Protein 5M94 (pdb70)

Sequence (1042 aa):
VGYMDPGNWITSMQGGAQYGYTLLFVILISSLAAMLLQSMTVRLGIATGKDLAQMTRHFLSKPVAIIFWIIAELAIIATDIAEVIGSAIALDLIFGIPLIVGALITVFDVFLLLFIMRFGFRKIEAIVGTLIFTVLAIFVFEVFISSPQLTDILNGFVPHKEIVTNQGILYIALGIIGATIMPHNLYLHSSIVQSRKYDRHDNEEKAQAIKYATIDSNLQLSIAFVVNCLLLTLGAALFFGTKTNDLGGFYDLYHALKTEPVLGATLGGVMSTLFAVALLASGQNSTITGTLAGQIVMEGFLRLSIPNWLRRLITRSLAVIPVIICLIIFKGNSEKIEQLLVFSQVFLSIALPFSLIPLQLATSNKKLMGPFINKTWVNIISWTLIVILSGLNVYLIIQTFVQLQESGGGLVQAGGSLRLSCAASRSIFSIDTANWYRQPPGMQRELVATITRDGNANYADSVKGRFTISRDRARNTVYLQMNSLKPEDTGVYYCNAAIRTTVRTSAQEYWGQGTQVTVSSVGYMDPGNWITSMQGGAQYGYTLLFVILISSLAAMLLQSMTVRLGIATGKDLAQMTRHFLSKPVAIIFWIIAELAIIATDIAEVIGSAIALDLIFGIPLIVGALITVFDVFLLLFIMRFGFRKIEAIVGTLIFTVLAIFVFEVFISSPQLTDILNGFVPHKEIVTNQGILYIALGIIGATIMPHNLYLHSSIVQSRKYDRHDNEEKAQAIKYATIDSNLQLSIAFVVNCLLLTLGAALFFGTKTNDLGGFYDLYHALKTEPVLGATLGGVMSTLFAVALLASGQNSTITGTLAGQIVMEGFLRLSIPNWLRRLITRSLAVIPVIICLIIFKGNSEKIEQLLVFSQVFLSIALPFSLIPLQLATSNKKLMGPFINKTWVNIISWTLIVILSGLNVYLIIQTFVQLQESGGGLVQAGGSLRLSCAASRSIFSIDTANWYRQPPGMQRELVATITRDGNANYADSVKGRFTISRDRARNTVYLQMNSLKPEDTGVYYCNAAIRTTVRTSAQEYWGQGTQVTVSS

Structure (mmCIF, N/CA/C/O backbone):
data_5M94
#
_entry.id   5M94
#
_cell.length_a   114.350
_cell.length_b   114.350
_cell.length_c   257.870
_cell.angle_alpha   90.00
_cell.angle_beta   90.00
_cell.angle_gamma   120.00
#
_symmetry.space_group_name_H-M   'P 31 2 1'
#
loop_
_entity.id
_entity.type
_entity.pdbx_description
1 polymer 'Divalent metal cation transporter MntH'
2 polymer 'CAMELID ANTIBODY FRAGMENT, NANOBODY'
#
loop_
_atom_site.group_PDB
_atom_site.id
_atom_site.type_symbol
_atom_site.label_atom_id
_atom_site.label_alt_id
_atom_site.label_comp_id
_atom_site.label_asym_id
_atom_site.label_entity_id
_atom_site.label_seq_id
_atom_site.pdbx_PDB_ins_code
_atom_site.Cartn_x
_atom_site.Cartn_y
_atom_site.Cartn_z
_atom_site.occupancy
_atom_site.B_iso_or_equiv
_atom_site.auth_seq_id
_atom_site.auth_comp_id
_atom_site.auth_asym_id
_atom_site.auth_atom_id
_atom_site.pdbx_PDB_model_num
ATOM 1 N N . VAL A 1 5 ? 20.775 107.876 -7.016 1.00 149.89 45 VAL A N 1
ATOM 2 C CA . VAL A 1 5 ? 21.610 106.952 -7.773 1.00 167.19 45 VAL A CA 1
ATOM 3 C C . VAL A 1 5 ? 22.418 106.061 -6.825 1.00 157.97 45 VAL A C 1
ATOM 4 O O . VAL A 1 5 ? 23.348 106.516 -6.156 1.00 162.06 45 VAL A O 1
ATOM 8 N N . GLY A 1 6 ? 22.043 104.785 -6.764 1.00 122.66 46 GLY A N 1
ATOM 9 C CA . GLY A 1 6 ? 22.718 103.838 -5.899 1.00 127.82 46 GLY A CA 1
ATOM 10 C C . GLY A 1 6 ? 21.944 103.530 -4.635 1.00 135.64 46 GLY A C 1
ATOM 11 O O . GLY A 1 6 ? 21.025 102.706 -4.646 1.00 130.60 46 GLY A O 1
ATOM 12 N N . TYR A 1 7 ? 22.311 104.186 -3.537 1.00 151.28 47 TYR A N 1
ATOM 13 C CA . TYR A 1 7 ? 21.647 104.005 -2.253 1.00 138.60 47 TYR A CA 1
ATOM 14 C C . TYR A 1 7 ? 20.439 104.916 -2.080 1.00 140.96 47 TYR A C 1
ATOM 15 O O . TYR A 1 7 ? 19.761 104.836 -1.050 1.00 138.64 47 TYR A O 1
ATOM 24 N N . MET A 1 8 ? 20.156 105.772 -3.062 1.00 163.64 48 MET A N 1
ATOM 25 C CA . MET A 1 8 ? 18.960 106.600 -3.065 1.00 166.94 48 MET A CA 1
ATOM 26 C C . MET A 1 8 ? 17.831 106.003 -3.896 1.00 148.29 48 MET A C 1
ATOM 27 O O . MET A 1 8 ? 16.691 106.455 -3.776 1.00 154.67 48 MET A O 1
ATOM 32 N N . ASP A 1 9 ? 18.117 105.013 -4.732 1.00 104.97 49 ASP A N 1
ATOM 33 C CA . ASP A 1 9 ? 17.086 104.436 -5.586 1.00 87.00 49 ASP A CA 1
ATOM 34 C C . ASP A 1 9 ? 16.137 103.574 -4.760 1.00 84.13 49 ASP A C 1
ATOM 35 O O . ASP A 1 9 ? 16.591 102.784 -3.924 1.00 97.63 49 ASP A O 1
ATOM 40 N N . PRO A 1 10 ? 14.821 103.701 -4.952 1.00 89.35 50 PRO A N 1
ATOM 41 C CA . PRO A 1 10 ? 13.880 102.859 -4.194 1.00 87.89 50 PRO A CA 1
ATOM 42 C C . PRO A 1 10 ? 13.911 101.391 -4.591 1.00 89.05 50 PRO A C 1
ATOM 43 O O . PRO A 1 10 ? 13.489 100.544 -3.792 1.00 88.17 50 PRO A O 1
ATOM 47 N N . GLY A 1 11 ? 14.395 101.063 -5.792 1.00 91.20 51 GLY A N 1
ATOM 48 C CA . GLY A 1 11 ? 14.491 99.665 -6.182 1.00 88.99 51 GLY A CA 1
ATOM 49 C C . GLY A 1 11 ? 15.449 98.880 -5.306 1.00 102.31 51 GLY A C 1
ATOM 50 O O . GLY A 1 11 ? 15.150 97.756 -4.893 1.00 112.40 51 GLY A O 1
ATOM 51 N N . ASN A 1 12 ? 16.615 99.463 -5.010 1.00 88.88 52 ASN A N 1
ATOM 52 C CA . ASN A 1 12 ? 17.539 98.832 -4.072 1.00 98.93 52 ASN A CA 1
ATOM 53 C C . ASN A 1 12 ? 16.883 98.623 -2.711 1.00 106.76 52 ASN A C 1
ATOM 54 O O . ASN A 1 12 ? 17.016 97.551 -2.107 1.00 111.76 52 ASN A O 1
ATOM 59 N N . TRP A 1 13 ? 16.159 99.634 -2.219 1.00 77.34 53 TRP A N 1
ATOM 60 C CA . TRP A 1 13 ? 15.506 99.516 -0.919 1.00 85.57 53 TRP A CA 1
ATOM 61 C C . TRP A 1 13 ? 14.521 98.355 -0.902 1.00 97.47 53 TRP A C 1
ATOM 62 O O . TRP A 1 13 ? 14.551 97.513 0.002 1.00 107.88 53 TRP A O 1
ATOM 73 N N . ILE A 1 14 ? 13.634 98.295 -1.898 1.00 94.15 54 ILE A N 1
ATOM 74 C CA . ILE A 1 14 ? 12.571 97.295 -1.863 1.00 89.04 54 ILE A CA 1
ATOM 75 C C . ILE A 1 14 ? 13.138 95.898 -2.096 1.00 99.63 54 ILE A C 1
ATOM 76 O O . ILE A 1 14 ? 12.712 94.929 -1.454 1.00 104.50 54 ILE A O 1
ATOM 81 N N . THR A 1 15 ? 14.124 95.770 -2.990 1.00 90.06 55 THR A N 1
ATOM 82 C CA . THR A 1 15 ? 14.684 94.454 -3.284 1.00 89.63 55 THR A CA 1
ATOM 83 C C . THR A 1 15 ? 15.492 93.924 -2.105 1.00 97.47 55 THR A C 1
ATOM 84 O O . THR A 1 15 ? 15.348 92.759 -1.713 1.00 92.91 55 THR A O 1
ATOM 88 N N . SER A 1 16 ? 16.347 94.767 -1.524 1.00 91.80 56 SER A N 1
ATOM 89 C CA . SER A 1 16 ? 17.135 94.339 -0.373 1.00 77.12 56 SER A CA 1
ATOM 90 C C . SER A 1 16 ? 16.238 94.041 0.822 1.00 84.10 56 SER A C 1
ATOM 91 O O . SER A 1 16 ? 16.371 92.994 1.469 1.00 114.19 56 SER A O 1
ATOM 94 N N . MET A 1 17 ? 15.301 94.945 1.117 1.00 105.04 57 MET A N 1
ATOM 95 C CA . MET A 1 17 ? 14.471 94.794 2.307 1.00 100.72 57 MET A CA 1
ATOM 96 C C . MET A 1 17 ? 13.538 93.596 2.189 1.00 92.76 57 MET A C 1
ATOM 97 O O . MET A 1 17 ? 13.317 92.881 3.173 1.00 100.44 57 MET A O 1
ATOM 102 N N . GLN A 1 18 ? 12.975 93.358 1.000 1.00 103.99 58 GLN A N 1
ATOM 103 C CA . GLN A 1 18 ? 12.122 92.184 0.840 1.00 110.06 58 GLN A CA 1
ATOM 104 C C . GLN A 1 18 ? 12.942 90.902 0.776 1.00 120.58 58 GLN A C 1
ATOM 105 O O . GLN A 1 18 ? 12.465 89.841 1.197 1.00 97.45 58 GLN A O 1
ATOM 111 N N . GLY A 1 19 ? 14.169 90.976 0.254 1.00 130.12 59 GLY A N 1
ATOM 112 C CA . GLY A 1 19 ? 15.040 89.813 0.284 1.00 101.78 59 GLY A CA 1
ATOM 113 C C . GLY A 1 19 ? 15.377 89.385 1.699 1.00 104.66 59 GLY A C 1
ATOM 114 O O . GLY A 1 19 ? 15.338 88.195 2.025 1.00 125.65 59 GLY A O 1
ATOM 115 N N . GLY A 1 20 ? 15.699 90.351 2.561 1.00 97.53 60 GLY A N 1
ATOM 116 C CA . GLY A 1 20 ? 15.970 90.023 3.951 1.00 105.05 60 GLY A CA 1
ATOM 117 C C . GLY A 1 20 ? 14.721 89.625 4.714 1.00 110.12 60 GLY A C 1
ATOM 118 O O . GLY A 1 20 ? 14.753 88.708 5.538 1.00 106.59 60 GLY A O 1
ATOM 119 N N . ALA A 1 21 ? 13.604 90.301 4.448 1.00 119.62 61 ALA A N 1
ATOM 120 C CA . ALA A 1 21 ? 12.371 90.003 5.165 1.00 110.87 61 ALA A CA 1
ATOM 121 C C . ALA A 1 21 ? 11.742 88.687 4.727 1.00 114.88 61 ALA A C 1
ATOM 122 O O . ALA A 1 21 ? 10.918 88.137 5.465 1.00 133.49 61 ALA A O 1
ATOM 124 N N . GLN A 1 22 ? 12.107 88.165 3.555 1.00 96.94 62 GLN A N 1
ATOM 125 C CA . GLN A 1 22 ? 11.511 86.933 3.052 1.00 112.79 62 GLN A CA 1
ATOM 126 C C . GLN A 1 22 ? 12.438 85.728 3.098 1.00 122.81 62 GLN A C 1
ATOM 127 O O . GLN A 1 22 ? 11.950 84.601 3.204 1.00 111.69 62 GLN A O 1
ATOM 133 N N . TYR A 1 23 ? 13.757 85.927 3.030 1.00 134.96 63 TYR A N 1
ATOM 134 C CA . TYR A 1 23 ? 14.688 84.808 2.938 1.00 110.03 63 TYR A CA 1
ATOM 135 C C . TYR A 1 23 ? 15.908 85.014 3.827 1.00 118.94 63 TYR A C 1
ATOM 136 O O . TYR A 1 23 ? 16.973 84.442 3.574 1.00 133.19 63 TYR A O 1
ATOM 145 N N . GLY A 1 24 ? 15.763 85.817 4.877 1.00 122.14 64 GLY A N 1
ATOM 146 C CA . GLY A 1 24 ? 16.835 86.027 5.833 1.00 104.91 64 GLY A CA 1
ATOM 147 C C . GLY A 1 24 ? 18.076 86.640 5.204 1.00 127.11 64 GLY A C 1
ATOM 148 O O . GLY A 1 24 ? 18.008 87.493 4.314 1.00 137.82 64 GLY A O 1
ATOM 149 N N . TYR A 1 25 ? 19.234 86.156 5.651 1.00 123.63 65 TYR A N 1
ATOM 150 C CA . TYR A 1 25 ? 20.519 86.686 5.219 1.00 115.28 65 TYR A CA 1
ATOM 151 C C . TYR A 1 25 ? 21.069 85.983 3.986 1.00 115.87 65 TYR A C 1
ATOM 152 O O . TYR A 1 25 ? 22.216 86.239 3.605 1.00 103.73 65 TYR A O 1
ATOM 161 N N . THR A 1 26 ? 20.274 85.120 3.349 1.00 109.02 66 THR A N 1
ATOM 162 C CA . THR A 1 26 ? 20.770 84.314 2.237 1.00 113.33 66 THR A CA 1
ATOM 163 C C . THR A 1 26 ? 21.242 85.185 1.077 1.00 108.09 66 THR A C 1
ATOM 164 O O . THR A 1 26 ? 22.324 84.965 0.521 1.00 117.72 66 THR A O 1
ATOM 168 N N . LEU A 1 27 ? 20.444 86.179 0.695 1.00 143.50 67 LEU A N 1
ATOM 169 C CA . LEU A 1 27 ? 20.748 86.984 -0.482 1.00 121.58 67 LEU A CA 1
ATOM 170 C C . LEU A 1 27 ? 21.889 87.969 -0.266 1.00 123.66 67 LEU A C 1
ATOM 171 O O . LEU A 1 27 ? 22.230 88.688 -1.212 1.00 116.48 67 LEU A O 1
ATOM 176 N N . LEU A 1 28 ? 22.485 88.021 0.930 1.00 100.21 68 LEU A N 1
ATOM 177 C CA . LEU A 1 28 ? 23.610 88.923 1.159 1.00 103.33 68 LEU A CA 1
ATOM 178 C C . LEU A 1 28 ? 24.719 88.694 0.141 1.00 105.11 68 LEU A C 1
ATOM 179 O O . LEU A 1 28 ? 25.301 89.654 -0.379 1.00 110.09 68 LEU A O 1
ATOM 184 N N . PHE A 1 29 ? 25.019 87.429 -0.164 1.00 112.77 69 PHE A N 1
ATOM 185 C CA . PHE A 1 29 ? 26.022 87.134 -1.183 1.00 118.80 69 PHE A CA 1
ATOM 186 C C . PHE A 1 29 ? 25.665 87.784 -2.514 1.00 95.45 69 PHE A C 1
ATOM 187 O O . PHE A 1 29 ? 26.529 88.366 -3.181 1.00 99.17 69 PHE A O 1
ATOM 195 N N . VAL A 1 30 ? 24.392 87.705 -2.911 1.00 106.08 70 VAL A N 1
ATOM 196 C CA . VAL A 1 30 ? 23.957 88.328 -4.158 1.00 99.65 70 VAL A CA 1
ATOM 197 C C . VAL A 1 30 ? 24.173 89.834 -4.110 1.00 107.69 70 VAL A C 1
ATOM 198 O O . VAL A 1 30 ? 24.426 90.466 -5.144 1.00 99.98 70 VAL A O 1
ATOM 202 N N . ILE A 1 31 ? 24.091 90.434 -2.919 1.00 108.83 71 ILE A N 1
ATOM 203 C CA . ILE A 1 31 ? 24.417 91.851 -2.787 1.00 107.46 71 ILE A CA 1
ATOM 204 C C . ILE A 1 31 ? 25.908 92.074 -3.002 1.00 104.81 71 ILE A C 1
ATOM 205 O O . ILE A 1 31 ? 26.317 93.037 -3.660 1.00 103.86 71 ILE A O 1
ATOM 210 N N . LEU A 1 32 ? 26.742 91.181 -2.464 1.00 116.91 72 LEU A N 1
ATOM 211 C CA . LEU A 1 32 ? 28.187 91.346 -2.583 1.00 102.15 72 LEU A CA 1
ATOM 212 C C . LEU A 1 32 ? 28.652 91.100 -4.013 1.00 98.30 72 LEU A C 1
ATOM 213 O O . LEU A 1 32 ? 29.248 91.980 -4.645 1.00 108.05 72 LEU A O 1
ATOM 218 N N . ILE A 1 33 ? 28.371 89.907 -4.546 1.00 101.10 73 ILE A N 1
ATOM 219 C CA . ILE A 1 33 ? 28.894 89.538 -5.860 1.00 111.26 73 ILE A CA 1
ATOM 220 C C . ILE A 1 33 ? 28.430 90.518 -6.931 1.00 112.67 73 ILE A C 1
ATOM 221 O O . ILE A 1 33 ? 29.160 90.789 -7.892 1.00 110.15 73 ILE A O 1
ATOM 226 N N . SER A 1 34 ? 27.233 91.087 -6.774 1.00 110.10 74 SER A N 1
ATOM 227 C CA . SER A 1 34 ? 26.773 92.109 -7.707 1.00 109.59 74 SER A CA 1
ATOM 228 C C . SER A 1 34 ? 27.481 93.437 -7.475 1.00 101.65 74 SER A C 1
ATOM 229 O O . SER A 1 34 ? 27.909 94.087 -8.436 1.00 95.30 74 SER A O 1
ATOM 232 N N . SER A 1 35 ? 27.620 93.848 -6.211 1.00 96.08 75 SER A N 1
ATOM 233 C CA . SER A 1 35 ? 28.283 95.114 -5.915 1.00 93.59 75 SER A CA 1
ATOM 234 C C . SER A 1 35 ? 29.731 95.093 -6.382 1.00 92.01 75 SER A C 1
ATOM 235 O O . SER A 1 35 ? 30.264 96.115 -6.830 1.00 83.32 75 SER A O 1
ATOM 238 N N . LEU A 1 36 ? 30.384 93.934 -6.286 1.00 107.12 76 LEU A N 1
ATOM 239 C CA . LEU A 1 36 ? 31.698 93.780 -6.897 1.00 97.05 76 LEU A CA 1
ATOM 240 C C . LEU A 1 36 ? 31.596 93.851 -8.415 1.00 99.26 76 LEU A C 1
ATOM 241 O O . LEU A 1 36 ? 32.365 94.571 -9.065 1.00 90.84 76 LEU A O 1
ATOM 246 N N . ALA A 1 37 ? 30.630 93.129 -8.996 1.00 91.61 77 ALA A N 1
ATOM 247 C CA . ALA A 1 37 ? 30.499 93.087 -10.450 1.00 101.51 77 ALA A CA 1
ATOM 248 C C . ALA A 1 37 ? 30.364 94.490 -11.024 1.00 103.83 77 ALA A C 1
ATOM 249 O O . ALA A 1 37 ? 31.077 94.862 -11.965 1.00 100.11 77 ALA A O 1
ATOM 251 N N . ALA A 1 38 ? 29.462 95.288 -10.447 1.00 112.44 78 ALA A N 1
ATOM 252 C CA . ALA A 1 38 ? 29.318 96.683 -10.849 1.00 103.42 78 ALA A CA 1
ATOM 253 C C . ALA A 1 38 ? 30.655 97.409 -10.799 1.00 100.26 78 ALA A C 1
ATOM 254 O O . ALA A 1 38 ? 31.057 98.061 -11.771 1.00 86.77 78 ALA A O 1
ATOM 256 N N . MET A 1 39 ? 31.374 97.272 -9.676 1.00 100.98 79 MET A N 1
ATOM 257 C CA . MET A 1 39 ? 32.675 97.920 -9.532 1.00 101.38 79 MET A CA 1
ATOM 258 C C . MET A 1 39 ? 33.588 97.601 -10.704 1.00 101.77 79 MET A C 1
ATOM 259 O O . MET A 1 39 ? 34.365 98.458 -11.141 1.00 106.83 79 MET A O 1
ATOM 264 N N . LEU A 1 40 ? 33.494 96.383 -11.240 1.00 97.63 80 LEU A N 1
ATOM 265 C CA . LEU A 1 40 ? 34.286 96.039 -12.413 1.00 96.15 80 LEU A CA 1
ATOM 266 C C . LEU A 1 40 ? 33.675 96.638 -13.672 1.00 98.90 80 LEU A C 1
ATOM 267 O O . LEU A 1 40 ? 34.366 97.308 -14.449 1.00 102.07 80 LEU A O 1
ATOM 272 N N . LEU A 1 41 ? 32.368 96.436 -13.866 1.00 109.76 81 LEU A N 1
ATOM 273 C CA . LEU A 1 41 ? 31.736 96.816 -15.125 1.00 102.75 81 LEU A CA 1
ATOM 274 C C . LEU A 1 41 ? 31.834 98.318 -15.355 1.00 102.92 81 LEU A C 1
ATOM 275 O O . LEU A 1 41 ? 32.226 98.769 -16.439 1.00 101.40 81 LEU A O 1
ATOM 280 N N . GLN A 1 42 ? 31.501 99.109 -14.332 1.00 116.65 82 GLN A N 1
ATOM 281 C CA . GLN A 1 42 ? 31.691 100.552 -14.415 1.00 110.86 82 GLN A CA 1
ATOM 282 C C . GLN A 1 42 ? 33.128 100.890 -14.787 1.00 104.43 82 GLN A C 1
ATOM 283 O O . GLN A 1 42 ? 33.374 101.710 -15.680 1.00 104.87 82 GLN A O 1
ATOM 289 N N . SER A 1 43 ? 34.094 100.229 -14.137 1.00 100.32 83 SER A N 1
ATOM 290 C CA . SER A 1 43 ? 35.497 100.519 -14.411 1.00 106.02 83 SER A CA 1
ATOM 291 C C . SER A 1 43 ? 35.848 100.256 -15.868 1.00 99.46 83 SER A C 1
ATOM 292 O O . SER A 1 43 ? 36.774 100.875 -16.405 1.00 93.16 83 SER A O 1
ATOM 295 N N . MET A 1 44 ? 35.114 99.358 -16.528 1.00 107.47 84 MET A N 1
ATOM 296 C CA . MET A 1 44 ? 35.316 99.166 -17.959 1.00 104.45 84 MET A CA 1
ATOM 297 C C . MET A 1 44 ? 34.765 100.349 -18.742 1.00 108.38 84 MET A C 1
ATOM 298 O O . MET A 1 44 ? 35.466 100.928 -19.582 1.00 118.88 84 MET A O 1
ATOM 303 N N . THR A 1 45 ? 33.517 100.741 -18.455 1.00 118.97 85 THR A N 1
ATOM 304 C CA . THR A 1 45 ? 32.894 101.854 -19.171 1.00 115.41 85 THR A CA 1
ATOM 305 C C . THR A 1 45 ? 33.757 103.100 -19.095 1.00 106.84 85 THR A C 1
ATOM 306 O O . THR A 1 45 ? 34.014 103.759 -20.114 1.00 115.36 85 THR A O 1
ATOM 310 N N . VAL A 1 46 ? 34.224 103.422 -17.887 1.00 105.17 86 VAL A N 1
ATOM 311 C CA . VAL A 1 46 ? 35.164 104.527 -17.705 1.00 110.63 86 VAL A CA 1
ATOM 312 C C . VAL A 1 46 ? 36.259 104.478 -18.769 1.00 107.44 86 VAL A C 1
ATOM 313 O O . VAL A 1 46 ? 36.439 105.419 -19.552 1.00 114.28 86 VAL A O 1
ATOM 317 N N . ARG A 1 47 ? 36.965 103.347 -18.859 1.00 116.43 87 ARG A N 1
ATOM 318 C CA . ARG A 1 47 ? 38.030 103.230 -19.855 1.00 111.39 87 ARG A CA 1
ATOM 319 C C . ARG A 1 47 ? 37.477 103.400 -21.261 1.00 98.61 87 ARG A C 1
ATOM 320 O O . ARG A 1 47 ? 38.017 104.173 -22.059 1.00 112.47 87 ARG A O 1
ATOM 328 N N . LEU A 1 48 ? 36.369 102.716 -21.565 1.00 104.44 88 LEU A N 1
ATOM 329 C CA . LEU A 1 48 ? 35.743 102.873 -22.873 1.00 112.98 88 LEU A CA 1
ATOM 330 C C . LEU A 1 48 ? 35.434 104.334 -23.166 1.00 120.14 88 LEU A C 1
ATOM 331 O O . LEU A 1 48 ? 35.544 104.777 -24.316 1.00 121.96 88 LEU A O 1
ATOM 336 N N . GLY A 1 49 ? 35.079 105.105 -22.139 1.00 124.82 89 GLY A N 1
ATOM 337 C CA . GLY A 1 49 ? 34.807 106.513 -22.355 1.00 129.81 89 GLY A CA 1
ATOM 338 C C . GLY A 1 49 ? 36.069 107.313 -22.606 1.00 122.65 89 GLY A C 1
ATOM 339 O O . GLY A 1 49 ? 36.098 108.189 -23.474 1.00 116.11 89 GLY A O 1
ATOM 340 N N . ILE A 1 50 ? 37.133 107.011 -21.870 1.00 124.99 90 ILE A N 1
ATOM 341 C CA . ILE A 1 50 ? 38.328 107.848 -21.916 1.00 124.28 90 ILE A CA 1
ATOM 342 C C . ILE A 1 50 ? 39.295 107.379 -22.996 1.00 129.86 90 ILE A C 1
ATOM 343 O O . ILE A 1 50 ? 39.918 108.200 -23.674 1.00 138.62 90 ILE A O 1
ATOM 348 N N . ALA A 1 51 ? 39.414 106.063 -23.187 1.00 123.77 91 ALA A N 1
ATOM 349 C CA . ALA A 1 51 ? 40.283 105.535 -24.235 1.00 122.45 91 ALA A CA 1
ATOM 350 C C . ALA A 1 51 ? 39.718 105.841 -25.616 1.00 125.83 91 ALA A C 1
ATOM 351 O O . ALA A 1 51 ? 40.323 106.585 -26.397 1.00 140.99 91 ALA A O 1
ATOM 353 N N . THR A 1 52 ? 38.550 105.281 -25.931 1.00 120.00 92 THR A N 1
ATOM 354 C CA . THR A 1 52 ? 37.926 105.515 -27.224 1.00 109.78 92 THR A CA 1
ATOM 355 C C . THR A 1 52 ? 37.346 106.927 -27.295 1.00 108.96 92 THR A C 1
ATOM 356 O O . THR A 1 52 ? 37.314 107.673 -26.313 1.00 127.40 92 THR A O 1
ATOM 360 N N . GLY A 1 53 ? 36.862 107.281 -28.484 1.00 134.40 93 GLY A N 1
ATOM 361 C CA . GLY A 1 53 ? 36.439 108.652 -28.718 1.00 159.51 93 GLY A CA 1
ATOM 362 C C . GLY A 1 53 ? 35.208 109.042 -27.922 1.00 145.09 93 GLY A C 1
ATOM 363 O O . GLY A 1 53 ? 35.168 110.107 -27.301 1.00 126.99 93 GLY A O 1
ATOM 364 N N . LYS A 1 54 ? 34.187 108.191 -27.930 1.00 138.69 94 LYS A N 1
ATOM 365 C CA . LYS A 1 54 ? 32.913 108.556 -27.333 1.00 148.13 94 LYS A CA 1
ATOM 366 C C . LYS A 1 54 ? 32.350 107.354 -26.580 1.00 142.35 94 LYS A C 1
ATOM 367 O O . LYS A 1 54 ? 33.039 106.353 -26.351 1.00 117.60 94 LYS A O 1
ATOM 373 N N . ASP A 1 55 ? 31.080 107.465 -26.191 1.00 138.56 95 ASP A N 1
ATOM 374 C CA . ASP A 1 55 ? 30.498 106.593 -25.178 1.00 118.53 95 ASP A CA 1
ATOM 375 C C . ASP A 1 55 ? 30.031 105.252 -25.737 1.00 124.77 95 ASP A C 1
ATOM 376 O O . ASP A 1 55 ? 30.409 104.855 -26.843 1.00 138.65 95 ASP A O 1
ATOM 381 N N . LEU A 1 56 ? 29.186 104.559 -24.968 1.00 103.52 96 LEU A N 1
ATOM 382 C CA . LEU A 1 56 ? 28.815 103.180 -25.269 1.00 106.97 96 LEU A CA 1
ATOM 383 C C . LEU A 1 56 ? 27.731 103.098 -26.336 1.00 103.77 96 LEU A C 1
ATOM 384 O O . LEU A 1 56 ? 27.756 102.193 -27.177 1.00 107.03 96 LEU A O 1
ATOM 389 N N . ALA A 1 57 ? 26.767 104.019 -26.307 1.00 113.91 97 ALA A N 1
ATOM 390 C CA . ALA A 1 57 ? 25.676 103.973 -27.275 1.00 117.93 97 ALA A CA 1
ATOM 391 C C . ALA A 1 57 ? 26.186 104.204 -28.691 1.00 128.51 97 ALA A C 1
ATOM 392 O O . ALA A 1 57 ? 25.746 103.536 -29.635 1.00 122.84 97 ALA A O 1
ATOM 394 N N . GLN A 1 58 ? 27.124 105.141 -28.857 1.00 112.92 98 GLN A N 1
ATOM 395 C CA . GLN A 1 58 ? 27.685 105.405 -30.177 1.00 113.12 98 GLN A CA 1
ATOM 396 C C . GLN A 1 58 ? 28.509 104.225 -30.678 1.00 124.86 98 GLN A C 1
ATOM 397 O O . GLN A 1 58 ? 28.524 103.935 -31.880 1.00 137.90 98 GLN A O 1
ATOM 403 N N . MET A 1 59 ? 29.205 103.538 -29.772 1.00 123.08 99 MET A N 1
ATOM 404 C CA . MET A 1 59 ? 29.982 102.363 -30.155 1.00 116.12 99 MET A CA 1
ATOM 405 C C . MET A 1 59 ? 29.067 101.230 -30.605 1.00 120.07 99 MET A C 1
ATOM 406 O O . MET A 1 59 ? 29.225 100.681 -31.705 1.00 146.44 99 MET A O 1
ATOM 411 N N . THR A 1 60 ? 28.095 100.874 -29.759 1.00 112.12 100 THR A N 1
ATOM 412 C CA . THR A 1 60 ? 27.146 99.821 -30.102 1.00 115.30 100 THR A CA 1
ATOM 413 C C . THR A 1 60 ? 26.423 100.132 -31.406 1.00 128.91 100 THR A C 1
ATOM 414 O O . THR A 1 60 ? 26.229 99.245 -32.245 1.00 154.08 100 THR A O 1
ATOM 418 N N . ARG A 1 61 ? 26.014 101.388 -31.594 1.00 126.27 101 ARG A N 1
ATOM 419 C CA . ARG A 1 61 ? 25.400 101.782 -32.858 1.00 128.10 101 ARG A CA 1
ATOM 420 C C . ARG A 1 61 ? 26.379 101.629 -34.014 1.00 131.74 101 ARG A C 1
ATOM 421 O O . ARG A 1 61 ? 25.991 101.236 -35.120 1.00 164.49 101 ARG A O 1
ATOM 429 N N . HIS A 1 62 ? 27.657 101.923 -33.771 1.00 125.10 102 HIS A N 1
ATOM 430 C CA . HIS A 1 62 ? 28.648 101.870 -34.839 1.00 129.57 102 HIS A CA 1
ATOM 431 C C . HIS A 1 62 ? 28.917 100.441 -35.292 1.00 140.43 102 HIS A C 1
ATOM 432 O O . HIS A 1 62 ? 29.239 100.217 -36.465 1.00 145.77 102 HIS A O 1
ATOM 439 N N . PHE A 1 63 ? 28.790 99.469 -34.392 1.00 168.81 103 PHE A N 1
ATOM 440 C CA . PHE A 1 63 ? 29.017 98.072 -34.745 1.00 157.66 103 PHE A CA 1
ATOM 441 C C . PHE A 1 63 ? 27.764 97.360 -35.241 1.00 155.62 103 PHE A C 1
ATOM 442 O O . PHE A 1 63 ? 27.854 96.196 -35.645 1.00 160.27 103 PHE A O 1
ATOM 450 N N . LEU A 1 64 ? 26.607 98.015 -35.225 1.00 169.07 104 LEU A N 1
ATOM 451 C CA . LEU A 1 64 ? 25.351 97.390 -35.609 1.00 155.13 104 LEU A CA 1
ATOM 452 C C . LEU A 1 64 ? 24.716 98.138 -36.774 1.00 156.19 104 LEU A C 1
ATOM 453 O O . LEU A 1 64 ? 25.004 99.312 -37.020 1.00 156.18 104 LEU A O 1
ATOM 458 N N . SER A 1 65 ? 23.847 97.436 -37.494 1.00 138.73 105 SER A N 1
ATOM 459 C CA . SER A 1 65 ? 23.023 98.071 -38.507 1.00 143.62 105 SER A CA 1
ATOM 460 C C . SER A 1 65 ? 21.837 98.768 -37.846 1.00 166.92 105 SER A C 1
ATOM 461 O O . SER A 1 65 ? 21.530 98.548 -36.672 1.00 167.23 105 SER A O 1
ATOM 464 N N . LYS A 1 66 ? 21.162 99.619 -38.618 1.00 180.89 106 LYS A N 1
ATOM 465 C CA . LYS A 1 66 ? 20.079 100.421 -38.052 1.00 170.62 106 LYS A CA 1
ATOM 466 C C . LYS A 1 66 ? 18.953 99.596 -37.433 1.00 179.27 106 LYS A C 1
ATOM 467 O O . LYS A 1 66 ? 18.467 99.992 -36.360 1.00 190.69 106 LYS A O 1
ATOM 473 N N . PRO A 1 67 ? 18.483 98.479 -38.025 1.00 167.71 107 PRO A N 1
ATOM 474 C CA . PRO A 1 67 ? 17.421 97.703 -37.363 1.00 169.11 107 PRO A CA 1
ATOM 475 C C . PRO A 1 67 ? 17.818 97.170 -35.992 1.00 157.99 107 PRO A C 1
ATOM 476 O O . PRO A 1 67 ? 17.140 97.441 -34.992 1.00 168.50 107 PRO A O 1
ATOM 480 N N . VAL A 1 68 ? 18.913 96.407 -35.932 1.00 154.74 108 VAL A N 1
ATOM 481 C CA . VAL A 1 68 ? 19.328 95.816 -34.662 1.00 163.42 108 VAL A CA 1
ATOM 482 C C . VAL A 1 68 ? 19.724 96.894 -33.663 1.00 154.93 108 VAL A C 1
ATOM 483 O O . VAL A 1 68 ? 19.538 96.726 -32.451 1.00 155.09 108 VAL A O 1
ATOM 487 N N . ALA A 1 69 ? 20.268 98.015 -34.143 1.00 151.12 109 ALA A N 1
ATOM 488 C CA . ALA A 1 69 ? 20.543 99.132 -33.247 1.00 146.26 109 ALA A CA 1
ATOM 489 C C . ALA A 1 69 ? 19.257 99.733 -32.698 1.00 132.92 109 ALA A C 1
ATOM 490 O O . ALA A 1 69 ? 19.230 100.198 -31.555 1.00 142.92 109 ALA A O 1
ATOM 492 N N . ILE A 1 70 ? 18.189 99.736 -33.496 1.00 119.07 110 ILE A N 1
ATOM 493 C CA . ILE A 1 70 ? 16.891 100.180 -33.000 1.00 112.23 110 ILE A CA 1
ATOM 494 C C . ILE A 1 70 ? 16.362 99.205 -31.954 1.00 106.87 110 ILE A C 1
ATOM 495 O O . ILE A 1 70 ? 15.721 99.610 -30.979 1.00 123.14 110 ILE A O 1
ATOM 500 N N . ILE A 1 71 ? 16.636 97.911 -32.127 1.00 107.89 111 ILE A N 1
ATOM 501 C CA . ILE A 1 71 ? 16.218 96.928 -31.132 1.00 100.08 111 ILE A CA 1
ATOM 502 C C . ILE A 1 71 ? 16.956 97.152 -29.815 1.00 112.29 111 ILE A C 1
ATOM 503 O O . ILE A 1 71 ? 16.347 97.189 -28.738 1.00 112.78 111 ILE A O 1
ATOM 508 N N . PHE A 1 72 ? 18.284 97.295 -29.883 1.00 122.15 112 PHE A N 1
ATOM 509 C CA . PHE A 1 72 ? 19.061 97.596 -28.684 1.00 111.11 112 PHE A CA 1
ATOM 510 C C . PHE A 1 72 ? 18.578 98.879 -28.021 1.00 113.73 112 PHE A C 1
ATOM 511 O O . PHE A 1 72 ? 18.443 98.942 -26.792 1.00 124.50 112 PHE A O 1
ATOM 519 N N . TRP A 1 73 ? 18.306 99.913 -28.823 1.00 116.76 113 TRP A N 1
ATOM 520 C CA . TRP A 1 73 ? 17.776 101.158 -28.279 1.00 109.51 113 TRP A CA 1
ATOM 521 C C . TRP A 1 73 ? 16.428 100.946 -27.606 1.00 104.30 113 TRP A C 1
ATOM 522 O O . TRP A 1 73 ? 16.121 101.608 -26.609 1.00 114.81 113 TRP A O 1
ATOM 533 N N . ILE A 1 74 ? 15.609 100.038 -28.139 1.00 96.83 114 ILE A N 1
ATOM 534 C CA . ILE A 1 74 ? 14.346 99.707 -27.490 1.00 98.33 114 ILE A CA 1
ATOM 535 C C . ILE A 1 74 ? 14.602 99.069 -26.132 1.00 105.07 114 ILE A C 1
ATOM 536 O O . ILE A 1 74 ? 13.930 99.387 -25.144 1.00 110.33 114 ILE A O 1
ATOM 541 N N . ILE A 1 75 ? 15.589 98.172 -26.053 1.00 97.45 115 ILE A N 1
ATOM 542 C CA . ILE A 1 75 ? 15.881 97.510 -24.782 1.00 100.78 115 ILE A CA 1
ATOM 543 C C . ILE A 1 75 ? 16.364 98.524 -23.748 1.00 107.05 115 ILE A C 1
ATOM 544 O O . ILE A 1 75 ? 15.883 98.554 -22.606 1.00 107.91 115 ILE A O 1
ATOM 549 N N . ALA A 1 76 ? 17.320 99.374 -24.133 1.00 96.71 116 ALA A N 1
ATOM 550 C CA . ALA A 1 76 ? 17.864 100.352 -23.195 1.00 98.66 116 ALA A CA 1
ATOM 551 C C . ALA A 1 76 ? 16.798 101.353 -22.763 1.00 100.31 116 ALA A C 1
ATOM 552 O O . ALA A 1 76 ? 16.625 101.625 -21.566 1.00 97.09 116 ALA A O 1
ATOM 554 N N . GLU A 1 77 ? 16.072 101.914 -23.733 1.00 112.20 117 GLU A N 1
ATOM 555 C CA . GLU A 1 77 ? 14.995 102.844 -23.417 1.00 108.99 117 GLU A CA 1
ATOM 556 C C . GLU A 1 77 ? 13.975 102.202 -22.485 1.00 109.10 117 GLU A C 1
ATOM 557 O O . GLU A 1 77 ? 13.468 102.853 -21.563 1.00 118.32 117 GLU A O 1
ATOM 563 N N . LEU A 1 78 ? 13.676 100.918 -22.697 1.00 79.40 118 LEU A N 1
ATOM 564 C CA . LEU A 1 78 ? 12.776 100.213 -21.792 1.00 95.94 118 LEU A CA 1
ATOM 565 C C . LEU A 1 78 ? 13.368 100.079 -20.395 1.00 89.44 118 LEU A C 1
ATOM 566 O O . LEU A 1 78 ? 12.624 100.094 -19.409 1.00 87.96 118 LEU A O 1
ATOM 571 N N . ALA A 1 79 ? 14.692 99.941 -20.285 1.00 94.97 119 ALA A N 1
ATOM 572 C CA . ALA A 1 79 ? 15.312 99.899 -18.963 1.00 100.62 119 ALA A CA 1
ATOM 573 C C . ALA A 1 79 ? 15.166 101.238 -18.246 1.00 106.64 119 ALA A C 1
ATOM 574 O O . ALA A 1 79 ? 14.810 101.288 -17.059 1.00 115.56 119 ALA A O 1
ATOM 576 N N . ILE A 1 80 ? 15.429 102.337 -18.960 1.00 86.56 120 ILE A N 1
ATOM 577 C CA . ILE A 1 80 ? 15.239 103.667 -18.383 1.00 100.53 120 ILE A CA 1
ATOM 578 C C . ILE A 1 80 ? 13.793 103.852 -17.933 1.00 89.51 120 ILE A C 1
ATOM 579 O O . ILE A 1 80 ? 13.520 104.349 -16.831 1.00 81.57 120 ILE A O 1
ATOM 584 N N . ILE A 1 81 ? 12.845 103.450 -18.783 1.00 99.12 121 ILE A N 1
ATOM 585 C CA . ILE A 1 81 ? 11.436 103.506 -18.406 1.00 101.58 121 ILE A CA 1
ATOM 586 C C . ILE A 1 81 ? 11.176 102.656 -17.169 1.00 95.02 121 ILE A C 1
ATOM 587 O O . ILE A 1 81 ? 10.344 103.012 -16.327 1.00 95.13 121 ILE A O 1
ATOM 592 N N . ALA A 1 82 ? 11.895 101.541 -17.020 1.00 72.51 122 ALA A N 1
ATOM 593 C CA . ALA A 1 82 ? 11.710 100.689 -15.849 1.00 76.42 122 ALA A CA 1
ATOM 594 C C . ALA A 1 82 ? 12.135 101.406 -14.572 1.00 87.86 122 ALA A C 1
ATOM 595 O O . ALA A 1 82 ? 11.421 101.371 -13.558 1.00 84.64 122 ALA A O 1
ATOM 597 N N . THR A 1 83 ? 13.300 102.063 -14.599 1.00 92.42 123 THR A N 1
ATOM 598 C CA . THR A 1 83 ? 13.730 102.832 -13.433 1.00 91.49 123 THR A CA 1
ATOM 599 C C . THR A 1 83 ? 12.748 103.956 -13.122 1.00 77.36 123 THR A C 1
ATOM 600 O O . THR A 1 83 ? 12.390 104.182 -11.954 1.00 99.70 123 THR A O 1
ATOM 604 N N . ASP A 1 84 ? 12.297 104.670 -14.159 1.00 81.24 124 ASP A N 1
ATOM 605 C CA . ASP A 1 84 ? 11.302 105.715 -13.948 1.00 82.20 124 ASP A CA 1
ATOM 606 C C . ASP A 1 84 ? 10.049 105.150 -13.288 1.00 91.70 124 ASP A C 1
ATOM 607 O O . ASP A 1 84 ? 9.481 105.776 -12.388 1.00 84.13 124 ASP A O 1
ATOM 612 N N . ILE A 1 85 ? 9.612 103.961 -13.714 1.00 72.54 125 ILE A N 1
ATOM 613 C CA . ILE A 1 85 ? 8.487 103.294 -13.060 1.00 62.39 125 ILE A CA 1
ATOM 614 C C . ILE A 1 85 ? 8.791 103.066 -11.587 1.00 67.34 125 ILE A C 1
ATOM 615 O O . ILE A 1 85 ? 7.925 103.255 -10.719 1.00 77.92 125 ILE A O 1
ATOM 620 N N . ALA A 1 86 ? 10.029 102.666 -11.281 1.00 92.50 126 ALA A N 1
ATOM 621 C CA . ALA A 1 86 ? 10.405 102.421 -9.893 1.00 87.19 126 ALA A CA 1
ATOM 622 C C . ALA A 1 86 ? 10.227 103.672 -9.038 1.00 87.39 126 ALA A C 1
ATOM 623 O O . ALA A 1 86 ? 9.592 103.628 -7.975 1.00 99.60 126 ALA A O 1
ATOM 625 N N . GLU A 1 87 ? 10.764 104.809 -9.489 1.00 97.53 127 GLU A N 1
ATOM 626 C CA . GLU A 1 87 ? 10.620 106.003 -8.660 1.00 108.15 127 GLU A CA 1
ATOM 627 C C . GLU A 1 87 ? 9.229 106.625 -8.742 1.00 102.80 127 GLU A C 1
ATOM 628 O O . GLU A 1 87 ? 8.861 107.394 -7.846 1.00 113.65 127 GLU A O 1
ATOM 634 N N . VAL A 1 88 ? 8.448 106.314 -9.778 1.00 86.19 128 VAL A N 1
ATOM 635 C CA . VAL A 1 88 ? 7.040 106.706 -9.786 1.00 82.26 128 VAL A CA 1
ATOM 636 C C . VAL A 1 88 ? 6.293 105.985 -8.673 1.00 86.91 128 VAL A C 1
ATOM 637 O O . VAL A 1 88 ? 5.541 106.599 -7.906 1.00 81.10 128 VAL A O 1
ATOM 641 N N . ILE A 1 89 ? 6.494 104.669 -8.564 1.00 70.50 129 ILE A N 1
ATOM 642 C CA . ILE A 1 89 ? 5.872 103.925 -7.474 1.00 67.75 129 ILE A CA 1
ATOM 643 C C . ILE A 1 89 ? 6.369 104.442 -6.130 1.00 71.57 129 ILE A C 1
ATOM 644 O O . ILE A 1 89 ? 5.594 104.574 -5.172 1.00 69.85 129 ILE A O 1
ATOM 649 N N . GLY A 1 90 ? 7.662 104.767 -6.043 1.00 79.17 130 GLY A N 1
ATOM 650 C CA . GLY A 1 90 ? 8.194 105.300 -4.797 1.00 87.95 130 GLY A CA 1
ATOM 651 C C . GLY A 1 90 ? 7.528 106.599 -4.383 1.00 91.87 130 GLY A C 1
ATOM 652 O O . GLY A 1 90 ? 7.072 106.746 -3.244 1.00 93.26 130 GLY A O 1
ATOM 653 N N . SER A 1 91 ? 7.458 107.562 -5.308 1.00 87.74 131 SER A N 1
ATOM 654 C CA . SER A 1 91 ? 6.840 108.847 -4.994 1.00 78.86 131 SER A CA 1
ATOM 655 C C . SER A 1 91 ? 5.357 108.690 -4.686 1.00 83.22 131 SER A C 1
ATOM 656 O O . SER A 1 91 ? 4.819 109.392 -3.822 1.00 86.29 131 SER A O 1
ATOM 659 N N . ALA A 1 92 ? 4.677 107.780 -5.387 1.00 93.95 132 ALA A N 1
ATOM 660 C CA . ALA A 1 92 ? 3.262 107.549 -5.119 1.00 93.06 132 ALA A CA 1
ATOM 661 C C . ALA A 1 92 ? 3.055 107.022 -3.705 1.00 77.93 132 ALA A C 1
ATOM 662 O O . ALA A 1 92 ? 2.188 107.509 -2.967 1.00 74.50 132 ALA A O 1
ATOM 664 N N . ILE A 1 93 ? 3.850 106.023 -3.310 1.00 65.03 133 ILE A N 1
ATOM 665 C CA . ILE A 1 93 ? 3.749 105.487 -1.956 1.00 82.64 133 ILE A CA 1
ATOM 666 C C . ILE A 1 93 ? 4.042 106.574 -0.930 1.00 77.29 133 ILE A C 1
ATOM 667 O O . ILE A 1 93 ? 3.352 106.686 0.092 1.00 73.17 133 ILE A O 1
ATOM 672 N N . ALA A 1 94 ? 5.063 107.396 -1.189 1.00 87.59 134 ALA A N 1
ATOM 673 C CA . ALA A 1 94 ? 5.386 108.474 -0.260 1.00 78.78 134 ALA A CA 1
ATOM 674 C C . ALA A 1 94 ? 4.217 109.442 -0.108 1.00 74.92 134 ALA A C 1
ATOM 675 O O . ALA A 1 94 ? 3.871 109.839 1.012 1.00 88.67 134 ALA A O 1
ATOM 677 N N . LEU A 1 95 ? 3.591 109.832 -1.221 1.00 80.66 135 LEU A N 1
ATOM 678 C CA . LEU A 1 95 ? 2.456 110.744 -1.133 1.00 78.52 135 LEU A CA 1
ATOM 679 C C . LEU A 1 95 ? 1.262 110.085 -0.461 1.00 86.50 135 LEU A C 1
ATOM 680 O O . LEU A 1 95 ? 0.412 110.780 0.103 1.00 86.70 135 LEU A O 1
ATOM 685 N N . ASP A 1 96 ? 1.171 108.755 -0.520 1.00 89.19 136 ASP A N 1
ATOM 686 C CA . ASP A 1 96 ? 0.095 108.067 0.185 1.00 81.31 136 ASP A CA 1
ATOM 687 C C . ASP A 1 96 ? 0.346 108.039 1.687 1.00 93.04 136 ASP A C 1
ATOM 688 O O . ASP A 1 96 ? -0.597 108.150 2.479 1.00 106.20 136 ASP A O 1
ATOM 693 N N . LEU A 1 97 ? 1.609 107.907 2.094 1.00 103.70 137 LEU A N 1
ATOM 694 C CA . LEU A 1 97 ? 1.934 107.842 3.515 1.00 89.28 137 LEU A CA 1
ATOM 695 C C . LEU A 1 97 ? 1.894 109.218 4.170 1.00 99.23 137 LEU A C 1
ATOM 696 O O . LEU A 1 97 ? 1.437 109.349 5.311 1.00 125.47 137 LEU A O 1
ATOM 701 N N . ILE A 1 98 ? 2.364 110.251 3.472 1.00 102.97 138 ILE A N 1
ATOM 702 C CA . ILE A 1 98 ? 2.464 111.579 4.076 1.00 97.87 138 ILE A CA 1
ATOM 703 C C . ILE A 1 98 ? 1.123 112.302 4.025 1.00 96.53 138 ILE A C 1
ATOM 704 O O . ILE A 1 98 ? 0.572 112.697 5.060 1.00 112.50 138 ILE A O 1
ATOM 709 N N . PHE A 1 99 ? 0.577 112.485 2.822 1.00 78.49 139 PHE A N 1
ATOM 710 C CA . PHE A 1 99 ? -0.598 113.323 2.623 1.00 69.97 139 PHE A CA 1
ATOM 711 C C . PHE A 1 99 ? -1.894 112.539 2.468 1.00 74.92 139 PHE A C 1
ATOM 712 O O . PHE A 1 99 ? -2.962 113.156 2.407 1.00 100.31 139 PHE A O 1
ATOM 720 N N . GLY A 1 100 ? -1.840 111.212 2.402 1.00 96.25 140 GLY A N 1
ATOM 721 C CA . GLY A 1 100 ? -3.064 110.456 2.223 1.00 89.00 140 GLY A CA 1
ATOM 722 C C . GLY A 1 100 ? -3.629 110.492 0.822 1.00 90.58 140 GLY A C 1
ATOM 723 O O . GLY A 1 100 ? -4.796 110.139 0.623 1.00 80.58 140 GLY A O 1
ATOM 724 N N . ILE A 1 101 ? -2.833 110.912 -0.153 1.00 95.60 141 ILE A N 1
ATOM 725 C CA . ILE A 1 101 ? -3.271 110.912 -1.549 1.00 67.63 141 ILE A CA 1
ATOM 726 C C . ILE A 1 101 ? -3.203 109.485 -2.082 1.00 82.69 141 ILE A C 1
ATOM 727 O O . ILE A 1 101 ? -2.132 108.864 -2.014 1.00 102.59 141 ILE A O 1
ATOM 732 N N . PRO A 1 102 ? -4.292 108.941 -2.625 1.00 76.44 142 PRO A N 1
ATOM 733 C CA . PRO A 1 102 ? -4.258 107.558 -3.117 1.00 88.62 142 PRO A CA 1
ATOM 734 C C . PRO A 1 102 ? -3.256 107.382 -4.251 1.00 94.15 142 PRO A C 1
ATOM 735 O O . PRO A 1 102 ? -2.900 108.328 -4.960 1.00 85.58 142 PRO A O 1
ATOM 739 N N . LEU A 1 103 ? -2.807 106.133 -4.415 1.00 88.04 143 LEU A N 1
ATOM 740 C CA . LEU A 1 103 ? -1.741 105.832 -5.369 1.00 97.30 143 LEU A CA 1
ATOM 741 C C . LEU A 1 103 ? -2.145 106.182 -6.797 1.00 107.68 143 LEU A C 1
ATOM 742 O O . LEU A 1 103 ? -1.313 106.642 -7.592 1.00 99.11 143 LEU A O 1
ATOM 747 N N . ILE A 1 104 ? -3.417 105.968 -7.143 1.00 103.94 144 ILE A N 1
ATOM 748 C CA . ILE A 1 104 ? -3.875 106.255 -8.498 1.00 87.65 144 ILE A CA 1
ATOM 749 C C . ILE A 1 104 ? -3.805 107.747 -8.788 1.00 89.21 144 ILE A C 1
ATOM 750 O O . ILE A 1 104 ? -3.585 108.153 -9.936 1.00 104.65 144 ILE A O 1
ATOM 755 N N . VAL A 1 105 ? -3.973 108.586 -7.766 1.00 81.06 145 VAL A N 1
ATOM 756 C CA . VAL A 1 105 ? -3.867 110.025 -7.974 1.00 84.15 145 VAL A CA 1
ATOM 757 C C . VAL A 1 105 ? -2.413 110.470 -7.899 1.00 78.41 145 VAL A C 1
ATOM 758 O O . VAL A 1 105 ? -1.976 111.318 -8.683 1.00 80.23 145 VAL A O 1
ATOM 762 N N . GLY A 1 106 ? -1.641 109.898 -6.972 1.00 84.13 146 GLY A N 1
ATOM 763 C CA . GLY A 1 106 ? -0.237 110.263 -6.863 1.00 84.61 146 GLY A CA 1
ATOM 764 C C . GLY A 1 106 ? 0.546 109.960 -8.126 1.00 88.03 146 GLY A C 1
ATOM 765 O O . GLY A 1 106 ? 1.371 110.767 -8.566 1.00 70.77 146 GLY A O 1
ATOM 766 N N . ALA A 1 107 ? 0.295 108.795 -8.731 1.00 78.49 147 ALA A N 1
ATOM 767 C CA . ALA A 1 107 ? 0.922 108.475 -10.008 1.00 72.02 147 ALA A CA 1
ATOM 768 C C . ALA A 1 107 ? 0.599 109.530 -11.060 1.00 77.19 147 ALA A C 1
ATOM 769 O O . ALA A 1 107 ? 1.445 109.865 -11.898 1.00 90.13 147 ALA A O 1
ATOM 771 N N . LEU A 1 108 ? -0.622 110.070 -11.033 1.00 86.37 148 LEU A N 1
ATOM 772 C CA . LEU A 1 108 ? -0.953 111.177 -11.924 1.00 90.02 148 LEU A CA 1
ATOM 773 C C . LEU A 1 108 ? -0.205 112.446 -11.538 1.00 80.90 148 LEU A C 1
ATOM 774 O O . LEU A 1 108 ? 0.143 113.249 -12.411 1.00 79.19 148 LEU A O 1
ATOM 779 N N . ILE A 1 109 ? 0.057 112.644 -10.244 1.00 81.44 149 ILE A N 1
ATOM 780 C CA . ILE A 1 109 ? 0.806 113.818 -9.814 1.00 81.76 149 ILE A CA 1
ATOM 781 C C . ILE A 1 109 ? 2.247 113.743 -10.301 1.00 85.94 149 ILE A C 1
ATOM 782 O O . ILE A 1 109 ? 2.863 114.777 -10.591 1.00 78.96 149 ILE A O 1
ATOM 787 N N . THR A 1 110 ? 2.800 112.531 -10.433 1.00 82.24 150 THR A N 1
ATOM 788 C CA . THR A 1 110 ? 4.206 112.361 -10.794 1.00 70.86 150 THR A CA 1
ATOM 789 C C . THR A 1 110 ? 4.527 112.802 -12.214 1.00 74.95 150 THR A C 1
ATOM 790 O O . THR A 1 110 ? 5.682 112.662 -12.628 1.00 110.22 150 THR A O 1
ATOM 794 N N . VAL A 1 111 ? 3.559 113.314 -12.971 1.00 74.81 151 VAL A N 1
ATOM 795 C CA . VAL A 1 111 ? 3.870 113.793 -14.312 1.00 66.19 151 VAL A CA 1
ATOM 796 C C . VAL A 1 111 ? 4.415 115.218 -14.256 1.00 82.70 151 VAL A C 1
ATOM 797 O O . VAL A 1 111 ? 5.181 115.638 -15.133 1.00 103.12 151 VAL A O 1
ATOM 801 N N . PHE A 1 112 ? 4.055 115.974 -13.220 1.00 93.83 152 PHE A N 1
ATOM 802 C CA . PHE A 1 112 ? 4.412 117.382 -13.112 1.00 87.89 152 PHE A CA 1
ATOM 803 C C . PHE A 1 112 ? 5.452 117.649 -12.031 1.00 107.23 152 PHE A C 1
ATOM 804 O O . PHE A 1 112 ? 5.626 118.802 -11.617 1.00 134.93 152 PHE A O 1
ATOM 812 N N . ASP A 1 113 ? 6.150 116.617 -11.560 1.00 103.65 153 ASP A N 1
ATOM 813 C CA . ASP A 1 113 ? 7.225 116.836 -10.602 1.00 127.56 153 ASP A CA 1
ATOM 814 C C . ASP A 1 113 ? 8.430 117.524 -11.229 1.00 111.23 153 ASP A C 1
ATOM 815 O O . ASP A 1 113 ? 9.380 117.848 -10.510 1.00 128.77 153 ASP A O 1
ATOM 820 N N . VAL A 1 114 ? 8.418 117.736 -12.546 1.00 113.40 154 VAL A N 1
ATOM 821 C CA . VAL A 1 114 ? 9.392 118.625 -13.171 1.00 126.13 154 VAL A CA 1
ATOM 822 C C . VAL A 1 114 ? 9.116 120.067 -12.764 1.00 143.03 154 VAL A C 1
ATOM 823 O O . VAL A 1 114 ? 10.019 120.800 -12.341 1.00 153.19 154 VAL A O 1
ATOM 827 N N . PHE A 1 115 ? 7.857 120.494 -12.907 1.00 143.70 155 PHE A N 1
ATOM 828 C CA . PHE A 1 115 ? 7.407 121.790 -12.407 1.00 142.14 155 PHE A CA 1
ATOM 829 C C . PHE A 1 115 ? 7.786 121.969 -10.939 1.00 130.18 155 PHE A C 1
ATOM 830 O O . PHE A 1 115 ? 8.381 122.983 -10.546 1.00 148.90 155 PHE A O 1
ATOM 838 N N . LEU A 1 116 ? 7.468 120.965 -10.120 1.00 100.60 156 LEU A N 1
ATOM 839 C CA . LEU A 1 116 ? 7.777 121.020 -8.695 1.00 131.54 156 LEU A CA 1
ATOM 840 C C . LEU A 1 116 ? 9.282 121.068 -8.454 1.00 142.79 156 LEU A C 1
ATOM 841 O O . LEU A 1 116 ? 9.748 121.724 -7.512 1.00 127.96 156 LEU A O 1
ATOM 846 N N . LEU A 1 117 ? 10.057 120.376 -9.293 1.00 159.18 157 LEU A N 1
ATOM 847 C CA . LEU A 1 117 ? 11.510 120.449 -9.197 1.00 152.37 157 LEU A CA 1
ATOM 848 C C . LEU A 1 117 ? 12.021 121.844 -9.528 1.00 152.45 157 LEU A C 1
ATOM 849 O O . LEU A 1 117 ? 13.037 122.277 -8.975 1.00 157.74 157 LEU A O 1
ATOM 854 N N . LEU A 1 118 ? 11.342 122.556 -10.430 1.00 132.41 158 LEU A N 1
ATOM 855 C CA . LEU A 1 118 ? 11.675 123.958 -10.658 1.00 135.19 158 LEU A CA 1
ATOM 856 C C . LEU A 1 118 ? 11.370 124.789 -9.419 1.00 141.67 158 LEU A C 1
ATOM 857 O O . LEU A 1 118 ? 12.152 125.674 -9.039 1.00 147.38 158 LEU A O 1
ATOM 862 N N . PHE A 1 119 ? 10.240 124.505 -8.765 1.00 150.31 159 PHE A N 1
ATOM 863 C CA . PHE A 1 119 ? 9.911 125.204 -7.526 1.00 147.55 159 PHE A CA 1
ATOM 864 C C . PHE A 1 119 ? 10.982 124.990 -6.462 1.00 129.59 159 PHE A C 1
ATOM 865 O O . PHE A 1 119 ? 11.370 125.935 -5.766 1.00 145.09 159 PHE A O 1
ATOM 873 N N . ILE A 1 120 ? 11.474 123.757 -6.319 1.00 159.75 160 ILE A N 1
ATOM 874 C CA . ILE A 1 120 ? 12.592 123.514 -5.409 1.00 183.39 160 ILE A CA 1
ATOM 875 C C . ILE A 1 120 ? 13.842 124.236 -5.900 1.00 182.31 160 ILE A C 1
ATOM 876 O O . ILE A 1 120 ? 14.640 124.745 -5.103 1.00 170.84 160 ILE A O 1
ATOM 881 N N . MET A 1 121 ? 14.017 124.310 -7.223 1.00 187.82 161 MET A N 1
ATOM 882 C CA . MET A 1 121 ? 15.174 124.990 -7.800 1.00 185.31 161 MET A CA 1
ATOM 883 C C . MET A 1 121 ? 15.230 126.449 -7.369 1.00 182.99 161 MET A C 1
ATOM 884 O O . MET A 1 121 ? 16.315 126.988 -7.120 1.00 175.24 161 MET A O 1
ATOM 889 N N . ARG A 1 122 ? 14.070 127.104 -7.263 1.00 168.31 162 ARG A N 1
ATOM 890 C CA . ARG A 1 122 ? 14.058 128.491 -6.810 1.00 161.63 162 ARG A CA 1
ATOM 891 C C . ARG A 1 122 ? 14.572 128.645 -5.381 1.00 151.25 162 ARG A C 1
ATOM 892 O O . ARG A 1 122 ? 14.952 129.754 -4.989 1.00 170.94 162 ARG A O 1
ATOM 900 N N . PHE A 1 123 ? 14.602 127.566 -4.598 1.00 165.07 163 PHE A N 1
ATOM 901 C CA . PHE A 1 123 ? 15.019 127.620 -3.203 1.00 162.19 163 PHE A CA 1
ATOM 902 C C . PHE A 1 123 ? 16.492 127.268 -3.013 1.00 156.01 163 PHE A C 1
ATOM 903 O O . PHE A 1 123 ? 16.934 127.074 -1.876 1.00 146.94 163 PHE A O 1
ATOM 911 N N . GLY A 1 124 ? 17.262 127.181 -4.094 1.00 153.09 164 GLY A N 1
ATOM 912 C CA . GLY A 1 124 ? 18.678 126.890 -3.980 1.00 167.70 164 GLY A CA 1
ATOM 913 C C . GLY A 1 124 ? 18.991 125.411 -3.887 1.00 174.39 164 GLY A C 1
ATOM 914 O O . GLY A 1 124 ? 18.271 124.655 -3.229 1.00 176.28 164 GLY A O 1
ATOM 915 N N . PHE A 1 125 ? 20.074 124.992 -4.545 1.00 185.09 165 PHE A N 1
ATOM 916 C CA . PHE A 1 125 ? 20.454 123.582 -4.584 1.00 192.38 165 PHE A CA 1
ATOM 917 C C . PHE A 1 125 ? 21.082 123.135 -3.267 1.00 197.42 165 PHE A C 1
ATOM 918 O O . PHE A 1 125 ? 20.685 122.112 -2.693 1.00 197.26 165 PHE A O 1
ATOM 926 N N . ARG A 1 126 ? 22.056 123.905 -2.773 1.00 199.80 166 ARG A N 1
ATOM 927 C CA . ARG A 1 126 ? 22.841 123.481 -1.616 1.00 195.08 166 ARG A CA 1
ATOM 928 C C . ARG A 1 126 ? 21.970 123.294 -0.380 1.00 195.35 166 ARG A C 1
ATOM 929 O O . ARG A 1 126 ? 22.133 122.315 0.360 1.00 204.90 166 ARG A O 1
ATOM 937 N N . LYS A 1 127 ? 21.041 124.221 -0.136 1.00 156.13 167 LYS A N 1
ATOM 938 C CA . LYS A 1 127 ? 20.248 124.164 1.087 1.00 142.10 167 LYS A CA 1
ATOM 939 C C . LYS A 1 127 ? 19.312 122.962 1.086 1.00 159.25 167 LYS A C 1
ATOM 940 O O . LYS A 1 127 ? 19.264 122.199 2.060 1.00 155.91 167 LYS A O 1
ATOM 946 N N . ILE A 1 128 ? 18.563 122.770 -0.003 1.00 174.65 168 ILE A N 1
ATOM 947 C CA . ILE A 1 128 ? 17.594 121.680 -0.039 1.00 161.72 168 ILE A CA 1
ATOM 948 C C . ILE A 1 128 ? 18.305 120.333 -0.085 1.00 161.44 168 ILE A C 1
ATOM 949 O O . ILE A 1 128 ? 17.840 119.353 0.509 1.00 166.75 168 ILE A O 1
ATOM 954 N N . GLU A 1 129 ? 19.452 120.260 -0.770 1.00 125.14 169 GLU A N 1
ATOM 955 C CA . GLU A 1 129 ? 20.195 119.007 -0.774 1.00 127.20 169 GLU A CA 1
ATOM 956 C C . GLU A 1 129 ? 20.859 118.740 0.571 1.00 121.41 169 GLU A C 1
ATOM 957 O O . GLU A 1 129 ? 21.133 117.580 0.894 1.00 133.14 169 GLU A O 1
ATOM 963 N N . ALA A 1 130 ? 21.110 119.784 1.366 1.00 145.64 170 ALA A N 1
ATOM 964 C CA . ALA A 1 130 ? 21.586 119.573 2.729 1.00 142.51 170 ALA A CA 1
ATOM 965 C C . ALA A 1 130 ? 20.461 119.079 3.630 1.00 143.20 170 ALA A C 1
ATOM 966 O O . ALA A 1 130 ? 20.680 118.218 4.492 1.00 127.12 170 ALA A O 1
ATOM 968 N N . ILE A 1 131 ? 19.250 119.613 3.445 1.00 158.36 171 ILE A N 1
ATOM 969 C CA . ILE A 1 131 ? 18.094 119.108 4.182 1.00 139.02 171 ILE A CA 1
ATOM 970 C C . ILE A 1 131 ? 17.866 117.637 3.858 1.00 141.65 171 ILE A C 1
ATOM 971 O O . ILE A 1 131 ? 17.661 116.808 4.753 1.00 123.89 171 ILE A O 1
ATOM 976 N N . VAL A 1 132 ? 17.910 117.290 2.569 1.00 145.61 172 VAL A N 1
ATOM 977 C CA . VAL A 1 132 ? 17.763 115.893 2.170 1.00 134.34 172 VAL A CA 1
ATOM 978 C C . VAL A 1 132 ? 18.919 115.053 2.698 1.00 141.62 172 VAL A C 1
ATOM 979 O O . VAL A 1 132 ? 18.738 113.875 3.027 1.00 145.29 172 VAL A O 1
ATOM 983 N N . GLY A 1 133 ? 20.115 115.636 2.803 1.00 143.11 173 GLY A N 1
ATOM 984 C CA . GLY A 1 133 ? 21.242 114.891 3.343 1.00 137.62 173 GLY A CA 1
ATOM 985 C C . GLY A 1 133 ? 21.057 114.537 4.808 1.00 142.31 173 GLY A C 1
ATOM 986 O O . GLY A 1 133 ? 21.253 113.385 5.214 1.00 120.52 173 GLY A O 1
ATOM 987 N N . THR A 1 134 ? 20.680 115.526 5.625 1.00 128.75 174 THR A N 1
ATOM 988 C CA . THR A 1 134 ? 20.388 115.249 7.028 1.00 126.52 174 THR A CA 1
ATOM 989 C C . THR A 1 134 ? 19.204 114.301 7.167 1.00 120.25 174 THR A C 1
ATOM 990 O O . THR A 1 134 ? 19.160 113.492 8.101 1.00 118.23 174 THR A O 1
ATOM 994 N N . LEU A 1 135 ? 18.243 114.381 6.245 1.00 113.64 175 LEU A N 1
ATOM 995 C CA . LEU A 1 135 ? 17.111 113.462 6.261 1.00 115.23 175 LEU A CA 1
ATOM 996 C C . LEU A 1 135 ? 17.568 112.023 6.043 1.00 115.92 175 LEU A C 1
ATOM 997 O O . LEU A 1 135 ? 17.216 111.121 6.813 1.00 120.45 175 LEU A O 1
ATOM 1002 N N . ILE A 1 136 ? 18.362 111.794 4.994 1.00 112.35 176 ILE A N 1
ATOM 1003 C CA . ILE A 1 136 ? 18.843 110.447 4.698 1.00 120.90 176 ILE A CA 1
ATOM 1004 C C . ILE A 1 136 ? 19.716 109.928 5.832 1.00 120.45 176 ILE A C 1
ATOM 1005 O O . ILE A 1 136 ? 19.610 108.762 6.232 1.00 107.00 176 ILE A O 1
ATOM 1010 N N . PHE A 1 137 ? 20.594 110.780 6.369 1.00 139.25 177 PHE A N 1
ATOM 1011 C CA . PHE A 1 137 ? 21.441 110.346 7.476 1.00 138.01 177 PHE A CA 1
ATOM 1012 C C . PHE A 1 137 ? 20.609 109.988 8.700 1.00 136.88 177 PHE A C 1
ATOM 1013 O O . PHE A 1 137 ? 20.906 109.009 9.397 1.00 123.93 177 PHE A O 1
ATOM 1021 N N . THR A 1 138 ? 19.555 110.761 8.971 1.00 109.45 178 THR A N 1
ATOM 1022 C CA . THR A 1 138 ? 18.698 110.467 10.114 1.00 90.79 178 THR A CA 1
ATOM 1023 C C . THR A 1 138 ? 17.966 109.145 9.924 1.00 107.12 178 THR A C 1
ATOM 1024 O O . THR A 1 138 ? 17.907 108.321 10.843 1.00 110.03 178 THR A O 1
ATOM 1028 N N . VAL A 1 139 ? 17.407 108.922 8.731 1.00 114.12 179 VAL A N 1
ATOM 1029 C CA . VAL A 1 139 ? 16.684 107.679 8.469 1.00 114.46 179 VAL A CA 1
ATOM 1030 C C . VAL A 1 139 ? 17.624 106.482 8.562 1.00 113.41 179 VAL A C 1
ATOM 1031 O O . VAL A 1 139 ? 17.279 105.444 9.145 1.00 113.92 179 VAL A O 1
ATOM 1035 N N . LEU A 1 140 ? 18.826 106.608 7.997 1.00 112.02 180 LEU A N 1
ATOM 1036 C CA . LEU A 1 140 ? 19.808 105.535 8.113 1.00 125.15 180 LEU A CA 1
ATOM 1037 C C . LEU A 1 140 ? 20.179 105.293 9.570 1.00 126.50 180 LEU A C 1
ATOM 1038 O O . LEU A 1 140 ? 20.408 104.149 9.977 1.00 115.37 180 LEU A O 1
ATOM 1043 N N . ALA A 1 141 ? 20.238 106.360 10.371 1.00 110.40 181 ALA A N 1
ATOM 1044 C CA . ALA A 1 141 ? 20.481 106.195 11.800 1.00 108.18 181 ALA A CA 1
ATOM 1045 C C . ALA A 1 141 ? 19.345 105.427 12.461 1.00 107.24 181 ALA A C 1
ATOM 1046 O O . ALA A 1 141 ? 19.576 104.613 13.363 1.00 98.14 181 ALA A O 1
ATOM 1048 N N . ILE A 1 142 ? 18.107 105.675 12.026 1.00 123.83 182 ILE A N 1
ATOM 1049 C CA . ILE A 1 142 ? 16.970 104.918 12.541 1.00 113.58 182 ILE A CA 1
ATOM 1050 C C . ILE A 1 142 ? 17.118 103.442 12.199 1.00 118.59 182 ILE A C 1
ATOM 1051 O O . ILE A 1 142 ? 16.883 102.569 13.043 1.00 113.08 182 ILE A O 1
ATOM 1056 N N . PHE A 1 143 ? 17.510 103.138 10.958 1.00 115.61 183 PHE A N 1
ATOM 1057 C CA . PHE A 1 143 ? 17.653 101.741 10.553 1.00 109.49 183 PHE A CA 1
ATOM 1058 C C . PHE A 1 143 ? 18.774 101.053 11.323 1.00 123.19 183 PHE A C 1
ATOM 1059 O O . PHE A 1 143 ? 18.627 99.902 11.756 1.00 112.04 183 PHE A O 1
ATOM 1067 N N . VAL A 1 144 ? 19.908 101.738 11.488 1.00 126.91 184 VAL A N 1
ATOM 1068 C CA . VAL A 1 144 ? 21.008 101.194 12.280 1.00 121.30 184 VAL A CA 1
ATOM 1069 C C . VAL A 1 144 ? 20.561 100.967 13.718 1.00 123.54 184 VAL A C 1
ATOM 1070 O O . VAL A 1 144 ? 20.952 99.985 14.360 1.00 120.25 184 VAL A O 1
ATOM 1074 N N . PHE A 1 145 ? 19.722 101.863 14.240 1.00 122.05 185 PHE A N 1
ATOM 1075 C CA . PHE A 1 145 ? 19.179 101.680 15.582 1.00 115.28 185 PHE A CA 1
ATOM 1076 C C . PHE A 1 145 ? 18.314 100.427 15.654 1.00 111.60 185 PHE A C 1
ATOM 1077 O O . PHE A 1 145 ? 18.437 99.626 16.587 1.00 129.98 185 PHE A O 1
ATOM 1085 N N . GLU A 1 146 ? 17.430 100.243 14.669 1.00 128.34 186 GLU A N 1
ATOM 1086 C CA . GLU A 1 146 ? 16.551 99.078 14.661 1.00 120.76 186 GLU A CA 1
ATOM 1087 C C . GLU A 1 146 ? 17.346 97.784 14.570 1.00 122.14 186 GLU A C 1
ATOM 1088 O O . GLU A 1 146 ? 17.047 96.813 15.274 1.00 142.62 186 GLU A O 1
ATOM 1094 N N . VAL A 1 147 ? 18.363 97.749 13.706 1.00 117.56 187 VAL A N 1
ATOM 1095 C CA . VAL A 1 147 ? 19.186 96.548 13.592 1.00 121.62 187 VAL A CA 1
ATOM 1096 C C . VAL A 1 147 ? 19.965 96.315 14.880 1.00 126.22 187 VAL A C 1
ATOM 1097 O O . VAL A 1 147 ? 20.140 95.172 15.320 1.00 122.16 187 VAL A O 1
ATOM 1101 N N . PHE A 1 148 ? 20.424 97.396 15.514 1.00 132.99 188 PHE A N 1
ATOM 1102 C CA . PHE A 1 148 ? 21.214 97.269 16.735 1.00 138.67 188 PHE A CA 1
ATOM 1103 C C . PHE A 1 148 ? 20.378 96.724 17.887 1.00 146.33 188 PHE A C 1
ATOM 1104 O O . PHE A 1 148 ? 20.840 95.857 18.638 1.00 153.24 188 PHE A O 1
ATOM 1112 N N . ILE A 1 149 ? 19.145 97.215 18.042 1.00 137.15 189 ILE A N 1
ATOM 1113 C CA . ILE A 1 149 ? 18.286 96.741 19.127 1.00 132.13 189 ILE A CA 1
ATOM 1114 C C . ILE A 1 149 ? 17.631 95.405 18.820 1.00 129.33 189 ILE A C 1
ATOM 1115 O O . ILE A 1 149 ? 17.021 94.808 19.715 1.00 134.08 189 ILE A O 1
ATOM 1120 N N . SER A 1 150 ? 17.739 94.915 17.583 1.00 161.92 190 SER A N 1
ATOM 1121 C CA . SER A 1 150 ? 17.169 93.621 17.233 1.00 166.53 190 SER A CA 1
ATOM 1122 C C . SER A 1 150 ? 18.013 92.453 17.724 1.00 186.55 190 SER A C 1
ATOM 1123 O O . SER A 1 150 ? 17.565 91.306 17.622 1.00 187.64 190 SER A O 1
ATOM 1126 N N . SER A 1 151 ? 19.209 92.722 18.256 1.00 160.55 191 SER A N 1
ATOM 1127 C CA . SER A 1 151 ? 20.163 91.715 18.706 1.00 155.22 191 SER A CA 1
ATOM 1128 C C . SER A 1 151 ? 20.448 90.716 17.590 1.00 165.21 191 SER A C 1
ATOM 1129 O O . SER A 1 151 ? 20.035 89.552 17.678 1.00 164.68 191 SER A O 1
ATOM 1132 N N . PRO A 1 152 ? 21.145 91.123 16.533 1.00 146.82 192 PRO A N 1
ATOM 1133 C CA . PRO A 1 152 ? 21.414 90.200 15.429 1.00 142.66 192 PRO A CA 1
ATOM 1134 C C . PRO A 1 152 ? 22.574 89.269 15.740 1.00 148.89 192 PRO A C 1
ATOM 1135 O O . PRO A 1 152 ? 23.454 89.573 16.548 1.00 158.00 192 PRO A O 1
ATOM 1139 N N . GLN A 1 153 ? 22.560 88.115 15.078 1.00 174.82 193 GLN A N 1
ATOM 1140 C CA . GLN A 1 153 ? 23.621 87.124 15.214 1.00 173.96 193 GLN A CA 1
ATOM 1141 C C . GLN A 1 153 ? 24.637 87.347 14.098 1.00 159.19 193 GLN A C 1
ATOM 1142 O O . GLN A 1 153 ? 24.342 87.110 12.922 1.00 164.38 193 GLN A O 1
ATOM 1148 N N . LEU A 1 154 ? 25.835 87.803 14.473 1.00 130.63 194 LEU A N 1
ATOM 1149 C CA . LEU A 1 154 ? 26.854 88.150 13.486 1.00 136.79 194 LEU A CA 1
ATOM 1150 C C . LEU A 1 154 ? 27.268 86.937 12.659 1.00 134.37 194 LEU A C 1
ATOM 1151 O O . LEU A 1 154 ? 27.478 87.043 11.442 1.00 135.77 194 LEU A O 1
ATOM 1156 N N . THR A 1 155 ? 27.387 85.773 13.303 1.00 165.98 195 THR A N 1
ATOM 1157 C CA . THR A 1 155 ? 27.811 84.571 12.593 1.00 174.39 195 THR A CA 1
ATOM 1158 C C . THR A 1 155 ? 26.799 84.155 11.535 1.00 170.06 195 THR A C 1
ATOM 1159 O O . THR A 1 155 ? 27.173 83.551 10.523 1.00 145.82 195 THR A O 1
ATOM 1163 N N . ASP A 1 156 ? 25.516 84.463 11.748 1.00 169.26 196 ASP A N 1
ATOM 1164 C CA . ASP A 1 156 ? 24.508 84.153 10.739 1.00 168.59 196 ASP A CA 1
ATOM 1165 C C . ASP A 1 156 ? 24.564 85.128 9.571 1.00 143.04 196 ASP A C 1
ATOM 1166 O O . ASP A 1 156 ? 24.206 84.764 8.445 1.00 133.65 196 ASP A O 1
ATOM 1171 N N . ILE A 1 157 ? 24.999 86.364 9.818 1.00 122.58 197 ILE A N 1
ATOM 1172 C CA . ILE A 1 157 ? 25.214 87.310 8.728 1.00 114.01 197 ILE A CA 1
ATOM 1173 C C . ILE A 1 157 ? 26.394 86.867 7.872 1.00 126.41 197 ILE A C 1
ATOM 1174 O O . ILE A 1 157 ? 26.276 86.711 6.647 1.00 118.98 197 ILE A O 1
ATOM 1179 N N . LEU A 1 158 ? 27.550 86.649 8.507 1.00 137.58 198 LEU A N 1
ATOM 1180 C CA . LEU A 1 158 ? 28.715 86.179 7.765 1.00 122.66 198 LEU A CA 1
ATOM 1181 C C . LEU A 1 158 ? 28.440 84.848 7.079 1.00 135.44 198 LEU A C 1
ATOM 1182 O O . LEU A 1 158 ? 28.965 84.591 5.989 1.00 148.25 198 LEU A O 1
ATOM 1187 N N . ASN A 1 159 ? 27.621 83.993 7.696 1.00 130.40 199 ASN A N 1
ATOM 1188 C CA . ASN A 1 159 ? 27.157 82.793 7.008 1.00 130.59 199 ASN A CA 1
ATOM 1189 C C . ASN A 1 159 ? 26.293 83.162 5.810 1.00 128.71 199 ASN A C 1
ATOM 1190 O O . ASN A 1 159 ? 26.319 82.481 4.778 1.00 131.81 199 ASN A O 1
ATOM 1195 N N . GLY A 1 160 ? 25.523 84.246 5.927 1.00 119.35 200 GLY A N 1
ATOM 1196 C CA . GLY A 1 160 ? 24.721 84.698 4.806 1.00 126.96 200 GLY A CA 1
ATOM 1197 C C . GLY A 1 160 ? 25.553 85.147 3.623 1.00 120.44 200 GLY A C 1
ATOM 1198 O O . GLY A 1 160 ? 25.145 84.973 2.471 1.00 101.95 200 GLY A O 1
ATOM 1199 N N . PHE A 1 161 ? 26.729 85.724 3.883 1.00 118.39 201 PHE A N 1
ATOM 1200 C CA . PHE A 1 161 ? 27.610 86.108 2.783 1.00 116.13 201 PHE A CA 1
ATOM 1201 C C . PHE A 1 161 ? 28.110 84.908 1.987 1.00 126.57 201 PHE A C 1
ATOM 1202 O O . PHE A 1 161 ? 28.514 85.073 0.830 1.00 100.28 201 PHE A O 1
ATOM 1210 N N . VAL A 1 162 ? 28.084 83.717 2.570 1.00 139.23 202 VAL A N 1
ATOM 1211 C CA . VAL A 1 162 ? 28.518 82.506 1.871 1.00 130.86 202 VAL A CA 1
ATOM 1212 C C . VAL A 1 162 ? 27.423 82.084 0.895 1.00 141.17 202 VAL A C 1
ATOM 1213 O O . VAL A 1 162 ? 26.239 82.087 1.268 1.00 147.24 202 VAL A O 1
ATOM 1217 N N . PRO A 1 163 ? 27.762 81.728 -0.343 1.00 123.62 203 PRO A N 1
ATOM 1218 C CA . PRO A 1 163 ? 26.727 81.362 -1.318 1.00 130.53 203 PRO A CA 1
ATOM 1219 C C . PRO A 1 163 ? 26.039 80.053 -0.960 1.00 139.01 203 PRO A C 1
ATOM 1220 O O . PRO A 1 163 ? 26.526 79.250 -0.162 1.00 158.68 203 PRO A O 1
ATOM 1224 N N . HIS A 1 164 ? 24.876 79.850 -1.579 1.00 145.11 204 HIS A N 1
ATOM 1225 C CA . HIS A 1 164 ? 24.100 78.630 -1.414 1.00 151.36 204 HIS A CA 1
ATOM 1226 C C . HIS A 1 164 ? 23.475 78.259 -2.752 1.00 149.15 204 HIS A C 1
ATOM 1227 O O . HIS A 1 164 ? 23.273 79.108 -3.623 1.00 168.65 204 HIS A O 1
ATOM 1234 N N . LYS A 1 165 ? 23.169 76.969 -2.910 1.00 153.21 205 LYS A N 1
ATOM 1235 C CA . LYS A 1 165 ? 22.535 76.519 -4.144 1.00 157.58 205 LYS A CA 1
ATOM 1236 C C . LYS A 1 165 ? 21.082 76.967 -4.229 1.00 142.20 205 LYS A C 1
ATOM 1237 O O . LYS A 1 165 ? 20.582 77.219 -5.331 1.00 128.76 205 LYS A O 1
ATOM 1243 N N . GLU A 1 166 ? 20.399 77.081 -3.084 1.00 155.19 206 GLU A N 1
ATOM 1244 C CA . GLU A 1 166 ? 18.984 77.443 -3.066 1.00 152.38 206 GLU A CA 1
ATOM 1245 C C . GLU A 1 166 ? 18.700 78.757 -3.784 1.00 152.59 206 GLU A C 1
ATOM 1246 O O . GLU A 1 166 ? 17.580 78.950 -4.271 1.00 152.58 206 GLU A O 1
ATOM 1252 N N . ILE A 1 167 ? 19.689 79.654 -3.873 1.00 145.59 207 ILE A N 1
ATOM 1253 C CA . ILE A 1 167 ? 19.521 80.897 -4.622 1.00 141.51 207 ILE A CA 1
ATOM 1254 C C . ILE A 1 167 ? 19.011 80.632 -6.033 1.00 129.76 207 ILE A C 1
ATOM 1255 O O . ILE A 1 167 ? 18.223 81.420 -6.568 1.00 130.45 207 ILE A O 1
ATOM 1260 N N . VAL A 1 168 ? 19.427 79.529 -6.660 1.00 137.86 208 VAL A N 1
ATOM 1261 C CA . VAL A 1 168 ? 18.913 79.193 -7.986 1.00 131.11 208 VAL A CA 1
ATOM 1262 C C . VAL A 1 168 ? 17.848 78.103 -7.942 1.00 141.41 208 VAL A C 1
ATOM 1263 O O . VAL A 1 168 ? 17.195 77.848 -8.967 1.00 147.58 208 VAL A O 1
ATOM 1267 N N . THR A 1 169 ? 17.621 77.482 -6.784 1.00 152.39 209 THR A N 1
ATOM 1268 C CA . THR A 1 169 ? 16.695 76.356 -6.708 1.00 152.58 209 THR A CA 1
ATOM 1269 C C . THR A 1 169 ? 15.252 76.801 -6.922 1.00 156.98 209 THR A C 1
ATOM 1270 O O . THR A 1 169 ? 14.578 76.341 -7.850 1.00 183.13 209 THR A O 1
ATOM 1274 N N . ASN A 1 170 ? 14.757 77.690 -6.068 1.00 152.00 210 ASN A N 1
ATOM 1275 C CA . ASN A 1 170 ? 13.369 78.122 -6.129 1.00 156.85 210 ASN A CA 1
ATOM 1276 C C . ASN A 1 170 ? 13.252 79.487 -6.799 1.00 154.82 210 ASN A C 1
ATOM 1277 O O . ASN A 1 170 ? 14.206 80.266 -6.859 1.00 148.39 210 ASN A O 1
ATOM 1282 N N . GLN A 1 171 ? 12.048 79.766 -7.305 1.00 172.11 211 GLN A N 1
ATOM 1283 C CA . GLN A 1 171 ? 11.812 80.978 -8.080 1.00 150.32 211 GLN A CA 1
ATOM 1284 C C . GLN A 1 171 ? 11.843 82.239 -7.230 1.00 142.75 211 GLN A C 1
ATOM 1285 O O . GLN A 1 171 ? 12.093 83.321 -7.768 1.00 148.25 211 GLN A O 1
ATOM 1291 N N . GLY A 1 172 ? 11.585 82.133 -5.929 1.00 141.43 212 GLY A N 1
ATOM 1292 C CA . GLY A 1 172 ? 11.529 83.308 -5.081 1.00 122.03 212 GLY A CA 1
ATOM 1293 C C . GLY A 1 172 ? 12.882 83.942 -4.839 1.00 128.82 212 GLY A C 1
ATOM 1294 O O . GLY A 1 172 ? 13.093 85.122 -5.145 1.00 142.81 212 GLY A O 1
ATOM 1295 N N . ILE A 1 173 ? 13.810 83.158 -4.287 1.00 120.68 213 ILE A N 1
ATOM 1296 C CA . ILE A 1 173 ? 15.148 83.671 -4.011 1.00 115.02 213 ILE A CA 1
ATOM 1297 C C . ILE A 1 173 ? 15.837 84.088 -5.305 1.00 113.98 213 ILE A C 1
ATOM 1298 O O . ILE A 1 173 ? 16.582 85.074 -5.338 1.00 117.68 213 ILE A O 1
ATOM 1303 N N . LEU A 1 174 ? 15.590 83.354 -6.393 1.00 109.49 214 LEU A N 1
ATOM 1304 C CA . LEU A 1 174 ? 16.178 83.724 -7.677 1.00 113.37 214 LEU A CA 1
ATOM 1305 C C . LEU A 1 174 ? 15.555 85.004 -8.220 1.00 131.28 214 LEU A C 1
ATOM 1306 O O . LEU A 1 174 ? 16.242 85.822 -8.843 1.00 130.00 214 LEU A O 1
ATOM 1311 N N . TYR A 1 175 ? 14.254 85.193 -7.991 1.00 114.68 215 TYR A N 1
ATOM 1312 C CA . TYR A 1 175 ? 13.570 86.393 -8.462 1.00 115.99 215 TYR A CA 1
ATOM 1313 C C . TYR A 1 175 ? 14.081 87.631 -7.736 1.00 108.09 215 TYR A C 1
ATOM 1314 O O . TYR A 1 175 ? 14.480 88.618 -8.370 1.00 94.20 215 TYR A O 1
ATOM 1323 N N . ILE A 1 176 ? 14.084 87.593 -6.400 1.00 109.59 216 ILE A N 1
ATOM 1324 C CA . ILE A 1 176 ? 14.625 88.711 -5.634 1.00 97.63 216 ILE A CA 1
ATOM 1325 C C . ILE A 1 176 ? 16.108 88.893 -5.925 1.00 99.44 216 ILE A C 1
ATOM 1326 O O . ILE A 1 176 ? 16.627 90.014 -5.868 1.00 92.11 216 ILE A O 1
ATOM 1331 N N . ALA A 1 177 ? 16.812 87.805 -6.245 1.00 114.05 217 ALA A N 1
ATOM 1332 C CA . ALA A 1 177 ? 18.229 87.908 -6.578 1.00 114.11 217 ALA A CA 1
ATOM 1333 C C . ALA A 1 177 ? 18.430 88.676 -7.878 1.00 113.54 217 ALA A C 1
ATOM 1334 O O . ALA A 1 177 ? 19.287 89.566 -7.962 1.00 101.07 217 ALA A O 1
ATOM 1336 N N . LEU A 1 178 ? 17.646 88.343 -8.906 1.00 108.48 218 LEU A N 1
ATOM 1337 C CA . LEU A 1 178 ? 17.715 89.085 -10.160 1.00 105.00 218 LEU A CA 1
ATOM 1338 C C . LEU A 1 178 ? 17.302 90.537 -9.958 1.00 111.13 218 LEU A C 1
ATOM 1339 O O . LEU A 1 178 ? 17.845 91.439 -10.605 1.00 103.30 218 LEU A O 1
ATOM 1344 N N . GLY A 1 179 ? 16.342 90.783 -9.065 1.00 108.19 219 GLY A N 1
ATOM 1345 C CA . GLY A 1 179 ? 15.995 92.157 -8.743 1.00 92.37 219 GLY A CA 1
ATOM 1346 C C . GLY A 1 179 ? 17.149 92.912 -8.111 1.00 92.02 219 GLY A C 1
ATOM 1347 O O . GLY A 1 179 ? 17.396 94.076 -8.437 1.00 93.70 219 GLY A O 1
ATOM 1348 N N . ILE A 1 180 ? 17.878 92.255 -7.204 1.00 105.27 220 ILE A N 1
ATOM 1349 C CA . ILE A 1 180 ? 19.009 92.895 -6.540 1.00 97.30 220 ILE A CA 1
ATOM 1350 C C . ILE A 1 180 ? 20.129 93.180 -7.534 1.00 91.82 220 ILE A C 1
ATOM 1351 O O . ILE A 1 180 ? 20.720 94.267 -7.529 1.00 91.11 220 ILE A O 1
ATOM 1356 N N . ILE A 1 181 ? 20.436 92.214 -8.403 1.00 100.39 221 ILE A N 1
ATOM 1357 C CA . ILE A 1 181 ? 21.490 92.421 -9.393 1.00 117.26 221 ILE A CA 1
ATOM 1358 C C . ILE A 1 181 ? 21.097 93.523 -10.369 1.00 100.60 221 ILE A C 1
ATOM 1359 O O . ILE A 1 181 ? 21.917 94.376 -10.730 1.00 105.38 221 ILE A O 1
ATOM 1364 N N . GLY A 1 182 ? 19.835 93.534 -10.801 1.00 103.34 222 GLY A N 1
ATOM 1365 C CA . GLY A 1 182 ? 19.383 94.572 -11.709 1.00 105.73 222 GLY A CA 1
ATOM 1366 C C . GLY A 1 182 ? 19.335 95.944 -11.070 1.00 91.53 222 GLY A C 1
ATOM 1367 O O . GLY A 1 182 ? 19.517 96.957 -11.751 1.00 94.17 222 GLY A O 1
ATOM 1368 N N . ALA A 1 183 ? 19.094 96.001 -9.760 1.00 101.53 223 ALA A N 1
ATOM 1369 C CA . ALA A 1 183 ? 19.070 97.280 -9.066 1.00 87.72 223 ALA A CA 1
ATOM 1370 C C . ALA A 1 183 ? 20.473 97.803 -8.793 1.00 87.21 223 ALA A C 1
ATOM 1371 O O . ALA A 1 183 ? 20.688 99.019 -8.808 1.00 103.45 223 ALA A O 1
ATOM 1373 N N . THR A 1 184 ? 21.433 96.909 -8.552 1.00 93.26 224 THR A N 1
ATOM 1374 C CA . THR A 1 184 ? 22.803 97.320 -8.265 1.00 86.65 224 THR A CA 1
ATOM 1375 C C . THR A 1 184 ? 23.635 97.534 -9.522 1.00 81.64 224 THR A C 1
ATOM 1376 O O . THR A 1 184 ? 24.596 98.313 -9.495 1.00 86.35 224 THR A O 1
ATOM 1380 N N . ILE A 1 185 ? 23.291 96.865 -10.621 1.00 91.57 225 ILE A N 1
ATOM 1381 C CA . ILE A 1 185 ? 23.973 97.071 -11.894 1.00 101.65 225 ILE A CA 1
ATOM 1382 C C . ILE A 1 185 ? 22.975 97.647 -12.890 1.00 113.06 225 ILE A C 1
ATOM 1383 O O . ILE A 1 185 ? 22.451 96.929 -13.750 1.00 102.00 225 ILE A O 1
ATOM 1388 N N . MET A 1 186 ? 22.704 98.941 -12.779 1.00 116.48 226 MET A N 1
ATOM 1389 C CA . MET A 1 186 ? 21.696 99.565 -13.628 1.00 112.44 226 MET A CA 1
ATOM 1390 C C . MET A 1 186 ? 22.256 99.773 -15.031 1.00 111.52 226 MET A C 1
ATOM 1391 O O . MET A 1 186 ? 23.320 100.385 -15.183 1.00 94.57 226 MET A O 1
ATOM 1396 N N . PRO A 1 187 ? 21.577 99.281 -16.071 1.00 103.80 227 PRO A N 1
ATOM 1397 C CA . PRO A 1 187 ? 22.138 99.383 -17.429 1.00 86.35 227 PRO A CA 1
ATOM 1398 C C . PRO A 1 187 ? 22.330 100.810 -17.909 1.00 85.13 227 PRO A C 1
ATOM 1399 O O . PRO A 1 187 ? 23.229 101.063 -18.722 1.00 101.09 227 PRO A O 1
ATOM 1403 N N . HIS A 1 188 ? 21.516 101.756 -17.439 1.00 101.62 228 HIS A N 1
ATOM 1404 C CA . HIS A 1 188 ? 21.645 103.133 -17.901 1.00 98.13 228 HIS A CA 1
ATOM 1405 C C . HIS A 1 188 ? 22.874 103.825 -17.327 1.00 97.98 228 HIS A C 1
ATOM 1406 O O . HIS A 1 188 ? 23.363 104.790 -17.926 1.00 101.52 228 HIS A O 1
ATOM 1413 N N . ASN A 1 189 ? 23.383 103.359 -16.184 1.00 98.62 229 ASN A N 1
ATOM 1414 C CA . ASN A 1 189 ? 24.600 103.933 -15.626 1.00 91.84 229 ASN A CA 1
ATOM 1415 C C . ASN A 1 189 ? 25.827 103.616 -16.470 1.00 92.71 229 ASN A C 1
ATOM 1416 O O . ASN A 1 189 ? 26.838 104.316 -16.356 1.00 100.97 229 ASN A O 1
ATOM 1421 N N . LEU A 1 190 ? 25.767 102.576 -17.305 1.00 98.17 230 LEU A N 1
ATOM 1422 C CA . LEU A 1 190 ? 26.880 102.286 -18.204 1.00 97.50 230 LEU A CA 1
ATOM 1423 C C . LEU A 1 190 ? 26.960 103.322 -19.320 1.00 118.17 230 LEU A C 1
ATOM 1424 O O . LEU A 1 190 ? 28.022 103.912 -19.562 1.00 121.61 230 LEU A O 1
ATOM 1429 N N . TYR A 1 191 ? 25.837 103.566 -20.003 1.00 104.70 231 TYR A N 1
ATOM 1430 C CA . TYR A 1 191 ? 25.800 104.600 -21.032 1.00 109.41 231 TYR A CA 1
ATOM 1431 C C . TYR A 1 191 ? 26.047 105.981 -20.437 1.00 118.67 231 TYR A C 1
ATOM 1432 O O . TYR A 1 191 ? 26.705 106.825 -21.058 1.00 114.42 231 TYR A O 1
ATOM 1441 N N . LEU A 1 192 ? 25.524 106.232 -19.234 1.00 105.84 232 LEU A N 1
ATOM 1442 C CA . LEU A 1 192 ? 25.711 107.535 -18.604 1.00 110.52 232 LEU A CA 1
ATOM 1443 C C . LEU A 1 192 ? 27.172 107.752 -18.226 1.00 105.30 232 LEU A C 1
ATOM 1444 O O . LEU A 1 192 ? 27.766 108.784 -18.562 1.00 114.57 232 LEU A O 1
ATOM 1449 N N . HIS A 1 193 ? 27.771 106.781 -17.534 1.00 99.17 233 HIS A N 1
ATOM 1450 C CA . HIS A 1 193 ? 29.148 106.931 -17.075 1.00 99.77 233 HIS A CA 1
ATOM 1451 C C . HIS A 1 193 ? 30.121 106.979 -18.246 1.00 97.07 233 HIS A C 1
ATOM 1452 O O . HIS A 1 193 ? 31.086 107.755 -18.226 1.00 107.57 233 HIS A O 1
ATOM 1459 N N . SER A 1 194 ? 29.874 106.172 -19.282 1.00 105.48 234 SER A N 1
ATOM 1460 C CA . SER A 1 194 ? 30.757 106.128 -20.441 1.00 104.66 234 SER A CA 1
ATOM 1461 C C . SER A 1 194 ? 30.839 107.457 -21.183 1.00 104.09 234 SER A C 1
ATOM 1462 O O . SER A 1 194 ? 31.715 107.612 -22.041 1.00 111.79 234 SER A O 1
ATOM 1465 N N . SER A 1 195 ? 29.959 108.409 -20.891 1.00 121.57 235 SER A N 1
A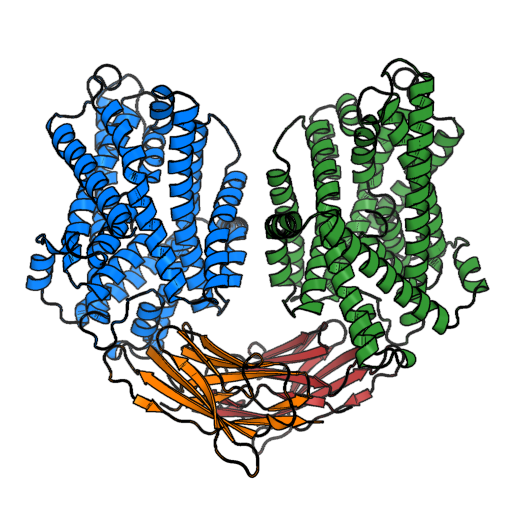TOM 1466 C CA . SER A 1 195 ? 30.025 109.728 -21.507 1.00 113.24 235 SER A CA 1
ATOM 1467 C C . SER A 1 195 ? 30.315 110.838 -20.515 1.00 108.15 235 SER A C 1
ATOM 1468 O O . SER A 1 195 ? 31.049 111.773 -20.843 1.00 95.23 235 SER A O 1
ATOM 1471 N N . ILE A 1 196 ? 29.751 110.768 -19.306 1.00 115.10 236 ILE A N 1
ATOM 1472 C CA . ILE A 1 196 ? 30.053 111.776 -18.300 1.00 121.83 236 ILE A CA 1
ATOM 1473 C C . ILE A 1 196 ? 31.502 111.671 -17.841 1.00 99.40 236 ILE A C 1
ATOM 1474 O O . ILE A 1 196 ? 32.066 112.653 -17.344 1.00 91.66 236 ILE A O 1
ATOM 1479 N N . VAL A 1 197 ? 32.134 110.507 -18.021 1.00 113.56 237 VAL A N 1
ATOM 1480 C CA . VAL A 1 197 ? 33.535 110.359 -17.647 1.00 118.32 237 VAL A CA 1
ATOM 1481 C C . VAL A 1 197 ? 34.454 111.154 -18.569 1.00 103.92 237 VAL A C 1
ATOM 1482 O O . VAL A 1 197 ? 35.598 111.444 -18.200 1.00 87.53 237 VAL A O 1
ATOM 1486 N N . GLN A 1 198 ? 33.979 111.529 -19.756 1.00 106.54 238 GLN A N 1
ATOM 1487 C CA . GLN A 1 198 ? 34.801 112.236 -20.731 1.00 98.71 238 GLN A CA 1
ATOM 1488 C C . GLN A 1 198 ? 34.849 113.738 -20.495 1.00 96.53 238 GLN A C 1
ATOM 1489 O O . GLN A 1 198 ? 35.452 114.454 -21.302 1.00 107.12 238 GLN A O 1
ATOM 1495 N N . SER A 1 199 ? 34.228 114.231 -19.429 1.00 113.45 239 SER A N 1
ATOM 1496 C CA . SER A 1 199 ? 34.253 115.650 -19.110 1.00 100.18 239 SER A CA 1
ATOM 1497 C C . SER A 1 199 ? 35.415 116.027 -18.202 1.00 113.88 239 SER A C 1
ATOM 1498 O O . SER A 1 199 ? 35.561 117.206 -17.866 1.00 135.88 239 SER A O 1
ATOM 1501 N N . ARG A 1 200 ? 36.242 115.064 -17.802 1.00 101.65 240 ARG A N 1
ATOM 1502 C CA . ARG A 1 200 ? 37.381 115.359 -16.949 1.00 102.35 240 ARG A CA 1
ATOM 1503 C C . ARG A 1 200 ? 38.468 116.073 -17.756 1.00 117.07 240 ARG A C 1
ATOM 1504 O O . ARG A 1 200 ? 38.354 116.280 -18.968 1.00 129.06 240 ARG A O 1
ATOM 1512 N N . LYS A 1 201 ? 39.542 116.459 -17.066 1.00 136.58 241 LYS A N 1
ATOM 1513 C CA . LYS A 1 201 ? 40.618 117.262 -17.642 1.00 124.57 241 LYS A CA 1
ATOM 1514 C C . LYS A 1 201 ? 41.729 116.348 -18.153 1.00 142.66 241 LYS A C 1
ATOM 1515 O O . LYS A 1 201 ? 42.471 115.765 -17.358 1.00 143.91 241 LYS A O 1
ATOM 1521 N N . TYR A 1 202 ? 41.843 116.231 -19.477 1.00 137.30 242 TYR A N 1
ATOM 1522 C CA . TYR A 1 202 ? 42.938 115.515 -20.120 1.00 155.31 242 TYR A CA 1
ATOM 1523 C C . TYR A 1 202 ? 42.959 115.843 -21.608 1.00 173.41 242 TYR A C 1
ATOM 1524 O O . TYR A 1 202 ? 41.907 116.062 -22.207 1.00 169.53 242 TYR A O 1
ATOM 1533 N N . ASP A 1 203 ? 44.162 115.877 -22.189 1.00 179.58 243 ASP A N 1
ATOM 1534 C CA . ASP A 1 203 ? 44.298 115.939 -23.638 1.00 171.91 243 ASP A CA 1
ATOM 1535 C C . ASP A 1 203 ? 43.879 114.598 -24.236 1.00 167.02 243 ASP A C 1
ATOM 1536 O O . ASP A 1 203 ? 44.282 113.538 -23.743 1.00 165.63 243 ASP A O 1
ATOM 1541 N N . ARG A 1 204 ? 43.054 114.645 -25.294 1.00 175.16 244 ARG A N 1
ATOM 1542 C CA . ARG A 1 204 ? 42.483 113.427 -25.871 1.00 170.18 244 ARG A CA 1
ATOM 1543 C C . ARG A 1 204 ? 43.556 112.484 -26.401 1.00 181.55 244 ARG A C 1
ATOM 1544 O O . ARG A 1 204 ? 43.294 111.290 -26.550 1.00 185.75 244 ARG A O 1
ATOM 1552 N N . HIS A 1 205 ? 44.766 112.972 -26.666 1.00 178.14 245 HIS A N 1
ATOM 1553 C CA . HIS A 1 205 ? 45.788 112.101 -27.222 1.00 180.57 245 HIS A CA 1
ATOM 1554 C C . HIS A 1 205 ? 46.969 111.837 -26.290 1.00 183.30 245 HIS A C 1
ATOM 1555 O O . HIS A 1 205 ? 47.712 110.884 -26.532 1.00 189.97 245 HIS A O 1
ATOM 1562 N N . ASP A 1 206 ? 47.156 112.629 -25.232 1.00 170.03 246 ASP A N 1
ATOM 1563 C CA . ASP A 1 206 ? 48.158 112.325 -24.212 1.00 188.05 246 ASP A CA 1
ATOM 1564 C C . ASP A 1 206 ? 47.584 111.276 -23.265 1.00 174.90 246 ASP A C 1
ATOM 1565 O O . ASP A 1 206 ? 46.447 111.405 -22.813 1.00 174.02 246 ASP A O 1
ATOM 1570 N N . ASN A 1 207 ? 48.367 110.239 -22.965 1.00 170.06 247 ASN A N 1
ATOM 1571 C CA . ASN A 1 207 ? 47.815 108.978 -22.472 1.00 147.43 247 ASN A CA 1
ATOM 1572 C C . ASN A 1 207 ? 47.873 108.801 -20.958 1.00 135.81 247 ASN A C 1
ATOM 1573 O O . ASN A 1 207 ? 46.922 108.263 -20.390 1.00 138.78 247 ASN A O 1
ATOM 1578 N N . GLU A 1 208 ? 48.958 109.204 -20.281 1.00 196.08 248 GLU A N 1
ATOM 1579 C CA . GLU A 1 208 ? 48.948 109.112 -18.822 1.00 209.48 248 GLU A CA 1
ATOM 1580 C C . GLU A 1 208 ? 48.100 110.206 -18.191 1.00 211.91 248 GLU A C 1
ATOM 1581 O O . GLU A 1 208 ? 47.639 110.043 -17.057 1.00 234.49 248 GLU A O 1
ATOM 1587 N N . GLU A 1 209 ? 47.820 111.283 -18.918 1.00 158.72 249 GLU A N 1
ATOM 1588 C CA . GLU A 1 209 ? 46.726 112.152 -18.507 1.00 159.97 249 GLU A CA 1
ATOM 1589 C C . GLU A 1 209 ? 45.426 111.363 -18.438 1.00 143.54 249 GLU A C 1
ATOM 1590 O O . GLU A 1 209 ? 44.687 111.442 -17.447 1.00 134.03 249 GLU A O 1
ATOM 1596 N N . LYS A 1 210 ? 45.165 110.557 -19.473 1.00 148.24 250 LYS A N 1
ATOM 1597 C CA . LYS A 1 210 ? 44.006 109.673 -19.498 1.00 125.24 250 LYS A CA 1
ATOM 1598 C C . LYS A 1 210 ? 44.046 108.658 -18.364 1.00 116.63 250 LYS A C 1
ATOM 1599 O O . LYS A 1 210 ? 43.051 108.464 -17.667 1.00 132.89 250 LYS A O 1
ATOM 1605 N N . ALA A 1 211 ? 45.168 107.954 -18.203 1.00 120.25 251 ALA A N 1
ATOM 1606 C CA . ALA A 1 211 ? 45.250 106.917 -17.182 1.00 127.04 251 ALA A CA 1
ATOM 1607 C C . ALA A 1 211 ? 45.107 107.514 -15.794 1.00 116.44 251 ALA A C 1
ATOM 1608 O O . ALA A 1 211 ? 44.651 106.836 -14.868 1.00 124.46 251 ALA A O 1
ATOM 1610 N N . GLN A 1 212 ? 45.494 108.779 -15.634 1.00 127.19 252 GLN A N 1
ATOM 1611 C CA . GLN A 1 212 ? 45.208 109.496 -14.400 1.00 121.09 252 GLN A CA 1
ATOM 1612 C C . GLN A 1 212 ? 43.708 109.726 -14.259 1.00 133.46 252 GLN A C 1
ATOM 1613 O O . GLN A 1 212 ? 43.121 109.481 -13.195 1.00 123.06 252 GLN A O 1
ATOM 1619 N N . ALA A 1 213 ? 43.063 110.175 -15.343 1.00 127.79 253 ALA A N 1
ATOM 1620 C CA . ALA A 1 213 ? 41.615 110.360 -15.319 1.00 114.88 253 ALA A CA 1
ATOM 1621 C C . ALA A 1 213 ? 40.881 109.063 -14.977 1.00 120.52 253 ALA A C 1
ATOM 1622 O O . ALA A 1 213 ? 39.907 109.087 -14.221 1.00 124.17 253 ALA A O 1
ATOM 1624 N N . ILE A 1 214 ? 41.329 107.923 -15.525 1.00 108.08 254 ILE A N 1
ATOM 1625 C CA . ILE A 1 214 ? 40.710 106.619 -15.261 1.00 97.77 254 ILE A CA 1
ATOM 1626 C C . ILE A 1 214 ? 41.013 106.162 -13.839 1.00 100.66 254 ILE A C 1
ATOM 1627 O O . ILE A 1 214 ? 40.171 105.528 -13.191 1.00 110.43 254 ILE A O 1
ATOM 1632 N N . LYS A 1 215 ? 42.221 106.446 -13.341 1.00 107.15 255 LYS A N 1
ATOM 1633 C CA . LYS A 1 215 ? 42.523 106.209 -11.933 1.00 109.66 255 LYS A CA 1
ATOM 1634 C C . LYS A 1 215 ? 41.505 106.909 -11.034 1.00 117.61 255 LYS A C 1
ATOM 1635 O O . LYS A 1 215 ? 40.858 106.262 -10.199 1.00 107.70 255 LYS A O 1
ATOM 1641 N N . TYR A 1 216 ? 41.312 108.229 -11.222 1.00 121.04 256 TYR A N 1
ATOM 1642 C CA . TYR A 1 216 ? 40.329 108.961 -10.415 1.00 121.17 256 TYR A CA 1
ATOM 1643 C C . TYR A 1 216 ? 38.912 108.421 -10.609 1.00 124.62 256 TYR A C 1
ATOM 1644 O O . TYR A 1 216 ? 38.235 108.081 -9.630 1.00 117.95 256 TYR A O 1
ATOM 1653 N N . ALA A 1 217 ? 38.433 108.365 -11.858 1.00 109.10 257 ALA A N 1
ATOM 1654 C CA . ALA A 1 217 ? 37.064 107.921 -12.116 1.00 113.32 257 ALA A CA 1
ATOM 1655 C C . ALA A 1 217 ? 36.806 106.542 -11.524 1.00 101.86 257 ALA A C 1
ATOM 1656 O O . ALA A 1 217 ? 35.720 106.278 -10.993 1.00 112.09 257 ALA A O 1
ATOM 1658 N N . THR A 1 218 ? 37.794 105.650 -11.611 1.00 106.27 258 THR A N 1
ATOM 1659 C CA . THR A 1 218 ? 37.668 104.323 -11.020 1.00 101.68 258 THR A CA 1
ATOM 1660 C C . THR A 1 218 ? 37.625 104.395 -9.498 1.00 114.12 258 THR A C 1
ATOM 1661 O O . THR A 1 218 ? 36.855 103.664 -8.864 1.00 105.02 258 THR A O 1
ATOM 1665 N N . ILE A 1 219 ? 38.433 105.271 -8.890 1.00 133.99 259 ILE A N 1
ATOM 1666 C CA . ILE A 1 219 ? 38.433 105.369 -7.430 1.00 126.11 259 ILE A CA 1
ATOM 1667 C C . ILE A 1 219 ? 37.075 105.849 -6.930 1.00 132.26 259 ILE A C 1
ATOM 1668 O O . ILE A 1 219 ? 36.495 105.265 -6.005 1.00 133.93 259 ILE A O 1
ATOM 1673 N N . ASP A 1 220 ? 36.541 106.913 -7.539 1.00 116.38 260 ASP A N 1
ATOM 1674 C CA . ASP A 1 220 ? 35.221 107.398 -7.141 1.00 106.53 260 ASP A CA 1
ATOM 1675 C C . ASP A 1 220 ? 34.154 106.338 -7.392 1.00 103.59 260 ASP A C 1
ATOM 1676 O O . ASP A 1 220 ? 33.329 106.035 -6.512 1.00 94.61 260 ASP A O 1
ATOM 1681 N N . SER A 1 221 ? 34.175 105.752 -8.594 1.00 90.39 261 SER A N 1
ATOM 1682 C CA . SER A 1 221 ? 33.217 104.717 -8.962 1.00 86.51 261 SER A CA 1
ATOM 1683 C C . SER A 1 221 ? 33.215 103.567 -7.967 1.00 87.41 261 SER A C 1
ATOM 1684 O O . SER A 1 221 ? 32.175 102.932 -7.759 1.00 106.49 261 SER A O 1
ATOM 1687 N N . ASN A 1 222 ? 34.358 103.279 -7.345 1.00 105.09 262 ASN A N 1
ATOM 1688 C CA . ASN A 1 222 ? 34.394 102.242 -6.322 1.00 108.01 262 ASN A CA 1
ATOM 1689 C C . ASN A 1 222 ? 33.962 102.748 -4.955 1.00 99.91 262 ASN A C 1
ATOM 1690 O O . ASN A 1 222 ? 33.409 101.973 -4.164 1.00 101.55 262 ASN A O 1
ATOM 1695 N N . LEU A 1 223 ? 34.202 104.028 -4.661 1.00 113.71 263 LEU A N 1
ATOM 1696 C CA . LEU A 1 223 ? 33.750 104.609 -3.400 1.00 109.58 263 LEU A CA 1
ATOM 1697 C C . LEU A 1 223 ? 32.230 104.556 -3.283 1.00 115.11 263 LEU A C 1
ATOM 1698 O O . LEU A 1 223 ? 31.679 103.966 -2.338 1.00 109.65 263 LEU A O 1
ATOM 1703 N N . GLN A 1 224 ? 31.526 105.175 -4.238 1.00 118.37 264 GLN A N 1
ATOM 1704 C CA . GLN A 1 224 ? 30.076 105.261 -4.080 1.00 111.08 264 GLN A CA 1
ATOM 1705 C C . GLN A 1 224 ? 29.432 103.882 -4.175 1.00 124.00 264 GLN A C 1
ATOM 1706 O O . GLN A 1 224 ? 28.431 103.612 -3.500 1.00 111.83 264 GLN A O 1
ATOM 1712 N N . LEU A 1 225 ? 30.018 102.984 -4.972 1.00 100.90 265 LEU A N 1
ATOM 1713 C CA . LEU A 1 225 ? 29.514 101.616 -5.040 1.00 93.18 265 LEU A CA 1
ATOM 1714 C C . LEU A 1 225 ? 29.753 100.861 -3.736 1.00 99.93 265 LEU A C 1
ATOM 1715 O O . LEU A 1 225 ? 28.929 100.021 -3.348 1.00 101.94 265 LEU A O 1
ATOM 1720 N N . SER A 1 226 ? 30.857 101.152 -3.040 1.00 110.74 266 SER A N 1
ATOM 1721 C CA . SER A 1 226 ? 31.056 100.601 -1.702 1.00 106.45 266 SER A CA 1
ATOM 1722 C C . SER A 1 226 ? 29.955 101.064 -0.755 1.00 100.76 266 SER A C 1
ATOM 1723 O O . SER A 1 226 ? 29.379 100.259 -0.007 1.00 88.80 266 SER A O 1
ATOM 1726 N N . ILE A 1 227 ? 29.634 102.363 -0.785 1.00 99.90 267 ILE A N 1
ATOM 1727 C CA . ILE A 1 227 ? 28.573 102.861 0.088 1.00 93.48 267 ILE A CA 1
ATOM 1728 C C . ILE A 1 227 ? 27.247 102.195 -0.247 1.00 99.43 267 ILE A C 1
ATOM 1729 O O . ILE A 1 227 ? 26.494 101.796 0.649 1.00 90.89 267 ILE A O 1
ATOM 1734 N N . ALA A 1 228 ? 26.940 102.059 -1.540 1.00 92.92 268 ALA A N 1
ATOM 1735 C CA . ALA A 1 228 ? 25.701 101.394 -1.935 1.00 97.75 268 ALA A CA 1
ATOM 1736 C C . ALA A 1 228 ? 25.664 99.956 -1.432 1.00 96.66 268 ALA A C 1
ATOM 1737 O O . ALA A 1 228 ? 24.604 99.460 -1.024 1.00 78.92 268 ALA A O 1
ATOM 1739 N N . PHE A 1 229 ? 26.812 99.272 -1.455 1.00 86.27 269 PHE A N 1
ATOM 1740 C CA . PHE A 1 229 ? 26.891 97.932 -0.879 1.00 75.40 269 PHE A CA 1
ATOM 1741 C C . PHE A 1 229 ? 26.539 97.948 0.605 1.00 92.57 269 PHE A C 1
ATOM 1742 O O . PHE A 1 229 ? 25.715 97.146 1.071 1.00 89.46 269 PHE A O 1
ATOM 1750 N N . VAL A 1 230 ? 27.158 98.856 1.368 1.00 102.80 270 VAL A N 1
ATOM 1751 C CA . VAL A 1 230 ? 26.922 98.884 2.812 1.00 102.61 270 VAL A CA 1
ATOM 1752 C C . VAL A 1 230 ? 25.455 99.170 3.105 1.00 110.34 270 VAL A C 1
ATOM 1753 O O . VAL A 1 230 ? 24.831 98.518 3.953 1.00 92.00 270 VAL A O 1
ATOM 1757 N N . VAL A 1 231 ? 24.884 100.149 2.399 1.00 110.03 271 VAL A N 1
ATOM 1758 C CA . VAL A 1 231 ? 23.482 100.501 2.607 1.00 106.60 271 VAL A CA 1
ATOM 1759 C C . VAL A 1 231 ? 22.577 99.325 2.259 1.00 104.71 271 VAL A C 1
ATOM 1760 O O . VAL A 1 231 ? 21.608 99.033 2.974 1.00 95.55 271 VAL A O 1
ATOM 1764 N N . ASN A 1 232 ? 22.883 98.618 1.168 1.00 100.78 272 ASN A N 1
ATOM 1765 C CA . ASN A 1 232 ? 22.059 97.470 0.797 1.00 102.17 272 ASN A CA 1
ATOM 1766 C C . ASN A 1 232 ? 22.095 96.396 1.876 1.00 108.08 272 ASN A C 1
ATOM 1767 O O . ASN A 1 232 ? 21.059 95.807 2.215 1.00 117.00 272 ASN A O 1
ATOM 1772 N N . CYS A 1 233 ? 23.277 96.139 2.444 1.00 116.16 273 CYS A N 1
ATOM 1773 C CA . CYS A 1 233 ? 23.364 95.167 3.532 1.00 129.84 273 CYS A CA 1
ATOM 1774 C C . CYS A 1 233 ? 22.579 95.633 4.750 1.00 116.87 273 CYS A C 1
ATOM 1775 O O . CYS A 1 233 ? 21.880 94.837 5.388 1.00 117.18 273 CYS A O 1
ATOM 1778 N N . LEU A 1 234 ? 22.680 96.922 5.078 1.00 92.99 274 LEU A N 1
ATOM 1779 C CA . LEU A 1 234 ? 21.960 97.466 6.222 1.00 104.74 274 LEU A CA 1
ATOM 1780 C C . LEU A 1 234 ? 20.452 97.306 6.055 1.00 109.56 274 LEU A C 1
ATOM 1781 O O . LEU A 1 234 ? 19.742 97.006 7.023 1.00 119.76 274 LEU A O 1
ATOM 1786 N N . LEU A 1 235 ? 19.953 97.476 4.825 1.00 97.19 275 LEU A N 1
ATOM 1787 C CA . LEU A 1 235 ? 18.527 97.331 4.531 1.00 98.67 275 LEU A CA 1
ATOM 1788 C C . LEU A 1 235 ? 18.075 95.875 4.556 1.00 92.06 275 LEU A C 1
ATOM 1789 O O . LEU A 1 235 ? 17.021 95.563 5.125 1.00 97.07 275 LEU A O 1
ATOM 1794 N N . LEU A 1 236 ? 18.848 94.972 3.945 1.00 107.02 276 LEU A N 1
ATOM 1795 C CA . LEU A 1 236 ? 18.521 93.550 4.021 1.00 106.56 276 LEU A CA 1
ATOM 1796 C C . LEU A 1 236 ? 18.489 93.076 5.469 1.00 116.27 276 LEU A C 1
ATOM 1797 O O . LEU A 1 236 ? 17.592 92.320 5.870 1.00 115.69 276 LEU A O 1
ATOM 1802 N N . THR A 1 237 ? 19.451 93.528 6.275 1.00 115.71 277 THR A N 1
ATOM 1803 C CA . THR A 1 237 ? 19.430 93.192 7.692 1.00 134.78 277 THR A CA 1
ATOM 1804 C C . THR A 1 237 ? 18.237 93.838 8.388 1.00 129.86 277 THR A C 1
ATOM 1805 O O . THR A 1 237 ? 17.676 93.261 9.325 1.00 132.69 277 THR A O 1
ATOM 1809 N N . LEU A 1 238 ? 17.823 95.024 7.937 1.00 112.83 278 LEU A N 1
ATOM 1810 C CA . LEU A 1 238 ? 16.658 95.673 8.531 1.00 105.32 278 LEU A CA 1
ATOM 1811 C C . LEU A 1 238 ? 15.399 94.839 8.311 1.00 109.27 278 LEU A C 1
ATOM 1812 O O . LEU A 1 238 ? 14.675 94.508 9.261 1.00 113.94 278 LEU A O 1
ATOM 1817 N N . GLY A 1 239 ? 15.136 94.470 7.055 1.00 97.67 279 GLY A N 1
ATOM 1818 C CA . GLY A 1 239 ? 13.957 93.671 6.764 1.00 99.20 279 GLY A CA 1
ATOM 1819 C C . GLY A 1 239 ? 14.006 92.305 7.418 1.00 116.08 279 GLY A C 1
ATOM 1820 O O . GLY A 1 239 ? 12.988 91.798 7.898 1.00 115.82 279 GLY A O 1
ATOM 1821 N N . ALA A 1 240 ? 15.195 91.695 7.453 1.00 124.47 280 ALA A N 1
ATOM 1822 C CA . ALA A 1 240 ? 15.352 90.420 8.144 1.00 113.87 280 ALA A CA 1
ATOM 1823 C C . ALA A 1 240 ? 15.088 90.546 9.640 1.00 110.28 280 ALA A C 1
ATOM 1824 O O . ALA A 1 240 ? 14.540 89.622 10.252 1.00 110.35 280 ALA A O 1
ATOM 1826 N N . ALA A 1 241 ? 15.461 91.673 10.245 1.00 111.49 281 ALA A N 1
ATOM 1827 C CA . ALA A 1 241 ? 15.263 91.854 11.678 1.00 104.47 281 ALA A CA 1
ATOM 1828 C C . ALA A 1 241 ? 13.813 92.135 12.030 1.00 97.61 281 ALA A C 1
ATOM 1829 O O . ALA A 1 241 ? 13.332 91.663 13.065 1.00 112.42 281 ALA A O 1
ATOM 1831 N N . LEU A 1 242 ? 13.098 92.871 11.183 1.00 127.67 282 LEU A N 1
ATOM 1832 C CA . LEU A 1 242 ? 11.707 93.213 11.468 1.00 116.40 282 LEU A CA 1
ATOM 1833 C C . LEU A 1 242 ? 10.712 92.129 11.064 1.00 116.86 282 LEU A C 1
ATOM 1834 O O . LEU A 1 242 ? 9.804 91.817 11.840 1.00 110.56 282 LEU A O 1
ATOM 1839 N N . PHE A 1 243 ? 10.859 91.538 9.874 1.00 107.32 283 PHE A N 1
ATOM 1840 C CA . PHE A 1 243 ? 9.795 90.730 9.295 1.00 107.00 283 PHE A CA 1
ATOM 1841 C C . PHE A 1 243 ? 10.162 89.284 9.004 1.00 122.86 283 PHE A C 1
ATOM 1842 O O . PHE A 1 243 ? 9.279 88.522 8.595 1.00 118.32 283 PHE A O 1
ATOM 1850 N N . PHE A 1 244 ? 11.412 88.878 9.194 1.00 128.85 284 PHE A N 1
ATOM 1851 C CA . PHE A 1 244 ? 11.771 87.487 8.964 1.00 120.11 284 PHE A CA 1
ATOM 1852 C C . PHE A 1 244 ? 11.486 86.651 10.205 1.00 125.62 284 PHE A C 1
ATOM 1853 O O . PHE A 1 244 ? 11.571 87.130 11.339 1.00 124.86 284 PHE A O 1
ATOM 1861 N N . GLY A 1 245 ? 11.147 85.385 9.979 1.00 124.35 285 GLY A N 1
ATOM 1862 C CA . GLY A 1 245 ? 10.759 84.522 11.077 1.00 148.95 285 GLY A CA 1
ATOM 1863 C C . GLY A 1 245 ? 9.405 84.850 11.659 1.00 149.05 285 GLY A C 1
ATOM 1864 O O . GLY A 1 245 ? 9.157 84.571 12.836 1.00 163.65 285 GLY A O 1
ATOM 1865 N N . THR A 1 246 ? 8.520 85.442 10.864 1.00 149.52 286 THR A N 1
ATOM 1866 C CA . THR A 1 246 ? 7.191 85.827 11.311 1.00 144.33 286 THR A CA 1
ATOM 1867 C C . THR A 1 246 ? 6.160 84.798 10.863 1.00 140.67 286 THR A C 1
ATOM 1868 O O . THR A 1 246 ? 6.276 84.197 9.792 1.00 140.41 286 THR A O 1
ATOM 1872 N N . LYS A 1 247 ? 5.142 84.604 11.704 1.00 124.55 287 LYS A N 1
ATOM 1873 C CA . LYS A 1 247 ? 4.095 83.633 11.413 1.00 128.27 287 LYS A CA 1
ATOM 1874 C C . LYS A 1 247 ? 3.167 84.096 10.298 1.00 143.20 287 LYS A C 1
ATOM 1875 O O . LYS A 1 247 ? 2.520 83.258 9.659 1.00 147.21 287 LYS A O 1
ATOM 1881 N N . THR A 1 248 ? 3.092 85.403 10.047 1.00 171.72 288 THR A N 1
ATOM 1882 C CA . THR A 1 248 ? 2.198 85.961 9.042 1.00 159.45 288 THR A CA 1
ATOM 1883 C C . THR A 1 248 ? 2.870 86.191 7.695 1.00 157.01 288 THR A C 1
ATOM 1884 O O . THR A 1 248 ? 2.179 86.539 6.731 1.00 165.87 288 THR A O 1
ATOM 1888 N N . ASN A 1 249 ? 4.189 86.012 7.609 1.00 150.42 289 ASN A N 1
ATOM 1889 C CA . ASN A 1 249 ? 4.936 86.133 6.358 1.00 147.86 289 ASN A CA 1
ATOM 1890 C C . ASN A 1 249 ? 4.758 87.520 5.738 1.00 118.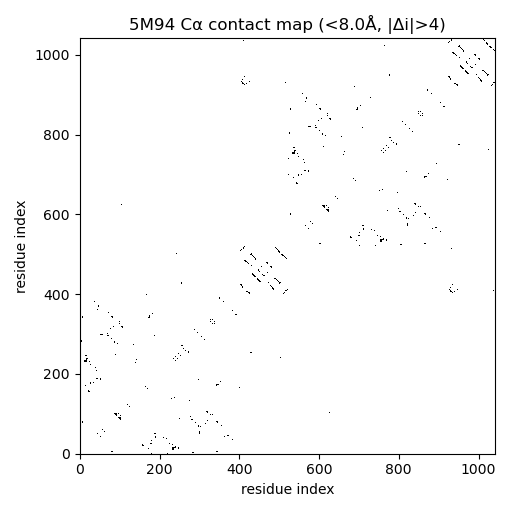11 289 ASN A C 1
ATOM 1891 O O . ASN A 1 249 ? 4.287 87.674 4.610 1.00 128.49 289 ASN A O 1
ATOM 1896 N N . ASP A 1 250 ? 5.143 88.536 6.504 1.00 109.56 290 ASP A N 1
ATOM 1897 C CA . ASP A 1 250 ? 5.137 89.901 5.996 1.00 115.08 290 ASP A CA 1
ATOM 1898 C C . ASP A 1 250 ? 6.211 90.049 4.926 1.00 119.03 290 ASP A C 1
ATOM 1899 O O . ASP A 1 250 ? 7.399 89.848 5.197 1.00 115.08 290 ASP A O 1
ATOM 1904 N N . LEU A 1 251 ? 5.790 90.400 3.708 1.00 105.50 291 LEU A N 1
ATOM 1905 C CA . LEU A 1 251 ? 6.715 90.518 2.586 1.00 91.72 291 LEU A CA 1
ATOM 1906 C C . LEU A 1 251 ? 7.780 91.586 2.805 1.00 102.36 291 LEU A C 1
ATOM 1907 O O . LEU A 1 251 ? 8.852 91.499 2.198 1.00 106.80 291 LEU A O 1
ATOM 1912 N N . GLY A 1 252 ? 7.521 92.580 3.651 1.00 113.18 292 GLY A N 1
ATOM 1913 C CA . GLY A 1 252 ? 8.526 93.579 3.959 1.00 95.88 292 GLY A CA 1
ATOM 1914 C C . GLY A 1 252 ? 8.614 94.724 2.970 1.00 108.27 292 GLY A C 1
ATOM 1915 O O . GLY A 1 252 ? 9.708 95.083 2.527 1.00 99.48 292 GLY A O 1
ATOM 1916 N N . GLY A 1 253 ? 7.475 95.324 2.640 1.00 122.78 293 GLY A N 1
ATOM 1917 C CA . GLY A 1 253 ? 7.444 96.467 1.755 1.00 102.16 293 GLY A CA 1
ATOM 1918 C C . GLY A 1 253 ? 7.647 97.770 2.505 1.00 102.05 293 GLY A C 1
ATOM 1919 O O . GLY A 1 253 ? 7.997 97.806 3.686 1.00 85.94 293 GLY A O 1
ATOM 1920 N N . PHE A 1 254 ? 7.420 98.870 1.783 1.00 97.46 294 PHE A N 1
ATOM 1921 C CA . PHE A 1 254 ? 7.549 100.191 2.390 1.00 90.33 294 PHE A CA 1
ATOM 1922 C C . PHE A 1 254 ? 6.483 100.431 3.453 1.00 97.97 294 PHE A C 1
ATOM 1923 O O . PHE A 1 254 ? 6.741 101.133 4.438 1.00 90.33 294 PHE A O 1
ATOM 1931 N N . TYR A 1 255 ? 5.287 99.863 3.274 1.00 82.89 295 TYR A N 1
ATOM 1932 C CA . TYR A 1 255 ? 4.234 100.020 4.274 1.00 84.64 295 TYR A CA 1
ATOM 1933 C C . TYR A 1 255 ? 4.536 99.208 5.526 1.00 98.76 295 TYR A C 1
ATOM 1934 O O . TYR A 1 255 ? 4.279 99.666 6.648 1.00 95.23 295 TYR A O 1
ATOM 1943 N N . ASP A 1 256 ? 5.066 97.994 5.353 1.00 87.40 296 ASP A N 1
ATOM 1944 C CA . ASP A 1 256 ? 5.471 97.195 6.504 1.00 90.21 296 ASP A CA 1
ATOM 1945 C C . ASP A 1 256 ? 6.552 97.906 7.305 1.00 95.71 296 ASP A C 1
ATOM 1946 O O . ASP A 1 256 ? 6.510 97.919 8.540 1.00 94.71 296 ASP A O 1
ATOM 1951 N N . LEU A 1 257 ? 7.529 98.504 6.620 1.00 88.06 297 LEU A N 1
ATOM 1952 C CA . LEU A 1 257 ? 8.549 99.278 7.320 1.00 87.45 297 LEU A CA 1
ATOM 1953 C C . LEU A 1 257 ? 7.943 100.510 7.981 1.00 100.46 297 LEU A C 1
ATOM 1954 O O . LEU A 1 257 ? 8.353 100.896 9.084 1.00 110.44 297 LEU A O 1
ATOM 1959 N N . TYR A 1 258 ? 6.960 101.133 7.326 1.00 89.09 298 TYR A N 1
ATOM 1960 C CA . TYR A 1 258 ? 6.319 102.321 7.884 1.00 93.15 298 TYR A CA 1
ATOM 1961 C C . TYR A 1 258 ? 5.628 102.005 9.205 1.00 102.15 298 TYR A C 1
ATOM 1962 O O . TYR A 1 258 ? 5.868 102.670 10.220 1.00 87.02 298 TYR A O 1
ATOM 1971 N N . HIS A 1 259 ? 4.765 100.984 9.215 1.00 92.03 299 HIS A N 1
ATOM 1972 C CA . HIS A 1 259 ? 4.054 100.647 10.444 1.00 97.15 299 HIS A CA 1
ATOM 1973 C C . HIS A 1 259 ? 4.945 99.930 11.449 1.00 109.05 299 HIS A C 1
ATOM 1974 O O . HIS A 1 259 ? 4.639 99.940 12.646 1.00 111.67 299 HIS A O 1
ATOM 1981 N N . ALA A 1 260 ? 6.037 99.309 10.996 1.00 109.02 300 ALA A N 1
ATOM 1982 C CA . ALA A 1 260 ? 6.989 98.719 11.931 1.00 93.73 300 ALA A CA 1
ATOM 1983 C C . ALA A 1 260 ? 7.744 99.800 12.692 1.00 92.79 300 ALA A C 1
ATOM 1984 O O . ALA A 1 260 ? 7.936 99.694 13.909 1.00 112.14 300 ALA A O 1
ATOM 1986 N N . LEU A 1 261 ? 8.177 100.851 11.992 1.00 95.19 301 LEU A N 1
ATOM 1987 C CA . LEU A 1 261 ? 8.787 101.990 12.667 1.00 95.88 301 LEU A CA 1
ATOM 1988 C C . LEU A 1 261 ? 7.771 102.758 13.501 1.00 121.93 301 LEU A C 1
ATOM 1989 O O . LEU A 1 261 ? 8.124 103.318 14.545 1.00 115.52 301 LEU A O 1
ATOM 1994 N N . LYS A 1 262 ? 6.511 102.795 13.061 1.00 121.35 302 LYS A N 1
ATOM 1995 C CA . LYS A 1 262 ? 5.482 103.535 13.779 1.00 112.17 302 LYS A CA 1
ATOM 1996 C C . LYS A 1 262 ? 4.977 102.793 15.010 1.00 118.41 302 LYS A C 1
ATOM 1997 O O . LYS A 1 262 ? 4.451 103.429 15.930 1.00 115.98 302 LYS A O 1
ATOM 2003 N N . THR A 1 263 ? 5.130 101.468 15.054 1.00 97.97 303 THR A N 1
ATOM 2004 C CA . THR A 1 263 ? 4.663 100.664 16.178 1.00 96.37 303 THR A CA 1
ATOM 2005 C C . THR A 1 263 ? 5.807 99.955 16.894 1.00 125.18 303 THR A C 1
ATOM 2006 O O . THR A 1 263 ? 5.579 98.949 17.573 1.00 144.76 303 THR A O 1
ATOM 2010 N N . GLU A 1 264 ? 7.029 100.450 16.752 1.00 137.97 304 GLU A N 1
ATOM 2011 C CA . GLU A 1 264 ? 8.154 99.862 17.467 1.00 135.05 304 GLU A CA 1
ATOM 2012 C C . GLU A 1 264 ? 8.009 100.155 18.956 1.00 151.40 304 GLU A C 1
ATOM 2013 O O . GLU A 1 264 ? 7.793 101.313 19.335 1.00 154.53 304 GLU A O 1
ATOM 2019 N N . PRO A 1 265 ? 8.109 99.148 19.827 1.00 129.84 305 PRO A N 1
ATOM 2020 C CA . PRO A 1 265 ? 7.832 99.377 21.253 1.00 123.94 305 PRO A CA 1
ATOM 2021 C C . PRO A 1 265 ? 8.811 100.331 21.927 1.00 125.06 305 PRO A C 1
ATOM 2022 O O . PRO A 1 265 ? 8.388 101.327 22.523 1.00 118.01 305 PRO A O 1
ATOM 2026 N N . VAL A 1 266 ? 10.113 100.045 21.840 1.00 130.06 306 VAL A N 1
ATOM 2027 C CA . VAL A 1 266 ? 11.104 100.893 22.501 1.00 123.90 306 VAL A CA 1
ATOM 2028 C C . VAL A 1 266 ? 11.137 102.282 21.876 1.00 115.68 306 VAL A C 1
ATOM 2029 O O . VAL A 1 266 ? 11.434 103.272 22.558 1.00 111.85 306 VAL A O 1
ATOM 2033 N N . LEU A 1 267 ? 10.811 102.388 20.588 1.00 159.42 307 LEU A N 1
ATOM 2034 C CA . LEU A 1 267 ? 10.871 103.661 19.882 1.00 144.66 307 LEU A CA 1
ATOM 2035 C C . LEU A 1 267 ? 9.760 104.620 20.293 1.00 138.16 307 LEU A C 1
ATOM 2036 O O . LEU A 1 267 ? 9.787 105.784 19.880 1.00 145.39 307 LEU A O 1
ATOM 2041 N N . GLY A 1 268 ? 8.796 104.170 21.092 1.00 124.48 308 GLY A N 1
ATOM 2042 C CA . GLY A 1 268 ? 7.703 105.021 21.505 1.00 112.46 308 GLY A CA 1
ATOM 2043 C C . GLY A 1 268 ? 6.578 105.047 20.487 1.00 126.15 308 GLY A C 1
ATOM 2044 O O . GLY A 1 268 ? 6.521 104.254 19.543 1.00 140.53 308 GLY A O 1
ATOM 2045 N N . ALA A 1 269 ? 5.661 105.990 20.695 1.00 123.25 309 ALA A N 1
ATOM 2046 C CA . ALA A 1 269 ? 4.528 106.186 19.800 1.00 116.21 309 ALA A CA 1
ATOM 2047 C C . ALA A 1 269 ? 4.686 107.443 18.955 1.00 128.54 309 ALA A C 1
ATOM 2048 O O . ALA A 1 269 ? 4.727 107.360 17.724 1.00 145.64 309 ALA A O 1
ATOM 2050 N N . THR A 1 270 ? 4.777 108.615 19.588 1.00 119.33 310 THR A N 1
ATOM 2051 C CA . THR A 1 270 ? 4.979 109.847 18.831 1.00 144.03 310 THR A CA 1
ATOM 2052 C C . THR A 1 270 ? 6.355 109.871 18.176 1.00 115.68 310 THR A C 1
ATOM 2053 O O . THR A 1 270 ? 6.488 110.258 17.008 1.00 113.67 310 THR A O 1
ATOM 2057 N N . LEU A 1 271 ? 7.387 109.455 18.913 1.00 124.16 311 LEU A N 1
ATOM 2058 C CA . LEU A 1 271 ? 8.733 109.402 18.351 1.00 134.49 311 LEU A CA 1
ATOM 2059 C C . LEU A 1 271 ? 8.785 108.456 17.157 1.00 115.83 311 LEU A C 1
ATOM 2060 O O . LEU A 1 271 ? 9.325 108.802 16.100 1.00 116.29 311 LEU A O 1
ATOM 2065 N N . GLY A 1 272 ? 8.213 107.258 17.305 1.00 119.52 312 GLY A N 1
ATOM 2066 C CA . GLY A 1 272 ? 8.167 106.327 16.189 1.00 117.12 312 GLY A CA 1
ATOM 2067 C C . GLY A 1 272 ? 7.408 106.880 14.999 1.00 109.25 312 GLY A C 1
ATOM 2068 O O . GLY A 1 272 ? 7.768 106.625 13.846 1.00 116.41 312 GLY A O 1
ATOM 2069 N N . GLY A 1 273 ? 6.347 107.645 15.261 1.00 91.04 313 GLY A N 1
ATOM 2070 C CA . GLY A 1 273 ? 5.660 108.329 14.179 1.00 111.04 313 GLY A CA 1
ATOM 2071 C C . GLY A 1 273 ? 6.557 109.320 13.462 1.00 105.57 313 GLY A C 1
ATOM 2072 O O . GLY A 1 273 ? 6.536 109.416 12.232 1.00 112.19 313 GLY A O 1
ATOM 2073 N N . VAL A 1 274 ? 7.363 110.067 14.221 1.00 87.63 314 VAL A N 1
ATOM 2074 C CA . VAL A 1 274 ? 8.332 110.967 13.601 1.00 86.35 314 VAL A CA 1
ATOM 2075 C C . VAL A 1 274 ? 9.309 110.181 12.733 1.00 98.02 314 VAL A C 1
ATOM 2076 O O . VAL A 1 274 ? 9.642 110.597 11.616 1.00 100.25 314 VAL A O 1
ATOM 2080 N N . MET A 1 275 ? 9.775 109.028 13.226 1.00 99.01 315 MET A N 1
ATOM 2081 C CA . MET A 1 275 ? 10.696 108.207 12.443 1.00 110.18 315 MET A CA 1
ATOM 2082 C C . MET A 1 275 ? 10.055 107.764 11.133 1.00 117.91 315 MET A C 1
ATOM 2083 O O . MET A 1 275 ? 10.672 107.849 10.062 1.00 106.51 315 MET A O 1
ATOM 2088 N N . SER A 1 276 ? 8.807 107.288 11.201 1.00 103.13 316 SER A N 1
ATOM 2089 C CA . SER A 1 276 ? 8.127 106.810 10.001 1.00 99.60 316 SER A CA 1
ATOM 2090 C C . SER A 1 276 ? 7.889 107.942 9.009 1.00 101.19 316 SER A C 1
ATOM 2091 O O . SER A 1 276 ? 8.057 107.761 7.794 1.00 102.60 316 SER A O 1
ATOM 2094 N N . THR A 1 277 ? 7.498 109.118 9.506 1.00 93.96 317 THR A N 1
ATOM 2095 C CA . THR A 1 277 ? 7.289 110.258 8.621 1.00 95.21 317 THR A CA 1
ATOM 2096 C C . THR A 1 277 ? 8.588 110.668 7.940 1.00 93.19 317 THR A C 1
ATOM 2097 O O . THR A 1 277 ? 8.614 110.927 6.730 1.00 93.46 317 THR A O 1
ATOM 2101 N N . LEU A 1 278 ? 9.683 110.725 8.704 1.00 89.40 318 LEU A N 1
ATOM 2102 C CA . LEU A 1 278 ? 10.980 111.018 8.103 1.00 86.23 318 LEU A CA 1
ATOM 2103 C C . LEU A 1 278 ? 11.339 109.986 7.043 1.00 100.07 318 LEU A C 1
ATOM 2104 O O . LEU A 1 278 ? 11.894 110.332 5.994 1.00 108.43 318 LEU A O 1
ATOM 2109 N N . PHE A 1 279 ? 11.024 108.712 7.295 1.00 105.35 319 PHE A N 1
ATOM 2110 C CA . PHE A 1 279 ? 11.275 107.681 6.292 1.00 96.01 319 PHE A CA 1
ATOM 2111 C C . PHE A 1 279 ? 10.477 107.938 5.019 1.00 103.00 319 PHE A C 1
ATOM 2112 O O . PHE A 1 279 ? 10.989 107.750 3.909 1.00 101.08 319 PHE A O 1
ATOM 2120 N N . ALA A 1 280 ? 9.219 108.370 5.157 1.00 100.52 320 ALA A N 1
ATOM 2121 C CA . ALA A 1 280 ? 8.408 108.644 3.974 1.00 90.67 320 ALA A CA 1
ATOM 2122 C C . ALA A 1 280 ? 8.942 109.843 3.194 1.00 95.74 320 ALA A C 1
ATOM 2123 O O . ALA A 1 280 ? 8.982 109.820 1.956 1.00 75.35 320 ALA A O 1
ATOM 2125 N N . VAL A 1 281 ? 9.354 110.900 3.899 1.00 85.62 321 VAL A N 1
ATOM 2126 C CA . VAL A 1 281 ? 9.946 112.048 3.216 1.00 85.73 321 VAL A CA 1
ATOM 2127 C C . VAL A 1 281 ? 11.240 111.638 2.524 1.00 84.49 321 VAL A C 1
ATOM 2128 O O . VAL A 1 281 ? 11.559 112.123 1.431 1.00 83.72 321 VAL A O 1
ATOM 2132 N N . ALA A 1 282 ? 11.997 110.727 3.140 1.00 85.33 322 ALA A N 1
ATOM 2133 C CA . ALA A 1 282 ? 13.198 110.205 2.498 1.00 82.53 322 ALA A CA 1
ATOM 2134 C C . ALA A 1 282 ? 12.857 109.356 1.282 1.00 86.31 322 ALA A C 1
ATOM 2135 O O . ALA A 1 282 ? 13.666 109.254 0.354 1.00 91.05 322 ALA A O 1
ATOM 2137 N N . LEU A 1 283 ? 11.672 108.740 1.267 1.00 94.50 323 LEU A N 1
ATOM 2138 C CA . LEU A 1 283 ? 11.249 107.975 0.099 1.00 80.33 323 LEU A CA 1
ATOM 2139 C C . LEU A 1 283 ? 10.861 108.899 -1.050 1.00 83.24 323 LEU A C 1
ATOM 2140 O O . LEU A 1 283 ? 11.202 108.637 -2.211 1.00 98.07 323 LEU A O 1
ATOM 2145 N N . LEU A 1 284 ? 10.150 109.988 -0.748 1.00 81.21 324 LEU A N 1
ATOM 2146 C CA . LEU A 1 284 ? 9.856 110.984 -1.773 1.00 71.74 324 LEU A CA 1
ATOM 2147 C C . LEU A 1 284 ? 11.142 111.594 -2.323 1.00 87.72 324 LEU A C 1
ATOM 2148 O O . LEU A 1 284 ? 11.316 111.726 -3.544 1.00 90.54 324 LEU A O 1
ATOM 2153 N N . ALA A 1 285 ? 12.062 111.965 -1.427 1.00 71.32 325 ALA A N 1
ATOM 2154 C CA . ALA A 1 285 ? 13.354 112.491 -1.855 1.00 76.56 325 ALA A CA 1
ATOM 2155 C C . ALA A 1 285 ? 14.132 111.462 -2.659 1.00 82.12 325 ALA A C 1
ATOM 2156 O O . ALA A 1 285 ? 14.904 111.824 -3.555 1.00 101.63 325 ALA A O 1
ATOM 2158 N N . SER A 1 286 ? 13.942 110.179 -2.350 1.00 87.27 326 SER A N 1
ATOM 2159 C CA . SER A 1 286 ? 14.510 109.113 -3.165 1.00 110.00 326 SER A CA 1
ATOM 2160 C C . SER A 1 286 ? 13.900 109.089 -4.558 1.00 106.16 326 SER A C 1
ATOM 2161 O O . SER A 1 286 ? 14.597 108.776 -5.529 1.00 84.65 326 SER A O 1
ATOM 2164 N N . GLY A 1 287 ? 12.612 109.426 -4.675 1.00 143.79 327 GLY A N 1
ATOM 2165 C CA . GLY A 1 287 ? 11.940 109.457 -5.959 1.00 102.22 327 GLY A CA 1
ATOM 2166 C C . GLY A 1 287 ? 12.117 110.729 -6.753 1.00 109.18 327 GLY A C 1
ATOM 2167 O O . GLY A 1 287 ? 11.712 110.765 -7.918 1.00 118.42 327 GLY A O 1
ATOM 2168 N N . GLN A 1 288 ? 12.713 111.769 -6.166 1.00 86.22 328 GLN A N 1
ATOM 2169 C CA . GLN A 1 288 ? 12.889 113.031 -6.877 1.00 110.61 328 GLN A CA 1
ATOM 2170 C C . GLN A 1 288 ? 14.276 113.230 -7.483 1.00 116.03 328 GLN A C 1
ATOM 2171 O O . GLN A 1 288 ? 14.411 114.024 -8.421 1.00 107.16 328 GLN A O 1
ATOM 2177 N N . ASN A 1 289 ? 15.302 112.538 -6.990 1.00 156.70 329 ASN A N 1
ATOM 2178 C CA . ASN A 1 289 ? 16.670 112.835 -7.404 1.00 169.49 329 ASN A CA 1
ATOM 2179 C C . ASN A 1 289 ? 17.144 112.013 -8.595 1.00 161.99 329 ASN A C 1
ATOM 2180 O O . ASN A 1 289 ? 18.051 112.451 -9.313 1.00 179.68 329 ASN A O 1
ATOM 2185 N N . SER A 1 290 ? 16.566 110.834 -8.824 1.00 120.84 330 SER A N 1
ATOM 2186 C CA . SER A 1 290 ? 17.025 109.968 -9.904 1.00 135.88 330 SER A CA 1
ATOM 2187 C C . SER A 1 290 ? 16.625 110.478 -11.284 1.00 148.26 330 SER A C 1
ATOM 2188 O O . SER A 1 290 ? 17.127 109.964 -12.293 1.00 139.86 330 SER A O 1
ATOM 2191 N N . THR A 1 291 ? 15.758 111.492 -11.345 1.00 170.89 331 THR A N 1
ATOM 2192 C CA . THR A 1 291 ? 15.142 111.884 -12.609 1.00 175.36 331 THR A CA 1
ATOM 2193 C C . THR A 1 291 ? 16.136 112.572 -13.539 1.00 159.09 331 THR A C 1
ATOM 2194 O O . THR A 1 291 ? 16.100 112.359 -14.757 1.00 140.00 331 THR A O 1
ATOM 2198 N N . ILE A 1 292 ? 17.021 113.407 -12.991 1.00 186.54 332 ILE A N 1
ATOM 2199 C CA . ILE A 1 292 ? 17.980 114.122 -13.829 1.00 180.55 332 ILE A CA 1
ATOM 2200 C C . ILE A 1 292 ? 18.997 113.157 -14.425 1.00 183.32 332 ILE A C 1
ATOM 2201 O O . ILE A 1 292 ? 19.320 113.230 -15.619 1.00 174.64 332 ILE A O 1
ATOM 2206 N N . THR A 1 293 ? 19.521 112.241 -13.605 1.00 189.25 333 THR A N 1
ATOM 2207 C CA . THR A 1 293 ? 20.452 111.239 -14.113 1.00 175.45 333 THR A CA 1
ATOM 2208 C C . THR A 1 293 ? 19.781 110.349 -15.152 1.00 167.16 333 THR A C 1
ATOM 2209 O O . THR A 1 293 ? 20.388 110.010 -16.177 1.00 160.06 333 THR A O 1
ATOM 2213 N N . GLY A 1 294 ? 18.524 109.966 -14.908 1.00 123.47 334 GLY A N 1
ATOM 2214 C CA . GLY A 1 294 ? 17.790 109.215 -15.914 1.00 120.63 334 GLY A CA 1
ATOM 2215 C C . GLY A 1 294 ? 17.618 109.990 -17.208 1.00 116.74 334 GLY A C 1
ATOM 2216 O O . GLY A 1 294 ? 17.644 109.412 -18.299 1.00 110.10 334 GLY A O 1
ATOM 2217 N N . THR A 1 295 ? 17.454 111.311 -17.106 1.00 164.96 335 THR A N 1
ATOM 2218 C CA . THR A 1 295 ? 17.280 112.135 -18.299 1.00 144.63 335 THR A CA 1
ATOM 2219 C C . THR A 1 295 ? 18.574 112.227 -19.099 1.00 132.52 335 THR A C 1
ATOM 2220 O O . THR A 1 295 ? 18.565 112.092 -20.329 1.00 134.63 335 THR A O 1
ATOM 2224 N N . LEU A 1 296 ? 19.698 112.470 -18.418 1.00 132.30 336 LEU A N 1
ATOM 2225 C CA . LEU A 1 296 ? 20.986 112.503 -19.106 1.00 101.41 336 LEU A CA 1
ATOM 2226 C C . LEU A 1 296 ? 21.297 111.161 -19.757 1.00 95.66 336 LEU A C 1
ATOM 2227 O O . LEU A 1 296 ? 21.729 111.108 -20.918 1.00 111.20 336 LEU A O 1
ATOM 2232 N N . ALA A 1 297 ? 21.069 110.063 -19.028 1.00 100.64 337 ALA A N 1
ATOM 2233 C CA . ALA A 1 297 ? 21.277 108.734 -19.598 1.00 86.96 337 ALA A CA 1
ATOM 2234 C C . ALA A 1 297 ? 20.402 108.511 -20.824 1.00 97.02 337 ALA A C 1
ATOM 2235 O O . ALA A 1 297 ? 20.856 107.943 -21.824 1.00 100.97 337 ALA A O 1
ATOM 2237 N N . GLY A 1 298 ? 19.143 108.948 -20.764 1.00 102.35 338 GLY A N 1
ATOM 2238 C CA . GLY A 1 298 ? 18.270 108.813 -21.917 1.00 99.37 338 GLY A CA 1
ATOM 2239 C C . GLY A 1 298 ? 18.736 109.637 -23.101 1.00 93.15 338 GLY A C 1
ATOM 2240 O O . GLY A 1 298 ? 18.576 109.232 -24.255 1.00 100.11 338 GLY A O 1
ATOM 2241 N N . GLN A 1 299 ? 19.309 110.812 -22.833 1.00 101.57 339 GLN A N 1
ATOM 2242 C CA . GLN A 1 299 ? 19.887 111.610 -23.907 1.00 110.38 339 GLN A CA 1
ATOM 2243 C C . GLN A 1 299 ? 21.049 110.880 -24.561 1.00 110.60 339 GLN A C 1
ATOM 2244 O O . GLN A 1 299 ? 21.151 110.841 -25.792 1.00 119.49 339 GLN A O 1
ATOM 2250 N N . ILE A 1 300 ? 21.934 110.295 -23.751 1.00 118.12 340 ILE A N 1
ATOM 2251 C CA . ILE A 1 300 ? 23.077 109.566 -24.297 1.00 89.33 340 ILE A CA 1
ATOM 2252 C C . ILE A 1 300 ? 22.610 108.378 -25.128 1.00 91.60 340 ILE A C 1
ATOM 2253 O O . ILE A 1 300 ? 23.118 108.134 -26.229 1.00 87.96 340 ILE A O 1
ATOM 2258 N N . VAL A 1 301 ? 21.624 107.630 -24.626 1.00 108.61 341 VAL A N 1
ATOM 2259 C CA . VAL A 1 301 ? 21.158 106.441 -25.336 1.00 97.60 341 VAL A CA 1
ATOM 2260 C C . VAL A 1 301 ? 20.468 106.828 -26.640 1.00 114.76 341 VAL A C 1
ATOM 2261 O O . VAL A 1 301 ? 20.746 106.254 -27.700 1.00 129.43 341 VAL A O 1
ATOM 2265 N N . MET A 1 302 ? 19.560 107.807 -26.587 1.00 114.17 342 MET A N 1
ATOM 2266 C CA . MET A 1 302 ? 18.812 108.178 -27.786 1.00 115.82 342 MET A CA 1
ATOM 2267 C C . MET A 1 302 ? 19.719 108.812 -28.833 1.00 118.90 342 MET A C 1
ATOM 2268 O O . MET A 1 302 ? 19.678 108.439 -30.011 1.00 131.60 342 MET A O 1
ATOM 2273 N N . GLU A 1 303 ? 20.545 109.779 -28.424 1.00 104.46 343 GLU A N 1
ATOM 2274 C CA . GLU A 1 303 ? 21.472 110.401 -29.363 1.00 98.92 343 GLU A CA 1
ATOM 2275 C C . GLU A 1 303 ? 22.549 109.436 -29.841 1.00 116.70 343 GLU A C 1
ATOM 2276 O O . GLU A 1 303 ? 23.147 109.669 -30.896 1.00 124.06 343 GLU A O 1
ATOM 2282 N N . GLY A 1 304 ? 22.809 108.366 -29.096 1.00 123.24 344 GLY A N 1
ATOM 2283 C CA . GLY A 1 304 ? 23.826 107.410 -29.481 1.00 102.92 344 GLY A CA 1
ATOM 2284 C C . GLY A 1 304 ? 23.327 106.382 -30.473 1.00 119.59 344 GLY A C 1
ATOM 2285 O O . GLY A 1 304 ? 23.993 106.100 -31.473 1.00 129.96 344 GLY A O 1
ATOM 2286 N N . PHE A 1 305 ? 22.150 105.814 -30.206 1.00 121.86 345 PHE A N 1
ATOM 2287 C CA . PHE A 1 305 ? 21.597 104.792 -31.089 1.00 118.57 345 PHE A CA 1
ATOM 2288 C C . PHE A 1 305 ? 20.858 105.416 -32.270 1.00 120.74 345 PHE A C 1
ATOM 2289 O O . PHE A 1 305 ? 21.223 105.200 -33.430 1.00 144.92 345 PHE A O 1
ATOM 2297 N N . LEU A 1 306 ? 19.812 106.193 -31.993 1.00 113.37 346 LEU A N 1
ATOM 2298 C CA . LEU A 1 306 ? 18.984 106.746 -33.057 1.00 107.91 346 LEU A CA 1
ATOM 2299 C C . LEU A 1 306 ? 19.564 108.007 -33.681 1.00 108.25 346 LEU A C 1
ATOM 2300 O O . LEU A 1 306 ? 19.073 108.434 -34.732 1.00 120.22 346 LEU A O 1
ATOM 2305 N N . ARG A 1 307 ? 20.583 108.608 -33.066 1.00 114.01 347 ARG A N 1
ATOM 2306 C CA . ARG A 1 307 ? 21.151 109.876 -33.530 1.00 133.44 347 ARG A CA 1
ATOM 2307 C C . ARG A 1 307 ? 20.067 110.945 -33.658 1.00 125.71 347 ARG A C 1
ATOM 2308 O O . ARG A 1 307 ? 20.083 111.769 -34.574 1.00 128.73 347 ARG A O 1
ATOM 2316 N N . LEU A 1 308 ? 19.118 110.925 -32.726 1.00 127.00 348 LEU A N 1
ATOM 2317 C CA . LEU A 1 308 ? 18.019 111.877 -32.672 1.00 131.67 348 LEU A CA 1
ATOM 2318 C C . LEU A 1 308 ? 18.192 112.766 -31.448 1.00 124.60 348 LEU A C 1
ATOM 2319 O O . LEU A 1 308 ? 18.600 112.294 -30.383 1.00 132.05 348 LEU A O 1
ATOM 2324 N N . SER A 1 309 ? 17.884 114.052 -31.599 1.00 129.75 349 SER A N 1
ATOM 2325 C CA . SER A 1 309 ? 18.095 115.035 -30.542 1.00 151.72 349 SER A CA 1
ATOM 2326 C C . SER A 1 309 ? 16.780 115.724 -30.207 1.00 164.95 349 SER A C 1
ATOM 2327 O O . SER A 1 309 ? 16.187 116.388 -31.064 1.00 186.63 349 SER A O 1
ATOM 2330 N N . ILE A 1 310 ? 16.330 115.565 -28.966 1.00 130.22 350 ILE A N 1
ATOM 2331 C CA . ILE A 1 310 ? 15.187 116.314 -28.446 1.00 113.52 350 ILE A CA 1
ATOM 2332 C C . ILE A 1 310 ? 15.582 116.894 -27.094 1.00 124.16 350 ILE A C 1
ATOM 2333 O O . ILE A 1 310 ? 16.488 116.376 -26.422 1.00 149.87 350 ILE A O 1
ATOM 2338 N N . PRO A 1 311 ? 14.936 117.983 -26.673 1.00 134.89 351 PRO A N 1
ATOM 2339 C CA . PRO A 1 311 ? 15.299 118.602 -25.393 1.00 127.74 351 PRO A CA 1
ATOM 2340 C C . PRO A 1 311 ? 15.049 117.670 -24.216 1.00 127.78 351 PRO A C 1
ATOM 2341 O O . PRO A 1 311 ? 14.277 116.711 -24.294 1.00 137.32 351 PRO A O 1
ATOM 2345 N N . ASN A 1 312 ? 15.725 117.972 -23.105 1.00 133.78 352 ASN A N 1
ATOM 2346 C CA . ASN A 1 312 ? 15.664 117.097 -21.938 1.00 141.88 352 ASN A CA 1
ATOM 2347 C C . ASN A 1 312 ? 14.307 117.152 -21.249 1.00 135.45 352 ASN A C 1
ATOM 2348 O O . ASN A 1 312 ? 13.850 116.138 -20.710 1.00 134.42 352 ASN A O 1
ATOM 2353 N N . TRP A 1 313 ? 13.653 118.316 -21.245 1.00 144.32 353 TRP A N 1
ATOM 2354 C CA . TRP A 1 313 ? 12.316 118.395 -20.664 1.00 131.66 353 TRP A CA 1
ATOM 2355 C C . TRP A 1 313 ? 11.327 117.550 -21.457 1.00 130.66 353 TRP A C 1
ATOM 2356 O O . TRP A 1 313 ? 10.460 116.887 -20.874 1.00 131.54 353 TRP A O 1
ATOM 2367 N N . LEU A 1 314 ? 11.453 117.548 -22.787 1.00 118.59 354 LEU A N 1
ATOM 2368 C CA . LEU A 1 314 ? 10.525 116.791 -23.620 1.00 113.26 354 LEU A CA 1
ATOM 2369 C C . LEU A 1 314 ? 10.672 115.295 -23.382 1.00 122.46 354 LEU A C 1
ATOM 2370 O O . LEU A 1 314 ? 9.685 114.600 -23.115 1.00 110.07 354 LEU A O 1
ATOM 2375 N N . ARG A 1 315 ? 11.901 114.780 -23.465 1.00 132.42 355 ARG A N 1
ATOM 2376 C CA . ARG A 1 315 ? 12.106 113.355 -23.236 1.00 136.08 355 ARG A CA 1
ATOM 2377 C C . ARG A 1 315 ? 11.833 112.977 -21.786 1.00 123.98 355 ARG A C 1
ATOM 2378 O O . ARG A 1 315 ? 11.466 111.831 -21.504 1.00 115.01 355 ARG A O 1
ATOM 2386 N N . ARG A 1 316 ? 12.005 113.920 -20.858 1.00 98.83 356 ARG A N 1
ATOM 2387 C CA . ARG A 1 316 ? 11.613 113.680 -19.474 1.00 102.77 356 ARG A CA 1
ATOM 2388 C C . ARG A 1 316 ? 10.106 113.479 -19.367 1.00 99.55 356 ARG A C 1
ATOM 2389 O O . ARG A 1 316 ? 9.637 112.538 -18.711 1.00 94.54 356 ARG A O 1
ATOM 2397 N N . LEU A 1 317 ? 9.333 114.342 -20.031 1.00 91.58 357 LEU A N 1
ATOM 2398 C CA . LEU A 1 317 ? 7.882 114.193 -20.038 1.00 97.78 357 LEU A CA 1
ATOM 2399 C C . LEU A 1 317 ? 7.457 112.903 -20.733 1.00 98.93 357 LEU A C 1
ATOM 2400 O O . LEU A 1 317 ? 6.507 112.243 -20.297 1.00 93.96 357 LEU A O 1
ATOM 2405 N N . ILE A 1 318 ? 8.150 112.524 -21.811 1.00 98.30 358 ILE A N 1
ATOM 2406 C CA . ILE A 1 318 ? 7.787 111.313 -22.545 1.00 98.37 358 ILE A CA 1
ATOM 2407 C C . ILE A 1 318 ? 8.074 110.074 -21.706 1.00 109.90 358 ILE A C 1
ATOM 2408 O O . ILE A 1 318 ? 7.239 109.165 -21.599 1.00 97.01 358 ILE A O 1
ATOM 2413 N N . THR A 1 319 ? 9.268 110.013 -21.113 1.00 91.28 359 THR A N 1
ATOM 2414 C CA . THR A 1 319 ? 9.630 108.860 -20.297 1.00 96.12 359 THR A CA 1
ATOM 2415 C C . THR A 1 319 ? 8.726 108.747 -19.075 1.00 103.45 359 THR A C 1
ATOM 2416 O O . THR A 1 319 ? 8.300 107.644 -18.712 1.00 89.61 359 THR A O 1
ATOM 2420 N N . ARG A 1 320 ? 8.416 109.878 -18.433 1.00 82.19 360 ARG A N 1
ATOM 2421 C CA . ARG A 1 320 ? 7.504 109.845 -17.293 1.00 81.37 360 ARG A CA 1
ATOM 2422 C C . ARG A 1 320 ? 6.111 109.390 -17.713 1.00 95.33 360 ARG A C 1
ATOM 2423 O O . ARG A 1 320 ? 5.487 108.564 -17.034 1.00 86.25 360 ARG A O 1
ATOM 2431 N N . SER A 1 321 ? 5.611 109.914 -18.836 1.00 109.08 361 SER A N 1
ATOM 2432 C CA . SER A 1 321 ? 4.291 109.522 -19.321 1.00 77.66 361 SER A CA 1
ATOM 2433 C C . SER A 1 321 ? 4.230 108.028 -19.606 1.00 91.55 361 SER A C 1
ATOM 2434 O O . SER A 1 321 ? 3.256 107.359 -19.243 1.00 97.89 361 SER A O 1
ATOM 2437 N N . LEU A 1 322 ? 5.264 107.486 -20.253 1.00 93.95 362 LEU A N 1
ATOM 2438 C CA . LEU A 1 322 ? 5.297 106.049 -20.503 1.00 87.51 362 LEU A CA 1
ATOM 2439 C C . LEU A 1 322 ? 5.449 105.258 -19.211 1.00 84.54 362 LEU A C 1
ATOM 2440 O O . LEU A 1 322 ? 4.963 104.126 -19.120 1.00 88.08 362 LEU A O 1
ATOM 2445 N N . ALA A 1 323 ? 6.110 105.831 -18.203 1.00 94.44 363 ALA A N 1
ATOM 2446 C CA . ALA A 1 323 ? 6.316 105.118 -16.949 1.00 86.31 363 ALA A CA 1
ATOM 2447 C C . ALA A 1 323 ? 5.044 105.045 -16.114 1.00 96.13 363 ALA A C 1
ATOM 2448 O O . ALA A 1 323 ? 4.816 104.045 -15.423 1.00 68.21 363 ALA A O 1
ATOM 2450 N N . VAL A 1 324 ? 4.205 106.083 -16.168 1.00 92.69 364 VAL A N 1
ATOM 2451 C CA . VAL A 1 324 ? 3.013 106.111 -15.327 1.00 91.57 364 VAL A CA 1
ATOM 2452 C C . VAL A 1 324 ? 1.963 105.126 -15.828 1.00 96.65 364 VAL A C 1
ATOM 2453 O O . VAL A 1 324 ? 1.200 104.564 -15.029 1.00 81.58 364 VAL A O 1
ATOM 2457 N N . ILE A 1 325 ? 1.921 104.871 -17.140 1.00 98.82 365 ILE A N 1
ATOM 2458 C CA . ILE A 1 325 ? 0.860 104.040 -17.727 1.00 82.35 365 ILE A CA 1
ATOM 2459 C C . ILE A 1 325 ? 0.800 102.646 -17.084 1.00 91.91 365 ILE A C 1
ATOM 2460 O O . ILE A 1 325 ? -0.280 102.245 -16.629 1.00 74.39 365 ILE A O 1
ATOM 2465 N N . PRO A 1 326 ? 1.893 101.871 -17.030 1.00 99.45 366 PRO A N 1
ATOM 2466 C CA . PRO A 1 326 ? 1.787 100.550 -16.384 1.00 97.58 366 PRO A CA 1
ATOM 2467 C C . PRO A 1 326 ? 1.486 100.631 -14.899 1.00 93.15 366 PRO A C 1
ATOM 2468 O O . PRO A 1 326 ? 0.870 99.706 -14.354 1.00 95.91 366 PRO A O 1
ATOM 2472 N N . VAL A 1 327 ? 1.903 101.704 -14.226 1.00 89.34 367 VAL A N 1
ATOM 2473 C CA . VAL A 1 327 ? 1.545 101.878 -12.822 1.00 83.72 367 VAL A CA 1
ATOM 2474 C C . VAL A 1 327 ? 0.042 102.078 -12.683 1.00 91.80 367 VAL A C 1
ATOM 2475 O O . VAL A 1 327 ? -0.604 101.483 -11.812 1.00 90.07 367 VAL A O 1
ATOM 2479 N N . ILE A 1 328 ? -0.538 102.916 -13.546 1.00 73.91 368 ILE A N 1
ATOM 2480 C CA . ILE A 1 328 ? -1.974 103.160 -13.478 1.00 78.78 368 ILE A CA 1
ATOM 2481 C C . ILE A 1 328 ? -2.747 101.900 -13.838 1.00 90.90 368 ILE A C 1
ATOM 2482 O O . ILE A 1 328 ? -3.728 101.548 -13.173 1.00 81.94 368 ILE A O 1
ATOM 2487 N N . ILE A 1 329 ? -2.316 101.193 -14.883 1.00 88.23 369 ILE A N 1
ATOM 2488 C CA . ILE A 1 329 ? -2.985 99.952 -15.262 1.00 86.95 369 ILE A CA 1
ATOM 2489 C C . ILE A 1 329 ? -2.924 98.946 -14.120 1.00 88.03 369 ILE A C 1
ATOM 2490 O O . ILE A 1 329 ? -3.918 98.277 -13.806 1.00 100.25 369 ILE A O 1
ATOM 2495 N N . CYS A 1 330 ? -1.765 98.838 -13.466 1.00 88.38 370 CYS A N 1
ATOM 2496 C CA . CYS A 1 330 ? -1.646 97.942 -12.320 1.00 99.21 370 CYS A CA 1
ATOM 2497 C C . CYS A 1 330 ? -2.588 98.353 -11.194 1.00 102.10 370 CYS A C 1
ATOM 2498 O O . CYS A 1 330 ? -3.205 97.497 -10.548 1.00 95.57 370 CYS A O 1
ATOM 2501 N N . LEU A 1 331 ? -2.715 99.658 -10.941 1.00 82.04 371 LEU A N 1
ATOM 2502 C CA . LEU A 1 331 ? -3.597 100.109 -9.869 1.00 81.60 371 LEU A CA 1
ATOM 2503 C C . LEU A 1 331 ? -5.064 99.886 -10.214 1.00 94.73 371 LEU A C 1
ATOM 2504 O O . LEU A 1 331 ? -5.883 99.662 -9.315 1.00 94.75 371 LEU A O 1
ATOM 2509 N N . ILE A 1 332 ? -5.413 99.938 -11.501 1.00 96.60 372 ILE A N 1
ATOM 2510 C CA . ILE A 1 332 ? -6.797 99.726 -11.913 1.00 91.32 372 ILE A CA 1
ATOM 2511 C C . ILE A 1 332 ? -7.157 98.250 -11.839 1.00 105.77 372 ILE A C 1
ATOM 2512 O O . ILE A 1 332 ? -8.255 97.888 -11.403 1.00 108.82 372 ILE A O 1
ATOM 2517 N N . ILE A 1 333 ? -6.238 97.379 -12.257 1.00 97.46 373 ILE A N 1
ATOM 2518 C CA . ILE A 1 333 ? -6.521 95.947 -12.278 1.00 94.56 373 ILE A CA 1
ATOM 2519 C C . ILE A 1 333 ? -6.711 95.415 -10.862 1.00 95.23 373 ILE A C 1
ATOM 2520 O O . ILE A 1 333 ? -7.729 94.786 -10.549 1.00 121.92 373 ILE A O 1
ATOM 2525 N N . PHE A 1 334 ? -5.741 95.664 -9.984 1.00 111.58 374 PHE A N 1
ATOM 2526 C CA . PHE A 1 334 ? -5.759 95.133 -8.629 1.00 114.04 374 PHE A CA 1
ATOM 2527 C C . PHE A 1 334 ? -6.421 96.074 -7.631 1.00 108.68 374 PHE A C 1
ATOM 2528 O O . PHE A 1 334 ? -6.238 95.901 -6.420 1.00 118.19 374 PHE A O 1
ATOM 2536 N N . LYS A 1 335 ? -7.175 97.064 -8.112 1.00 91.22 375 LYS A N 1
ATOM 2537 C CA . LYS A 1 335 ? -7.962 97.954 -7.256 1.00 95.85 375 LYS A CA 1
ATOM 2538 C C . LYS A 1 335 ? -7.091 98.665 -6.221 1.00 97.36 375 LYS A C 1
ATOM 2539 O O . LYS A 1 335 ? -7.453 98.775 -5.048 1.00 90.36 375 LYS A O 1
ATOM 2545 N N . GLY A 1 336 ? -5.933 99.150 -6.661 1.00 110.66 376 GLY A N 1
ATOM 2546 C CA . GLY A 1 336 ? -5.064 99.926 -5.796 1.00 89.85 376 GLY A CA 1
ATOM 2547 C C . GLY A 1 336 ? -4.405 99.152 -4.676 1.00 95.72 376 GLY A C 1
ATOM 2548 O O . GLY A 1 336 ? -4.144 99.722 -3.614 1.00 101.05 376 GLY A O 1
ATOM 2549 N N . ASN A 1 337 ? -4.122 97.868 -4.883 1.00 113.33 377 ASN A N 1
ATOM 2550 C CA . ASN A 1 337 ? -3.451 97.076 -3.861 1.00 113.77 377 ASN A CA 1
ATOM 2551 C C . ASN A 1 337 ? -1.995 97.513 -3.736 1.00 111.23 377 ASN A C 1
ATOM 2552 O O . ASN A 1 337 ? -1.252 97.526 -4.723 1.00 121.00 377 ASN A O 1
ATOM 2557 N N . SER A 1 338 ? -1.585 97.872 -2.516 1.00 84.12 378 SER A N 1
ATOM 2558 C CA . SER A 1 338 ? -0.225 98.362 -2.311 1.00 100.08 378 SER A CA 1
ATOM 2559 C C . SER A 1 338 ? 0.806 97.255 -2.512 1.00 102.22 378 SER A C 1
ATOM 2560 O O . SER A 1 338 ? 1.871 97.489 -3.098 1.00 99.48 378 SER A O 1
ATOM 2563 N N . GLU A 1 339 ? 0.510 96.041 -2.037 1.00 96.05 379 GLU A N 1
ATOM 2564 C CA . GLU A 1 339 ? 1.444 94.936 -2.222 1.00 92.69 379 GLU A CA 1
ATOM 2565 C C . GLU A 1 339 ? 1.664 94.631 -3.698 1.00 106.03 379 GLU A C 1
ATOM 2566 O O . GLU A 1 339 ? 2.778 94.271 -4.099 1.00 111.91 379 GLU A O 1
ATOM 2572 N N . LYS A 1 340 ? 0.624 94.785 -4.521 1.00 81.49 380 LYS A N 1
ATOM 2573 C CA . LYS A 1 340 ? 0.775 94.533 -5.949 1.00 86.55 380 LYS A CA 1
ATOM 2574 C C . LYS A 1 340 ? 1.639 95.597 -6.616 1.00 81.14 380 LYS A C 1
ATOM 2575 O O . LYS A 1 340 ? 2.492 95.273 -7.452 1.00 90.64 380 LYS A O 1
ATOM 2581 N N . ILE A 1 341 ? 1.443 96.869 -6.259 1.00 70.31 381 ILE A N 1
ATOM 2582 C CA . ILE A 1 341 ? 2.263 97.919 -6.856 1.00 90.87 381 ILE A CA 1
ATOM 2583 C C . ILE A 1 341 ? 3.712 97.792 -6.394 1.00 96.31 381 ILE A C 1
ATOM 2584 O O . ILE A 1 341 ? 4.642 98.151 -7.132 1.00 92.38 381 ILE A O 1
ATOM 2589 N N . GLU A 1 342 ? 3.935 97.257 -5.189 1.00 89.19 382 GLU A N 1
ATOM 2590 C CA . GLU A 1 342 ? 5.299 96.938 -4.776 1.00 92.47 382 GLU A CA 1
ATOM 2591 C C . GLU A 1 342 ? 5.858 95.770 -5.582 1.00 107.91 382 GLU A C 1
ATOM 2592 O O . GLU A 1 342 ? 7.055 95.744 -5.903 1.00 100.06 382 GLU A O 1
ATOM 2598 N N . GLN A 1 343 ? 5.007 94.792 -5.921 1.00 84.11 383 GLN A N 1
ATOM 2599 C CA . GLN A 1 343 ? 5.452 93.704 -6.788 1.00 85.62 383 GLN A CA 1
ATOM 2600 C C . GLN A 1 343 ? 5.877 94.231 -8.152 1.00 81.84 383 GLN A C 1
ATOM 2601 O O . GLN A 1 343 ? 6.873 93.767 -8.723 1.00 100.58 383 GLN A O 1
ATOM 2607 N N . LEU A 1 344 ? 5.129 95.195 -8.694 1.00 76.33 384 LEU A N 1
ATOM 2608 C CA . LEU A 1 344 ? 5.566 95.865 -9.914 1.00 90.07 384 LEU A CA 1
ATOM 2609 C C . LEU A 1 344 ? 6.891 96.586 -9.691 1.00 92.30 384 LEU A C 1
ATOM 2610 O O . LEU A 1 344 ? 7.768 96.591 -10.570 1.00 87.73 384 LEU A O 1
ATOM 2615 N N . LEU A 1 345 ? 7.053 97.190 -8.510 1.00 89.22 385 LEU A N 1
ATOM 2616 C CA . LEU A 1 345 ? 8.296 97.880 -8.180 1.00 94.63 385 LEU A CA 1
ATOM 2617 C C . LEU A 1 345 ? 9.492 96.936 -8.240 1.00 93.12 385 LEU A C 1
ATOM 2618 O O . LEU A 1 345 ? 10.571 97.322 -8.705 1.00 79.74 385 LEU A O 1
ATOM 2623 N N . VAL A 1 346 ? 9.320 95.694 -7.783 1.00 84.39 386 VAL A N 1
ATOM 2624 C CA . VAL A 1 346 ? 10.402 94.716 -7.887 1.00 86.49 386 VAL A CA 1
ATOM 2625 C C . VAL A 1 346 ? 10.571 94.253 -9.333 1.00 85.10 386 VAL A C 1
ATOM 2626 O O . VAL A 1 346 ? 11.700 94.093 -9.827 1.00 92.11 386 VAL A O 1
ATOM 2630 N N . PHE A 1 347 ? 9.455 94.042 -10.036 1.00 77.04 387 PHE A N 1
ATOM 2631 C CA . PHE A 1 347 ? 9.520 93.562 -11.412 1.00 84.64 387 PHE A CA 1
ATOM 2632 C C . PHE A 1 347 ? 10.271 94.530 -12.318 1.00 84.39 387 PHE A C 1
ATOM 2633 O O . PHE A 1 347 ? 10.852 94.107 -13.324 1.00 97.35 387 PHE A O 1
ATOM 2641 N N . SER A 1 348 ? 10.264 95.825 -11.993 1.00 79.38 388 SER A N 1
ATOM 2642 C CA . SER A 1 348 ? 11.040 96.778 -12.783 1.00 91.31 388 SER A CA 1
ATOM 2643 C C . SER A 1 348 ? 12.535 96.474 -12.702 1.00 92.01 388 SER A C 1
ATOM 2644 O O . SER A 1 348 ? 13.246 96.484 -13.718 1.00 103.08 388 SER A O 1
ATOM 2647 N N . GLN A 1 349 ? 13.028 96.198 -11.493 1.00 95.36 389 GLN A N 1
ATOM 2648 C CA . GLN A 1 349 ? 14.440 95.870 -11.326 1.00 99.12 389 GLN A CA 1
ATOM 2649 C C . GLN A 1 349 ? 14.769 94.519 -11.954 1.00 104.22 389 GLN A C 1
ATOM 2650 O O . GLN A 1 349 ? 15.824 94.359 -12.586 1.00 92.54 389 GLN A O 1
ATOM 2656 N N . VAL A 1 350 ? 13.873 93.537 -11.804 1.00 101.85 390 VAL A N 1
ATOM 2657 C CA . VAL A 1 350 ? 14.071 92.260 -12.488 1.00 100.16 390 VAL A CA 1
ATOM 2658 C C . VAL A 1 350 ? 14.190 92.475 -13.994 1.00 81.34 390 VAL A C 1
ATOM 2659 O O . VAL A 1 350 ? 15.026 91.852 -14.663 1.00 91.53 390 VAL A O 1
ATOM 2663 N N . PHE A 1 351 ? 13.375 93.376 -14.550 1.00 92.46 391 PHE A N 1
ATOM 2664 C CA . PHE A 1 351 ? 13.518 93.708 -15.962 1.00 88.06 391 PHE A CA 1
ATOM 2665 C C . PHE A 1 351 ? 14.856 94.375 -16.249 1.00 88.64 391 PHE A C 1
ATOM 2666 O O . PHE A 1 351 ? 15.399 94.210 -17.347 1.00 101.87 391 PHE A O 1
ATOM 2674 N N . LEU A 1 352 ? 15.392 95.146 -15.298 1.00 84.31 392 LEU A N 1
ATOM 2675 C CA . LEU A 1 352 ? 16.747 95.660 -15.478 1.00 97.31 392 LEU A CA 1
ATOM 2676 C C . LEU A 1 352 ? 17.747 94.517 -15.614 1.00 97.45 392 LEU A C 1
ATOM 2677 O O . LEU A 1 352 ? 18.667 94.574 -16.444 1.00 92.71 392 LEU A O 1
ATOM 2682 N N . SER A 1 353 ? 17.573 93.460 -14.811 1.00 109.60 393 SER A N 1
ATOM 2683 C CA . SER A 1 353 ? 18.393 92.263 -14.985 1.00 101.15 393 SER A CA 1
ATOM 2684 C C . SER A 1 353 ? 18.204 91.660 -16.371 1.00 101.82 393 SER A C 1
ATOM 2685 O O . SER A 1 353 ? 19.167 91.185 -16.984 1.00 109.25 393 SER A O 1
ATOM 2688 N N . ILE A 1 354 ? 16.968 91.663 -16.880 1.00 102.65 394 ILE A N 1
ATOM 2689 C CA . ILE A 1 354 ? 16.712 91.109 -18.209 1.00 81.58 394 ILE A CA 1
ATOM 2690 C C . ILE A 1 354 ? 17.433 91.921 -19.278 1.00 82.31 394 ILE A C 1
ATOM 2691 O O . ILE A 1 354 ? 17.930 91.372 -20.269 1.00 94.60 394 ILE A O 1
ATOM 2696 N N . ALA A 1 355 ? 17.509 93.238 -19.095 1.00 116.20 395 ALA A N 1
ATOM 2697 C CA . ALA A 1 355 ? 18.094 94.120 -20.096 1.00 106.51 395 ALA A CA 1
ATOM 2698 C C . ALA A 1 355 ? 19.602 94.280 -19.956 1.00 116.66 395 ALA A C 1
ATOM 2699 O O . ALA A 1 355 ? 20.226 94.871 -20.845 1.00 111.28 395 ALA A O 1
ATOM 2701 N N . LEU A 1 356 ? 20.196 93.779 -18.870 1.00 116.50 396 LEU A N 1
ATOM 2702 C CA . LEU A 1 356 ? 21.640 93.920 -18.678 1.00 117.92 396 LEU A CA 1
ATOM 2703 C C . LEU A 1 356 ? 22.482 93.343 -19.814 1.00 117.37 396 LEU A C 1
ATOM 2704 O O . LEU A 1 356 ? 23.397 94.044 -20.285 1.00 106.46 396 LEU A O 1
ATOM 2709 N N . PRO A 1 357 ? 22.262 92.106 -20.289 1.00 117.09 397 PRO A N 1
ATOM 2710 C CA . PRO A 1 357 ? 23.201 91.536 -21.277 1.00 101.10 397 PRO A CA 1
ATOM 2711 C C . PRO A 1 357 ? 23.346 92.357 -22.549 1.00 107.68 397 PRO A C 1
ATOM 2712 O O . PRO A 1 357 ? 24.465 92.495 -23.066 1.00 109.87 397 PRO A O 1
ATOM 2716 N N . PHE A 1 358 ? 22.247 92.916 -23.066 1.00 103.51 398 PHE A N 1
ATOM 2717 C CA . PHE A 1 358 ? 22.311 93.722 -24.283 1.00 112.25 398 PHE A CA 1
ATOM 2718 C C . PHE A 1 358 ? 23.253 94.910 -24.149 1.00 126.81 398 PHE A C 1
ATOM 2719 O O . PHE A 1 358 ? 23.728 95.430 -25.164 1.00 119.91 398 PHE A O 1
ATOM 2727 N N . SER A 1 359 ? 23.519 95.359 -22.924 1.00 108.27 399 SER A N 1
ATOM 2728 C CA . SER A 1 359 ? 24.509 96.397 -22.668 1.00 106.37 399 SER A CA 1
ATOM 2729 C C . SER A 1 359 ? 25.867 95.841 -22.273 1.00 117.02 399 SER A C 1
ATOM 2730 O O . SER A 1 359 ? 26.887 96.490 -22.529 1.00 124.81 399 SER A O 1
ATOM 2733 N N . LEU A 1 360 ? 25.905 94.655 -21.667 1.00 119.67 400 LEU A N 1
ATOM 2734 C CA . LEU A 1 360 ? 27.176 94.082 -21.237 1.00 109.83 400 LEU A CA 1
ATOM 2735 C C . LEU A 1 360 ? 27.998 93.563 -22.412 1.00 123.58 400 LEU A C 1
ATOM 2736 O O . LEU A 1 360 ? 29.222 93.730 -22.431 1.00 128.37 400 LEU A O 1
ATOM 2741 N N . ILE A 1 361 ? 27.352 92.944 -23.397 1.00 118.25 401 ILE A N 1
ATOM 2742 C CA . ILE A 1 361 ? 28.077 92.292 -24.489 1.00 115.83 401 ILE A CA 1
ATOM 2743 C C . ILE A 1 361 ? 28.833 93.311 -25.343 1.00 103.06 401 ILE A C 1
ATOM 2744 O O . ILE A 1 361 ? 30.041 93.132 -25.560 1.00 109.11 401 ILE A O 1
ATOM 2749 N N . PRO A 1 362 ? 28.201 94.379 -25.851 1.00 98.12 402 PRO A N 1
ATOM 2750 C CA . PRO A 1 362 ? 28.980 95.358 -26.629 1.00 106.87 402 PRO A CA 1
ATOM 2751 C C . PRO A 1 362 ? 30.064 96.040 -25.816 1.00 102.76 402 PRO A C 1
ATOM 2752 O O . PRO A 1 362 ? 31.081 96.461 -26.381 1.00 110.77 402 PRO A O 1
ATOM 2756 N N . LEU A 1 363 ? 29.872 96.171 -24.502 1.00 111.67 403 LEU A N 1
ATOM 2757 C CA . LEU A 1 363 ? 30.934 96.700 -23.653 1.00 112.27 403 LEU A CA 1
ATOM 2758 C C . LEU A 1 363 ? 32.151 95.785 -23.679 1.00 111.56 403 LEU A C 1
ATOM 2759 O O . LEU A 1 363 ? 33.291 96.254 -23.785 1.00 120.25 403 LEU A O 1
ATOM 2764 N N . GLN A 1 364 ? 31.924 94.472 -23.600 1.00 130.39 404 GLN A N 1
ATOM 2765 C CA . GLN A 1 364 ? 33.027 93.519 -23.673 1.00 141.63 404 GLN A CA 1
ATOM 2766 C C . GLN A 1 364 ? 33.686 93.535 -25.046 1.00 145.86 404 GLN A C 1
ATOM 2767 O O . GLN A 1 364 ? 34.919 93.507 -25.150 1.00 158.88 404 GLN A O 1
ATOM 2773 N N . LEU A 1 365 ? 32.881 93.568 -26.110 1.00 100.69 405 LEU A N 1
ATOM 2774 C CA . LEU A 1 365 ? 33.432 93.574 -27.461 1.00 105.40 405 LEU A CA 1
ATOM 2775 C C . LEU A 1 365 ? 34.289 94.811 -27.698 1.00 112.77 405 LEU A C 1
ATOM 2776 O O . LEU A 1 365 ? 35.413 94.714 -28.204 1.00 148.92 405 LEU A O 1
ATOM 2781 N N . ALA A 1 366 ? 33.777 95.987 -27.328 1.00 121.84 406 ALA A N 1
ATOM 2782 C CA . ALA A 1 366 ? 34.526 97.216 -27.569 1.00 127.44 406 ALA A CA 1
ATOM 2783 C C . ALA A 1 366 ? 35.749 97.305 -26.664 1.00 124.59 406 ALA A C 1
ATOM 2784 O O . ALA A 1 366 ? 36.793 97.828 -27.070 1.00 112.89 406 ALA A O 1
ATOM 2786 N N . THR A 1 367 ? 35.639 96.805 -25.431 1.00 108.58 407 THR A N 1
ATOM 2787 C CA . THR A 1 367 ? 36.751 96.908 -24.494 1.00 119.38 407 THR A CA 1
ATOM 2788 C C . THR A 1 367 ? 37.869 95.921 -24.813 1.00 119.69 407 THR A C 1
ATOM 2789 O O . THR A 1 367 ? 39.041 96.209 -24.540 1.00 112.02 407 THR A O 1
ATOM 2793 N N . SER A 1 368 ? 37.538 94.765 -25.390 1.00 149.39 408 SER A N 1
ATOM 2794 C CA . SER A 1 368 ? 38.557 93.788 -25.755 1.00 134.68 408 SER A CA 1
ATOM 2795 C C . SER A 1 368 ? 39.235 94.109 -27.080 1.00 149.21 408 SER A C 1
ATOM 2796 O O . SER A 1 368 ? 40.291 93.538 -27.372 1.00 159.51 408 SER A O 1
ATOM 2799 N N . ASN A 1 369 ? 38.660 95.007 -27.877 1.00 152.92 409 ASN A N 1
ATOM 2800 C CA . ASN A 1 369 ? 39.228 95.340 -29.176 1.00 138.82 409 ASN A CA 1
ATOM 2801 C C . ASN A 1 369 ? 40.588 96.007 -29.015 1.00 142.39 409 ASN A C 1
ATOM 2802 O O . ASN A 1 369 ? 40.779 96.867 -28.153 1.00 154.37 409 ASN A O 1
ATOM 2807 N N . LYS A 1 370 ? 41.540 95.601 -29.856 1.00 151.60 410 LYS A N 1
ATOM 2808 C CA . LYS A 1 370 ? 42.886 96.156 -29.768 1.00 150.29 410 LYS A CA 1
ATOM 2809 C C . LYS A 1 370 ? 42.988 97.505 -30.471 1.00 134.08 410 LYS A C 1
ATOM 2810 O O . LYS A 1 370 ? 43.683 98.407 -29.989 1.00 123.57 410 LYS A O 1
ATOM 2816 N N . LYS A 1 371 ? 42.304 97.663 -31.607 1.00 144.17 411 LYS A N 1
ATOM 2817 C CA . LYS A 1 371 ? 42.404 98.908 -32.362 1.00 145.64 411 LYS A CA 1
ATOM 2818 C C . LYS A 1 371 ? 41.703 100.052 -31.639 1.00 156.94 411 LYS A C 1
ATOM 2819 O O . LYS A 1 371 ? 42.266 101.143 -31.491 1.00 165.70 411 LYS A O 1
ATOM 2825 N N . LEU A 1 372 ? 40.471 99.820 -31.178 1.00 164.16 412 LEU A N 1
ATOM 2826 C CA . LEU A 1 372 ? 39.715 100.875 -30.509 1.00 151.38 412 LEU A CA 1
ATOM 2827 C C . LEU A 1 372 ? 40.384 101.303 -29.210 1.00 145.84 412 LEU A C 1
ATOM 2828 O O . LEU A 1 372 ? 40.477 102.499 -28.912 1.00 134.10 412 LEU A O 1
ATOM 2833 N N . MET A 1 373 ? 40.859 100.338 -28.428 1.00 115.11 413 MET A N 1
ATOM 2834 C CA . MET A 1 373 ? 41.254 100.590 -27.051 1.00 116.23 413 MET A CA 1
ATOM 2835 C C . MET A 1 373 ? 42.721 100.968 -26.898 1.00 123.95 413 MET A C 1
ATOM 2836 O O . MET A 1 373 ? 43.050 101.784 -26.029 1.00 127.60 413 MET A O 1
ATOM 2841 N N . GLY A 1 374 ? 43.607 100.397 -27.709 1.00 128.50 414 GLY A N 1
ATOM 2842 C CA . GLY A 1 374 ? 45.012 100.727 -27.653 1.00 109.46 414 GLY A CA 1
ATOM 2843 C C . GLY A 1 374 ? 45.675 100.284 -26.363 1.00 113.32 414 GLY A C 1
ATOM 2844 O O . GLY A 1 374 ? 45.519 99.142 -25.917 1.00 113.75 414 GLY A O 1
ATOM 2845 N N . PRO A 1 375 ? 46.439 101.188 -25.740 1.00 120.68 415 PRO A N 1
ATOM 2846 C CA . PRO A 1 375 ? 47.129 100.819 -24.488 1.00 117.93 415 PRO A CA 1
ATOM 2847 C C . PRO A 1 375 ? 46.176 100.390 -23.388 1.00 120.04 415 PRO A C 1
ATOM 2848 O O . PRO A 1 375 ? 46.389 99.348 -22.754 1.00 129.32 415 PRO A O 1
ATOM 2852 N N . PHE A 1 376 ? 45.132 101.174 -23.134 1.00 142.41 416 PHE A N 1
ATOM 2853 C CA . PHE A 1 376 ? 44.086 100.762 -22.208 1.00 121.00 416 PHE A CA 1
ATOM 2854 C C . PHE A 1 376 ? 43.313 99.608 -22.823 1.00 133.84 416 PHE A C 1
ATOM 2855 O O . PHE A 1 376 ? 42.653 99.782 -23.849 1.00 138.89 416 PHE A O 1
ATOM 2863 N N . ILE A 1 377 ? 43.398 98.430 -22.212 1.00 151.50 417 ILE A N 1
ATOM 2864 C CA . ILE A 1 377 ? 42.780 97.237 -22.776 1.00 147.26 417 ILE A CA 1
ATOM 2865 C C . ILE A 1 377 ? 42.352 96.328 -21.637 1.00 145.96 417 ILE A C 1
ATOM 2866 O O . ILE A 1 377 ? 42.910 96.373 -20.537 1.00 168.16 417 ILE A O 1
ATOM 2871 N N . ASN A 1 378 ? 41.338 95.509 -21.904 1.00 144.47 418 ASN A N 1
ATOM 2872 C CA . ASN A 1 378 ? 40.915 94.490 -20.957 1.00 164.70 418 ASN A CA 1
ATOM 2873 C C . ASN A 1 378 ? 42.036 93.496 -20.697 1.00 156.63 418 ASN A C 1
ATOM 2874 O O . ASN A 1 378 ? 42.361 92.682 -21.568 1.00 165.38 418 ASN A O 1
ATOM 2879 N N . LYS A 1 379 ? 42.646 93.563 -19.515 1.00 121.92 419 LYS A N 1
ATOM 2880 C CA . LYS A 1 379 ? 43.485 92.465 -19.065 1.00 123.58 419 LYS A CA 1
ATOM 2881 C C . LYS A 1 379 ? 42.679 91.175 -19.124 1.00 142.05 419 LYS A C 1
ATOM 2882 O O . LYS A 1 379 ? 41.499 91.152 -18.763 1.00 150.51 419 LYS A O 1
ATOM 2888 N N . THR A 1 380 ? 43.313 90.104 -19.609 1.00 157.91 420 THR A N 1
ATOM 2889 C CA . THR A 1 380 ? 42.596 88.849 -19.823 1.00 157.17 420 THR A CA 1
ATOM 2890 C C . THR A 1 380 ? 41.870 88.384 -18.566 1.00 145.62 420 THR A C 1
ATOM 2891 O O . THR A 1 380 ? 40.879 87.651 -18.654 1.00 151.72 420 THR A O 1
ATOM 2895 N N . TRP A 1 381 ? 42.348 88.801 -17.392 1.00 153.86 421 TRP A N 1
ATOM 2896 C CA . TRP A 1 381 ? 41.598 88.619 -16.153 1.00 151.44 421 TRP A CA 1
ATOM 2897 C C . TRP A 1 381 ? 40.196 89.213 -16.271 1.00 164.11 421 TRP A C 1
ATOM 2898 O O . TRP A 1 381 ? 39.189 88.537 -16.010 1.00 156.65 421 TRP A O 1
ATOM 2909 N N . VAL A 1 382 ? 40.118 90.478 -16.698 1.00 152.94 422 VAL A N 1
ATOM 2910 C CA . VAL A 1 382 ? 38.833 91.155 -16.845 1.00 135.64 422 VAL A CA 1
ATOM 2911 C C . VAL A 1 382 ? 37.966 90.447 -17.879 1.00 117.49 422 VAL A C 1
ATOM 2912 O O . VAL A 1 382 ? 36.750 90.315 -17.702 1.00 121.33 422 VAL A O 1
ATOM 2916 N N . ASN A 1 383 ? 38.572 89.985 -18.975 1.00 119.28 423 ASN A N 1
ATOM 2917 C CA . ASN A 1 383 ? 37.802 89.276 -19.992 1.00 116.49 423 ASN A CA 1
ATOM 2918 C C . ASN A 1 383 ? 37.232 87.973 -19.445 1.00 104.57 423 ASN A C 1
ATOM 2919 O O . ASN A 1 383 ? 36.095 87.600 -19.765 1.00 101.78 423 ASN A O 1
ATOM 2924 N N . ILE A 1 384 ? 37.999 87.277 -18.605 1.00 143.95 424 ILE A N 1
ATOM 2925 C CA . ILE A 1 384 ? 37.540 86.011 -18.040 1.00 158.74 424 ILE A CA 1
ATOM 2926 C C . ILE A 1 384 ? 36.369 86.244 -17.093 1.00 149.20 424 ILE A C 1
ATOM 2927 O O . ILE A 1 384 ? 35.286 85.666 -17.260 1.00 139.85 424 ILE A O 1
ATOM 2932 N N . ILE A 1 385 ? 36.566 87.101 -16.085 1.00 150.00 425 ILE A N 1
ATOM 2933 C CA . ILE A 1 385 ? 35.514 87.305 -15.089 1.00 144.03 425 ILE A CA 1
ATOM 2934 C C . ILE A 1 385 ? 34.284 87.946 -15.727 1.00 135.25 425 ILE A C 1
ATOM 2935 O O . ILE A 1 385 ? 33.141 87.620 -15.380 1.00 126.87 425 ILE A O 1
ATOM 2940 N N . SER A 1 386 ? 34.498 88.836 -16.697 1.00 119.05 426 SER A N 1
ATOM 2941 C CA . SER A 1 386 ? 33.387 89.542 -17.326 1.00 112.95 426 SER A CA 1
ATOM 2942 C C . SER A 1 386 ? 32.575 88.612 -18.220 1.00 110.46 426 SER A C 1
ATOM 2943 O O . SER A 1 386 ? 31.338 88.606 -18.162 1.00 118.88 426 SER A O 1
ATOM 2946 N N . TRP A 1 387 ? 33.250 87.816 -19.056 1.00 131.80 427 TRP A N 1
ATOM 2947 C CA . TRP A 1 387 ? 32.527 86.846 -19.873 1.00 118.29 427 TRP A CA 1
ATOM 2948 C C . TRP A 1 387 ? 31.815 85.818 -19.006 1.00 117.54 427 TRP A C 1
ATOM 2949 O O . TRP A 1 387 ? 30.723 85.351 -19.356 1.00 105.54 427 TRP A O 1
ATOM 2960 N N . THR A 1 388 ? 32.419 85.455 -17.871 1.00 121.97 428 THR A N 1
ATOM 2961 C CA . THR A 1 388 ? 31.733 84.589 -16.918 1.00 123.17 428 THR A CA 1
ATOM 2962 C C . THR A 1 388 ? 30.448 85.236 -16.415 1.00 139.03 428 THR A C 1
ATOM 2963 O O . THR A 1 388 ? 29.398 84.583 -16.356 1.00 122.96 428 THR A O 1
ATOM 2967 N N . LEU A 1 389 ? 30.510 86.525 -16.065 1.00 134.00 429 LEU A N 1
ATOM 2968 C CA . LEU A 1 389 ? 29.324 87.226 -15.579 1.00 119.19 429 LEU A CA 1
ATOM 2969 C C . LEU A 1 389 ? 28.234 87.294 -16.643 1.00 117.45 429 LEU A C 1
ATOM 2970 O O . LEU A 1 389 ? 27.050 87.101 -16.340 1.00 106.01 429 LEU A O 1
ATOM 2975 N N . ILE A 1 390 ? 28.609 87.580 -17.892 1.00 105.93 430 ILE A N 1
ATOM 2976 C CA . ILE A 1 390 ? 27.615 87.636 -18.963 1.00 101.00 430 ILE A CA 1
ATOM 2977 C C . ILE A 1 390 ? 26.971 86.269 -19.164 1.00 121.43 430 ILE A C 1
ATOM 2978 O O . ILE A 1 390 ? 25.743 86.153 -19.283 1.00 120.83 430 ILE A O 1
ATOM 2983 N N . VAL A 1 391 ? 27.788 85.212 -19.197 1.00 122.07 431 VAL A N 1
ATOM 2984 C CA . VAL A 1 391 ? 27.258 83.871 -19.430 1.00 126.91 431 VAL A CA 1
ATOM 2985 C C . VAL A 1 391 ? 26.303 83.471 -18.310 1.00 117.72 431 VAL A C 1
ATOM 2986 O O . VAL A 1 391 ? 25.159 83.072 -18.561 1.00 118.47 431 VAL A O 1
ATOM 2990 N N . ILE A 1 392 ? 26.752 83.585 -17.057 1.00 104.16 432 ILE A N 1
ATOM 2991 C CA . ILE A 1 392 ? 25.924 83.118 -15.948 1.00 122.08 432 ILE A CA 1
ATOM 2992 C C . ILE A 1 392 ? 24.689 83.998 -15.778 1.00 128.70 432 ILE A C 1
ATOM 2993 O O . ILE A 1 392 ? 23.616 83.508 -15.401 1.00 124.98 432 ILE A O 1
ATOM 2998 N N . LEU A 1 393 ? 24.805 85.294 -16.074 1.00 120.62 433 LEU A N 1
ATOM 2999 C CA . LEU A 1 393 ? 23.658 86.187 -15.946 1.00 119.05 433 LEU A CA 1
ATOM 3000 C C . LEU A 1 393 ? 22.604 85.879 -17.002 1.00 113.14 433 LEU A C 1
ATOM 3001 O O . LEU A 1 393 ? 21.419 85.724 -16.682 1.00 100.97 433 LEU A O 1
ATOM 3006 N N . SER A 1 394 ? 23.018 85.786 -18.270 1.00 101.91 434 SER A N 1
ATOM 3007 C CA . SER A 1 394 ? 22.076 85.436 -19.329 1.00 112.91 434 SER A CA 1
ATOM 3008 C C . SER A 1 394 ? 21.459 84.064 -19.085 1.00 115.36 434 SER A C 1
ATOM 3009 O O . SER A 1 394 ? 20.272 83.848 -19.362 1.00 104.97 434 SER A O 1
ATOM 3012 N N . GLY A 1 395 ? 22.250 83.126 -18.562 1.00 105.57 435 GLY A N 1
ATOM 3013 C CA . GLY A 1 395 ? 21.706 81.826 -18.215 1.00 114.01 435 GLY A CA 1
ATOM 3014 C C . GLY A 1 395 ? 20.648 81.906 -17.131 1.00 126.72 435 GLY A C 1
ATOM 3015 O O . GLY A 1 395 ? 19.624 81.221 -17.198 1.00 121.36 435 GLY A O 1
ATOM 3016 N N . LEU A 1 396 ? 20.875 82.748 -16.118 1.00 119.00 436 LEU A N 1
ATOM 3017 C CA . LEU A 1 396 ? 19.884 82.887 -15.055 1.00 115.26 436 LEU A CA 1
ATOM 3018 C C . LEU A 1 396 ? 18.619 83.571 -15.562 1.00 111.27 436 LEU A C 1
ATOM 3019 O O . LEU A 1 396 ? 17.506 83.197 -15.172 1.00 100.87 436 LEU A O 1
ATOM 3024 N N . ASN A 1 397 ? 18.768 84.571 -16.435 1.00 109.43 437 ASN A N 1
ATOM 3025 C CA . ASN A 1 397 ? 17.601 85.250 -16.989 1.00 106.18 437 ASN A CA 1
ATOM 3026 C C . ASN A 1 397 ? 16.768 84.302 -17.840 1.00 119.12 437 ASN A C 1
ATOM 3027 O O . ASN A 1 397 ? 15.550 84.188 -17.654 1.00 109.60 437 ASN A O 1
ATOM 3032 N N . VAL A 1 398 ? 17.412 83.607 -18.781 1.00 127.23 438 VAL A N 1
ATOM 3033 C CA . VAL A 1 398 ? 16.690 82.665 -19.632 1.00 119.75 438 VAL A CA 1
ATOM 3034 C C . VAL A 1 398 ? 16.071 81.555 -18.792 1.00 116.91 438 VAL A C 1
ATOM 3035 O O . VAL A 1 398 ? 14.939 81.124 -19.044 1.00 123.83 438 VAL A O 1
ATOM 3039 N N . TYR A 1 399 ? 16.793 81.090 -17.769 1.00 104.24 439 TYR A N 1
ATOM 3040 C CA . TYR A 1 399 ? 16.267 80.031 -16.912 1.00 106.73 439 TYR A CA 1
ATOM 3041 C C . TYR A 1 399 ? 15.016 80.484 -16.169 1.00 117.64 439 TYR A C 1
ATOM 3042 O O . TYR A 1 399 ? 14.026 79.746 -16.098 1.00 127.49 439 TYR A O 1
ATOM 3051 N N . LEU A 1 400 ? 15.037 81.698 -15.612 1.00 130.92 440 LEU A N 1
ATOM 3052 C CA . LEU A 1 400 ? 13.866 82.196 -14.897 1.00 126.92 440 LEU A CA 1
ATOM 3053 C C . LEU A 1 400 ? 12.692 82.423 -15.843 1.00 118.24 440 LEU A C 1
ATOM 3054 O O . LEU A 1 400 ? 11.552 82.058 -15.526 1.00 123.90 440 LEU A O 1
ATOM 3059 N N . ILE A 1 401 ? 12.952 83.016 -17.012 1.00 115.98 441 ILE A N 1
ATOM 3060 C CA . ILE A 1 401 ? 11.880 83.278 -17.970 1.00 109.39 441 ILE A CA 1
ATOM 3061 C C . ILE A 1 401 ? 11.241 81.975 -18.430 1.00 121.60 441 ILE A C 1
ATOM 3062 O O . ILE A 1 401 ? 10.013 81.875 -18.545 1.00 125.46 441 ILE A O 1
ATOM 3067 N N . ILE A 1 402 ? 12.059 80.953 -18.691 1.00 134.44 442 ILE A N 1
ATOM 3068 C CA . ILE A 1 402 ? 11.520 79.679 -19.156 1.00 140.41 442 ILE A CA 1
ATOM 3069 C C . ILE A 1 402 ? 10.772 78.968 -18.034 1.00 141.82 442 ILE A C 1
ATOM 3070 O O . ILE A 1 402 ? 9.716 78.365 -18.260 1.00 150.42 442 ILE A O 1
ATOM 3075 N N . GLN A 1 403 ? 11.293 79.036 -16.806 1.00 136.08 443 GLN A N 1
ATOM 3076 C CA . GLN A 1 403 ? 10.642 78.345 -15.696 1.00 136.63 443 GLN A CA 1
ATOM 3077 C C . GLN A 1 403 ? 9.287 78.965 -15.374 1.00 141.44 443 GLN A C 1
ATOM 3078 O O . GLN A 1 403 ? 8.296 78.249 -15.187 1.00 145.06 443 GLN A O 1
ATOM 3084 N N . THR A 1 404 ? 9.222 80.298 -15.302 1.00 175.23 444 THR A N 1
ATOM 3085 C CA . THR A 1 404 ? 7.951 80.944 -14.986 1.00 168.16 444 THR A CA 1
ATOM 3086 C C . THR A 1 404 ? 6.930 80.762 -16.104 1.00 168.47 444 THR A C 1
ATOM 3087 O O . THR A 1 404 ? 5.721 80.766 -15.843 1.00 167.45 444 THR A O 1
ATOM 3091 N N . PHE A 1 405 ? 7.389 80.597 -17.340 1.00 155.48 445 PHE A N 1
ATOM 3092 C CA . PHE A 1 405 ? 6.491 80.380 -18.468 1.00 154.17 445 PHE A CA 1
ATOM 3093 C C . PHE A 1 405 ? 6.504 78.916 -18.898 1.00 153.28 445 PHE A C 1
ATOM 3094 O O . PHE A 1 405 ? 6.955 78.583 -19.994 1.00 147.47 445 PHE A O 1
ATOM 3102 N N . VAL B 2 4 ? -6.287 99.485 23.472 1.00 100.63 2 VAL B N 1
ATOM 3103 C CA . VAL B 2 4 ? -6.595 99.707 22.061 1.00 128.18 2 VAL B CA 1
ATOM 3104 C C . VAL B 2 4 ? -8.047 99.349 21.754 1.00 123.27 2 VAL B C 1
ATOM 3105 O O . VAL B 2 4 ? -8.472 98.207 21.938 1.00 113.34 2 VAL B O 1
ATOM 3109 N N . GLN B 2 5 ? -8.804 100.335 21.279 1.00 141.36 3 GLN B N 1
ATOM 3110 C CA . GLN B 2 5 ? -10.220 100.174 20.986 1.00 133.64 3 GLN B CA 1
ATOM 3111 C C . GLN B 2 5 ? -10.479 100.423 19.506 1.00 132.39 3 GLN B C 1
ATOM 3112 O O . GLN B 2 5 ? -9.845 101.286 18.892 1.00 130.64 3 GLN B O 1
ATOM 3118 N N . LEU B 2 6 ? -11.418 99.667 18.942 1.00 120.85 4 LEU B N 1
ATOM 3119 C CA . LEU B 2 6 ? -11.818 99.822 17.549 1.00 114.22 4 LEU B CA 1
ATOM 3120 C C . LEU B 2 6 ? -12.893 100.901 17.457 1.00 103.48 4 LEU B C 1
ATOM 3121 O O . LEU B 2 6 ? -13.932 100.806 18.119 1.00 112.63 4 LEU B O 1
ATOM 3126 N N . GLN B 2 7 ? -12.642 101.921 16.640 1.00 102.25 5 GLN B N 1
ATOM 3127 C CA . GLN B 2 7 ? -13.513 103.084 16.530 1.00 93.82 5 GLN B CA 1
ATOM 3128 C C . GLN B 2 7 ? -14.117 103.160 15.133 1.00 99.48 5 GLN B C 1
ATOM 3129 O O . GLN B 2 7 ? -13.418 102.968 14.130 1.00 103.73 5 GLN B O 1
ATOM 3135 N N . GLU B 2 8 ? -15.417 103.447 15.075 1.00 106.52 6 GLU B N 1
ATOM 3136 C CA . GLU B 2 8 ? -16.160 103.498 13.825 1.00 123.02 6 GLU B CA 1
ATOM 3137 C C . GLU B 2 8 ? -16.699 104.904 13.590 1.00 101.10 6 GLU B C 1
ATOM 3138 O O . GLU B 2 8 ? -16.971 105.647 14.538 1.00 99.19 6 GLU B O 1
ATOM 3144 N N . SER B 2 9 ? -16.858 105.262 12.318 1.00 87.59 7 SER B N 1
ATOM 3145 C CA . SER B 2 9 ? -17.384 106.572 11.955 1.00 88.45 7 SER B CA 1
ATOM 3146 C C . SER B 2 9 ? -17.914 106.509 10.528 1.00 95.01 7 SER B C 1
ATOM 3147 O O . SER B 2 9 ? -17.914 105.455 9.888 1.00 87.71 7 SER B O 1
ATOM 3150 N N . GLY B 2 10 ? -18.375 107.659 10.034 1.00 89.86 8 GLY B N 1
ATOM 3151 C CA . GLY B 2 10 ? -18.835 107.786 8.672 1.00 84.70 8 GLY B CA 1
ATOM 3152 C C . GLY B 2 10 ? -20.299 107.488 8.454 1.00 89.47 8 GLY B C 1
ATOM 3153 O O . GLY B 2 10 ? -20.778 107.636 7.323 1.00 100.08 8 GLY B O 1
ATOM 3154 N N . GLY B 2 11 ? -21.024 107.072 9.490 1.00 112.29 9 GLY B N 1
ATOM 3155 C CA . GLY B 2 11 ? -22.434 106.771 9.368 1.00 129.25 9 GLY B CA 1
ATOM 3156 C C . GLY B 2 11 ? -23.294 108.020 9.424 1.00 119.81 9 GLY B C 1
ATOM 3157 O O . GLY B 2 11 ? -22.824 109.152 9.290 1.00 133.53 9 GLY B O 1
ATOM 3158 N N . GLY B 2 12 ? -24.589 107.799 9.628 1.00 89.86 10 GLY B N 1
ATOM 3159 C CA . GLY B 2 12 ? -25.512 108.911 9.744 1.00 106.59 10 GLY B CA 1
ATOM 3160 C C . GLY B 2 12 ? -26.793 108.745 8.956 1.00 98.24 10 GLY B C 1
ATOM 3161 O O . GLY B 2 12 ? -27.265 107.624 8.748 1.00 91.45 10 GLY B O 1
ATOM 3162 N N . LEU B 2 13 ? -27.364 109.860 8.514 1.00 86.53 11 LEU B N 1
ATOM 3163 C CA . LEU B 2 13 ? -28.624 109.872 7.786 1.00 96.53 11 LEU B CA 1
ATOM 3164 C C . LEU B 2 13 ? -28.363 110.157 6.314 1.00 91.26 11 LEU B C 1
ATOM 3165 O O . LEU B 2 13 ? -27.492 110.964 5.974 1.00 96.59 11 LEU B O 1
ATOM 3170 N N . VAL B 2 14 ? -29.117 109.492 5.439 1.00 118.93 12 VAL B N 1
ATOM 3171 C CA . VAL B 2 14 ? -28.954 109.682 4.003 1.00 117.00 12 VAL B CA 1
ATOM 3172 C C . VAL B 2 14 ? -30.248 109.270 3.319 1.00 115.77 12 VAL B C 1
ATOM 3173 O O . VAL B 2 14 ? -31.017 108.462 3.847 1.00 120.39 12 VAL B O 1
ATOM 3177 N N . GLN B 2 15 ? -30.492 109.841 2.143 1.00 99.95 13 GLN B N 1
ATOM 3178 C CA . GLN B 2 15 ? -31.667 109.526 1.348 1.00 112.20 13 GLN B CA 1
ATOM 3179 C C . GLN B 2 15 ? -31.383 108.333 0.445 1.00 106.67 13 GLN B C 1
ATOM 3180 O O . GLN B 2 15 ? -30.237 108.080 0.065 1.00 119.81 13 GLN B O 1
ATOM 3186 N N . ALA B 2 16 ? -32.440 107.586 0.124 1.00 113.05 14 ALA B N 1
ATOM 3187 C CA . ALA B 2 16 ? -32.316 106.463 -0.795 1.00 107.61 14 ALA B CA 1
ATOM 3188 C C . ALA B 2 16 ? -31.726 106.926 -2.120 1.00 112.22 14 ALA B C 1
ATOM 3189 O O . ALA B 2 16 ? -32.157 107.932 -2.692 1.00 107.47 14 ALA B O 1
ATOM 3191 N N . GLY B 2 17 ? -30.728 106.190 -2.603 1.00 112.39 15 GLY B N 1
ATOM 3192 C CA . GLY B 2 17 ? -29.976 106.564 -3.774 1.00 117.42 15 GLY B CA 1
ATOM 3193 C C . GLY B 2 17 ? -28.641 107.212 -3.475 1.00 117.76 15 GLY B C 1
ATOM 3194 O O . GLY B 2 17 ? -27.757 107.206 -4.340 1.00 127.05 15 GLY B O 1
ATOM 3195 N N . GLY B 2 18 ? -28.473 107.767 -2.278 1.00 133.65 16 GLY B N 1
ATOM 3196 C CA . GLY B 2 18 ? -27.222 108.370 -1.878 1.00 129.94 16 GLY B CA 1
ATOM 3197 C C . GLY B 2 18 ? -26.189 107.329 -1.494 1.00 117.64 16 GLY B C 1
ATOM 3198 O O . GLY B 2 18 ? -26.367 106.124 -1.677 1.00 126.46 16 GLY B O 1
ATOM 3199 N N . SER B 2 19 ? -25.082 107.817 -0.939 1.00 122.25 17 SER B N 1
ATOM 3200 C CA . SER B 2 19 ? -23.973 106.953 -0.568 1.00 115.32 17 SER B CA 1
ATOM 3201 C C . SER B 2 19 ? -23.394 107.392 0.769 1.00 100.76 17 SER B C 1
ATOM 3202 O O . SER B 2 19 ? -23.494 108.558 1.158 1.00 124.95 17 SER B O 1
ATOM 3205 N N . LEU B 2 20 ? -22.792 106.433 1.470 1.00 96.62 18 LEU B N 1
ATOM 3206 C CA . LEU B 2 20 ? -22.046 106.691 2.692 1.00 94.93 18 LEU B CA 1
ATOM 3207 C C . LEU B 2 20 ? -20.739 105.915 2.632 1.00 99.83 18 LEU B C 1
ATOM 3208 O O . LEU B 2 20 ? -20.544 105.052 1.774 1.00 95.17 18 LEU B O 1
ATOM 3213 N N . ARG B 2 21 ? -19.834 106.227 3.557 1.00 87.03 19 ARG B N 1
ATOM 3214 C CA . ARG B 2 21 ? -18.550 105.537 3.643 1.00 77.84 19 ARG B CA 1
ATOM 3215 C C . ARG B 2 21 ? -18.218 105.336 5.114 1.00 83.08 19 ARG B C 1
ATOM 3216 O O . ARG B 2 21 ? -17.927 106.303 5.826 1.00 79.47 19 ARG B O 1
ATOM 3224 N N . LEU B 2 22 ? -18.265 104.087 5.566 1.00 85.44 20 LEU B N 1
ATOM 3225 C CA . LEU B 2 22 ? -17.952 103.775 6.951 1.00 84.74 20 LEU B CA 1
ATOM 3226 C C . LEU B 2 22 ? -16.448 103.625 7.130 1.00 95.08 20 LEU B C 1
ATOM 3227 O O . LEU B 2 22 ? -15.754 103.073 6.270 1.00 87.95 20 LEU B O 1
ATOM 3232 N N . SER B 2 23 ? -15.946 104.131 8.253 1.00 97.43 21 SER B N 1
ATOM 3233 C CA . SER B 2 23 ? -14.529 104.091 8.582 1.00 97.24 21 SER B CA 1
ATOM 3234 C C . SER B 2 23 ? -14.337 103.285 9.857 1.00 99.78 21 SER B C 1
ATOM 3235 O O . SER B 2 23 ? -14.997 103.546 10.869 1.00 99.65 21 SER B O 1
ATOM 3238 N N . CYS B 2 24 ? -13.434 102.307 9.804 1.00 123.45 22 CYS B N 1
ATOM 3239 C CA . CYS B 2 24 ? -13.108 101.458 10.945 1.00 106.67 22 CYS B CA 1
ATOM 3240 C C . CYS B 2 24 ? -11.613 101.584 11.213 1.00 111.14 22 CYS B C 1
ATOM 3241 O O . CYS B 2 24 ? -10.793 101.049 10.458 1.00 117.48 22 CYS B O 1
ATOM 3244 N N . ALA B 2 25 ? -11.260 102.303 12.274 1.00 84.32 23 ALA B N 1
ATOM 3245 C CA . ALA B 2 25 ? -9.873 102.536 12.653 1.00 79.99 23 ALA B CA 1
ATOM 3246 C C . ALA B 2 25 ? -9.653 102.043 14.085 1.00 97.89 23 ALA B C 1
ATOM 3247 O O . ALA B 2 25 ? -10.542 101.455 14.706 1.00 89.13 23 ALA B O 1
ATOM 3249 N N . ALA B 2 26 ? -8.454 102.284 14.609 1.00 114.88 24 ALA B N 1
ATOM 3250 C CA . ALA B 2 26 ? -8.110 101.898 15.968 1.00 100.83 24 ALA B CA 1
ATOM 3251 C C . ALA B 2 26 ? -7.730 103.128 16.782 1.00 109.40 24 ALA B C 1
ATOM 3252 O O . ALA B 2 26 ? -7.399 104.185 16.236 1.00 112.03 24 ALA B O 1
ATOM 3254 N N . SER B 2 27 ? -7.780 102.973 18.108 1.00 101.92 25 SER B N 1
ATOM 3255 C CA . SER B 2 27 ? -7.522 104.104 18.993 1.00 85.12 25 SER 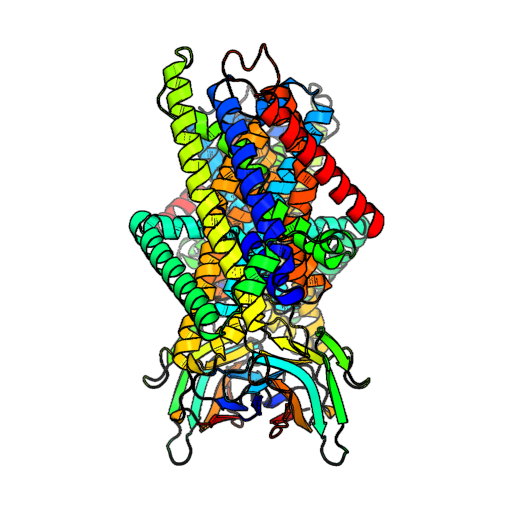B CA 1
ATOM 3256 C C . SER B 2 27 ? -6.060 104.529 18.945 1.00 104.05 25 SER B C 1
ATOM 3257 O O . SER B 2 27 ? -5.757 105.727 18.954 1.00 111.53 25 SER B O 1
ATOM 3260 N N . ARG B 2 28 ? -5.140 103.574 18.899 1.00 126.53 26 ARG B N 1
ATOM 3261 C CA . ARG B 2 28 ? -3.720 103.880 18.836 1.00 122.51 26 ARG B CA 1
ATOM 3262 C C . ARG B 2 28 ? -3.110 103.257 17.585 1.00 123.75 26 ARG B C 1
ATOM 3263 O O . ARG B 2 28 ? -3.767 102.525 16.839 1.00 105.98 26 ARG B O 1
ATOM 3271 N N . SER B 2 29 ? -1.831 103.560 17.371 1.00 126.37 27 SER B N 1
ATOM 3272 C CA . SER B 2 29 ? -1.131 103.094 16.182 1.00 114.00 27 SER B CA 1
ATOM 3273 C C . SER B 2 29 ? -1.043 101.574 16.166 1.00 117.87 27 SER B C 1
ATOM 3274 O O . SER B 2 29 ? -0.666 100.947 17.160 1.00 124.25 27 SER B O 1
ATOM 3277 N N . ILE B 2 30 ? -1.393 100.988 15.026 1.00 134.33 28 ILE B N 1
ATOM 3278 C CA . ILE B 2 30 ? -1.396 99.545 14.833 1.00 123.03 28 ILE B CA 1
ATOM 3279 C C . ILE B 2 30 ? -0.483 99.221 13.659 1.00 132.32 28 ILE B C 1
ATOM 3280 O O . ILE B 2 30 ? -0.271 100.051 12.769 1.00 138.58 28 ILE B O 1
ATOM 3285 N N . PHE B 2 31 ? 0.080 98.011 13.671 1.00 110.38 29 PHE B N 1
ATOM 3286 C CA . PHE B 2 31 ? 0.929 97.591 12.563 1.00 129.71 29 PHE B CA 1
ATOM 3287 C C . PHE B 2 31 ? 0.103 97.093 11.382 1.00 127.78 29 PHE B C 1
ATOM 3288 O O . PHE B 2 31 ? 0.352 97.482 10.236 1.00 123.91 29 PHE B O 1
ATOM 3296 N N . SER B 2 32 ? -0.880 96.230 11.635 1.00 94.11 30 SER B N 1
ATOM 3297 C CA . SER B 2 32 ? -1.623 95.633 10.535 1.00 108.39 30 SER B CA 1
ATOM 3298 C C . SER B 2 32 ? -3.001 95.192 11.002 1.00 111.79 30 SER B C 1
ATOM 3299 O O . SER B 2 32 ? -3.154 94.675 12.111 1.00 127.57 30 SER B O 1
ATOM 3302 N N . ILE B 2 33 ? -3.994 95.400 10.143 1.00 123.61 31 ILE B N 1
ATOM 3303 C CA . ILE B 2 33 ? -5.327 94.831 10.300 1.00 115.06 31 ILE B CA 1
ATOM 3304 C C . ILE B 2 33 ? -5.420 93.699 9.285 1.00 119.31 31 ILE B C 1
ATOM 3305 O O . ILE B 2 33 ? -5.644 93.933 8.092 1.00 119.61 31 ILE B O 1
ATOM 3310 N N . ASP B 2 34 ? -5.239 92.463 9.755 1.00 113.39 32 ASP B N 1
ATOM 3311 C CA . ASP B 2 34 ? -5.100 91.338 8.835 1.00 129.73 32 ASP B CA 1
ATOM 3312 C C . ASP B 2 34 ? -6.422 90.996 8.156 1.00 130.69 32 ASP B C 1
ATOM 3313 O O . ASP B 2 34 ? -6.459 90.763 6.943 1.00 119.96 32 ASP B O 1
ATOM 3318 N N . THR B 2 35 ? -7.515 90.962 8.915 1.00 131.25 33 THR B N 1
ATOM 3319 C CA . THR B 2 35 ? -8.815 90.578 8.384 1.00 123.51 33 THR B CA 1
ATOM 3320 C C . THR B 2 35 ? -9.881 91.494 8.967 1.00 124.56 33 THR B C 1
ATOM 3321 O O . THR B 2 35 ? -9.775 91.936 10.115 1.00 116.80 33 THR B O 1
ATOM 3325 N N . ALA B 2 36 ? -10.910 91.780 8.166 1.00 125.85 34 ALA B N 1
ATOM 3326 C CA . ALA B 2 36 ? -11.989 92.648 8.614 1.00 102.94 34 ALA B CA 1
ATOM 3327 C C . ALA B 2 36 ? -13.329 92.143 8.101 1.00 98.14 34 ALA B C 1
ATOM 3328 O O . ALA B 2 36 ? -13.426 91.575 7.011 1.00 113.34 34 ALA B O 1
ATOM 3330 N N . ASN B 2 37 ? -14.362 92.369 8.909 1.00 118.63 35 ASN B N 1
ATOM 3331 C CA . ASN B 2 37 ? -15.737 92.003 8.606 1.00 134.10 35 ASN B CA 1
ATOM 3332 C C . ASN B 2 37 ? -16.641 93.158 9.002 1.00 124.83 35 ASN B C 1
ATOM 3333 O O . ASN B 2 37 ? -16.510 93.700 10.105 1.00 125.20 35 ASN B O 1
ATOM 3338 N N . TRP B 2 38 ? -17.551 93.528 8.106 1.00 116.56 36 TRP B N 1
ATOM 3339 C CA . TRP B 2 38 ? -18.574 94.532 8.375 1.00 104.21 36 TRP B CA 1
ATOM 3340 C C . TRP B 2 38 ? -19.903 93.817 8.577 1.00 115.97 36 TRP B C 1
ATOM 3341 O O . TRP B 2 38 ? -20.435 93.205 7.641 1.00 95.22 36 TRP B O 1
ATOM 3352 N N . TYR B 2 39 ? -20.422 93.890 9.800 1.00 104.91 37 TYR B N 1
ATOM 3353 C CA . TYR B 2 39 ? -21.738 93.390 10.165 1.00 110.59 37 TYR B CA 1
ATOM 3354 C C . TYR B 2 39 ? -22.742 94.536 10.221 1.00 103.62 37 TYR B C 1
ATOM 3355 O O . TYR B 2 39 ? -22.377 95.711 10.308 1.00 101.28 37 TYR B O 1
ATOM 3364 N N . ARG B 2 40 ? -24.023 94.176 10.183 1.00 113.72 38 ARG B N 1
ATOM 3365 C CA . ARG B 2 40 ? -25.091 95.147 10.370 1.00 118.12 38 ARG B CA 1
ATOM 3366 C C . ARG B 2 40 ? -26.272 94.457 11.032 1.00 126.07 38 ARG B C 1
ATOM 3367 O O . ARG B 2 40 ? -26.412 93.232 10.981 1.00 132.58 38 ARG B O 1
ATOM 3375 N N . GLN B 2 41 ? -27.120 95.262 11.664 1.00 125.36 39 GLN B N 1
ATOM 3376 C CA . GLN B 2 41 ? -28.315 94.748 12.316 1.00 115.79 39 GLN B CA 1
ATOM 3377 C C . GLN B 2 41 ? -29.485 95.689 12.059 1.00 122.42 39 GLN B C 1
ATOM 3378 O O . GLN B 2 41 ? -29.496 96.824 12.558 1.00 120.47 39 GLN B O 1
ATOM 3384 N N . PRO B 2 42 ? -30.465 95.270 11.262 1.00 118.76 40 PRO B N 1
ATOM 3385 C CA . PRO B 2 42 ? -31.662 96.087 11.056 1.00 130.21 40 PRO B CA 1
ATOM 3386 C C . PRO B 2 42 ? -32.614 95.942 12.229 1.00 143.25 40 PRO B C 1
ATOM 3387 O O . PRO B 2 42 ? -32.525 94.968 12.992 1.00 134.76 40 PRO B O 1
ATOM 3391 N N . PRO B 2 43 ? -33.532 96.890 12.415 1.00 114.51 41 PRO B N 1
ATOM 3392 C CA . PRO B 2 43 ? -34.490 96.780 13.525 1.00 108.10 41 PRO B CA 1
ATOM 3393 C C . PRO B 2 43 ? -35.395 95.570 13.352 1.00 118.73 41 PRO B C 1
ATOM 3394 O O . PRO B 2 43 ? -36.043 95.396 12.316 1.00 111.59 41 PRO B O 1
ATOM 3398 N N . GLY B 2 44 ? -35.428 94.722 14.378 1.00 108.58 42 GLY B N 1
ATOM 3399 C CA . GLY B 2 44 ? -36.282 93.554 14.377 1.00 102.59 42 GLY B CA 1
ATOM 3400 C C . GLY B 2 44 ? -35.751 92.353 13.629 1.00 118.36 42 GLY B C 1
ATOM 3401 O O . GLY B 2 44 ? -36.501 91.390 13.433 1.00 119.83 42 GLY B O 1
ATOM 3402 N N . MET B 2 45 ? -34.489 92.369 13.208 1.00 127.19 43 MET B N 1
ATOM 3403 C CA . MET B 2 45 ? -33.899 91.271 12.453 1.00 109.17 43 MET B CA 1
ATOM 3404 C C . MET B 2 45 ? -32.587 90.854 13.109 1.00 114.07 43 MET B C 1
ATOM 3405 O O . MET B 2 45 ? -32.144 91.445 14.098 1.00 110.98 43 MET B O 1
ATOM 3410 N N . GLN B 2 46 ? -31.966 89.818 12.551 1.00 121.39 44 GLN B N 1
ATOM 3411 C CA . GLN B 2 46 ? -30.756 89.232 13.107 1.00 102.82 44 GLN B CA 1
ATOM 3412 C C . GLN B 2 46 ? -29.514 89.990 12.636 1.00 95.53 44 GLN B C 1
ATOM 3413 O O . GLN B 2 46 ? -29.550 90.773 11.685 1.00 109.94 44 GLN B O 1
ATOM 3419 N N . ARG B 2 47 ? -28.398 89.740 13.321 1.00 129.88 45 ARG B N 1
ATOM 3420 C CA . ARG B 2 47 ? -27.113 90.298 12.915 1.00 116.59 45 ARG B CA 1
ATOM 3421 C C . ARG B 2 47 ? -26.633 89.600 11.646 1.00 105.97 45 ARG B C 1
ATOM 3422 O O . ARG B 2 47 ? -26.481 88.375 11.625 1.00 125.95 45 ARG B O 1
ATOM 3430 N N . GLU B 2 48 ? -26.399 90.376 10.591 1.00 107.54 46 GLU B N 1
ATOM 3431 C CA . GLU B 2 48 ? -26.077 89.847 9.272 1.00 108.51 46 GLU B CA 1
ATOM 3432 C C . GLU B 2 48 ? -24.666 90.254 8.870 1.00 116.92 46 GLU B C 1
ATOM 3433 O O . GLU B 2 48 ? -24.300 91.429 8.978 1.00 117.26 46 GLU B O 1
ATOM 3439 N N . LEU B 2 49 ? -23.880 89.285 8.403 1.00 117.22 47 LEU B N 1
ATOM 3440 C CA . LEU B 2 49 ? -22.558 89.589 7.872 1.00 106.81 47 LEU B CA 1
ATOM 3441 C C . LEU B 2 49 ? -22.697 90.223 6.492 1.00 105.08 47 LEU B C 1
ATOM 3442 O O . LEU B 2 49 ? -23.347 89.664 5.602 1.00 99.75 47 LEU B O 1
ATOM 3447 N N . VAL B 2 50 ? -22.087 91.393 6.311 1.00 99.46 48 VAL B N 1
ATOM 3448 C CA . VAL B 2 50 ? -22.242 92.185 5.092 1.00 108.92 48 VAL B CA 1
ATOM 3449 C C . VAL B 2 50 ? -20.978 92.156 4.240 1.00 95.82 48 VAL B C 1
ATOM 3450 O O . VAL B 2 50 ? -21.027 91.816 3.057 1.00 86.68 48 VAL B O 1
ATOM 3454 N N . ALA B 2 51 ? -19.838 92.525 4.817 1.00 119.30 49 ALA B N 1
ATOM 3455 C CA . ALA B 2 51 ? -18.601 92.610 4.053 1.00 92.18 49 ALA B CA 1
ATOM 3456 C C . ALA B 2 51 ? -17.503 91.813 4.739 1.00 103.12 49 ALA B C 1
ATOM 3457 O O . ALA B 2 51 ? -17.523 91.613 5.955 1.00 104.91 49 ALA B O 1
ATOM 3459 N N . THR B 2 52 ? -16.540 91.357 3.941 1.00 119.03 50 THR B N 1
ATOM 3460 C CA . THR B 2 52 ? -15.395 90.624 4.471 1.00 109.68 50 THR B CA 1
ATOM 3461 C C . THR B 2 52 ? -14.197 90.877 3.572 1.00 96.34 50 THR B C 1
ATOM 3462 O O . THR B 2 52 ? -14.253 90.593 2.373 1.00 93.50 50 THR B O 1
ATOM 3466 N N . ILE B 2 53 ? -13.121 91.411 4.144 1.00 99.98 51 ILE B N 1
ATOM 3467 C CA . ILE B 2 53 ? -11.861 91.585 3.434 1.00 98.64 51 ILE B CA 1
ATOM 3468 C C . ILE B 2 53 ? -10.787 90.792 4.166 1.00 104.56 51 ILE B C 1
ATOM 3469 O O . ILE B 2 53 ? -10.766 90.741 5.403 1.00 118.88 51 ILE B O 1
ATOM 3474 N N . THR B 2 54 ? -9.906 90.162 3.395 1.00 99.37 52 THR B N 1
ATOM 3475 C CA . THR B 2 54 ? -8.904 89.237 3.900 1.00 107.88 52 THR B CA 1
ATOM 3476 C C . THR B 2 54 ? -7.521 89.882 3.875 1.00 111.06 52 THR B C 1
ATOM 3477 O O . THR B 2 54 ? -7.362 91.064 3.547 1.00 103.32 52 THR B O 1
ATOM 3481 N N . ARG B 2 55 ? -6.507 89.083 4.215 1.00 145.78 53 ARG B N 1
ATOM 3482 C CA . ARG B 2 55 ? -5.138 89.586 4.262 1.00 125.56 53 ARG B CA 1
ATOM 3483 C C . ARG B 2 55 ? -4.626 89.933 2.869 1.00 128.00 53 ARG B C 1
ATOM 3484 O O . ARG B 2 55 ? -4.021 90.993 2.665 1.00 116.49 53 ARG B O 1
ATOM 3492 N N . ASP B 2 56 ? -4.861 89.050 1.896 1.00 101.29 54 ASP B N 1
ATOM 3493 C CA . ASP B 2 56 ? -4.370 89.261 0.539 1.00 96.90 54 ASP B CA 1
ATOM 3494 C C . ASP B 2 56 ? -5.120 90.361 -0.197 1.00 111.24 54 ASP B C 1
ATOM 3495 O O . ASP B 2 56 ? -4.675 90.780 -1.271 1.00 119.77 54 ASP B O 1
ATOM 3500 N N . GLY B 2 57 ? -6.236 90.838 0.349 1.00 102.43 55 GLY B N 1
ATOM 3501 C CA . GLY B 2 57 ? -6.990 91.930 -0.225 1.00 83.92 55 GLY B CA 1
ATOM 3502 C C . GLY B 2 57 ? -8.308 91.518 -0.840 1.00 93.70 55 GLY B C 1
ATOM 3503 O O . GLY B 2 57 ? -9.145 92.387 -1.120 1.00 98.03 55 GLY B O 1
ATOM 3504 N N . ASN B 2 58 ? -8.514 90.223 -1.063 1.00 109.57 56 ASN B N 1
ATOM 3505 C CA . ASN B 2 58 ? -9.765 89.757 -1.639 1.00 115.14 56 ASN B CA 1
ATOM 3506 C C . ASN B 2 58 ? -10.921 90.004 -0.675 1.00 105.05 56 ASN B C 1
ATOM 3507 O O . ASN B 2 58 ? -10.764 89.951 0.549 1.00 94.59 56 ASN B O 1
ATOM 3512 N N . ALA B 2 59 ? -12.090 90.293 -1.242 1.00 88.22 57 ALA B N 1
ATOM 3513 C CA . ALA B 2 59 ? -13.264 90.650 -0.463 1.00 80.79 57 ALA B CA 1
ATOM 3514 C C . ALA B 2 59 ? -14.481 89.898 -0.976 1.00 82.83 57 ALA B C 1
ATOM 3515 O O . ALA B 2 59 ? -14.518 89.432 -2.117 1.00 109.77 57 ALA B O 1
ATOM 3517 N N . ASN B 2 60 ? -15.484 89.795 -0.108 1.00 114.19 58 ASN B N 1
ATOM 3518 C CA . ASN B 2 60 ? -16.749 89.166 -0.446 1.00 132.38 58 ASN B CA 1
ATOM 3519 C C . ASN B 2 60 ? -17.863 89.872 0.311 1.00 122.62 58 ASN B C 1
ATOM 3520 O O . ASN B 2 60 ? -17.665 90.365 1.427 1.00 118.30 58 ASN B O 1
ATOM 3525 N N . TYR B 2 61 ? -19.039 89.908 -0.308 1.00 109.83 59 TYR B N 1
ATOM 3526 C CA . TYR B 2 61 ? -20.186 90.618 0.232 1.00 118.22 59 TYR B CA 1
ATOM 3527 C C . TYR B 2 61 ? -21.414 89.721 0.195 1.00 125.29 59 TYR B C 1
ATOM 3528 O O . TYR B 2 61 ? -21.483 88.756 -0.570 1.00 145.44 59 TYR B O 1
ATOM 3537 N N . ALA B 2 62 ? -22.387 90.052 1.039 1.00 118.12 60 ALA B N 1
ATOM 3538 C CA . ALA B 2 62 ? -23.664 89.359 1.012 1.00 122.01 60 ALA B CA 1
ATOM 3539 C C . ALA B 2 62 ? -24.388 89.643 -0.299 1.00 128.15 60 ALA B C 1
ATOM 3540 O O . ALA B 2 62 ? -24.182 90.679 -0.937 1.00 133.89 60 ALA B O 1
ATOM 3542 N N . ASP B 2 63 ? -25.240 88.699 -0.706 1.00 142.50 61 ASP B N 1
ATOM 3543 C CA . ASP B 2 63 ? -25.958 88.855 -1.967 1.00 144.56 61 ASP B CA 1
ATOM 3544 C C . ASP B 2 63 ? -26.886 90.060 -1.935 1.00 151.80 61 ASP B C 1
ATOM 3545 O O . ASP B 2 63 ? -27.168 90.657 -2.981 1.00 149.75 61 ASP B O 1
ATOM 3550 N N . SER B 2 64 ? -27.364 90.437 -0.748 1.00 150.22 62 SER B N 1
ATOM 3551 C CA . SER B 2 64 ? -28.213 91.613 -0.614 1.00 126.15 62 SER B CA 1
ATOM 3552 C C . SER B 2 64 ? -27.432 92.912 -0.752 1.00 121.73 62 SER B C 1
ATOM 3553 O O . SER B 2 64 ? -28.041 93.967 -0.957 1.00 140.46 62 SER B O 1
ATOM 3556 N N . VAL B 2 65 ? -26.106 92.862 -0.646 1.00 131.49 63 VAL B N 1
ATOM 3557 C CA . VAL B 2 65 ? -25.276 94.060 -0.706 1.00 112.16 63 VAL B CA 1
ATOM 3558 C C . VAL B 2 65 ? -24.225 94.004 -1.802 1.00 122.93 63 VAL B C 1
ATOM 3559 O O . VAL B 2 65 ? -23.527 95.007 -2.015 1.00 118.49 63 VAL B O 1
ATOM 3563 N N . LYS B 2 66 ? -24.074 92.878 -2.497 1.00 160.30 64 LYS B N 1
ATOM 3564 C CA . LYS B 2 66 ? -23.056 92.775 -3.532 1.00 149.13 64 LYS B CA 1
ATOM 3565 C C . LYS B 2 66 ? -23.403 93.672 -4.715 1.00 125.66 64 LYS B C 1
ATOM 3566 O O . LYS B 2 66 ? -24.573 93.874 -5.053 1.00 146.68 64 LYS B O 1
ATOM 3572 N N . GLY B 2 67 ? -22.366 94.222 -5.343 1.00 106.65 65 GLY B N 1
ATOM 3573 C CA . GLY B 2 67 ? -22.537 95.183 -6.408 1.00 119.00 65 GLY B CA 1
ATOM 3574 C C . GLY B 2 67 ? -22.759 96.608 -5.955 1.00 128.18 65 GLY B C 1
ATOM 3575 O O . GLY B 2 67 ? -22.583 97.533 -6.757 1.00 148.99 65 GLY B O 1
ATOM 3576 N N . ARG B 2 68 ? -23.140 96.821 -4.698 1.00 122.73 66 ARG B N 1
ATOM 3577 C CA . ARG B 2 68 ? -23.356 98.155 -4.158 1.00 107.00 66 ARG B CA 1
ATOM 3578 C C . ARG B 2 68 ? -22.395 98.524 -3.039 1.00 101.66 66 ARG B C 1
ATOM 3579 O O . ARG B 2 68 ? -22.039 99.698 -2.919 1.00 109.70 66 ARG B O 1
ATOM 3587 N N . PHE B 2 69 ? -21.965 97.565 -2.224 1.00 101.34 67 PHE B N 1
ATOM 3588 C CA . PHE B 2 69 ? -21.022 97.817 -1.144 1.00 91.54 67 PHE B CA 1
ATOM 3589 C C . PHE B 2 69 ? -19.626 97.361 -1.549 1.00 105.38 67 PHE B C 1
ATOM 3590 O O . PHE B 2 69 ? -19.463 96.438 -2.352 1.00 113.33 67 PHE B O 1
ATOM 3598 N N . THR B 2 70 ? -18.616 98.012 -0.975 1.00 103.78 68 THR B N 1
ATOM 3599 C CA . THR B 2 70 ? -17.225 97.712 -1.307 1.00 92.03 68 THR B CA 1
ATOM 3600 C C . THR B 2 70 ? -16.372 97.927 -0.065 1.00 110.54 68 THR B C 1
ATOM 3601 O O . THR B 2 70 ? -16.101 99.071 0.312 1.00 108.77 68 THR B O 1
ATOM 3605 N N . ILE B 2 71 ? -15.943 96.837 0.561 1.00 101.04 69 ILE B N 1
ATOM 3606 C CA . ILE B 2 71 ? -15.016 96.924 1.683 1.00 102.69 69 ILE B CA 1
ATOM 3607 C C . ILE B 2 71 ? -13.598 97.017 1.139 1.00 100.67 69 ILE B C 1
ATOM 3608 O O . ILE B 2 71 ? -13.264 96.412 0.112 1.00 114.03 69 ILE B O 1
ATOM 3613 N N . SER B 2 72 ? -12.759 97.799 1.814 1.00 94.08 70 SER B N 1
ATOM 3614 C CA . SER B 2 72 ? -11.400 98.028 1.346 1.00 92.76 70 SER B CA 1
ATOM 3615 C C . SER B 2 72 ? -10.508 98.339 2.536 1.00 97.20 70 SER B C 1
ATOM 3616 O O . SER B 2 72 ? -10.980 98.743 3.601 1.00 114.31 70 SER B O 1
ATOM 3619 N N . ARG B 2 73 ? -9.205 98.150 2.341 1.00 92.57 71 ARG B N 1
ATOM 3620 C CA . ARG B 2 73 ? -8.210 98.396 3.377 1.00 88.40 71 ARG B CA 1
ATOM 3621 C C . ARG B 2 73 ? -7.318 99.555 2.959 1.00 99.39 71 ARG B C 1
ATOM 3622 O O . ARG B 2 73 ? -6.681 99.503 1.902 1.00 127.12 71 ARG B O 1
ATOM 3630 N N . ASP B 2 74 ? -7.275 100.593 3.787 1.00 104.11 72 ASP B N 1
ATOM 3631 C CA . ASP B 2 74 ? -6.291 101.664 3.663 1.00 104.34 72 ASP B CA 1
ATOM 3632 C C . ASP B 2 74 ? -5.092 101.270 4.516 1.00 113.55 72 ASP B C 1
ATOM 3633 O O . ASP B 2 74 ? -5.125 101.377 5.747 1.00 113.80 72 ASP B O 1
ATOM 3638 N N . ARG B 2 75 ? -4.035 100.797 3.849 1.00 99.25 73 ARG B N 1
ATOM 3639 C CA . ARG B 2 75 ? -2.846 100.288 4.523 1.00 109.55 73 ARG B CA 1
ATOM 3640 C C . ARG B 2 75 ? -1.997 101.399 5.124 1.00 111.50 73 ARG B C 1
ATOM 3641 O O . ARG B 2 75 ? -1.366 101.193 6.166 1.00 1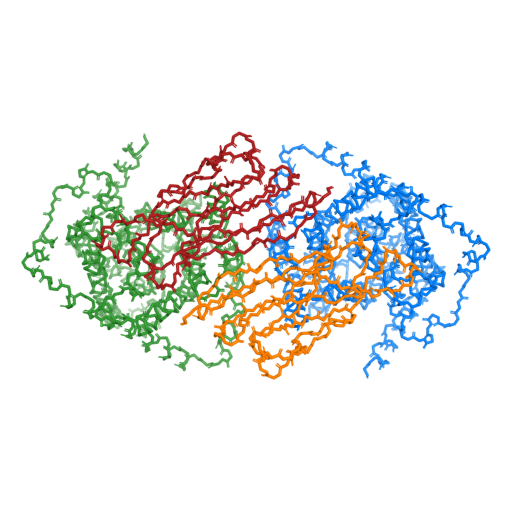03.50 73 ARG B O 1
ATOM 3649 N N . ALA B 2 76 ? -1.973 102.576 4.495 1.00 104.55 74 ALA B N 1
ATOM 3650 C CA . ALA B 2 76 ? -1.183 103.678 5.032 1.00 94.13 74 ALA B CA 1
ATOM 3651 C C . ALA B 2 76 ? -1.693 104.106 6.402 1.00 96.58 74 ALA B C 1
ATOM 3652 O O . ALA B 2 76 ? -0.904 104.475 7.280 1.00 103.81 74 ALA B O 1
ATOM 3654 N N . ARG B 2 77 ? -3.008 104.055 6.608 1.00 86.91 75 ARG B N 1
ATOM 3655 C CA . ARG B 2 77 ? -3.619 104.469 7.863 1.00 83.87 75 ARG B CA 1
ATOM 3656 C C . ARG B 2 77 ? -4.190 103.306 8.661 1.00 78.73 75 ARG B C 1
ATOM 3657 O O . ARG B 2 77 ? -4.696 103.524 9.768 1.00 74.54 75 ARG B O 1
ATOM 3665 N N . ASN B 2 78 ? -4.115 102.083 8.136 1.00 83.58 76 ASN B N 1
ATOM 3666 C CA . ASN B 2 78 ? -4.695 100.899 8.767 1.00 73.23 76 ASN B CA 1
ATOM 3667 C C . ASN B 2 78 ? -6.165 101.136 9.107 1.00 82.44 76 ASN B C 1
ATOM 3668 O O . ASN B 2 78 ? -6.595 101.044 10.257 1.00 94.83 76 ASN B O 1
ATOM 3673 N N . THR B 2 79 ? -6.935 101.460 8.072 1.00 99.48 77 THR B N 1
ATOM 3674 C CA . THR B 2 79 ? -8.340 101.814 8.233 1.00 95.04 77 THR B CA 1
ATOM 3675 C C . THR B 2 79 ? -9.166 101.019 7.236 1.00 96.12 77 THR B C 1
ATOM 3676 O O . THR B 2 79 ? -8.949 101.130 6.028 1.00 99.13 77 THR B O 1
ATOM 3680 N N . VAL B 2 80 ? -10.117 100.238 7.734 1.00 98.96 78 VAL B N 1
ATOM 3681 C CA . VAL B 2 80 ? -10.996 99.456 6.870 1.00 84.77 78 VAL B CA 1
ATOM 3682 C C . VAL B 2 80 ? -12.237 100.282 6.564 1.00 92.96 78 VAL B C 1
ATOM 3683 O O . VAL B 2 80 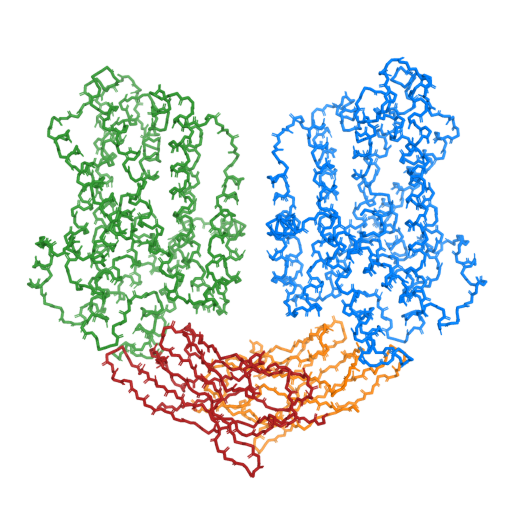? -12.990 100.648 7.473 1.00 88.16 78 VAL B O 1
ATOM 3687 N N . TYR B 2 81 ? -12.452 100.570 5.284 1.00 86.42 79 TYR B N 1
ATOM 3688 C CA . TYR B 2 81 ? -13.587 101.358 4.831 1.00 86.73 79 TYR B CA 1
ATOM 3689 C C . TYR B 2 81 ? -14.655 100.459 4.222 1.00 90.25 79 TYR B C 1
ATOM 3690 O O . TYR B 2 81 ? -14.358 99.411 3.644 1.00 99.40 79 TYR B O 1
ATOM 3699 N N . LEU B 2 82 ? -15.910 100.887 4.358 1.00 93.08 80 LEU B N 1
ATOM 3700 C CA . LEU B 2 82 ? -17.050 100.227 3.722 1.00 86.57 80 LEU B CA 1
ATOM 3701 C C . LEU B 2 82 ? -17.785 101.272 2.887 1.00 78.37 80 LEU B C 1
ATOM 3702 O O . LEU B 2 82 ? -18.495 102.124 3.430 1.00 86.60 80 LEU B O 1
ATOM 3707 N N . GLN B 2 83 ? -17.605 101.215 1.569 1.00 93.56 81 GLN B N 1
ATOM 3708 C CA . GLN B 2 83 ? -18.262 102.154 0.669 1.00 84.20 81 GLN B CA 1
ATOM 3709 C C . GLN B 2 83 ? -19.647 101.628 0.323 1.00 104.41 81 GLN B C 1
ATOM 3710 O O . GLN B 2 83 ? -19.780 100.567 -0.297 1.00 120.53 81 GLN B O 1
ATOM 3716 N N . MET B 2 84 ? -20.675 102.366 0.724 1.00 113.41 82 MET B N 1
ATOM 3717 C CA . MET B 2 84 ? -22.064 101.957 0.559 1.00 92.01 82 MET B CA 1
ATOM 3718 C C . MET B 2 84 ? -22.725 102.879 -0.459 1.00 112.08 82 MET B C 1
ATOM 3719 O O . MET B 2 84 ? -23.008 104.044 -0.160 1.00 123.81 82 MET B O 1
ATOM 3724 N N . ASN B 2 85 ? -22.966 102.357 -1.657 1.00 111.50 83 ASN B N 1
ATOM 3725 C CA . ASN B 2 85 ? -23.577 103.112 -2.739 1.00 113.66 83 ASN B CA 1
ATOM 3726 C C . ASN B 2 85 ? -24.973 102.577 -3.032 1.00 111.70 83 ASN B C 1
ATOM 3727 O O . ASN B 2 85 ? -25.292 101.421 -2.742 1.00 119.70 83 ASN B O 1
ATOM 3732 N N . SER B 2 86 ? -25.799 103.443 -3.618 1.00 124.17 84 SER B N 1
ATOM 3733 C CA . SER B 2 86 ? -27.179 103.122 -3.979 1.00 114.97 84 SER B CA 1
ATOM 3734 C C . SER B 2 86 ? -27.925 102.526 -2.785 1.00 122.77 84 SER B C 1
ATOM 3735 O O . SER B 2 86 ? -28.452 101.413 -2.827 1.00 140.84 84 SER B O 1
ATOM 3738 N N . LEU B 2 87 ? -27.957 103.302 -1.706 1.00 118.49 85 LEU B N 1
ATOM 3739 C CA . LEU B 2 87 ? -28.500 102.818 -0.445 1.00 120.13 85 LEU B CA 1
ATOM 3740 C C . LEU B 2 87 ? -30.017 102.694 -0.508 1.00 127.16 85 LEU B C 1
ATOM 3741 O O . LEU B 2 87 ? -30.714 103.582 -1.008 1.00 134.21 85 LEU B O 1
ATOM 3746 N N . LYS B 2 88 ? -30.521 101.581 0.004 1.00 103.33 86 LYS B N 1
ATOM 3747 C CA . LYS B 2 88 ? -31.939 101.281 0.066 1.00 120.06 86 LYS B CA 1
ATOM 3748 C C . LYS B 2 88 ? -32.455 101.447 1.490 1.00 147.73 86 LYS B C 1
ATOM 3749 O O . LYS B 2 88 ? -31.679 101.414 2.451 1.00 134.06 86 LYS B O 1
ATOM 3755 N N . PRO B 2 89 ? -33.765 101.648 1.663 1.00 143.41 87 PRO B N 1
ATOM 3756 C CA . PRO B 2 89 ? -34.301 101.813 3.025 1.00 126.95 87 PRO B CA 1
ATOM 3757 C C . PRO B 2 89 ? -34.084 100.609 3.926 1.00 134.44 87 PRO B C 1
ATOM 3758 O O . PRO B 2 89 ? -34.002 100.776 5.149 1.00 142.89 87 PRO B O 1
ATOM 3762 N N . GLU B 2 90 ? -33.988 99.399 3.369 1.00 158.73 88 GLU B N 1
ATOM 3763 C CA . GLU B 2 90 ? -33.752 98.224 4.202 1.00 175.17 88 GLU B CA 1
ATOM 3764 C C . GLU B 2 90 ? -32.318 98.138 4.710 1.00 165.12 88 GLU B C 1
ATOM 3765 O O . GLU B 2 90 ? -32.045 97.328 5.603 1.00 154.71 88 GLU B O 1
ATOM 3771 N N . ASP B 2 91 ? -31.402 98.944 4.170 1.00 155.02 89 ASP B N 1
ATOM 3772 C CA . ASP B 2 91 ? -30.039 98.994 4.686 1.00 134.83 89 ASP B CA 1
ATOM 3773 C C . ASP B 2 91 ? -29.939 99.722 6.018 1.00 144.45 89 ASP B C 1
ATOM 3774 O O . ASP B 2 91 ? -28.844 99.774 6.592 1.00 139.87 89 ASP B O 1
ATOM 3779 N N . THR B 2 92 ? -31.037 100.283 6.516 1.00 144.36 90 THR B N 1
ATOM 3780 C CA . THR B 2 92 ? -31.013 100.998 7.784 1.00 134.79 90 THR B CA 1
ATOM 3781 C C . THR B 2 92 ? -30.741 100.028 8.929 1.00 122.54 90 THR B C 1
ATOM 3782 O O . THR B 2 92 ? -31.336 98.947 8.994 1.00 152.03 90 THR B O 1
ATOM 3786 N N . GLY B 2 93 ? -29.837 100.408 9.826 1.00 91.82 91 GLY B N 1
ATOM 3787 C CA . GLY B 2 93 ? -29.537 99.574 10.975 1.00 100.10 91 GLY B CA 1
ATOM 3788 C C . GLY B 2 93 ? -28.294 100.066 11.690 1.00 109.21 91 GLY B C 1
ATOM 3789 O O . GLY B 2 93 ? -27.829 101.186 11.455 1.00 106.55 91 GLY B O 1
ATOM 3790 N N . VAL B 2 94 ? -27.772 99.214 12.571 1.00 102.47 92 VAL B N 1
ATOM 3791 C CA . VAL B 2 94 ? -26.556 99.502 13.324 1.00 105.43 92 VAL B CA 1
ATOM 3792 C C . VAL B 2 94 ? -25.436 98.645 12.750 1.00 111.60 92 VAL B C 1
ATOM 3793 O O . VAL B 2 94 ? -25.523 97.411 12.757 1.00 110.33 92 VAL B O 1
ATOM 3797 N N . TYR B 2 95 ? -24.384 99.297 12.259 1.00 117.09 93 TYR B N 1
ATOM 3798 C CA . TYR B 2 95 ? -23.270 98.621 11.604 1.00 120.33 93 TYR B CA 1
ATOM 3799 C C . TYR B 2 95 ? -22.114 98.437 12.578 1.00 114.46 93 TYR B C 1
ATOM 3800 O O . TYR B 2 95 ? -21.665 99.401 13.209 1.00 116.24 93 TYR B O 1
ATOM 3809 N N . TYR B 2 96 ? -21.635 97.201 12.687 1.00 122.83 94 TYR B N 1
ATOM 3810 C CA . TYR B 2 96 ? -20.516 96.845 13.545 1.00 116.97 94 TYR B CA 1
ATOM 3811 C C . TYR B 2 96 ? -19.307 96.466 12.698 1.00 127.11 94 TYR B C 1
ATOM 3812 O O . TYR B 2 96 ? -19.443 95.959 11.580 1.00 119.47 94 TYR B O 1
ATOM 3821 N N . CYS B 2 97 ? -18.119 96.712 13.244 1.00 110.14 95 CYS B N 1
ATOM 3822 C CA . CYS B 2 97 ? -16.862 96.371 12.588 1.00 120.75 95 CYS B CA 1
ATOM 3823 C C . CYS B 2 97 ? -16.105 95.379 13.458 1.00 117.53 95 CYS B C 1
ATOM 3824 O O . CYS B 2 97 ? -15.763 95.688 14.604 1.00 106.31 95 CYS B O 1
ATOM 3827 N N . ASN B 2 98 ? -15.856 94.190 12.917 1.00 136.58 96 ASN B N 1
ATOM 3828 C CA . ASN B 2 98 ? -15.029 93.178 13.561 1.00 127.43 96 ASN B CA 1
ATOM 3829 C C . ASN B 2 98 ? -13.708 93.092 12.812 1.00 133.42 96 ASN B C 1
ATOM 3830 O O . ASN B 2 98 ? -13.699 93.019 11.582 1.00 129.42 96 ASN B O 1
ATOM 3835 N N . ALA B 2 99 ? -12.596 93.111 13.542 1.00 113.48 97 ALA B N 1
ATOM 3836 C CA . ALA B 2 99 ? -11.302 93.166 12.877 1.00 114.15 97 ALA B CA 1
ATOM 3837 C C . ALA B 2 99 ? -10.251 92.434 13.697 1.00 118.41 97 ALA B C 1
ATOM 3838 O O . ALA B 2 99 ? -10.275 92.472 14.930 1.00 112.13 97 ALA B O 1
ATOM 3840 N N . ALA B 2 100 ? -9.324 91.780 12.998 1.00 128.42 98 ALA B N 1
ATOM 3841 C CA . ALA B 2 100 ? -8.200 91.084 13.623 1.00 107.75 98 ALA B CA 1
ATOM 3842 C C . ALA B 2 100 ? -6.995 92.019 13.599 1.00 111.33 98 ALA B C 1
ATOM 3843 O O . ALA B 2 100 ? -6.293 92.119 12.590 1.00 110.45 98 ALA B O 1
ATOM 3845 N N . ILE B 2 101 ? -6.758 92.704 14.711 1.00 118.53 99 ILE B N 1
ATOM 3846 C CA . ILE B 2 101 ? -5.680 93.682 14.813 1.00 115.10 99 ILE B CA 1
ATOM 3847 C C . ILE B 2 101 ? -4.400 92.982 15.250 1.00 115.49 99 ILE B C 1
ATOM 3848 O O . ILE B 2 101 ? -4.422 92.063 16.079 1.00 117.19 99 ILE B O 1
ATOM 3853 N N . ARG B 2 102 ? -3.279 93.407 14.669 1.00 105.67 100 ARG B N 1
ATOM 3854 C CA . ARG B 2 102 ? -1.948 92.959 15.065 1.00 108.59 100 ARG B CA 1
ATOM 3855 C C . ARG B 2 102 ? -1.201 94.168 15.614 1.00 114.44 100 ARG B C 1
ATOM 3856 O O . ARG B 2 102 ? -0.792 95.048 14.847 1.00 104.82 100 ARG B O 1
ATOM 3864 N N . THR B 2 103 ? -1.024 94.206 16.938 1.00 133.84 101 THR B N 1
ATOM 3865 C CA . THR B 2 103 ? -0.461 95.384 17.595 1.00 131.04 101 THR B CA 1
ATOM 3866 C C . THR B 2 103 ? 0.913 95.731 17.035 1.00 131.79 101 THR B C 1
ATOM 3867 O O . THR B 2 103 ? 1.152 96.860 16.591 1.00 125.50 101 THR B O 1
ATOM 3871 N N . THR B 2 104 ? 1.834 94.775 17.061 1.00 133.41 102 THR B N 1
ATOM 3872 C CA . THR B 2 104 ? 3.160 94.934 16.483 1.00 128.57 102 THR B CA 1
ATOM 3873 C C . THR B 2 104 ? 3.338 93.909 15.364 1.00 123.76 102 THR B C 1
ATOM 3874 O O . THR B 2 104 ? 2.389 93.233 14.956 1.00 124.24 102 THR B O 1
ATOM 3878 N N . VAL B 2 105 ? 4.570 93.794 14.867 1.00 113.48 103 VAL B N 1
ATOM 3879 C CA . VAL B 2 105 ? 4.840 92.868 13.772 1.00 108.75 103 VAL B CA 1
ATOM 3880 C C . VAL B 2 105 ? 4.713 91.427 14.249 1.00 126.95 103 VAL B C 1
ATOM 3881 O O . VAL B 2 105 ? 4.043 90.603 13.615 1.00 117.95 103 VAL B O 1
ATOM 3885 N N . ARG B 2 106 ? 5.343 91.105 15.377 1.00 150.53 104 ARG B N 1
ATOM 3886 C CA . ARG B 2 106 ? 5.436 89.733 15.858 1.00 155.47 104 ARG B CA 1
ATOM 3887 C C . ARG B 2 106 ? 4.404 89.394 16.926 1.00 154.10 104 ARG B C 1
ATOM 3888 O O . ARG B 2 106 ? 4.436 88.283 17.466 1.00 153.19 104 ARG B O 1
ATOM 3896 N N . THR B 2 107 ? 3.496 90.311 17.245 1.00 143.40 105 THR B N 1
ATOM 3897 C CA . THR B 2 107 ? 2.418 90.016 18.176 1.00 135.48 105 THR B CA 1
ATOM 3898 C C . THR B 2 107 ? 1.365 89.146 17.496 1.00 138.74 105 THR B C 1
ATOM 3899 O O . THR B 2 107 ? 1.122 89.256 16.292 1.00 144.32 105 THR B O 1
ATOM 3903 N N . SER B 2 108 ? 0.756 88.255 18.275 1.00 158.52 106 SER B N 1
ATOM 3904 C CA . SER B 2 108 ? -0.305 87.412 17.745 1.00 163.08 106 SER B CA 1
ATOM 3905 C C . SER B 2 108 ? -1.532 88.252 17.410 1.00 155.72 106 SER B C 1
ATOM 3906 O O . SER B 2 108 ? -1.881 89.188 18.135 1.00 159.00 106 SER B O 1
ATOM 3909 N N . ALA B 2 109 ? -2.183 87.915 16.299 1.00 135.55 107 ALA B N 1
ATOM 3910 C CA . ALA B 2 109 ? -3.357 88.660 15.864 1.00 151.64 107 ALA B CA 1
ATOM 3911 C C . ALA B 2 109 ? -4.518 88.424 16.822 1.00 153.26 107 ALA B C 1
ATOM 3912 O O . ALA B 2 109 ? -4.864 87.278 17.125 1.00 159.70 107 ALA B O 1
ATOM 3914 N N . GLN B 2 110 ? -5.119 89.511 17.298 1.00 132.09 108 GLN B N 1
ATOM 3915 C CA . GLN B 2 110 ? -6.208 89.447 18.260 1.00 136.26 108 GLN B CA 1
ATOM 3916 C C . GLN B 2 110 ? -7.513 89.904 17.621 1.00 137.56 108 GLN B C 1
ATOM 3917 O O . GLN B 2 110 ? -7.522 90.732 16.706 1.00 149.32 108 GLN B O 1
ATOM 3923 N N . GLU B 2 111 ? -8.618 89.351 18.116 1.00 132.61 109 GLU B N 1
ATOM 3924 C CA . GLU B 2 111 ? -9.947 89.715 17.646 1.00 111.89 109 GLU B CA 1
ATOM 3925 C C . GLU B 2 111 ? -10.443 90.952 18.381 1.00 112.15 109 GLU B C 1
ATOM 3926 O O . GLU B 2 111 ? -10.254 91.090 19.592 1.00 109.01 109 GLU B O 1
ATOM 3932 N N . TYR B 2 112 ? -11.082 91.851 17.638 1.00 143.27 110 TYR B N 1
ATOM 3933 C CA . TYR B 2 112 ? -11.624 93.077 18.200 1.00 121.57 110 TYR B CA 1
ATOM 3934 C C . TYR B 2 112 ? -12.988 93.356 17.592 1.00 130.09 110 TYR B C 1
ATOM 3935 O O . TYR B 2 112 ? -13.197 93.155 16.392 1.00 137.27 110 TYR B O 1
ATOM 3944 N N . TRP B 2 113 ? -13.911 93.816 18.429 1.00 117.40 111 TRP B N 1
ATOM 3945 C CA . TRP B 2 113 ? -15.203 94.330 18.002 1.00 121.95 111 TRP B CA 1
ATOM 3946 C C . TRP B 2 113 ? -15.273 95.821 18.315 1.00 116.92 111 TRP B C 1
ATOM 3947 O O . TRP B 2 113 ? -14.322 96.420 18.825 1.00 122.13 111 TRP B O 1
ATOM 3958 N N . GLY B 2 114 ? -16.415 96.426 18.006 1.00 124.19 112 GLY B N 1
ATOM 3959 C CA . GLY B 2 114 ? -16.582 97.847 18.238 1.00 141.28 112 GLY B CA 1
ATOM 3960 C C . GLY B 2 114 ? -18.037 98.214 18.398 1.00 149.78 112 GLY B C 1
ATOM 3961 O O . GLY B 2 114 ? -18.929 97.524 17.894 1.00 159.76 112 GLY B O 1
ATOM 3962 N N . GLN B 2 115 ? -18.276 99.309 19.115 1.00 140.68 113 GLN B N 1
ATOM 3963 C CA . GLN B 2 115 ? -19.623 99.847 19.243 1.00 147.62 113 GLN B CA 1
ATOM 3964 C C . GLN B 2 115 ? -20.138 100.273 17.876 1.00 166.91 113 GLN B C 1
ATOM 3965 O O . GLN B 2 115 ? -19.510 101.090 17.193 1.00 186.03 113 GLN B O 1
ATOM 3971 N N . GLY B 2 116 ? -21.276 99.715 17.474 1.00 146.65 114 GLY B N 1
ATOM 3972 C CA . GLY B 2 116 ? -21.800 99.984 16.153 1.00 151.56 114 GLY B CA 1
ATOM 3973 C C . GLY B 2 116 ? -22.198 101.435 15.965 1.00 142.42 114 GLY B C 1
ATOM 3974 O O . GLY B 2 116 ? -22.458 102.176 16.914 1.00 153.29 114 GLY B O 1
ATOM 3975 N N . THR B 2 117 ? -22.236 101.844 14.701 1.00 103.91 115 THR B N 1
ATOM 3976 C CA . THR B 2 117 ? -22.659 103.181 14.316 1.00 114.94 115 THR B CA 1
ATOM 3977 C C . THR B 2 117 ? -24.024 103.105 13.642 1.00 118.03 115 THR B C 1
ATOM 3978 O O . THR B 2 117 ? -24.399 102.074 13.077 1.00 116.55 115 THR B O 1
ATOM 3982 N N . GLN B 2 118 ? -24.773 104.202 13.717 1.00 107.92 116 GLN B N 1
ATOM 3983 C CA . GLN B 2 118 ? -26.137 104.237 13.207 1.00 100.15 116 GLN B CA 1
ATOM 3984 C C . GLN B 2 118 ? -26.146 104.664 11.745 1.00 104.74 116 GLN B C 1
ATOM 3985 O O . GLN B 2 118 ? -25.524 105.668 11.379 1.00 99.95 116 GLN B O 1
ATOM 3991 N N . VAL B 2 119 ? -26.851 103.898 10.914 1.00 103.27 117 VAL B N 1
ATOM 3992 C CA . VAL B 2 119 ? -27.043 104.227 9.505 1.00 99.72 117 VAL B CA 1
ATOM 3993 C C . VAL B 2 119 ? -28.539 104.232 9.228 1.00 101.75 117 VAL B C 1
ATOM 3994 O O . VAL B 2 119 ? -29.213 103.215 9.430 1.00 101.37 117 VAL B O 1
ATOM 3998 N N . THR B 2 120 ? -29.055 105.371 8.767 1.00 122.33 118 THR B N 1
ATOM 3999 C CA . THR B 2 120 ? -30.484 105.556 8.529 1.00 119.59 118 THR B CA 1
ATOM 4000 C C . THR B 2 120 ? -30.691 106.040 7.099 1.00 108.93 118 THR B C 1
ATOM 4001 O O . THR B 2 120 ? -30.280 107.152 6.750 1.00 114.80 118 THR B O 1
ATOM 4005 N N . VAL B 2 121 ? -31.325 105.208 6.280 1.00 93.49 119 VAL B N 1
ATOM 4006 C CA . VAL B 2 121 ? -31.696 105.563 4.915 1.00 100.61 119 VAL B CA 1
ATOM 4007 C C . VAL B 2 121 ? -33.175 105.925 4.932 1.00 122.78 119 VAL B C 1
ATOM 4008 O O . VAL B 2 121 ? -34.036 105.055 5.099 1.00 136.23 119 VAL B O 1
ATOM 4012 N N . SER B 2 122 ? -33.475 107.208 4.757 1.00 107.79 120 SER B N 1
ATOM 4013 C CA . SER B 2 122 ? -34.829 107.717 4.906 1.00 128.22 120 SER B CA 1
ATOM 4014 C C . SER B 2 122 ? -35.524 107.809 3.554 1.00 143.92 120 SER B C 1
ATOM 4015 O O . SER B 2 122 ? -34.902 108.154 2.545 1.00 118.79 120 SER B O 1
ATOM 4018 N N . SER B 2 123 ? -36.819 107.494 3.549 1.00 204.29 121 SER B N 1
ATOM 4019 C CA . SER B 2 123 ? -37.677 107.616 2.369 1.00 186.01 121 SER B CA 1
ATOM 4020 C C . SER B 2 123 ? -37.133 106.852 1.167 1.00 179.44 121 SER B C 1
ATOM 4021 O O . SER B 2 123 ? -37.407 107.204 0.019 1.00 184.95 121 SER B O 1
ATOM 4025 N N . VAL C 1 5 ? -16.171 120.828 -33.127 1.00 207.88 45 VAL C N 1
ATOM 4026 C CA . VAL C 1 5 ? -15.824 122.008 -33.908 1.00 212.26 45 VAL C CA 1
ATOM 4027 C C . VAL C 1 5 ? -17.087 122.799 -34.258 1.00 203.84 45 VAL C C 1
ATOM 4028 O O . VAL C 1 5 ? -17.910 122.363 -35.064 1.00 215.31 45 VAL C O 1
ATOM 4032 N N . GLY C 1 6 ? -17.239 123.963 -33.630 1.00 207.51 46 GLY C N 1
ATOM 4033 C CA . GLY C 1 6 ? -18.397 124.806 -33.861 1.00 212.64 46 GLY C CA 1
ATOM 4034 C C . GLY C 1 6 ? -19.435 124.729 -32.761 1.00 214.43 46 GLY C C 1
ATOM 4035 O O . GLY C 1 6 ? -19.329 125.421 -31.744 1.00 209.84 46 GLY C O 1
ATOM 4036 N N . TYR C 1 7 ? -20.451 123.891 -32.958 1.00 188.02 47 TYR C N 1
ATOM 4037 C CA . TYR C 1 7 ? -21.511 123.698 -31.977 1.00 184.08 47 TYR C CA 1
ATOM 4038 C C . TYR C 1 7 ? -21.196 122.594 -30.976 1.00 180.68 47 TYR C C 1
ATOM 4039 O O . TYR C 1 7 ? -21.991 122.359 -30.059 1.00 159.64 47 TYR C O 1
ATOM 4048 N N . MET C 1 8 ? -20.057 121.919 -31.130 1.00 197.79 48 MET C N 1
ATOM 4049 C CA . MET C 1 8 ? -19.588 120.929 -30.171 1.00 184.68 48 MET C CA 1
ATOM 4050 C C . MET C 1 8 ? -18.592 121.504 -29.173 1.00 160.59 48 MET C C 1
ATOM 4051 O O . MET C 1 8 ? -18.335 120.869 -28.148 1.00 153.54 48 MET C O 1
ATOM 4056 N N . ASP C 1 9 ? -18.030 122.675 -29.446 1.00 184.64 49 ASP C N 1
ATOM 4057 C CA . ASP C 1 9 ? -17.018 123.245 -28.565 1.00 188.10 49 ASP C CA 1
ATOM 4058 C C . ASP C 1 9 ? -17.662 123.768 -27.284 1.00 179.74 49 ASP C C 1
ATOM 4059 O O . ASP C 1 9 ? -18.681 124.466 -27.348 1.00 167.14 49 ASP C O 1
ATOM 4064 N N . PRO C 1 10 ? -17.106 123.454 -26.110 1.00 154.57 50 PRO C N 1
ATOM 4065 C CA . PRO C 1 10 ? -17.697 123.953 -24.859 1.00 132.49 50 PRO C CA 1
ATOM 4066 C C . PRO C 1 10 ? -17.568 125.457 -24.676 1.00 127.89 50 PRO C C 1
ATOM 4067 O O . PRO C 1 10 ? -18.362 126.039 -23.925 1.00 140.81 50 PRO C O 1
ATOM 4071 N N . GLY C 1 11 ? -16.602 126.102 -25.334 1.00 102.83 51 GLY C N 1
ATOM 4072 C CA . GLY C 1 11 ? -16.483 127.549 -25.223 1.00 105.26 51 GLY C CA 1
ATOM 4073 C C . GLY C 1 11 ? -17.699 128.281 -25.758 1.00 111.48 51 GLY C C 1
ATOM 4074 O O . GLY C 1 11 ? -18.171 129.248 -25.152 1.00 115.66 51 GLY C O 1
ATOM 4075 N N . ASN C 1 12 ? -18.226 127.830 -26.900 1.00 131.97 52 ASN C N 1
ATOM 4076 C CA . ASN C 1 12 ? -19.463 128.406 -27.417 1.00 140.06 52 ASN C CA 1
ATOM 4077 C C . ASN C 1 12 ? -20.609 128.214 -26.431 1.00 133.96 52 ASN C C 1
ATOM 4078 O O . ASN C 1 12 ? -21.403 129.136 -26.201 1.00 147.12 52 ASN C O 1
ATOM 4083 N N . TRP C 1 13 ? -20.700 127.025 -25.830 1.00 110.53 53 TRP C N 1
ATOM 4084 C CA . TRP C 1 13 ? -21.759 126.755 -24.863 1.00 122.42 53 TRP C CA 1
ATOM 4085 C C . TRP C 1 13 ? -21.684 127.715 -23.684 1.00 120.66 53 TRP C C 1
ATOM 4086 O O . TRP C 1 13 ? -22.683 128.343 -23.314 1.00 150.08 53 TRP C O 1
ATOM 4097 N N . ILE C 1 14 ? -20.502 127.844 -23.079 1.00 99.83 54 ILE C N 1
ATOM 4098 C CA . ILE C 1 14 ? -20.392 128.640 -21.861 1.00 101.74 54 ILE C CA 1
ATOM 4099 C C . ILE C 1 14 ? -20.546 130.126 -22.170 1.00 106.23 54 ILE C C 1
ATOM 4100 O O . ILE C 1 14 ? -21.168 130.870 -21.400 1.00 114.88 54 ILE C O 1
ATOM 4105 N N . THR C 1 15 ? -20.011 130.581 -23.307 1.00 88.72 55 THR C N 1
ATOM 4106 C CA . THR C 1 15 ? -20.087 132.003 -23.631 1.00 114.99 55 THR C CA 1
ATOM 4107 C C . THR C 1 15 ? -21.511 132.408 -23.992 1.00 124.99 55 THR C C 1
ATOM 4108 O O . THR C 1 15 ? -22.015 133.434 -23.518 1.00 112.74 55 THR C O 1
ATOM 4112 N N . SER C 1 16 ? -22.177 131.610 -24.829 1.00 134.63 56 SER C N 1
ATOM 4113 C CA . SER C 1 16 ? -23.552 131.922 -25.207 1.00 132.27 56 SER C CA 1
ATOM 4114 C C . SER C 1 16 ? -24.487 131.804 -24.009 1.00 130.79 56 SER C C 1
ATOM 4115 O O . SER C 1 16 ? -25.311 132.694 -23.757 1.00 152.17 56 SER C O 1
ATOM 4118 N N . MET C 1 17 ? -24.361 130.714 -23.250 1.00 117.54 57 MET C N 1
ATOM 4119 C CA . MET C 1 17 ? -25.273 130.479 -22.136 1.00 129.47 57 MET C CA 1
ATOM 4120 C C . MET C 1 17 ? -25.085 131.513 -21.033 1.00 112.44 57 MET C C 1
ATOM 4121 O O . MET C 1 17 ? -26.065 131.972 -20.436 1.00 132.20 57 MET C O 1
ATOM 4126 N N . GLN C 1 18 ? -23.837 131.895 -20.743 1.00 112.69 58 GLN C N 1
ATOM 4127 C CA . GLN C 1 18 ? -23.631 132.916 -19.721 1.00 120.03 58 GLN C CA 1
ATOM 4128 C C . GLN C 1 18 ? -24.003 134.301 -20.234 1.00 122.85 58 GLN C C 1
ATOM 4129 O O . GLN C 1 18 ? -24.441 135.153 -19.451 1.00 144.17 58 GLN C O 1
ATOM 4135 N N . GLY C 1 19 ? -23.842 134.546 -21.536 1.00 140.92 59 GLY C N 1
ATOM 4136 C CA . GLY C 1 19 ? -24.293 135.809 -22.098 1.00 148.72 59 GLY C CA 1
ATOM 4137 C C . GLY C 1 19 ? -25.795 135.987 -21.991 1.00 143.16 59 GLY C C 1
ATOM 4138 O O . GLY C 1 19 ? -26.280 137.060 -21.618 1.00 147.90 59 GLY C O 1
ATOM 4139 N N . GLY C 1 20 ? -26.553 134.933 -22.304 1.00 126.09 60 GLY C N 1
ATOM 4140 C CA . GLY C 1 20 ? -27.996 135.007 -22.147 1.00 121.98 60 GLY C CA 1
ATOM 4141 C C . GLY C 1 20 ? -28.427 135.042 -20.694 1.00 121.15 60 GLY C C 1
ATOM 4142 O O . GLY C 1 20 ? -29.342 135.785 -20.327 1.00 142.76 60 GLY C O 1
ATOM 4143 N N . ALA C 1 21 ? -27.772 134.248 -19.845 1.00 149.10 61 ALA C N 1
ATOM 4144 C CA . ALA C 1 21 ? -28.149 134.181 -18.439 1.00 135.02 61 ALA C CA 1
ATOM 4145 C C . ALA C 1 21 ? -27.776 135.438 -17.668 1.00 125.42 61 ALA C C 1
ATOM 4146 O O . ALA C 1 21 ? -28.334 135.674 -16.591 1.00 137.82 61 ALA C O 1
ATOM 4148 N N . GLN C 1 22 ? -26.846 136.245 -18.178 1.00 110.30 62 GLN C N 1
ATOM 4149 C CA . GLN C 1 22 ? -26.415 137.444 -17.469 1.00 124.62 62 GLN C CA 1
ATOM 4150 C C . GLN C 1 22 ? -26.900 138.744 -18.092 1.00 140.71 62 GLN C C 1
ATOM 4151 O O . GLN C 1 22 ? -27.068 139.727 -17.368 1.00 129.10 62 GLN C O 1
ATOM 4157 N N . TYR C 1 23 ? -27.135 138.780 -19.407 1.00 142.67 63 TYR C N 1
ATOM 4158 C CA . TYR C 1 23 ? -27.505 140.021 -20.081 1.00 132.37 63 TYR C CA 1
ATOM 4159 C C . TYR C 1 23 ? -28.655 139.827 -21.061 1.00 135.53 63 TYR C C 1
ATOM 4160 O O . TYR C 1 23 ? -28.810 140.623 -21.993 1.00 134.79 63 TYR C O 1
ATOM 4169 N N . GLY C 1 24 ? -29.466 138.791 -20.865 1.00 123.41 64 GLY C N 1
ATOM 4170 C CA . GLY C 1 24 ? -30.643 138.579 -21.683 1.00 133.87 64 GLY C CA 1
ATOM 4171 C C . GLY C 1 24 ? -30.309 138.303 -23.140 1.00 148.84 64 GLY C C 1
ATOM 4172 O O . GLY C 1 24 ? -29.328 137.631 -23.472 1.00 165.25 64 GLY C O 1
ATOM 4173 N N . TYR C 1 25 ? -31.131 138.862 -24.025 1.00 160.47 65 TYR C N 1
ATOM 4174 C CA . TYR C 1 25 ? -30.984 138.657 -25.458 1.00 143.95 65 TYR C CA 1
ATOM 4175 C C . TYR C 1 25 ? -30.090 139.698 -26.121 1.00 141.00 65 TYR C C 1
ATOM 4176 O O . TYR C 1 25 ? -30.029 139.745 -27.353 1.00 148.56 65 TYR C O 1
ATOM 4185 N N . THR C 1 26 ? -29.390 140.518 -25.334 1.00 140.27 66 THR C N 1
ATOM 4186 C CA . THR C 1 26 ? -28.615 141.620 -25.896 1.00 151.03 66 THR C CA 1
ATOM 4187 C C . THR C 1 26 ? -27.510 141.114 -26.817 1.00 170.44 66 THR C C 1
ATOM 4188 O O . THR C 1 26 ? -27.313 141.641 -27.918 1.00 178.41 66 THR C O 1
ATOM 4192 N N . LEU C 1 27 ? -26.780 140.087 -26.384 1.00 167.34 67 LEU C N 1
ATOM 4193 C CA . LEU C 1 27 ? -25.617 139.599 -27.114 1.00 152.97 67 LEU C CA 1
ATOM 4194 C C . LEU C 1 27 ? -25.973 138.784 -28.352 1.00 147.57 67 LEU C C 1
ATOM 4195 O O . LEU C 1 27 ? -25.059 138.325 -29.048 1.00 137.94 67 LEU C O 1
ATOM 4200 N N . LEU C 1 28 ? -27.264 138.599 -28.643 1.00 144.42 68 LEU C N 1
ATOM 4201 C CA . LEU C 1 28 ? -27.660 137.864 -29.840 1.00 139.07 68 LEU C CA 1
ATOM 4202 C C . LEU C 1 28 ? -27.043 138.470 -31.093 1.00 142.89 68 LEU C C 1
ATOM 4203 O O . LEU C 1 28 ? -26.568 137.743 -31.974 1.00 146.28 68 LEU C O 1
ATOM 4208 N N . PHE C 1 29 ? -27.035 139.803 -31.186 1.00 170.22 69 PHE C N 1
ATOM 4209 C CA . PHE C 1 29 ? -26.389 140.461 -32.317 1.00 158.34 69 PHE C CA 1
ATOM 4210 C C . PHE C 1 29 ? -24.929 140.050 -32.431 1.00 165.64 69 PHE C C 1
ATOM 4211 O O . PHE C 1 29 ? -24.441 139.767 -33.532 1.00 165.31 69 PHE C O 1
ATOM 4219 N N . VAL C 1 30 ? -24.218 139.997 -31.300 1.00 161.94 70 VAL C N 1
ATOM 4220 C CA . VAL C 1 30 ? -22.818 139.587 -31.323 1.00 132.09 70 VAL C CA 1
ATOM 4221 C C . VAL C 1 30 ? -22.691 138.160 -31.836 1.00 131.09 70 VAL C C 1
ATOM 4222 O O . VAL C 1 30 ? -21.690 137.808 -32.472 1.00 126.87 70 VAL C O 1
ATOM 4226 N N . ILE C 1 31 ? -23.702 137.323 -31.592 1.00 121.68 71 ILE C N 1
ATOM 4227 C CA . ILE C 1 31 ? -23.699 135.981 -32.167 1.00 126.27 71 ILE C CA 1
ATOM 4228 C C . ILE C 1 31 ? -23.868 136.051 -33.679 1.00 133.70 71 ILE C C 1
ATOM 4229 O O . ILE C 1 31 ? -23.209 135.317 -34.426 1.00 134.16 71 ILE C O 1
ATOM 4234 N N . LEU C 1 32 ? -24.737 136.943 -34.157 1.00 138.64 72 LEU C N 1
ATOM 4235 C CA . LEU C 1 32 ? -24.996 137.041 -35.590 1.00 142.04 72 LEU C CA 1
ATOM 4236 C C . LEU C 1 32 ? -23.807 137.645 -36.326 1.00 137.64 72 LEU C C 1
ATOM 4237 O O . LEU C 1 32 ? -23.228 137.014 -37.219 1.00 142.43 72 LEU C O 1
ATOM 4242 N N . ILE C 1 33 ? -23.420 138.870 -35.953 1.00 158.89 73 ILE C N 1
ATOM 4243 C CA . ILE C 1 33 ? -22.373 139.587 -36.678 1.00 166.07 73 ILE C CA 1
ATOM 4244 C C . ILE C 1 33 ? -21.072 138.795 -36.689 1.00 175.69 73 ILE C C 1
ATOM 4245 O O . ILE C 1 33 ? -20.298 138.871 -37.652 1.00 187.38 73 ILE C O 1
ATOM 4250 N N . SER C 1 34 ? -20.814 138.010 -35.641 1.00 154.95 74 SER C N 1
ATOM 4251 C CA . SER C 1 34 ? -19.639 137.148 -35.642 1.00 137.24 74 SER C CA 1
ATOM 4252 C C . SER C 1 34 ? -19.845 135.940 -36.547 1.00 132.20 74 SER C C 1
ATOM 4253 O O . SER C 1 34 ? -18.971 135.608 -37.355 1.00 147.55 74 SER C O 1
ATOM 4256 N N . SER C 1 35 ? -20.999 135.277 -36.432 1.00 134.18 75 SER C N 1
ATOM 4257 C CA . SER C 1 35 ? -21.259 134.104 -37.261 1.00 125.00 75 SER C CA 1
ATOM 4258 C C . SER C 1 35 ? -21.233 134.457 -38.741 1.00 145.74 75 SER C C 1
ATOM 4259 O O . SER C 1 35 ? -20.797 133.646 -39.566 1.00 146.83 75 SER C O 1
ATOM 4262 N N . LEU C 1 36 ? -21.683 135.662 -39.094 1.00 151.89 76 LEU C N 1
ATOM 4263 C CA . LEU C 1 36 ? -21.510 136.143 -40.460 1.00 152.87 76 LEU C CA 1
ATOM 4264 C C . LEU C 1 36 ? -20.036 136.379 -40.767 1.00 135.46 76 LEU C C 1
ATOM 4265 O O . LEU C 1 36 ? -19.532 135.942 -41.809 1.00 139.91 76 LEU C O 1
ATOM 4270 N N . ALA C 1 37 ? -19.328 137.061 -39.861 1.00 138.93 77 ALA C N 1
ATOM 4271 C CA . ALA C 1 37 ? -17.921 137.379 -40.090 1.00 153.00 77 ALA C CA 1
ATOM 4272 C C . ALA C 1 37 ? -17.112 136.118 -40.371 1.00 153.25 77 ALA C C 1
ATOM 4273 O O . ALA C 1 37 ? -16.349 136.059 -41.343 1.00 162.94 77 ALA C O 1
ATOM 4275 N N . ALA C 1 38 ? -17.280 135.092 -39.533 1.00 137.38 78 ALA C N 1
ATOM 4276 C CA . ALA C 1 38 ? -16.648 133.803 -39.791 1.00 128.22 78 ALA C CA 1
ATOM 4277 C C . ALA C 1 38 ? -16.955 133.319 -41.201 1.00 148.79 78 ALA C C 1
ATOM 4278 O O . ALA C 1 38 ? -16.044 132.975 -41.964 1.00 165.82 78 ALA C O 1
ATOM 4280 N N . MET C 1 39 ? -18.242 133.323 -41.573 1.00 153.44 79 MET C N 1
ATOM 4281 C CA . MET C 1 39 ? -18.646 132.885 -42.907 1.00 161.73 79 MET C CA 1
ATOM 4282 C C . MET C 1 39 ? -17.855 133.590 -43.995 1.00 154.64 79 MET C C 1
ATOM 4283 O O . MET C 1 39 ? -17.558 132.994 -45.038 1.00 147.18 79 MET C O 1
ATOM 4288 N N . LEU C 1 40 ? -17.492 134.852 -43.769 1.00 147.89 80 LEU C N 1
ATOM 4289 C CA . LEU C 1 40 ? -16.655 135.551 -44.731 1.00 164.32 80 LEU C CA 1
ATOM 4290 C C . LEU C 1 40 ? -15.199 135.130 -44.588 1.00 176.86 80 LEU C C 1
ATOM 4291 O O . LEU C 1 40 ? -14.559 134.735 -45.571 1.00 175.82 80 LEU C O 1
ATOM 4296 N N . LEU C 1 41 ? -14.675 135.170 -43.359 1.00 191.71 81 LEU C N 1
ATOM 4297 C CA . LEU C 1 41 ? -13.247 134.950 -43.146 1.00 181.75 81 LEU C CA 1
ATOM 4298 C C . LEU C 1 41 ? -12.826 133.563 -43.615 1.00 172.26 81 LEU C C 1
ATOM 4299 O O . LEU C 1 41 ? -11.841 133.417 -44.350 1.00 175.09 81 LEU C O 1
ATOM 4304 N N . GLN C 1 42 ? -13.572 132.532 -43.210 1.00 155.11 82 GLN C N 1
ATOM 4305 C CA . GLN C 1 42 ? -13.316 131.188 -43.717 1.00 157.63 82 GLN C CA 1
ATOM 4306 C C . GLN C 1 42 ? -13.312 131.172 -45.241 1.00 162.13 82 GLN C C 1
ATOM 4307 O O . GLN C 1 42 ? -12.401 130.616 -45.866 1.00 164.94 82 GLN C O 1
ATOM 4313 N N . SER C 1 43 ? -14.309 131.818 -45.858 1.00 171.12 83 SER C N 1
ATOM 4314 C CA . SER C 1 43 ? -14.395 131.827 -47.316 1.00 187.71 83 SER C CA 1
ATOM 4315 C C . SER C 1 43 ? -13.153 132.441 -47.946 1.00 179.12 83 SER C C 1
ATOM 4316 O O . SER C 1 43 ? -12.815 132.122 -49.092 1.00 170.34 83 SER C O 1
ATOM 4319 N N . MET C 1 44 ? -12.458 133.316 -47.216 1.00 177.99 84 MET C N 1
ATOM 4320 C CA . MET C 1 44 ? -11.184 133.828 -47.706 1.00 169.55 84 MET C CA 1
ATOM 4321 C C . MET C 1 44 ? -10.105 132.757 -47.625 1.00 182.84 84 MET C C 1
ATOM 4322 O O . MET C 1 44 ? -9.417 132.478 -48.616 1.00 183.87 84 MET C O 1
ATOM 4327 N N . THR C 1 45 ? -9.960 132.128 -46.453 1.00 184.63 85 THR C N 1
ATOM 4328 C CA . THR C 1 45 ? -8.934 131.104 -46.273 1.00 172.90 85 THR C CA 1
ATOM 4329 C C . THR C 1 45 ? -9.053 130.023 -47.332 1.00 182.11 85 THR C C 1
ATOM 4330 O O . THR C 1 45 ? -8.058 129.647 -47.969 1.00 188.61 85 THR C O 1
ATOM 4334 N N . VAL C 1 46 ? -10.276 129.529 -47.541 1.00 158.80 86 VAL C N 1
ATOM 4335 C CA . VAL C 1 46 ? -10.533 128.569 -48.616 1.00 159.42 86 VAL C CA 1
ATOM 4336 C C . VAL C 1 46 ? -9.845 129.013 -49.906 1.00 181.98 86 VAL C C 1
ATOM 4337 O O . VAL C 1 46 ? -9.005 128.298 -50.466 1.00 177.82 86 VAL C O 1
ATOM 4341 N N . ARG C 1 47 ? -10.145 130.233 -50.364 1.00 189.06 87 ARG C N 1
ATOM 4342 C CA . ARG C 1 47 ? -9.515 130.725 -51.589 1.00 196.13 87 ARG C CA 1
ATOM 4343 C C . ARG C 1 47 ? -8.002 130.763 -51.441 1.00 187.32 87 ARG C C 1
ATOM 4344 O O . ARG C 1 47 ? -7.273 130.268 -52.308 1.00 200.41 87 ARG C O 1
ATOM 4352 N N . LEU C 1 48 ? -7.513 131.313 -50.323 1.00 180.02 88 LEU C N 1
ATOM 4353 C CA . LEU C 1 48 ? -6.075 131.332 -50.076 1.00 181.43 88 LEU C CA 1
ATOM 4354 C C . LEU C 1 48 ? -5.479 129.933 -50.145 1.00 178.83 88 LEU C C 1
ATOM 4355 O O . LEU C 1 48 ? -4.336 129.763 -50.586 1.00 175.48 88 LEU C O 1
ATOM 4360 N N . GLY C 1 49 ? -6.243 128.918 -49.739 1.00 196.70 89 GLY C N 1
ATOM 4361 C CA . GLY C 1 49 ? -5.741 127.558 -49.824 1.00 202.51 89 GLY C CA 1
ATOM 4362 C C . GLY C 1 49 ? -5.737 127.026 -51.243 1.00 208.69 89 GLY C C 1
ATOM 4363 O O . GLY C 1 49 ? -4.809 126.321 -51.650 1.00 210.10 89 GLY C O 1
ATOM 4364 N N . ILE C 1 50 ? -6.759 127.366 -52.022 1.00 185.32 90 ILE C N 1
ATOM 4365 C CA . ILE C 1 50 ? -6.913 126.763 -53.342 1.00 192.34 90 ILE C CA 1
ATOM 4366 C C . ILE C 1 50 ? -6.229 127.595 -54.419 1.00 194.41 90 ILE C C 1
ATOM 4367 O O . ILE C 1 50 ? -5.626 127.043 -55.344 1.00 185.40 90 ILE C O 1
ATOM 4372 N N . ALA C 1 51 ? -6.295 128.923 -54.303 1.00 187.27 91 ALA C N 1
ATOM 4373 C CA . ALA C 1 51 ? -5.625 129.795 -55.263 1.00 195.31 91 ALA C CA 1
ATOM 4374 C C . ALA C 1 51 ? -4.112 129.692 -55.125 1.00 199.17 91 ALA C C 1
ATOM 4375 O O . ALA C 1 51 ? -3.422 129.230 -56.042 1.00 222.53 91 ALA C O 1
ATOM 4377 N N . THR C 1 52 ? -3.577 130.111 -53.980 1.00 207.06 92 THR C N 1
ATOM 4378 C CA . THR C 1 52 ? -2.142 130.054 -53.762 1.00 205.30 92 THR C CA 1
ATOM 4379 C C . THR C 1 52 ? -1.690 128.611 -53.546 1.00 196.34 92 THR C C 1
ATOM 4380 O O . THR C 1 52 ? -2.493 127.676 -53.482 1.00 194.58 92 THR C O 1
ATOM 4384 N N . GLY C 1 53 ? -0.374 128.440 -53.421 1.00 244.99 93 GLY C N 1
ATOM 4385 C CA . GLY C 1 53 ? 0.186 127.098 -53.387 1.00 242.58 93 GLY C CA 1
ATOM 4386 C C . GLY C 1 53 ? -0.157 126.341 -52.118 1.00 232.25 93 GLY C C 1
ATOM 4387 O O . GLY C 1 53 ? -0.550 125.172 -52.167 1.00 225.71 93 GLY C O 1
ATOM 4388 N N . LYS C 1 54 ? -0.015 126.992 -50.968 1.00 223.27 94 LYS C N 1
ATOM 4389 C CA . LYS C 1 54 ? -0.171 126.310 -49.694 1.00 215.02 94 LYS C CA 1
ATOM 4390 C C . LYS C 1 54 ? -0.926 127.221 -48.730 1.00 216.50 94 LYS C C 1
ATOM 4391 O O . LYS C 1 54 ? -1.509 128.237 -49.125 1.00 211.94 94 LYS C O 1
ATOM 4397 N N . ASP C 1 55 ? -0.909 126.847 -47.450 1.00 204.58 95 ASP C N 1
ATOM 4398 C CA . ASP C 1 55 ? -1.846 127.393 -46.475 1.00 177.74 95 ASP C CA 1
ATOM 4399 C C . ASP C 1 55 ? -1.401 128.735 -45.900 1.00 177.90 95 ASP C C 1
ATOM 4400 O O . ASP C 1 55 ? -0.534 129.414 -46.461 1.00 174.98 95 ASP C O 1
ATOM 4405 N N . LEU C 1 56 ? -1.995 129.114 -44.765 1.00 152.42 96 LEU C N 1
ATOM 4406 C CA . LEU C 1 56 ? -1.817 130.449 -44.204 1.00 139.53 96 LEU C CA 1
ATOM 4407 C C . LEU C 1 56 ? -0.523 130.569 -43.410 1.00 139.15 96 LEU C C 1
ATOM 4408 O O . LEU C 1 56 ? 0.134 131.615 -43.449 1.00 137.56 96 LEU C O 1
ATOM 4413 N N . ALA C 1 57 ? -0.150 129.521 -42.672 1.00 148.29 97 ALA C N 1
ATOM 4414 C CA . ALA C 1 57 ? 1.065 129.583 -41.868 1.00 138.51 97 ALA C CA 1
ATOM 4415 C C . ALA C 1 57 ? 2.297 129.748 -42.746 1.00 148.69 97 ALA C C 1
ATOM 4416 O O . ALA C 1 57 ? 3.190 130.543 -42.433 1.00 149.76 97 ALA C O 1
ATOM 4418 N N . GLN C 1 58 ? 2.356 129.009 -43.857 1.00 159.87 98 GLN C N 1
ATOM 4419 C CA . GLN C 1 58 ? 3.495 129.120 -44.764 1.00 168.35 98 GLN C CA 1
ATOM 4420 C C . GLN C 1 58 ? 3.555 130.496 -45.415 1.00 168.05 98 GLN C C 1
ATOM 4421 O O . GLN C 1 58 ? 4.646 131.023 -45.664 1.00 161.00 98 GLN C O 1
ATOM 4427 N N . MET C 1 59 ? 2.396 131.091 -45.701 1.00 176.68 99 MET C N 1
ATOM 4428 C CA . MET C 1 59 ? 2.369 132.427 -46.289 1.00 190.19 99 MET C CA 1
ATOM 4429 C C . MET C 1 59 ? 2.858 133.471 -45.291 1.00 180.64 99 MET C C 1
ATOM 4430 O O . MET C 1 59 ? 3.746 134.279 -45.600 1.00 188.10 99 MET C O 1
ATOM 4435 N N . THR C 1 60 ? 2.285 133.462 -44.084 1.00 159.36 100 THR C N 1
ATOM 4436 C CA . THR C 1 60 ? 2.696 134.406 -43.050 1.00 173.95 100 THR C CA 1
ATOM 4437 C C . THR C 1 60 ? 4.179 134.264 -42.736 1.00 191.28 100 THR C C 1
ATOM 4438 O O . THR C 1 60 ? 4.880 135.265 -42.545 1.00 186.83 100 THR C O 1
ATOM 4442 N N . ARG C 1 61 ? 4.673 133.025 -42.674 1.00 171.28 101 ARG C N 1
ATOM 4443 C CA . ARG C 1 61 ? 6.103 132.802 -42.491 1.00 179.02 101 ARG C CA 1
ATOM 4444 C C . ARG C 1 61 ? 6.898 133.349 -43.670 1.00 189.83 101 ARG C C 1
ATOM 4445 O O . ARG C 1 61 ? 7.986 133.910 -43.491 1.00 185.03 101 ARG C O 1
ATOM 4453 N N . HIS C 1 62 ? 6.363 133.204 -44.884 1.00 186.90 102 HIS C N 1
ATOM 4454 C CA . HIS C 1 62 ? 7.082 133.650 -46.071 1.00 192.32 102 HIS C CA 1
ATOM 4455 C C . HIS C 1 62 ? 7.205 135.167 -46.120 1.00 194.27 102 HIS C C 1
ATOM 4456 O O . HIS C 1 62 ? 8.197 135.688 -46.644 1.00 187.85 102 HIS C O 1
ATOM 4463 N N . PHE C 1 63 ? 6.226 135.892 -45.581 1.00 220.24 103 PHE C N 1
ATOM 4464 C CA . PHE C 1 63 ? 6.281 137.349 -45.586 1.00 230.09 103 PHE C CA 1
ATOM 4465 C C . PHE C 1 63 ? 6.984 137.938 -44.369 1.00 229.91 103 PHE C C 1
ATOM 4466 O O . PHE C 1 63 ? 7.155 139.160 -44.308 1.00 231.58 103 PHE C O 1
ATOM 4474 N N . LEU C 1 64 ? 7.399 137.115 -43.410 1.00 191.34 104 LEU C N 1
ATOM 4475 C CA . LEU C 1 64 ? 8.021 137.599 -42.189 1.00 193.42 104 LEU C CA 1
ATOM 4476 C C . LEU C 1 64 ? 9.416 137.007 -42.030 1.00 191.58 104 LEU C C 1
ATOM 4477 O O . LEU C 1 64 ? 9.744 135.965 -42.604 1.00 165.66 104 LEU C O 1
ATOM 4482 N N . SER C 1 65 ? 10.238 137.697 -41.242 1.00 226.37 105 SER C N 1
ATOM 4483 C CA . SER C 1 65 ? 11.529 137.165 -40.838 1.00 233.99 105 SER C CA 1
ATOM 4484 C C . SER C 1 65 ? 11.343 136.166 -39.697 1.00 233.36 105 SER C C 1
ATOM 4485 O O . SER C 1 65 ? 10.279 136.078 -39.080 1.00 235.62 105 SER C O 1
ATOM 4488 N N . LYS C 1 66 ? 12.401 135.403 -39.418 1.00 202.72 106 LYS C N 1
ATOM 4489 C CA . LYS C 1 66 ? 12.296 134.339 -38.423 1.00 199.93 106 LYS C CA 1
ATOM 4490 C C . LYS C 1 66 ? 11.888 134.824 -37.033 1.00 198.86 106 LYS C C 1
ATOM 4491 O O . LYS C 1 66 ? 11.063 134.144 -36.399 1.00 198.69 106 LYS C O 1
ATOM 4497 N N . PRO C 1 67 ? 12.405 135.950 -36.492 1.00 177.94 107 PRO C N 1
ATOM 4498 C CA . PRO C 1 67 ? 11.946 136.388 -35.164 1.00 183.58 107 PRO C CA 1
ATOM 4499 C C . PRO C 1 67 ? 10.451 136.678 -35.099 1.00 186.07 107 PRO C C 1
ATOM 4500 O O . PRO C 1 67 ? 9.734 136.092 -34.278 1.00 176.81 107 PRO C O 1
ATOM 4504 N N . VAL C 1 68 ? 9.970 137.582 -35.958 1.00 234.17 108 VAL C N 1
ATOM 4505 C CA . VAL C 1 68 ? 8.558 137.954 -35.923 1.00 233.97 108 VAL C CA 1
ATOM 4506 C C . VAL C 1 68 ? 7.671 136.770 -36.288 1.00 221.81 108 VAL C C 1
ATOM 4507 O O . VAL C 1 68 ? 6.543 136.654 -35.791 1.00 226.35 108 VAL C O 1
ATOM 4511 N N . ALA C 1 69 ? 8.157 135.871 -37.149 1.00 157.10 109 ALA C N 1
ATOM 4512 C CA . ALA C 1 69 ? 7.401 134.656 -37.432 1.00 152.67 109 ALA C CA 1
ATOM 4513 C C . ALA C 1 69 ? 7.336 133.748 -36.212 1.00 166.78 109 ALA C C 1
ATOM 4514 O O . ALA C 1 69 ? 6.335 133.049 -36.014 1.00 163.32 109 ALA C O 1
ATOM 4516 N N . ILE C 1 70 ? 8.388 133.744 -35.391 1.00 174.01 110 ILE C N 1
ATOM 4517 C CA . ILE C 1 70 ? 8.348 133.007 -34.134 1.00 168.41 110 ILE C CA 1
ATOM 4518 C C . ILE C 1 70 ? 7.350 133.646 -33.176 1.00 155.84 110 ILE C C 1
ATOM 4519 O O . ILE C 1 70 ? 6.655 132.947 -32.433 1.00 153.32 110 ILE C O 1
ATOM 4524 N N . ILE C 1 71 ? 7.243 134.978 -33.193 1.00 141.01 111 ILE C N 1
ATOM 4525 C CA . ILE C 1 71 ? 6.255 135.651 -32.352 1.00 135.29 111 ILE C CA 1
ATOM 4526 C C . ILE C 1 71 ? 4.841 135.271 -32.782 1.00 138.36 111 ILE C C 1
ATOM 4527 O O . ILE C 1 71 ? 4.001 134.890 -31.956 1.00 142.73 111 ILE C O 1
ATOM 4532 N N . PHE C 1 72 ? 4.559 135.370 -34.085 1.00 144.14 112 PHE C N 1
ATOM 4533 C CA . PHE C 1 72 ? 3.256 134.955 -34.597 1.00 154.26 112 PHE C CA 1
ATOM 4534 C C . PHE C 1 72 ? 2.964 133.499 -34.250 1.00 157.70 112 PHE C C 1
ATOM 4535 O O . PHE C 1 72 ? 1.841 133.157 -33.854 1.00 154.64 112 PHE C O 1
ATOM 4543 N N . TRP C 1 73 ? 3.967 132.627 -34.387 1.00 151.06 113 TRP C N 1
ATOM 4544 C CA . TRP C 1 73 ? 3.784 131.226 -34.022 1.00 150.63 113 TRP C CA 1
ATOM 4545 C C . TRP C 1 73 ? 3.486 131.069 -32.537 1.00 150.45 113 TRP C C 1
ATOM 4546 O O . TRP C 1 73 ? 2.729 130.172 -32.148 1.00 142.95 113 TRP C O 1
ATOM 4557 N N . ILE C 1 74 ? 4.076 131.921 -31.696 1.00 135.40 114 ILE C N 1
ATOM 4558 C CA . ILE C 1 74 ? 3.759 131.901 -30.272 1.00 119.80 114 ILE C CA 1
ATOM 4559 C C . ILE C 1 74 ? 2.301 132.276 -30.051 1.00 126.64 114 ILE C C 1
ATOM 4560 O O . ILE C 1 74 ? 1.598 131.650 -29.249 1.00 124.34 114 ILE C O 1
ATOM 4565 N N . ILE C 1 75 ? 1.818 133.293 -30.770 1.00 125.34 115 ILE C N 1
ATOM 4566 C CA . ILE C 1 75 ? 0.426 133.713 -30.617 1.00 112.01 115 ILE C CA 1
ATOM 4567 C C . ILE C 1 75 ? -0.520 132.586 -31.023 1.00 112.54 115 ILE C C 1
ATOM 4568 O O . ILE C 1 75 ? -1.432 132.212 -30.273 1.00 114.55 115 ILE C O 1
ATOM 4573 N N . ALA C 1 76 ? -0.308 132.016 -32.213 1.00 119.21 116 ALA C N 1
ATOM 4574 C CA . ALA C 1 76 ? -1.202 130.967 -32.700 1.00 114.54 116 ALA C CA 1
ATOM 4575 C C . ALA C 1 76 ? -1.151 129.737 -31.801 1.00 123.49 116 ALA C C 1
ATOM 4576 O O . ALA C 1 76 ? -2.192 129.177 -31.428 1.00 138.08 116 ALA C O 1
ATOM 4578 N N . GLU C 1 77 ? 0.059 129.299 -31.443 1.00 113.52 117 GLU C N 1
ATOM 4579 C CA . GLU C 1 77 ? 0.196 128.149 -30.555 1.00 115.06 117 GLU C CA 1
ATOM 4580 C C . GLU C 1 77 ? -0.502 128.403 -29.226 1.00 109.95 117 GLU C C 1
ATOM 4581 O O . GLU C 1 77 ? -1.141 127.503 -28.669 1.00 113.07 117 GLU C O 1
ATOM 4587 N N . LEU C 1 78 ? -0.407 129.632 -28.711 1.00 105.64 118 LEU C N 1
ATOM 4588 C CA . LEU C 1 78 ? -1.125 129.981 -27.491 1.00 104.31 118 LEU C CA 1
ATOM 4589 C C . LEU C 1 78 ? -2.633 129.918 -27.685 1.00 105.74 118 LEU C C 1
ATOM 4590 O O . LEU C 1 78 ? -3.362 129.596 -26.741 1.00 109.05 118 LEU C O 1
ATOM 4595 N N . ALA C 1 79 ? -3.122 130.232 -28.887 1.00 102.63 119 ALA C N 1
ATOM 4596 C CA . ALA C 1 79 ? -4.551 130.094 -29.151 1.00 99.73 119 ALA C CA 1
ATOM 4597 C C . ALA C 1 79 ? -4.972 128.629 -29.127 1.00 116.18 119 ALA C C 1
ATOM 4598 O O . ALA C 1 79 ? -6.010 128.274 -28.545 1.00 125.00 119 ALA C O 1
ATOM 4600 N N . ILE C 1 80 ? -4.169 127.759 -29.748 1.00 96.98 120 ILE C N 1
ATOM 4601 C CA . ILE C 1 80 ? -4.474 126.329 -29.729 1.00 111.72 120 ILE C CA 1
ATOM 4602 C C . ILE C 1 80 ? -4.466 125.803 -28.298 1.00 114.38 120 ILE C C 1
ATOM 4603 O O . ILE C 1 80 ? -5.353 125.039 -27.890 1.00 110.56 120 ILE C O 1
ATOM 4608 N N . ILE C 1 81 ? -3.467 126.213 -27.513 1.00 121.12 121 ILE C N 1
ATOM 4609 C CA . ILE C 1 81 ? -3.425 125.858 -26.098 1.00 110.33 121 ILE C CA 1
ATOM 4610 C C . ILE C 1 81 ? -4.658 126.380 -25.375 1.00 97.45 121 ILE C C 1
ATOM 4611 O O . ILE C 1 81 ? -5.179 125.719 -24.472 1.00 94.80 121 ILE C O 1
ATOM 4616 N N . ALA C 1 82 ? -5.154 127.557 -25.763 1.00 90.29 122 ALA C N 1
ATOM 4617 C CA . ALA C 1 82 ? -6.351 128.103 -25.130 1.00 80.65 122 ALA C CA 1
ATOM 4618 C C . ALA C 1 82 ? -7.562 127.212 -25.382 1.00 98.38 122 ALA C C 1
ATOM 4619 O O . ALA C 1 82 ? -8.329 126.909 -24.458 1.00 98.49 122 ALA C O 1
ATOM 4621 N N . THR C 1 83 ? -7.753 126.785 -26.635 1.00 86.54 123 THR C N 1
ATOM 4622 C CA . THR C 1 83 ? -8.858 125.876 -26.928 1.00 92.73 123 THR C CA 1
ATOM 4623 C C . THR C 1 83 ? -8.709 124.566 -26.161 1.00 98.31 123 THR C C 1
ATOM 4624 O O . THR C 1 83 ? -9.689 124.039 -25.607 1.00 123.45 123 THR C O 1
ATOM 4628 N N . ASP C 1 84 ? -7.485 124.031 -26.109 1.00 105.07 124 ASP C N 1
ATOM 4629 C CA . ASP C 1 84 ? -7.250 122.805 -25.353 1.00 108.47 124 ASP C CA 1
ATOM 4630 C C . ASP C 1 84 ? -7.603 122.993 -23.882 1.00 103.53 124 ASP C C 1
ATOM 4631 O O . ASP C 1 84 ? -8.165 122.092 -23.251 1.00 107.36 124 ASP C O 1
ATOM 4636 N N . ILE C 1 85 ? -7.283 124.162 -23.321 1.00 96.60 125 ILE C N 1
ATOM 4637 C CA . ILE C 1 85 ? -7.703 124.485 -21.961 1.00 80.62 125 ILE C CA 1
ATOM 4638 C C . ILE C 1 85 ? -9.218 124.446 -21.855 1.00 90.40 125 ILE C C 1
ATOM 4639 O O . ILE C 1 85 ? -9.777 123.924 -20.879 1.00 96.89 125 ILE C O 1
ATOM 4644 N N . ALA C 1 86 ? -9.907 124.997 -22.858 1.00 93.73 126 ALA C N 1
ATOM 4645 C CA . ALA C 1 86 ? -11.366 124.999 -22.838 1.00 103.78 126 ALA C CA 1
ATOM 4646 C C . ALA C 1 86 ? -11.917 123.583 -22.715 1.00 91.55 126 ALA C C 1
ATOM 4647 O O . ALA C 1 86 ? -12.721 123.291 -21.819 1.00 90.65 126 ALA C O 1
ATOM 4649 N N . GLU C 1 87 ? -11.482 122.677 -23.591 1.00 102.40 127 GLU C N 1
ATOM 4650 C CA . GLU C 1 87 ? -12.048 121.335 -23.508 1.00 114.14 127 GLU C CA 1
ATOM 4651 C C . GLU C 1 87 ? -11.486 120.521 -22.347 1.00 108.90 127 GLU C C 1
ATOM 4652 O O . GLU C 1 87 ? -12.097 119.515 -21.962 1.00 102.25 127 GLU C O 1
ATOM 4658 N N . VAL C 1 88 ? -10.351 120.929 -21.775 1.00 99.93 128 VAL C N 1
ATOM 4659 C CA . VAL C 1 88 ? -9.884 120.305 -20.539 1.00 100.95 128 VAL C CA 1
ATOM 4660 C C . VAL C 1 88 ? -10.835 120.634 -19.397 1.00 93.20 128 VAL C C 1
ATOM 4661 O O . VAL C 1 88 ? -11.262 119.748 -18.647 1.00 79.64 128 VAL C O 1
ATOM 4665 N N . ILE C 1 89 ? -11.189 121.916 -19.256 1.00 93.69 129 ILE C N 1
ATOM 4666 C CA . ILE C 1 89 ? -12.166 122.305 -18.242 1.00 86.26 129 ILE C CA 1
ATOM 4667 C C . ILE C 1 89 ? -13.500 121.616 -18.499 1.00 91.56 129 ILE C C 1
ATOM 4668 O O . ILE C 1 89 ? -14.166 121.150 -17.565 1.00 82.12 129 ILE C O 1
ATOM 4673 N N . GLY C 1 90 ? -13.907 121.530 -19.769 1.00 86.39 130 GLY C N 1
ATOM 4674 C CA . GLY C 1 90 ? -15.150 120.843 -20.088 1.00 97.00 130 GLY C CA 1
ATOM 4675 C C . GLY C 1 90 ? -15.148 119.392 -19.644 1.00 105.46 130 GLY C C 1
ATOM 4676 O O . GLY C 1 90 ? -16.078 118.930 -18.974 1.00 90.78 130 GLY C O 1
ATOM 4677 N N . SER C 1 91 ? -14.093 118.654 -20.003 1.00 90.71 131 SER C N 1
ATOM 4678 C CA . SER C 1 91 ? -14.026 117.243 -19.635 1.00 89.95 131 SER C CA 1
ATOM 4679 C C . SER C 1 91 ? -13.923 117.068 -18.124 1.00 100.60 131 SER C C 1
ATOM 4680 O O . SER C 1 91 ? -14.484 116.118 -17.562 1.00 94.71 131 SER C O 1
ATOM 4683 N N . ALA C 1 92 ? -13.216 117.978 -17.448 1.00 83.76 132 ALA C N 1
ATOM 4684 C CA . ALA C 1 92 ? -13.105 117.897 -15.994 1.00 91.85 132 ALA C CA 1
ATOM 4685 C C . ALA C 1 92 ? -14.465 118.087 -15.331 1.00 98.02 132 ALA C C 1
ATOM 4686 O O . ALA C 1 92 ? -14.845 117.320 -14.437 1.00 96.01 132 ALA C O 1
ATOM 4688 N N . ILE C 1 93 ? -15.212 119.110 -15.758 1.00 90.05 133 ILE C N 1
ATOM 4689 C CA . ILE C 1 93 ? -16.558 119.318 -15.232 1.00 82.92 133 ILE C CA 1
ATOM 4690 C C . ILE C 1 93 ? -17.430 118.101 -15.505 1.00 94.04 133 ILE C C 1
ATOM 4691 O O . ILE C 1 93 ? -18.177 117.645 -14.629 1.00 73.93 133 ILE C O 1
ATOM 4696 N N . ALA C 1 94 ? -17.344 117.550 -16.720 1.00 91.65 134 ALA C N 1
ATOM 4697 C CA . ALA C 1 94 ? -18.141 116.375 -17.055 1.00 88.66 134 ALA C CA 1
ATOM 4698 C C . ALA C 1 94 ? -17.836 115.220 -16.109 1.00 93.65 134 ALA C C 1
ATOM 4699 O O . ALA C 1 94 ? -18.750 114.565 -15.591 1.00 79.83 134 ALA C O 1
ATOM 4701 N N . LEU C 1 95 ? -16.548 114.964 -15.865 1.00 80.79 135 LEU C N 1
ATOM 4702 C CA . LEU C 1 95 ? -16.161 113.887 -14.959 1.00 85.21 135 LEU C CA 1
ATOM 4703 C C . LEU C 1 95 ? -16.569 114.180 -13.522 1.00 95.50 135 LEU C C 1
ATOM 4704 O O . LEU C 1 95 ? -16.774 113.248 -12.734 1.00 83.53 135 LEU C O 1
ATOM 4709 N N . ASP C 1 96 ? -16.682 115.457 -13.162 1.00 91.34 136 ASP C N 1
ATOM 4710 C CA . ASP C 1 96 ? -17.168 115.814 -11.836 1.00 74.79 136 ASP C CA 1
ATOM 4711 C C . ASP C 1 96 ? -18.663 115.582 -11.698 1.00 74.89 136 ASP C C 1
ATOM 4712 O O . ASP C 1 96 ? -19.125 115.188 -10.623 1.00 92.21 136 ASP C O 1
ATOM 4717 N N . LEU C 1 97 ? -19.428 115.801 -12.768 1.00 89.24 137 LEU C N 1
ATOM 4718 C CA . LEU C 1 97 ? -20.872 115.614 -12.699 1.00 86.34 137 LEU C CA 1
ATOM 4719 C C . LEU C 1 97 ? -21.251 114.143 -12.794 1.00 98.23 137 LEU C C 1
ATOM 4720 O O . LEU C 1 97 ? -22.170 113.692 -12.100 1.00 113.71 137 LEU C O 1
ATOM 4725 N N . ILE C 1 98 ? -20.555 113.381 -13.637 1.00 92.28 138 ILE C N 1
ATOM 4726 C CA . ILE C 1 98 ? -20.938 111.993 -13.882 1.00 81.82 138 ILE C CA 1
ATOM 4727 C C . ILE C 1 98 ? -20.417 111.082 -12.778 1.00 90.10 138 ILE C C 1
ATOM 4728 O O . ILE C 1 98 ? -21.187 110.390 -12.103 1.00 107.04 138 ILE C O 1
ATOM 4733 N N . PHE C 1 99 ? -19.101 111.070 -12.575 1.00 93.59 139 PHE C N 1
ATOM 4734 C CA . PHE C 1 99 ? -18.474 110.106 -11.681 1.00 90.05 139 PHE C CA 1
ATOM 4735 C C . PHE C 1 99 ? -18.102 110.683 -10.322 1.00 93.51 139 PHE C C 1
ATOM 4736 O O . PHE C 1 99 ? -17.692 109.923 -9.439 1.00 105.96 139 PHE C O 1
ATOM 4744 N N . GLY C 1 100 ? -18.237 111.991 -10.123 1.00 74.12 140 GLY C N 1
ATOM 4745 C CA . GLY C 1 100 ? -17.847 112.576 -8.856 1.00 90.67 140 GLY C CA 1
ATOM 4746 C C . GLY C 1 100 ? -16.357 112.748 -8.675 1.00 95.39 140 GLY C C 1
ATOM 4747 O O . GLY C 1 100 ? -15.894 112.942 -7.543 1.00 75.28 140 GLY C O 1
ATOM 4748 N N . ILE C 1 101 ? -15.589 112.675 -9.753 1.00 90.73 141 ILE C N 1
ATOM 4749 C CA . ILE C 1 101 ? -14.145 112.887 -9.663 1.00 75.52 141 ILE C CA 1
ATOM 4750 C C . ILE C 1 101 ? -13.884 114.385 -9.544 1.00 76.02 141 ILE C C 1
ATOM 4751 O O . ILE C 1 101 ? -14.368 115.150 -10.389 1.00 83.49 141 ILE C O 1
ATOM 4756 N N . PRO C 1 102 ? -13.141 114.836 -8.534 1.00 73.21 142 PRO C N 1
ATOM 4757 C CA . PRO C 1 102 ? -12.890 116.275 -8.387 1.00 79.44 142 PRO C CA 1
ATOM 4758 C C . PRO C 1 102 ? -12.137 116.845 -9.580 1.00 68.77 142 PRO C C 1
ATOM 4759 O O . PRO C 1 102 ? -11.413 116.144 -10.291 1.00 90.55 142 PRO C O 1
ATOM 4763 N N . LEU C 1 103 ? -12.321 118.152 -9.786 1.00 82.10 143 LEU C N 1
ATOM 4764 C CA . LEU C 1 103 ? -11.756 118.813 -10.959 1.00 87.17 143 LEU C CA 1
ATOM 4765 C C . LEU C 1 103 ? -10.238 118.693 -10.991 1.00 90.34 143 LEU C C 1
ATOM 4766 O O . LEU C 1 103 ? -9.645 118.507 -12.060 1.00 91.42 143 LEU C O 1
ATOM 4771 N N . ILE C 1 104 ? -9.592 118.788 -9.826 1.00 84.60 144 ILE C N 1
ATOM 4772 C CA . ILE C 1 104 ? -8.136 118.712 -9.774 1.00 85.28 144 ILE C CA 1
ATOM 4773 C C . ILE C 1 104 ? -7.646 117.341 -10.228 1.00 85.39 144 ILE C C 1
ATOM 4774 O O . ILE C 1 104 ? -6.560 117.226 -10.810 1.00 85.47 144 ILE C O 1
ATOM 4779 N N . VAL C 1 105 ? -8.435 116.290 -10.000 1.00 84.55 145 VAL C N 1
ATOM 4780 C CA . VAL C 1 105 ? -8.045 114.957 -10.448 1.00 69.42 145 VAL C CA 1
ATOM 4781 C C . VAL C 1 105 ? -8.437 114.742 -11.903 1.00 83.33 145 VAL C C 1
ATOM 4782 O O . VAL C 1 105 ? -7.680 114.150 -12.679 1.00 99.74 145 VAL C O 1
ATOM 4786 N N . GLY C 1 106 ? -9.622 115.217 -12.295 1.00 95.71 146 GLY C N 1
ATOM 4787 C CA . GLY C 1 106 ? -10.052 115.064 -13.676 1.00 90.34 146 GLY C CA 1
ATOM 4788 C C . GLY C 1 106 ? -9.131 115.763 -14.656 1.00 86.45 146 GLY C C 1
ATOM 4789 O O . GLY C 1 106 ? -8.840 115.236 -15.734 1.00 96.41 146 GLY C O 1
ATOM 4790 N N . ALA C 1 107 ? -8.655 116.958 -14.295 1.00 61.65 147 ALA C N 1
ATOM 4791 C CA . ALA C 1 107 ? -7.677 117.644 -15.132 1.00 84.32 147 ALA C CA 1
ATOM 4792 C C . ALA C 1 107 ? -6.421 116.800 -15.309 1.00 87.92 147 ALA C C 1
ATOM 4793 O O . ALA C 1 107 ? -5.800 116.813 -16.378 1.00 119.69 147 ALA C O 1
ATOM 4795 N N . LEU C 1 108 ? -6.037 116.051 -14.274 1.00 78.22 148 LEU C N 1
ATOM 4796 C CA . LEU C 1 108 ? -4.920 115.124 -14.416 1.00 81.50 148 LEU C CA 1
ATOM 4797 C C . LEU C 1 108 ? -5.286 113.944 -15.308 1.00 77.56 148 LEU C C 1
ATOM 4798 O O . LEU C 1 108 ? -4.426 113.421 -16.025 1.00 87.54 148 LEU C O 1
ATOM 4803 N N . ILE C 1 109 ? -6.549 113.513 -15.278 1.00 78.65 149 ILE C N 1
ATOM 4804 C CA . ILE C 1 109 ? -6.976 112.422 -16.146 1.00 74.99 149 ILE C CA 1
ATOM 4805 C C . ILE C 1 109 ? -6.954 112.856 -17.607 1.00 92.75 149 ILE C C 1
ATOM 4806 O O . ILE C 1 109 ? -6.705 112.036 -18.499 1.00 98.93 149 ILE C O 1
ATOM 4811 N N . THR C 1 110 ? -7.174 114.146 -17.881 1.00 87.27 150 THR C N 1
ATOM 4812 C CA . THR C 1 110 ? -7.247 114.609 -19.264 1.00 84.86 150 THR C CA 1
ATOM 4813 C C . THR C 1 110 ? -5.916 114.532 -20.001 1.00 87.29 150 THR C C 1
ATOM 4814 O O . THR C 1 110 ? -5.858 114.952 -21.162 1.00 112.70 150 THR C O 1
ATOM 4818 N N . VAL C 1 111 ? -4.857 114.019 -19.376 1.00 87.06 151 VAL C N 1
ATOM 4819 C CA . VAL C 1 111 ? -3.599 113.869 -20.095 1.00 95.51 151 VAL C CA 1
ATOM 4820 C C . VAL C 1 111 ? -3.599 112.570 -20.903 1.00 93.57 151 VAL C C 1
ATOM 4821 O O . VAL C 1 111 ? -2.936 112.474 -21.944 1.00 103.46 151 VAL C O 1
ATOM 4825 N N . PHE C 1 112 ? -4.363 111.569 -20.464 1.00 100.27 152 PHE C N 1
ATOM 4826 C CA . PHE C 1 112 ? -4.343 110.239 -21.061 1.00 116.87 152 PHE C CA 1
ATOM 4827 C C . PHE C 1 112 ? -5.611 109.928 -21.853 1.00 121.61 152 PHE C C 1
ATOM 4828 O O . PHE C 1 112 ? -5.880 108.760 -22.160 1.00 137.71 152 PHE C O 1
ATOM 4836 N N . ASP C 1 113 ? -6.403 110.948 -22.189 1.00 145.97 153 ASP C N 1
ATOM 4837 C CA . ASP C 1 113 ? -7.575 110.730 -23.028 1.00 146.10 153 ASP C CA 1
ATOM 4838 C C . ASP C 1 113 ? -7.209 110.383 -24.465 1.00 157.43 153 ASP C C 1
ATOM 4839 O O . ASP C 1 113 ? -8.103 110.071 -25.257 1.00 168.76 153 ASP C O 1
ATOM 4844 N N . VAL C 1 114 ? -5.925 110.446 -24.819 1.00 134.59 154 VAL C N 1
ATOM 4845 C CA . VAL C 1 114 ? -5.469 109.878 -26.083 1.00 135.39 154 VAL C CA 1
ATOM 4846 C C . VAL C 1 114 ? -5.555 108.358 -26.031 1.00 139.73 154 VAL C C 1
ATOM 4847 O O . VAL C 1 114 ? -6.113 107.716 -26.929 1.00 149.40 154 VAL C O 1
ATOM 4851 N N . PHE C 1 115 ? -4.990 107.767 -24.974 1.00 147.35 155 PHE C N 1
ATOM 4852 C CA . PHE C 1 115 ? -5.142 106.342 -24.696 1.00 160.73 155 PHE C CA 1
ATOM 4853 C C . PHE C 1 115 ? -6.610 105.930 -24.739 1.00 157.96 155 PHE C C 1
ATOM 4854 O O . PHE C 1 115 ? -6.990 104.967 -25.421 1.00 180.49 155 PHE C O 1
ATOM 4862 N N . LEU C 1 116 ? -7.454 106.673 -24.022 1.00 131.80 156 LEU C N 1
ATOM 4863 C CA . LEU C 1 116 ? -8.882 106.375 -23.988 1.00 156.19 156 LEU C CA 1
ATOM 4864 C C . LEU C 1 116 ? -9.510 106.527 -25.369 1.00 155.65 156 LEU C C 1
ATOM 4865 O O . LEU C 1 116 ? -10.418 105.770 -25.733 1.00 148.13 156 LEU C O 1
ATOM 4870 N N . LEU C 1 117 ? -9.035 107.497 -26.153 1.00 173.73 157 LEU C N 1
ATOM 4871 C CA . LEU C 1 117 ? -9.514 107.643 -27.524 1.00 174.39 157 LEU C CA 1
ATOM 4872 C C . LEU C 1 117 ? -9.133 106.443 -28.378 1.00 173.51 157 LEU C C 1
ATOM 4873 O O . LEU C 1 117 ? -9.879 106.073 -29.290 1.00 170.26 157 LEU C O 1
ATOM 4878 N N . LEU C 1 118 ? -7.978 105.832 -28.110 1.00 163.00 158 LEU C N 1
ATOM 4879 C CA . LEU C 1 118 ? -7.640 104.579 -28.777 1.00 158.29 158 LEU C CA 1
ATOM 4880 C C . LEU C 1 118 ? -8.601 103.475 -28.357 1.00 154.97 158 LEU C C 1
ATOM 4881 O O . LEU C 1 118 ? -9.035 102.662 -29.187 1.00 174.45 158 LEU C O 1
ATOM 4886 N N . PHE C 1 119 ? -8.958 103.443 -27.069 1.00 188.53 159 PHE C N 1
ATOM 4887 C CA . PHE C 1 119 ? -9.926 102.456 -26.597 1.00 200.09 159 PHE C CA 1
ATOM 4888 C C . PHE C 1 119 ? -11.269 102.610 -27.302 1.00 185.64 159 PHE C C 1
ATOM 4889 O O . PHE C 1 119 ? -11.899 101.613 -27.676 1.00 189.84 159 PHE C O 1
ATOM 4897 N N . ILE C 1 120 ? -11.725 103.850 -27.494 1.00 161.80 160 ILE C N 1
ATOM 4898 C CA . ILE C 1 120 ? -12.934 104.075 -28.281 1.00 175.42 160 ILE C CA 1
ATOM 4899 C C . ILE C 1 120 ? -12.702 103.683 -29.736 1.00 170.06 160 ILE C C 1
ATOM 4900 O O . ILE C 1 120 ? -13.597 103.149 -30.403 1.00 163.48 160 ILE C O 1
ATOM 4905 N N . MET C 1 121 ? -11.487 103.918 -30.242 1.00 184.68 161 MET C N 1
ATOM 4906 C CA . MET C 1 121 ? -11.156 103.566 -31.619 1.00 194.08 161 MET C CA 1
ATOM 4907 C C . MET C 1 121 ? -11.350 102.077 -31.873 1.00 202.08 161 MET C C 1
ATOM 4908 O O . MET C 1 121 ? -11.804 101.678 -32.952 1.00 195.31 161 MET C O 1
ATOM 4913 N N . ARG C 1 122 ? -11.025 101.237 -30.884 1.00 219.41 162 ARG C N 1
ATOM 4914 C CA . ARG C 1 122 ? -11.231 99.801 -31.049 1.00 218.25 162 ARG C CA 1
ATOM 4915 C C . ARG C 1 122 ? -12.703 99.434 -31.218 1.00 209.00 162 ARG C C 1
ATOM 4916 O O . ARG C 1 122 ? -13.004 98.340 -31.707 1.00 215.47 162 ARG C O 1
ATOM 4924 N N . PHE C 1 123 ? -13.625 100.318 -30.833 1.00 191.63 163 PHE C N 1
ATOM 4925 C CA . PHE C 1 123 ? -15.055 100.045 -30.903 1.00 193.58 163 PHE C CA 1
ATOM 4926 C C . PHE C 1 123 ? -15.696 100.580 -32.181 1.00 183.73 163 PHE C C 1
ATOM 4927 O O . PHE C 1 123 ? -16.927 100.604 -32.284 1.00 174.96 163 PHE C O 1
ATOM 4935 N N . GLY C 1 124 ? -14.897 101.009 -33.154 1.00 197.73 164 GLY C N 1
ATOM 4936 C CA . GLY C 1 124 ? -15.440 101.503 -34.406 1.00 203.32 164 GLY C CA 1
ATOM 4937 C C . GLY C 1 124 ? -15.848 102.962 -34.365 1.00 208.76 164 GLY C C 1
ATOM 4938 O O . GLY C 1 124 ? -16.389 103.436 -33.363 1.00 213.33 164 GLY C O 1
ATOM 4939 N N . PHE C 1 125 ? -15.598 103.680 -35.463 1.00 219.49 165 PHE C N 1
ATOM 4940 C CA . PHE C 1 125 ? -15.887 105.110 -35.536 1.00 221.64 165 PHE C CA 1
ATOM 4941 C C . PHE C 1 125 ? -17.380 105.371 -35.720 1.00 233.02 165 PHE C C 1
ATOM 4942 O O . PHE C 1 125 ? -17.972 106.185 -34.998 1.00 234.33 165 PHE C O 1
ATOM 4950 N N . ARG C 1 126 ? -18.000 104.675 -36.678 1.00 236.58 166 ARG C N 1
ATOM 4951 C CA . ARG C 1 126 ? -19.380 104.969 -37.055 1.00 238.53 166 ARG C CA 1
ATOM 4952 C C . ARG C 1 126 ? -20.343 104.755 -35.894 1.00 232.79 166 ARG C C 1
ATOM 4953 O O . ARG C 1 126 ? -21.242 105.573 -35.664 1.00 231.24 166 ARG C O 1
ATOM 4961 N N . LYS C 1 127 ? -20.177 103.656 -35.154 1.00 184.22 167 LYS C N 1
ATOM 4962 C CA . LYS C 1 127 ? -21.122 103.333 -34.090 1.00 183.20 167 LYS C CA 1
ATOM 4963 C C . LYS C 1 127 ? -21.048 104.347 -32.955 1.00 190.45 167 LYS C C 1
ATOM 4964 O O . LYS C 1 127 ? -22.075 104.881 -32.518 1.00 185.28 167 LYS C O 1
ATOM 4970 N N . ILE C 1 128 ? -19.838 104.632 -32.467 1.00 224.79 168 ILE C N 1
ATOM 4971 C CA . ILE C 1 128 ? -19.704 105.533 -31.327 1.00 220.13 168 ILE C CA 1
ATOM 4972 C C . ILE C 1 128 ? -20.068 106.959 -31.726 1.00 216.75 168 ILE C C 1
ATOM 4973 O O . ILE C 1 128 ? -20.655 107.706 -30.933 1.00 220.89 168 ILE C O 1
ATOM 4978 N N . GLU C 1 129 ? -19.752 107.357 -32.964 1.00 231.95 169 GLU C N 1
ATOM 4979 C CA . GLU C 1 129 ? -20.154 108.685 -33.410 1.00 233.90 169 GLU C CA 1
ATOM 4980 C C . GLU C 1 129 ? -21.655 108.769 -33.661 1.00 221.77 169 GLU C C 1
ATOM 4981 O O . GLU C 1 129 ? -22.222 109.867 -33.610 1.00 215.43 169 GLU C O 1
ATOM 4987 N N . ALA C 1 130 ? -22.313 107.634 -33.915 1.00 202.23 170 ALA C N 1
ATOM 4988 C CA . ALA C 1 130 ? -23.770 107.628 -33.988 1.00 189.87 170 ALA C CA 1
ATOM 4989 C C . ALA C 1 130 ? -24.386 107.742 -32.600 1.00 177.10 170 ALA C C 1
ATOM 4990 O O . ALA C 1 130 ? -25.397 108.432 -32.417 1.00 183.55 170 ALA C O 1
ATOM 4992 N N . ILE C 1 131 ? -23.790 107.073 -31.609 1.00 183.16 171 ILE C N 1
ATOM 4993 C CA . ILE C 1 131 ? -24.250 107.219 -30.229 1.00 169.84 171 ILE C CA 1
ATOM 4994 C C . ILE C 1 131 ? -24.106 108.667 -29.776 1.00 171.07 171 ILE C C 1
ATOM 4995 O O . ILE C 1 131 ? -25.019 109.244 -29.173 1.00 163.59 171 ILE C O 1
ATOM 5000 N N . VAL C 1 132 ? -22.955 109.278 -30.070 1.00 157.87 172 VAL C N 1
ATOM 5001 C CA . VAL C 1 132 ? -22.755 110.685 -29.735 1.00 151.46 172 VAL C CA 1
ATOM 5002 C C . VAL C 1 132 ? -23.711 111.569 -30.527 1.00 164.19 172 VAL C C 1
ATOM 5003 O O . VAL C 1 132 ? -24.162 112.608 -30.029 1.00 166.84 172 VAL C O 1
ATOM 5007 N N . GLY C 1 133 ? -24.047 111.175 -31.758 1.00 168.06 173 GLY C N 1
ATOM 5008 C CA . GLY C 1 133 ? -25.000 111.953 -32.536 1.00 163.22 173 GLY C CA 1
ATOM 5009 C C . GLY C 1 133 ? -26.383 111.968 -31.913 1.00 160.99 173 GLY C C 1
ATOM 5010 O O . GLY C 1 133 ? -26.990 113.028 -31.738 1.00 167.57 173 GLY C O 1
ATOM 5011 N N . THR C 1 134 ? -26.900 110.784 -31.572 1.00 130.77 174 THR C N 1
ATOM 5012 C CA . THR C 1 134 ? -28.187 110.710 -30.887 1.00 134.39 174 THR C CA 1
ATOM 5013 C C . THR C 1 134 ? -28.138 111.413 -29.537 1.00 139.14 174 THR C C 1
ATOM 5014 O O . THR C 1 134 ? -29.133 112.009 -29.109 1.00 135.76 174 THR C O 1
ATOM 5018 N N . LEU C 1 135 ? -26.991 111.361 -28.857 1.00 149.30 175 LEU C N 1
ATOM 5019 C CA . LEU C 1 135 ? -26.841 112.074 -27.593 1.00 142.33 175 LEU C CA 1
ATOM 5020 C C . LEU C 1 135 ? -26.993 113.578 -27.792 1.00 154.70 175 LEU C C 1
ATOM 5021 O O . LEU C 1 135 ? -27.780 114.232 -27.097 1.00 159.47 175 LEU C O 1
ATOM 5026 N N . ILE C 1 136 ? -26.248 114.142 -28.747 1.00 155.85 176 ILE C N 1
ATOM 5027 C CA . ILE C 1 136 ? -26.308 115.581 -28.994 1.00 165.72 176 ILE C CA 1
ATOM 5028 C C . ILE C 1 136 ? -27.707 115.991 -29.437 1.00 165.64 176 ILE C C 1
ATOM 5029 O O . ILE C 1 136 ? -28.234 117.022 -29.000 1.00 169.11 176 ILE C O 1
ATOM 5034 N N . PHE C 1 137 ? -28.335 115.191 -30.303 1.00 148.36 177 PHE C N 1
ATOM 5035 C CA . PHE C 1 137 ? -29.686 115.518 -30.748 1.00 155.72 177 PHE C CA 1
ATOM 5036 C C . PHE C 1 137 ? -30.676 115.474 -29.590 1.00 148.01 177 PHE C C 1
ATOM 5037 O O . PHE C 1 137 ? -31.576 116.318 -29.501 1.00 146.73 177 PHE C O 1
ATOM 5045 N N . THR C 1 138 ? -30.518 114.506 -28.686 1.00 142.47 178 THR C N 1
ATOM 5046 C CA . THR C 1 138 ? -31.405 114.420 -27.531 1.00 139.27 178 THR C CA 1
ATOM 5047 C C . THR C 1 138 ? -31.226 115.623 -26.612 1.00 154.23 178 THR C C 1
ATOM 5048 O O . THR C 1 138 ? -32.208 116.232 -26.175 1.00 148.37 178 THR C O 1
ATOM 5052 N N . VAL C 1 139 ? -29.975 115.987 -26.317 1.00 138.08 179 VAL C N 1
ATOM 5053 C CA . VAL C 1 139 ? -29.717 117.125 -25.438 1.00 126.48 179 VAL C CA 1
ATOM 5054 C C . VAL C 1 139 ? -30.250 118.414 -26.057 1.00 138.89 179 VAL C C 1
ATOM 5055 O O . VAL C 1 139 ? -30.865 119.243 -25.372 1.00 143.32 179 VAL C O 1
ATOM 5059 N N . LEU C 1 140 ? -30.035 118.597 -27.363 1.00 154.55 180 LEU C N 1
ATOM 5060 C CA . LEU C 1 140 ? -30.583 119.767 -28.043 1.00 156.24 180 LEU C CA 1
ATOM 5061 C C . LEU C 1 140 ? -32.106 119.760 -28.006 1.00 153.30 180 LEU C C 1
ATOM 5062 O O . LEU C 1 140 ? -32.737 120.819 -27.913 1.00 149.96 180 LEU C O 1
ATOM 5067 N N . ALA C 1 141 ? -32.714 118.573 -28.076 1.00 110.23 181 ALA C N 1
ATOM 5068 C CA . ALA C 1 141 ? -34.162 118.480 -27.926 1.00 121.03 181 ALA C CA 1
ATOM 5069 C C . ALA C 1 141 ? -34.595 118.897 -26.527 1.00 129.92 181 ALA C C 1
ATOM 5070 O O . ALA C 1 141 ? -35.648 119.523 -26.354 1.00 129.53 181 ALA C O 1
ATOM 5072 N N . ILE C 1 142 ? -33.794 118.559 -25.513 1.00 162.38 182 ILE C N 1
ATOM 5073 C CA . ILE C 1 142 ? -34.091 118.992 -24.151 1.00 148.59 182 ILE C CA 1
ATOM 5074 C C . ILE C 1 142 ? -34.026 120.509 -24.053 1.00 155.04 182 ILE C C 1
ATOM 5075 O O . ILE C 1 142 ? -34.880 121.144 -23.421 1.00 165.49 182 ILE C O 1
ATOM 5080 N N . PHE C 1 143 ? -33.012 121.115 -24.676 1.00 133.95 183 PHE C N 1
ATOM 5081 C CA . PHE C 1 143 ? -32.882 122.568 -24.627 1.00 148.28 183 PHE C CA 1
ATOM 5082 C C . PHE C 1 143 ? -34.039 123.251 -25.346 1.00 172.35 183 PHE C C 1
ATOM 5083 O O . PHE C 1 143 ? -34.599 124.235 -24.845 1.00 169.49 183 PHE C O 1
ATOM 5091 N N . VAL C 1 144 ? -34.405 122.746 -26.527 1.00 154.05 184 VAL C N 1
ATOM 5092 C CA . VAL C 1 144 ? -35.544 123.298 -27.254 1.00 146.84 184 VAL C CA 1
ATOM 5093 C C . VAL C 1 144 ? -36.821 123.134 -26.440 1.00 136.94 184 VAL C C 1
ATOM 5094 O O . VAL C 1 144 ? -37.705 123.999 -26.461 1.00 148.61 184 VAL C O 1
ATOM 5098 N N . PHE C 1 145 ? -36.931 122.031 -25.697 1.00 123.28 185 PHE C N 1
ATOM 5099 C CA . PHE C 1 145 ? -38.082 121.839 -24.818 1.00 131.01 185 PHE C CA 1
ATOM 5100 C C . PHE C 1 145 ? -38.110 122.895 -23.719 1.00 152.64 185 PHE C C 1
ATOM 5101 O O . PHE C 1 145 ? -39.159 123.486 -23.436 1.00 162.91 185 PHE C O 1
ATOM 5109 N N . GLU C 1 146 ? -36.957 123.146 -23.091 1.00 169.79 186 GLU C N 1
ATOM 5110 C CA . GLU C 1 146 ? -36.891 124.126 -22.010 1.00 156.64 186 GLU C CA 1
ATOM 5111 C C . GLU C 1 146 ? -37.222 125.525 -22.509 1.00 149.73 186 GLU C C 1
ATOM 5112 O O . GLU C 1 146 ? -37.954 126.271 -21.846 1.00 168.99 186 GLU C O 1
ATOM 5118 N N . VAL C 1 147 ? -36.691 125.903 -23.675 1.00 125.29 187 VAL C N 1
ATOM 5119 C CA . VAL C 1 147 ? -37.005 127.214 -24.236 1.00 153.78 187 VAL C CA 1
ATOM 5120 C C . VAL C 1 147 ? -38.479 127.292 -24.615 1.00 189.75 187 VAL C C 1
ATOM 5121 O O . VAL C 1 147 ? -39.127 128.334 -24.449 1.00 206.71 187 VAL C O 1
ATOM 5125 N N . PHE C 1 148 ? -39.037 126.185 -25.111 1.00 190.27 188 PHE C N 1
ATOM 5126 C CA . PHE C 1 148 ? -40.433 126.181 -25.533 1.00 186.86 188 PHE C CA 1
ATOM 5127 C C . PHE C 1 148 ? -41.376 126.338 -24.347 1.00 183.12 188 PHE C C 1
ATOM 5128 O O . PHE C 1 148 ? -42.354 127.091 -24.421 1.00 208.24 188 PHE C O 1
ATOM 5136 N N . ILE C 1 149 ? -41.101 125.640 -23.240 1.00 154.14 189 ILE C N 1
ATOM 5137 C CA . ILE C 1 149 ? -41.970 125.737 -22.068 1.00 136.77 189 ILE C CA 1
ATOM 5138 C C . ILE C 1 149 ? -41.714 126.986 -21.242 1.00 134.28 189 ILE C C 1
ATOM 5139 O O . ILE C 1 149 ? -42.495 127.281 -20.328 1.00 130.08 189 ILE C O 1
ATOM 5144 N N . SER C 1 150 ? -40.645 127.730 -21.531 1.00 142.66 190 SER C N 1
ATOM 5145 C CA . SER C 1 150 ? -40.363 128.959 -20.802 1.00 140.50 190 SER C CA 1
ATOM 5146 C C . SER C 1 150 ? -41.239 130.121 -21.244 1.00 161.66 190 SER C C 1
ATOM 5147 O O . SER C 1 150 ? -41.194 131.181 -20.610 1.00 163.35 190 SER C O 1
ATOM 5150 N N . SER C 1 151 ? -42.031 129.945 -22.305 1.00 191.22 191 SER C N 1
ATOM 5151 C CA . SER C 1 151 ? -42.879 130.978 -22.889 1.00 192.83 191 SER C CA 1
ATOM 5152 C C . SER C 1 151 ? -42.056 132.217 -23.222 1.00 192.55 191 SER C C 1
ATOM 5153 O O . SER C 1 151 ? -42.202 133.255 -22.563 1.00 207.89 191 SER C O 1
ATOM 5156 N N . PRO C 1 152 ? -41.187 132.155 -24.228 1.00 169.77 192 PRO C N 1
ATOM 5157 C CA . PRO C 1 152 ? -40.363 133.318 -24.560 1.00 166.01 192 PRO C CA 1
ATOM 5158 C C . PRO C 1 152 ? -41.127 134.337 -25.389 1.00 179.14 192 PRO C C 1
ATOM 5159 O O . PRO C 1 152 ? -42.082 134.015 -26.098 1.00 179.81 192 PRO C O 1
ATOM 5163 N N . GLN C 1 153 ? -40.684 135.588 -25.286 1.00 178.05 193 GLN C N 1
ATOM 5164 C CA . GLN C 1 153 ? -41.265 136.689 -26.046 1.00 170.65 193 GLN C CA 1
ATOM 5165 C C . GLN C 1 153 ? -40.456 136.873 -27.326 1.00 141.01 193 GLN C C 1
ATOM 5166 O O . GLN C 1 153 ? -39.299 137.301 -27.281 1.00 145.28 193 GLN C O 1
ATOM 5172 N N . LEU C 1 154 ? -41.073 136.553 -28.466 1.00 153.39 194 LEU C N 1
ATOM 5173 C CA . LEU C 1 154 ? -40.364 136.583 -29.743 1.00 163.34 194 LEU C CA 1
ATOM 5174 C C . LEU C 1 154 ? -39.894 137.992 -30.089 1.00 158.04 194 LEU C C 1
ATOM 5175 O O . LEU C 1 154 ? -38.791 138.177 -30.626 1.00 162.70 194 LEU C O 1
ATOM 5180 N N . THR C 1 155 ? -40.715 139.000 -29.788 1.00 197.51 195 THR C N 1
ATOM 5181 C CA . THR C 1 155 ? -40.347 140.375 -30.108 1.00 210.44 195 THR C CA 1
ATOM 5182 C C . THR C 1 155 ? -39.128 140.829 -29.315 1.00 209.03 195 THR C C 1
ATOM 5183 O O . THR C 1 155 ? -38.364 141.678 -29.788 1.00 209.29 195 THR C O 1
ATOM 5187 N N . ASP C 1 156 ? -38.927 140.280 -28.113 1.00 186.30 196 ASP C N 1
ATOM 5188 C CA . ASP C 1 156 ? -37.739 140.625 -27.340 1.00 181.65 196 ASP C CA 1
ATOM 5189 C C . ASP C 1 156 ? -36.494 139.940 -27.888 1.00 173.92 196 ASP C C 1
ATOM 5190 O O . ASP C 1 156 ? -35.384 140.465 -27.742 1.00 157.30 196 ASP C O 1
ATOM 5195 N N . ILE C 1 157 ? -36.656 138.770 -28.507 1.00 179.93 197 ILE C N 1
ATOM 5196 C CA . ILE C 1 157 ? -35.535 138.116 -29.174 1.00 165.77 197 ILE C CA 1
ATOM 5197 C C . ILE C 1 157 ? -35.121 138.908 -30.408 1.00 168.24 197 ILE C C 1
ATOM 5198 O O . ILE C 1 157 ? -33.950 139.281 -30.568 1.00 164.20 197 ILE C O 1
ATOM 5203 N N . LEU C 1 158 ? -36.083 139.185 -31.297 1.00 190.76 198 LEU C N 1
ATOM 5204 C CA . LEU C 1 158 ? -35.774 139.978 -32.483 1.00 188.17 198 LEU C CA 1
ATOM 5205 C C . LEU C 1 158 ? -35.263 141.364 -32.110 1.00 183.22 198 LEU C C 1
ATOM 5206 O O . LEU C 1 158 ? -34.430 141.932 -32.827 1.00 178.87 198 LEU C O 1
ATOM 5211 N N . ASN C 1 159 ? -35.746 141.925 -30.999 1.00 194.98 199 ASN C N 1
ATOM 5212 C CA . ASN C 1 159 ? -35.152 143.148 -30.471 1.00 197.78 199 ASN C CA 1
ATOM 5213 C C . ASN C 1 159 ? -33.717 142.896 -30.026 1.00 198.57 199 ASN C C 1
ATOM 5214 O O . ASN C 1 159 ? -32.849 143.766 -30.168 1.00 196.94 199 ASN C O 1
ATOM 5219 N N . GLY C 1 160 ? -33.448 141.703 -29.492 1.00 153.81 200 GLY C N 1
ATOM 5220 C CA . GLY C 1 160 ? -32.095 141.367 -29.090 1.00 159.87 200 GLY C CA 1
ATOM 5221 C C . GLY C 1 160 ? -31.128 141.299 -30.253 1.00 150.53 200 GLY C C 1
ATOM 5222 O O . GLY C 1 160 ? -29.946 141.620 -30.100 1.00 153.06 200 GLY C O 1
ATOM 5223 N N . PHE C 1 161 ? -31.609 140.884 -31.429 1.00 173.57 201 PHE C N 1
ATOM 5224 C CA . PHE C 1 161 ? -30.753 140.888 -32.612 1.00 153.81 201 PHE C CA 1
ATOM 5225 C C . PHE C 1 161 ? -30.334 142.293 -33.030 1.00 158.16 201 PHE C C 1
ATOM 5226 O O . PHE C 1 161 ? -29.347 142.439 -33.757 1.00 140.77 201 PHE C O 1
ATOM 5234 N N . VAL C 1 162 ? -31.054 143.319 -32.594 1.00 199.31 202 VAL C N 1
ATOM 5235 C CA . VAL C 1 162 ? -30.702 144.700 -32.931 1.00 198.67 202 VAL C CA 1
ATOM 5236 C C . VAL C 1 162 ? -29.537 145.139 -32.047 1.00 187.23 202 VAL C C 1
ATOM 5237 O O . VAL C 1 162 ? -29.565 144.889 -30.832 1.00 196.88 202 VAL C O 1
ATOM 5241 N N . PRO C 1 163 ? -28.509 145.775 -32.605 1.00 148.13 203 PRO C N 1
ATOM 5242 C CA . PRO C 1 163 ? -27.358 146.181 -31.791 1.00 160.85 203 PRO C CA 1
ATOM 5243 C C . PRO C 1 163 ? -27.724 147.246 -30.769 1.00 150.85 203 PRO C C 1
ATOM 5244 O O . PRO C 1 163 ? -28.750 147.924 -30.863 1.00 169.73 203 PRO C O 1
ATOM 5248 N N . HIS C 1 164 ? -26.850 147.383 -29.773 1.00 155.58 204 HIS C N 1
ATOM 5249 C CA . HIS C 1 164 ? -26.983 148.398 -28.739 1.00 169.51 204 HIS C CA 1
ATOM 5250 C C . HIS C 1 164 ? -25.600 148.932 -28.395 1.00 150.90 204 HIS C C 1
ATOM 5251 O O . HIS C 1 164 ? -24.586 148.257 -28.590 1.00 164.03 204 HIS C O 1
ATOM 5258 N N . LYS C 1 165 ? -25.567 150.161 -27.879 1.00 172.04 205 LYS C N 1
ATOM 5259 C CA . LYS C 1 165 ? -24.293 150.750 -27.483 1.00 179.59 205 LYS C CA 1
ATOM 5260 C C . LYS C 1 165 ? -23.738 150.101 -26.223 1.00 175.76 205 LYS C C 1
ATOM 5261 O O . LYS C 1 165 ? -22.515 150.004 -26.071 1.00 170.38 205 LYS C O 1
ATOM 5267 N N . GLU C 1 166 ? -24.614 149.645 -25.320 1.00 195.49 206 GLU C N 1
ATOM 5268 C CA . GLU C 1 166 ? -24.180 149.067 -24.051 1.00 187.73 206 GLU C CA 1
ATOM 5269 C C . GLU C 1 166 ? -23.210 147.904 -24.233 1.00 184.43 206 GLU C C 1
ATOM 5270 O O . GLU C 1 166 ? -22.409 147.639 -23.329 1.00 183.71 206 GLU C O 1
ATOM 5276 N N . ILE C 1 167 ? -23.257 147.218 -25.380 1.00 186.43 207 ILE C N 1
ATOM 5277 C CA . ILE C 1 167 ? -22.304 146.149 -25.668 1.00 165.71 207 ILE C CA 1
ATOM 5278 C C . ILE C 1 167 ? -20.869 146.615 -25.465 1.00 154.65 207 ILE C C 1
ATOM 5279 O O . ILE C 1 167 ? -20.021 145.841 -25.009 1.00 162.76 207 ILE C O 1
ATOM 5284 N N . VAL C 1 168 ? -20.565 147.876 -25.779 1.00 162.03 208 VAL C N 1
ATOM 5285 C CA . VAL C 1 168 ? -19.219 148.394 -25.548 1.00 156.72 208 VAL C CA 1
ATOM 5286 C C . VAL C 1 168 ? -19.132 149.264 -24.299 1.00 175.11 208 VAL C C 1
ATOM 5287 O O . VAL C 1 168 ? -18.019 149.625 -23.884 1.00 177.08 208 VAL C O 1
ATOM 5291 N N . THR C 1 169 ? -20.262 149.579 -23.665 1.00 174.32 209 THR C N 1
ATOM 5292 C CA . THR C 1 169 ? -20.254 150.503 -22.534 1.00 175.43 209 THR C CA 1
ATOM 5293 C C . THR C 1 169 ? -19.579 149.889 -21.312 1.00 167.57 209 THR C C 1
ATOM 5294 O O . THR C 1 169 ? -18.593 150.427 -20.795 1.00 174.07 209 THR C O 1
ATOM 5298 N N . ASN C 1 170 ? -20.103 148.768 -20.829 1.00 179.30 210 ASN C N 1
ATOM 5299 C CA . ASN C 1 170 ? -19.603 148.134 -19.618 1.00 186.24 210 ASN C CA 1
ATOM 5300 C C . ASN C 1 170 ? -18.718 146.937 -19.953 1.00 186.41 210 ASN C C 1
ATOM 5301 O O . ASN C 1 170 ? -18.810 146.342 -21.030 1.00 178.12 210 ASN C O 1
ATOM 5306 N N . GLN C 1 171 ? -17.854 146.588 -18.997 1.00 187.53 211 GLN C N 1
ATOM 5307 C CA . GLN C 1 171 ? -16.866 145.538 -19.214 1.00 160.22 211 GLN C CA 1
ATOM 5308 C C . GLN C 1 171 ? -17.485 144.150 -19.302 1.00 167.65 211 GLN C C 1
ATOM 5309 O O . GLN C 1 171 ? -16.872 143.254 -19.889 1.00 178.73 211 GLN C O 1
ATOM 5315 N N . GLY C 1 172 ? -18.668 143.945 -18.731 1.00 149.83 212 GLY C N 1
ATOM 5316 C CA . GLY C 1 172 ? -19.274 142.628 -18.721 1.00 160.31 212 GLY C CA 1
ATOM 5317 C C . GLY C 1 172 ? -19.775 142.178 -20.077 1.00 157.24 212 GLY C C 1
ATOM 5318 O O . GLY C 1 172 ? -19.358 141.132 -20.588 1.00 163.26 212 GLY C O 1
ATOM 5319 N N . ILE C 1 173 ? -20.676 142.969 -20.667 1.00 150.09 213 ILE C N 1
ATOM 5320 C CA . ILE C 1 173 ? -21.225 142.636 -21.978 1.00 160.50 213 ILE C CA 1
ATOM 5321 C C . ILE C 1 173 ? -20.131 142.635 -23.037 1.00 150.93 213 ILE C C 1
ATOM 5322 O O . ILE C 1 173 ? -20.169 141.836 -23.981 1.00 144.84 213 ILE C O 1
ATOM 5327 N N . LEU C 1 174 ? -19.139 143.519 -22.901 1.00 149.24 214 LEU C N 1
ATOM 5328 C CA . LEU C 1 174 ? -18.025 143.523 -23.843 1.00 147.92 214 LEU C CA 1
ATOM 5329 C C . LEU C 1 174 ? -17.143 142.296 -23.656 1.00 149.05 214 LEU C C 1
ATOM 5330 O O . LEU C 1 174 ? -16.625 141.740 -24.631 1.00 139.17 214 LEU C O 1
ATOM 5335 N N . TYR C 1 175 ? -16.965 141.860 -22.407 1.00 149.53 215 TYR C N 1
ATOM 5336 C CA . TYR C 1 175 ? -16.148 140.683 -22.128 1.00 126.85 215 TYR C CA 1
ATOM 5337 C C . TYR C 1 175 ? -16.792 139.425 -22.697 1.00 127.79 215 TYR C C 1
ATOM 5338 O O . TYR C 1 175 ? -16.152 138.665 -23.437 1.00 119.95 215 TYR C O 1
ATOM 5347 N N . ILE C 1 176 ? -18.065 139.190 -22.367 1.00 119.04 216 ILE C N 1
ATOM 5348 C CA . ILE C 1 176 ? -18.765 138.037 -22.926 1.00 116.85 216 ILE C CA 1
ATOM 5349 C C . ILE C 1 176 ? -18.878 138.159 -24.440 1.00 129.01 216 ILE C C 1
ATOM 5350 O O . ILE C 1 176 ? -18.895 137.148 -25.152 1.00 126.58 216 ILE C O 1
ATOM 5355 N N . ALA C 1 177 ? -18.946 139.388 -24.959 1.00 132.04 217 ALA C N 1
ATOM 5356 C CA . ALA C 1 177 ? -19.001 139.579 -26.406 1.00 132.93 217 ALA C CA 1
ATOM 5357 C C . ALA C 1 177 ? -17.703 139.135 -27.068 1.00 139.09 217 ALA C C 1
ATOM 5358 O O . ALA C 1 177 ? -17.721 138.424 -28.081 1.00 127.65 217 ALA C O 1
ATOM 5360 N N . LEU C 1 178 ? -16.562 139.550 -26.509 1.00 136.97 218 LEU C N 1
ATOM 5361 C CA . LEU C 1 178 ? -15.276 139.099 -27.030 1.00 119.87 218 LEU C CA 1
ATOM 5362 C C . LEU C 1 178 ? -15.127 137.590 -26.886 1.00 130.03 218 LEU C C 1
ATOM 5363 O O . LEU C 1 178 ? -14.529 136.933 -27.746 1.00 130.89 218 LEU C O 1
ATOM 5368 N N . GLY C 1 179 ? -15.667 137.021 -25.806 1.00 116.05 219 GLY C N 1
ATOM 5369 C CA . GLY C 1 179 ? -15.668 135.573 -25.679 1.00 122.60 219 GLY C CA 1
ATOM 5370 C C . GLY C 1 179 ? -16.461 134.895 -26.781 1.00 127.99 219 GLY C C 1
ATOM 5371 O O . GLY C 1 179 ? -16.033 133.879 -27.334 1.00 121.50 219 GLY C O 1
ATOM 5372 N N . ILE C 1 180 ? -17.620 135.460 -27.126 1.00 123.65 220 ILE C N 1
ATOM 5373 C CA . ILE C 1 180 ? -18.461 134.878 -28.169 1.00 127.68 220 ILE C CA 1
ATOM 5374 C C . ILE C 1 180 ? -17.780 134.983 -29.529 1.00 130.68 220 ILE C C 1
ATOM 5375 O O . ILE C 1 180 ? -17.758 134.021 -30.307 1.00 108.81 220 ILE C O 1
ATOM 5380 N N . ILE C 1 181 ? -17.215 136.153 -29.836 1.00 141.71 221 ILE C N 1
ATOM 5381 C CA . ILE C 1 181 ? -16.538 136.331 -31.117 1.00 142.84 221 ILE C CA 1
ATOM 5382 C C . ILE C 1 181 ? -15.335 135.402 -31.219 1.00 135.50 221 ILE C C 1
ATOM 5383 O O . ILE C 1 181 ? -15.104 134.773 -32.258 1.00 128.87 221 ILE C O 1
ATOM 5388 N N . GLY C 1 182 ? -14.560 135.289 -30.138 1.00 138.84 222 GLY C N 1
ATOM 5389 C CA . GLY C 1 182 ? -13.414 134.397 -30.152 1.00 132.45 222 GLY C CA 1
ATOM 5390 C C . GLY C 1 182 ? -13.792 132.934 -30.237 1.00 122.04 222 GLY C C 1
ATOM 5391 O O . GLY C 1 182 ? -13.035 132.126 -30.784 1.00 128.80 222 GLY C O 1
ATOM 5392 N N . ALA C 1 183 ? -14.957 132.567 -29.701 1.00 126.67 223 ALA C N 1
ATOM 5393 C CA . ALA C 1 183 ? -15.397 131.179 -29.772 1.00 118.56 223 ALA C CA 1
ATOM 5394 C C . ALA C 1 183 ? -15.984 130.835 -31.134 1.00 123.27 223 ALA C C 1
ATOM 5395 O O . ALA C 1 183 ? -15.871 129.687 -31.577 1.00 119.53 223 ALA C O 1
ATOM 5397 N N . THR C 1 184 ? -16.609 131.804 -31.806 1.00 154.88 224 THR C N 1
ATOM 5398 C CA . THR C 1 184 ? -17.196 131.568 -33.121 1.00 155.84 224 THR C CA 1
ATOM 5399 C C . THR C 1 184 ? -16.196 131.743 -34.256 1.00 153.03 224 THR C C 1
ATOM 5400 O O . THR C 1 184 ? -16.354 131.116 -35.310 1.00 146.31 224 THR C O 1
ATOM 5404 N N . ILE C 1 185 ? -15.178 132.583 -34.070 1.00 149.25 225 ILE C N 1
ATOM 5405 C CA . ILE C 1 185 ? -14.126 132.763 -35.065 1.00 136.02 225 ILE C CA 1
ATOM 5406 C C . ILE C 1 185 ? -12.813 132.262 -34.480 1.00 156.55 225 ILE C C 1
ATOM 5407 O O . ILE C 1 185 ? -11.973 133.055 -34.038 1.00 152.90 225 ILE C O 1
ATOM 5412 N N . MET C 1 186 ? -12.631 130.949 -34.468 1.00 152.12 226 MET C N 1
ATOM 5413 C CA . MET C 1 186 ? -11.447 130.365 -33.850 1.00 140.41 226 MET C CA 1
ATOM 5414 C C . MET C 1 186 ? -10.240 130.550 -34.764 1.00 138.33 226 MET C C 1
ATOM 5415 O O . MET C 1 186 ? -10.292 130.160 -35.934 1.00 156.50 226 MET C O 1
ATOM 5420 N N . PRO C 1 187 ? -9.146 131.140 -34.272 1.00 122.95 227 PRO C N 1
ATOM 5421 C CA . PRO C 1 187 ? -8.001 131.412 -35.158 1.00 123.63 227 PRO C CA 1
ATOM 5422 C C . PRO C 1 187 ? -7.360 130.163 -35.740 1.00 132.76 227 PRO C C 1
ATOM 5423 O O . PRO C 1 187 ? -6.781 130.232 -36.831 1.00 144.28 227 PRO C O 1
ATOM 5427 N N . HIS C 1 188 ? -7.442 129.021 -35.054 1.00 146.36 228 HIS C N 1
ATOM 5428 C CA . HIS C 1 188 ? -6.825 127.809 -35.581 1.00 148.08 228 HIS C CA 1
ATOM 5429 C C . HIS C 1 188 ? -7.606 127.223 -36.751 1.00 156.06 228 HIS C C 1
ATOM 5430 O O . HIS C 1 188 ? -7.024 126.496 -37.564 1.00 170.98 228 HIS C O 1
ATOM 5437 N N . ASN C 1 189 ? -8.903 127.524 -36.860 1.00 131.19 229 ASN C N 1
ATOM 5438 C CA . ASN C 1 189 ? -9.683 127.041 -37.994 1.00 136.15 229 ASN C CA 1
ATOM 5439 C C . ASN C 1 189 ? -9.284 127.714 -39.300 1.00 147.12 229 ASN C C 1
ATOM 5440 O O . ASN C 1 189 ? -9.569 127.172 -40.373 1.00 159.09 229 ASN C O 1
ATOM 5445 N N . LEU C 1 190 ? -8.638 128.879 -39.234 1.00 140.83 230 LEU C N 1
ATOM 5446 C CA . LEU C 1 190 ? -8.129 129.513 -40.445 1.00 155.20 230 LEU C CA 1
ATOM 5447 C C . LEU C 1 190 ? -6.939 128.741 -41.002 1.00 168.44 230 LEU C C 1
ATOM 5448 O O . LEU C 1 190 ? -6.919 128.374 -42.184 1.00 174.48 230 LEU C O 1
ATOM 5453 N N . TYR C 1 191 ? -5.937 128.482 -40.157 1.00 177.53 231 TYR C N 1
ATOM 5454 C CA . TYR C 1 191 ? -4.785 127.695 -40.586 1.00 166.75 231 TYR C CA 1
ATOM 5455 C C . TYR C 1 191 ? -5.196 126.276 -40.961 1.00 168.16 231 TYR C C 1
ATOM 5456 O O . TYR C 1 191 ? -4.653 125.695 -41.908 1.00 192.23 231 TYR C O 1
ATOM 5465 N N . LEU C 1 192 ? -6.152 125.702 -40.228 1.00 140.54 232 LEU C N 1
ATOM 5466 C CA . LEU C 1 192 ? -6.593 124.341 -40.521 1.00 145.70 232 LEU C CA 1
ATOM 5467 C C . LEU C 1 192 ? -7.328 124.280 -41.854 1.00 158.86 232 LEU C C 1
ATOM 5468 O O . LEU C 1 192 ? -7.030 123.429 -42.702 1.00 160.71 232 LEU C O 1
ATOM 5473 N N . HIS C 1 193 ? -8.294 125.180 -42.058 1.00 206.76 233 HIS C N 1
ATOM 5474 C CA . HIS C 1 193 ? -9.084 125.160 -43.286 1.00 213.24 233 HIS C CA 1
ATOM 5475 C C . HIS C 1 193 ? -8.233 125.505 -44.502 1.00 203.24 233 HIS C C 1
ATOM 5476 O O . HIS C 1 193 ? -8.389 124.895 -45.568 1.00 196.77 233 HIS C O 1
ATOM 5483 N N . SER C 1 194 ? -7.314 126.465 -44.356 1.00 159.72 234 SER C N 1
ATOM 5484 C CA . SER C 1 194 ? -6.476 126.895 -45.470 1.00 158.85 234 SER C CA 1
ATOM 5485 C C . SER C 1 194 ? -5.580 125.786 -46.009 1.00 166.69 234 SER C C 1
ATOM 5486 O O . SER C 1 194 ? -4.983 125.964 -47.076 1.00 174.69 234 SER C O 1
ATOM 5489 N N . SER C 1 195 ? -5.466 124.661 -45.311 1.00 162.40 235 SER C N 1
ATOM 5490 C CA . SER C 1 195 ? -4.692 123.525 -45.797 1.00 159.10 235 SER C CA 1
ATOM 5491 C C . SER C 1 195 ? -5.537 122.288 -46.047 1.00 152.23 235 SER C C 1
ATOM 5492 O O . SER C 1 195 ? -5.271 121.552 -47.000 1.00 170.06 235 SER C O 1
ATOM 5495 N N . ILE C 1 196 ? -6.550 122.031 -45.215 1.00 167.92 236 ILE C N 1
ATOM 5496 C CA . ILE C 1 196 ? -7.427 120.894 -45.466 1.00 179.90 236 ILE C CA 1
ATOM 5497 C C . ILE C 1 196 ? -8.294 121.131 -46.697 1.00 178.71 236 ILE C C 1
ATOM 5498 O O . ILE C 1 196 ? -8.798 120.172 -47.293 1.00 166.69 236 ILE C O 1
ATOM 5503 N N . VAL C 1 197 ? -8.467 122.392 -47.106 1.00 171.99 237 VAL C N 1
ATOM 5504 C CA . VAL C 1 197 ? -9.241 122.680 -48.307 1.00 160.51 237 VAL C CA 1
ATOM 5505 C C . VAL C 1 197 ? -8.501 122.253 -49.570 1.00 172.73 237 VAL C C 1
ATOM 5506 O O . VAL C 1 197 ? -9.127 122.080 -50.623 1.00 178.92 237 VAL C O 1
ATOM 5510 N N . GLN C 1 198 ? -7.183 122.063 -49.492 1.00 186.25 238 GLN C N 1
ATOM 5511 C CA . GLN C 1 198 ? -6.373 121.713 -50.652 1.00 169.13 238 GLN C CA 1
ATOM 5512 C C . GLN C 1 198 ? -6.371 120.220 -50.953 1.00 171.19 238 GLN C C 1
ATOM 5513 O O . GLN C 1 198 ? -5.670 119.793 -51.878 1.00 158.13 238 GLN C O 1
ATOM 5519 N N . SER C 1 199 ? -7.123 119.422 -50.201 1.00 176.60 239 SER C N 1
ATOM 5520 C CA . SER C 1 199 ? -7.216 117.989 -50.442 1.00 184.18 239 SER C CA 1
ATOM 5521 C C . SER C 1 199 ? -8.339 117.624 -51.403 1.00 198.04 239 SER C C 1
ATOM 5522 O O . SER C 1 199 ? -8.513 116.439 -51.706 1.00 195.35 239 SER C O 1
ATOM 5525 N N . ARG C 1 200 ? -9.096 118.606 -51.890 1.00 214.12 240 ARG C N 1
ATOM 5526 C CA . ARG C 1 200 ? -10.176 118.341 -52.827 1.00 220.10 240 ARG C CA 1
ATOM 5527 C C . ARG C 1 200 ? -9.605 118.005 -54.208 1.00 230.01 240 ARG C C 1
ATOM 5528 O O . ARG C 1 200 ? -8.393 118.058 -54.446 1.00 225.24 240 ARG C O 1
ATOM 5536 N N . LYS C 1 201 ? -10.498 117.655 -55.134 1.00 209.23 241 LYS C N 1
ATOM 5537 C CA . LYS C 1 201 ? -10.126 117.177 -56.464 1.00 207.32 241 LYS C CA 1
ATOM 5538 C C . LYS C 1 201 ? -10.097 118.346 -57.446 1.00 199.28 241 LYS C C 1
ATOM 5539 O O . LYS C 1 201 ? -11.148 118.865 -57.830 1.00 182.50 241 LYS C O 1
ATOM 5545 N N . TYR C 1 202 ? -8.893 118.748 -57.856 1.00 215.80 242 TYR C N 1
ATOM 5546 C CA . TYR C 1 202 ? -8.696 119.748 -58.900 1.00 225.76 242 TYR C CA 1
ATOM 5547 C C . TYR C 1 202 ? -7.239 119.739 -59.345 1.00 250.63 242 TYR C C 1
ATOM 5548 O O . TYR C 1 202 ? -6.346 119.493 -58.535 1.00 251.12 242 TYR C O 1
ATOM 5557 N N . ASP C 1 203 ? -7.014 120.007 -60.634 1.00 257.41 243 ASP C N 1
ATOM 5558 C CA . ASP C 1 203 ? -5.669 120.278 -61.122 1.00 245.06 243 ASP C CA 1
ATOM 5559 C C . ASP C 1 203 ? -5.206 121.630 -60.582 1.00 252.99 243 ASP C C 1
ATOM 5560 O O . ASP C 1 203 ? -5.959 122.610 -60.617 1.00 252.46 243 ASP C O 1
ATOM 5565 N N . ARG C 1 204 ? -3.969 121.676 -60.063 1.00 269.20 244 ARG C N 1
ATOM 5566 C CA . ARG C 1 204 ? -3.455 122.882 -59.412 1.00 274.94 244 ARG C CA 1
ATOM 5567 C C . ARG C 1 204 ? -3.396 124.071 -60.363 1.00 282.57 244 ARG C C 1
ATOM 5568 O O . ARG C 1 204 ? -3.368 125.214 -59.904 1.00 291.96 244 ARG C O 1
ATOM 5576 N N . HIS C 1 205 ? -3.401 123.846 -61.677 1.00 249.58 245 HIS C N 1
ATOM 5577 C CA . HIS C 1 205 ? -3.291 124.962 -62.603 1.00 245.29 245 HIS C CA 1
ATOM 5578 C C . HIS C 1 205 ? -4.542 125.212 -63.444 1.00 240.87 245 HIS C C 1
ATOM 5579 O O . HIS C 1 205 ? -4.664 126.296 -64.016 1.00 245.07 245 HIS C O 1
ATOM 5586 N N . ASP C 1 206 ? -5.476 124.260 -63.525 1.00 255.58 246 ASP C N 1
ATOM 5587 C CA . ASP C 1 206 ? -6.768 124.503 -64.164 1.00 269.62 246 ASP C CA 1
ATOM 5588 C C . ASP C 1 206 ? -7.670 125.233 -63.174 1.00 263.62 246 ASP C C 1
ATOM 5589 O O . ASP C 1 206 ? -7.765 124.838 -62.012 1.00 269.62 246 ASP C O 1
ATOM 5594 N N . ASN C 1 207 ? -8.335 126.297 -63.631 1.00 215.17 247 ASN C N 1
ATOM 5595 C CA . ASN C 1 207 ? -8.845 127.328 -62.728 1.00 205.02 247 ASN C CA 1
ATOM 5596 C C . ASN C 1 207 ? -10.321 127.190 -62.368 1.00 207.73 247 ASN C C 1
ATOM 5597 O O . ASN C 1 207 ? -10.671 127.430 -61.211 1.00 217.34 247 ASN C O 1
ATOM 5602 N N . GLU C 1 208 ? -11.205 126.837 -63.310 1.00 232.00 248 GLU C N 1
ATOM 5603 C CA . GLU C 1 208 ? -12.599 126.621 -62.925 1.00 252.25 248 GLU C CA 1
ATOM 5604 C C . GLU C 1 208 ? -12.791 125.296 -62.202 1.00 255.45 248 GLU C C 1
ATOM 5605 O O . GLU C 1 208 ? -13.766 125.141 -61.460 1.00 260.09 248 GLU C O 1
ATOM 5611 N N . GLU C 1 209 ? -11.853 124.363 -62.338 1.00 223.78 249 GLU C N 1
ATOM 5612 C CA . GLU C 1 209 ? -11.803 123.262 -61.385 1.00 219.07 249 GLU C CA 1
ATOM 5613 C C . GLU C 1 209 ? -11.625 123.798 -59.971 1.00 209.12 249 GLU C C 1
ATOM 5614 O O . GLU C 1 209 ? -12.331 123.385 -59.041 1.00 192.62 249 GLU C O 1
ATOM 5620 N N . LYS C 1 210 ? -10.709 124.759 -59.813 1.00 221.01 250 LYS C N 1
ATOM 5621 C CA . LYS C 1 210 ? -10.498 125.432 -58.537 1.00 214.30 250 LYS C CA 1
ATOM 5622 C C . LYS C 1 210 ? -11.743 126.181 -58.081 1.00 216.46 250 LYS C C 1
ATOM 5623 O O . LYS C 1 210 ? -12.163 126.048 -56.932 1.00 218.38 250 LYS C O 1
ATOM 5629 N N . ALA C 1 211 ? -12.311 127.023 -58.948 1.00 194.18 251 ALA C N 1
ATOM 5630 C CA . ALA C 1 211 ? -13.466 127.823 -58.557 1.00 180.87 251 ALA C CA 1
ATOM 5631 C C . ALA C 1 211 ? -14.652 126.936 -58.220 1.00 187.75 251 ALA C C 1
ATOM 5632 O O . ALA C 1 211 ? -15.519 127.327 -57.431 1.00 181.87 251 ALA C O 1
ATOM 5634 N N . GLN C 1 212 ? -14.705 125.741 -58.810 1.00 228.85 252 GLN C N 1
ATOM 5635 C CA . GLN C 1 212 ? -15.681 124.744 -58.392 1.00 219.72 252 GLN C CA 1
ATOM 5636 C C . GLN C 1 212 ? -15.358 124.245 -56.988 1.00 235.07 252 GLN C C 1
ATOM 5637 O O . GLN C 1 212 ? -16.241 124.155 -56.123 1.00 239.61 252 GLN C O 1
ATOM 5643 N N . ALA C 1 213 ? -14.078 123.941 -56.734 1.00 187.55 253 ALA C N 1
ATOM 5644 C CA . ALA C 1 213 ? -13.667 123.517 -55.398 1.00 176.30 253 ALA C CA 1
ATOM 5645 C C . ALA C 1 213 ? -13.988 124.576 -54.340 1.00 174.20 253 ALA C C 1
ATOM 5646 O O . ALA C 1 213 ? -14.418 124.233 -53.235 1.00 173.11 253 ALA C O 1
ATOM 5648 N N . ILE C 1 214 ? -13.782 125.864 -54.656 1.00 178.06 254 ILE C N 1
ATOM 5649 C CA . ILE C 1 214 ? -14.067 126.968 -53.734 1.00 183.80 254 ILE C CA 1
ATOM 5650 C C . ILE C 1 214 ? -15.572 127.164 -53.579 1.00 205.40 254 ILE C C 1
ATOM 5651 O O . ILE C 1 214 ? -16.051 127.513 -52.493 1.00 210.44 254 ILE C O 1
ATOM 5656 N N . LYS C 1 215 ? -16.336 126.981 -54.662 1.00 181.69 255 LYS C N 1
ATOM 5657 C CA . LYS C 1 215 ? -17.791 126.956 -54.555 1.00 173.42 255 LYS C CA 1
ATOM 5658 C C . LYS C 1 215 ? -18.244 125.929 -53.515 1.00 172.58 255 LYS C C 1
ATOM 5659 O O . LYS C 1 215 ? -18.950 126.277 -52.559 1.00 190.09 255 LYS C O 1
ATOM 5665 N N . TYR C 1 216 ? -17.804 124.663 -53.653 1.00 211.30 256 TYR C N 1
ATOM 5666 C CA . TYR C 1 216 ? -18.188 123.626 -52.686 1.00 228.14 256 TYR C CA 1
ATOM 5667 C C . TYR C 1 216 ? -17.695 123.943 -51.273 1.00 223.79 256 TYR C C 1
ATOM 5668 O O . TYR C 1 216 ? -18.484 123.927 -50.320 1.00 205.82 256 TYR C O 1
ATOM 5677 N N . ALA C 1 217 ? -16.389 124.188 -51.108 1.00 223.07 257 ALA C N 1
ATOM 5678 C CA . ALA C 1 217 ? -15.847 124.438 -49.773 1.00 215.68 257 ALA C CA 1
ATOM 5679 C C . ALA C 1 217 ? -16.535 125.623 -49.109 1.00 211.53 257 ALA C C 1
ATOM 5680 O O . ALA C 1 217 ? -16.768 125.616 -47.893 1.00 218.26 257 ALA C O 1
ATOM 5682 N N . THR C 1 218 ? -16.863 126.654 -49.890 1.00 168.87 258 THR C N 1
ATOM 5683 C CA . THR C 1 218 ? -17.593 127.793 -49.348 1.00 174.60 258 THR C CA 1
ATOM 5684 C C . THR C 1 218 ? -19.006 127.397 -48.937 1.00 185.22 258 THR C C 1
ATOM 5685 O O . THR C 1 218 ? -19.485 127.820 -47.879 1.00 204.63 258 THR C O 1
ATOM 5689 N N . ILE C 1 219 ? -19.684 126.570 -49.742 1.00 223.34 259 ILE C N 1
ATOM 5690 C CA . ILE C 1 219 ? -21.053 126.176 -49.404 1.00 230.85 259 ILE C CA 1
ATOM 5691 C C . ILE C 1 219 ? -21.075 125.387 -48.097 1.00 218.54 259 ILE C C 1
ATOM 5692 O O . ILE C 1 219 ? -21.884 125.663 -47.201 1.00 210.15 259 ILE C O 1
ATOM 5697 N N . ASP C 1 220 ? -20.182 124.402 -47.960 1.00 200.15 260 ASP C N 1
ATOM 5698 C CA . ASP C 1 220 ? -20.123 123.641 -46.712 1.00 201.88 260 ASP C CA 1
ATOM 5699 C C . ASP C 1 220 ? -19.738 124.543 -45.543 1.00 190.41 260 ASP C C 1
ATOM 5700 O O . ASP C 1 220 ? -20.368 124.508 -44.471 1.00 185.16 260 ASP C O 1
ATOM 5705 N N . SER C 1 221 ? -18.710 125.375 -45.749 1.00 178.45 261 SER C N 1
ATOM 5706 C CA . SER C 1 221 ? -18.246 126.293 -44.715 1.00 179.62 261 SER C CA 1
ATOM 5707 C C . SER C 1 221 ? -19.363 127.200 -44.218 1.00 171.45 261 SER C C 1
ATOM 5708 O O . SER C 1 221 ? -19.353 127.610 -43.051 1.00 167.71 261 SER C O 1
ATOM 5711 N N . ASN C 1 222 ? -20.330 127.525 -45.077 1.00 196.52 262 ASN C N 1
ATOM 5712 C CA . ASN C 1 222 ? -21.476 128.316 -44.644 1.00 190.39 262 ASN C CA 1
ATOM 5713 C C . ASN C 1 222 ? -22.576 127.470 -44.015 1.00 178.57 262 ASN C C 1
ATOM 5714 O O . ASN C 1 222 ? -23.298 127.963 -43.140 1.00 179.11 262 ASN C O 1
ATOM 5719 N N . LEU C 1 223 ? -22.720 126.212 -44.442 1.00 186.93 263 LEU C N 1
ATOM 5720 C CA . LEU C 1 223 ? -23.701 125.316 -43.833 1.00 176.87 263 LEU C CA 1
ATOM 5721 C C . LEU C 1 223 ? -23.397 125.086 -42.356 1.00 188.95 263 LEU C C 1
ATOM 5722 O O . LEU C 1 223 ? -24.233 125.360 -41.479 1.00 183.58 263 LEU C O 1
ATOM 5727 N N . GLN C 1 224 ? -22.200 124.571 -42.055 1.00 202.04 264 GLN C N 1
ATOM 5728 C CA . GLN C 1 224 ? -21.931 124.221 -40.663 1.00 187.17 264 GLN C CA 1
ATOM 5729 C C . GLN C 1 224 ? -21.884 125.466 -39.784 1.00 186.30 264 GLN C C 1
ATOM 5730 O O . GLN C 1 224 ? -22.319 125.430 -38.627 1.00 181.49 264 GLN C O 1
ATOM 5736 N N . LEU C 1 225 ? -21.397 126.586 -40.326 1.00 143.37 265 LEU C N 1
ATOM 5737 C CA . LEU C 1 225 ? -21.418 127.835 -39.574 1.00 152.12 265 LEU C CA 1
ATOM 5738 C C . LEU C 1 225 ? -22.841 128.316 -39.320 1.00 161.12 265 LEU C C 1
ATOM 5739 O O . LEU C 1 225 ? -23.121 128.875 -38.253 1.00 158.72 265 LEU C O 1
ATOM 5744 N N . SER C 1 226 ? -23.750 128.112 -40.277 1.00 159.19 266 SER C N 1
ATOM 5745 C CA . SER C 1 226 ? -25.159 128.396 -40.024 1.00 147.44 266 SER C CA 1
ATOM 5746 C C . SER C 1 226 ? -25.669 127.576 -38.846 1.00 147.67 266 SER C C 1
ATOM 5747 O O . SER C 1 226 ? -26.315 128.110 -37.933 1.00 149.26 266 SER C O 1
ATOM 5750 N N . ILE C 1 227 ? -25.366 126.273 -38.836 1.00 156.19 267 ILE C N 1
ATOM 5751 C CA . ILE C 1 227 ? -25.824 125.438 -37.727 1.00 152.23 267 ILE C CA 1
ATOM 5752 C C . ILE C 1 227 ? -25.249 125.937 -36.409 1.00 156.30 267 ILE C C 1
ATOM 5753 O O . ILE C 1 227 ? -25.959 126.017 -35.399 1.00 151.39 267 ILE C O 1
ATOM 5758 N N . ALA C 1 228 ? -23.962 126.293 -36.397 1.00 157.59 268 ALA C N 1
ATOM 5759 C CA . ALA C 1 228 ? -23.348 126.812 -35.178 1.00 160.11 268 ALA C CA 1
ATOM 5760 C C . ALA C 1 228 ? -24.034 128.092 -34.717 1.00 152.21 268 ALA C C 1
ATOM 5761 O O . ALA C 1 228 ? -24.201 128.316 -33.511 1.00 149.11 268 ALA C O 1
ATOM 5763 N N . PHE C 1 229 ? -24.433 128.944 -35.664 1.00 142.59 269 PHE C N 1
ATOM 5764 C CA . PHE C 1 229 ? -25.223 130.121 -35.320 1.00 138.17 269 PHE C CA 1
ATOM 5765 C C . PHE C 1 229 ? -26.521 129.726 -34.624 1.00 132.37 269 PHE C C 1
ATOM 5766 O O . PHE C 1 229 ? -26.838 130.233 -33.538 1.00 127.11 269 PHE C O 1
ATOM 5774 N N . VAL C 1 230 ? -27.283 128.810 -35.231 1.00 131.23 270 VAL C N 1
ATOM 5775 C CA . VAL C 1 230 ? -28.582 128.439 -34.665 1.00 142.76 270 VAL C CA 1
ATOM 5776 C C . VAL C 1 230 ? -28.407 127.863 -33.266 1.00 146.54 270 VAL C C 1
ATOM 5777 O O . VAL C 1 230 ? -29.146 128.207 -32.333 1.00 148.52 270 VAL C O 1
ATOM 5781 N N . VAL C 1 231 ? -27.420 126.980 -33.101 1.00 147.68 271 VAL C N 1
ATOM 5782 C CA . VAL C 1 231 ? -27.175 126.377 -31.795 1.00 150.51 271 VAL C CA 1
ATOM 5783 C C . VAL C 1 231 ? -26.779 127.443 -30.780 1.00 131.30 271 VAL C C 1
ATOM 5784 O O . VAL C 1 231 ? -27.237 127.427 -29.629 1.00 116.16 271 VAL C O 1
ATOM 5788 N N . ASN C 1 232 ? -25.943 128.399 -31.190 1.00 138.58 272 ASN C N 1
ATOM 5789 C CA . ASN C 1 232 ? -25.541 129.455 -30.266 1.00 155.91 272 ASN C CA 1
ATOM 5790 C C . ASN C 1 232 ? -26.744 130.264 -29.798 1.00 156.86 272 ASN C C 1
ATOM 5791 O O . ASN C 1 232 ? -26.870 130.574 -28.606 1.00 164.53 272 ASN C O 1
ATOM 5796 N N . CYS C 1 233 ? -27.651 130.596 -30.720 1.00 151.93 273 CYS C N 1
ATOM 5797 C CA . CYS C 1 233 ? -28.857 131.318 -30.330 1.00 143.93 273 CYS C CA 1
ATOM 5798 C C . CYS C 1 233 ? -29.716 130.483 -29.390 1.00 133.18 273 CYS C C 1
ATOM 5799 O O . CYS C 1 233 ? -30.248 130.999 -28.400 1.00 137.52 273 CYS C O 1
ATOM 5802 N N . LEU C 1 234 ? -29.852 129.187 -29.682 1.00 136.68 274 LEU C N 1
ATOM 5803 C CA . LEU C 1 234 ? -30.650 128.304 -28.839 1.00 132.94 274 LEU C CA 1
ATOM 5804 C C . LEU C 1 234 ? -30.096 128.246 -27.418 1.00 134.77 274 LEU C C 1
ATOM 5805 O O . LEU C 1 234 ? -30.861 128.199 -26.445 1.00 133.91 274 LEU C O 1
ATOM 5810 N N . LEU C 1 235 ? -28.766 128.273 -27.281 1.00 120.34 275 LEU C N 1
ATOM 5811 C CA . LEU C 1 235 ? -28.115 128.242 -25.973 1.00 126.12 275 LEU C CA 1
ATOM 5812 C C . LEU C 1 235 ? -28.259 129.566 -25.231 1.00 116.19 275 LEU C C 1
ATOM 5813 O O . LEU C 1 235 ? -28.589 129.581 -24.040 1.00 135.71 275 LEU C O 1
ATOM 5818 N N . LEU C 1 236 ? -28.005 130.687 -25.912 1.00 118.98 276 LEU C N 1
ATOM 5819 C CA . LEU C 1 236 ? -28.218 131.989 -25.285 1.00 121.60 276 LEU C CA 1
ATOM 5820 C C . LEU C 1 236 ? -29.658 132.133 -24.801 1.00 131.58 276 LEU C C 1
ATOM 5821 O O . LEU C 1 236 ? -29.907 132.624 -23.691 1.00 127.42 276 LEU C O 1
ATOM 5826 N N . THR C 1 237 ? -30.619 131.687 -25.612 1.00 146.19 277 THR C N 1
ATOM 5827 C CA . THR C 1 237 ? -32.012 131.715 -25.182 1.00 161.70 277 THR C CA 1
ATOM 5828 C C . THR C 1 237 ? -32.247 130.753 -24.024 1.00 143.31 277 THR C C 1
ATOM 5829 O O . THR C 1 237 ? -33.088 131.015 -23.157 1.00 145.91 277 THR C O 1
ATOM 5833 N N . LEU C 1 238 ? -31.511 129.640 -23.983 1.00 116.62 278 LEU C N 1
ATOM 5834 C CA . LEU C 1 238 ? -31.656 128.701 -22.874 1.00 112.94 278 LEU C CA 1
ATOM 5835 C C . LEU C 1 238 ? -31.226 129.342 -21.558 1.00 113.72 278 LEU C C 1
ATOM 5836 O O . LEU C 1 238 ? -31.971 129.335 -20.566 1.00 117.65 278 LEU C O 1
ATOM 5841 N N . GLY C 1 239 ? -30.025 129.923 -21.539 1.00 94.87 279 GLY C N 1
ATOM 5842 C CA . GLY C 1 239 ? -29.545 130.563 -20.327 1.00 103.55 279 GLY C CA 1
ATOM 5843 C C . GLY C 1 239 ? -30.393 131.752 -19.924 1.00 128.44 279 GLY C C 1
ATOM 5844 O O . GLY C 1 239 ? -30.650 131.971 -18.737 1.00 139.28 279 GLY C O 1
ATOM 5845 N N . ALA C 1 240 ? -30.847 132.532 -20.909 1.00 131.18 280 ALA C N 1
ATOM 5846 C CA . ALA C 1 240 ? -31.747 133.642 -20.617 1.00 119.40 280 ALA C CA 1
ATOM 5847 C C . ALA C 1 240 ? -33.072 133.163 -20.037 1.00 106.02 280 ALA C C 1
ATOM 5848 O O . ALA C 1 240 ? -33.653 133.839 -19.182 1.00 119.13 280 ALA C O 1
ATOM 5850 N N . ALA C 1 241 ? -33.562 132.006 -20.479 1.00 101.20 281 ALA C N 1
ATOM 5851 C CA . ALA C 1 241 ? -34.840 131.509 -19.987 1.00 96.93 281 ALA C CA 1
ATOM 5852 C C . ALA C 1 241 ? -34.731 130.911 -18.595 1.00 119.35 281 ALA C C 1
ATOM 5853 O O . ALA C 1 241 ? -35.669 131.031 -17.801 1.00 123.34 281 ALA C O 1
ATOM 5855 N N . LEU C 1 242 ? -33.597 130.293 -18.270 1.00 134.52 282 LEU C N 1
ATOM 5856 C CA . LEU C 1 242 ? -33.428 129.658 -16.967 1.00 115.79 282 LEU C CA 1
ATOM 5857 C C . LEU C 1 242 ? -32.921 130.602 -15.882 1.00 100.18 282 LEU C C 1
ATOM 5858 O O . LEU C 1 242 ? -33.410 130.547 -14.750 1.00 107.45 282 LEU C O 1
ATOM 5863 N N . PHE C 1 243 ? -31.959 131.475 -16.193 1.00 98.07 283 PHE C N 1
ATOM 5864 C CA . PHE C 1 243 ? -31.236 132.199 -15.156 1.00 115.01 283 PHE C CA 1
ATOM 5865 C C . PHE C 1 243 ? -31.283 133.714 -15.268 1.00 107.27 283 PHE C C 1
ATOM 5866 O O . PHE C 1 243 ? -30.747 134.386 -14.380 1.00 112.36 283 PHE C O 1
ATOM 5874 N N . PHE C 1 244 ? -31.890 134.274 -16.309 1.00 126.12 284 PHE C N 1
ATOM 5875 C CA . PHE C 1 244 ? -31.995 135.721 -16.422 1.00 130.69 284 PHE C CA 1
ATOM 5876 C C . PHE C 1 244 ? -33.220 136.229 -15.672 1.00 132.72 284 PHE C C 1
ATOM 5877 O O . PHE C 1 244 ? -34.243 135.547 -15.580 1.00 120.73 284 PHE C O 1
ATOM 5885 N N . GLY C 1 245 ? -33.105 137.443 -15.139 1.00 112.18 285 GLY C N 1
ATOM 5886 C CA . GLY C 1 245 ? -34.170 137.991 -14.323 1.00 135.83 285 GLY C CA 1
ATOM 5887 C C . GLY C 1 245 ? -34.298 137.332 -12.970 1.00 132.52 285 GLY C C 1
ATOM 5888 O O . GLY C 1 245 ? -35.390 137.319 -12.393 1.00 147.55 285 GLY C O 1
ATOM 5889 N N . THR C 1 246 ? -33.210 136.777 -12.449 1.00 142.88 286 THR C N 1
ATOM 5890 C CA . THR C 1 246 ? -33.209 136.105 -11.161 1.00 130.97 286 THR C CA 1
ATOM 5891 C C . THR C 1 246 ? -32.664 137.030 -10.081 1.00 137.99 286 THR C C 1
ATOM 5892 O O . THR C 1 246 ? -31.787 137.861 -10.331 1.00 141.53 286 THR C O 1
ATOM 5896 N N . LYS C 1 247 ? -33.199 136.875 -8.870 1.00 131.52 287 LYS C N 1
ATOM 5897 C CA . LYS C 1 247 ? -32.783 137.706 -7.748 1.00 128.32 287 LYS C CA 1
ATOM 5898 C C . LYS C 1 247 ? -31.394 137.343 -7.242 1.00 131.33 287 LYS C C 1
ATOM 5899 O O . LYS C 1 247 ? -30.736 138.183 -6.619 1.00 123.28 287 LYS C O 1
ATOM 5905 N N . THR C 1 248 ? -30.935 136.118 -7.500 1.00 151.50 288 THR C N 1
ATOM 5906 C CA . THR C 1 248 ? -29.649 135.639 -7.014 1.00 138.78 288 THR C CA 1
ATOM 5907 C C . THR C 1 248 ? -28.521 135.808 -8.024 1.00 137.23 288 THR C C 1
ATOM 5908 O O . THR C 1 248 ? -27.360 135.569 -7.673 1.00 158.35 288 THR C O 1
ATOM 5912 N N . ASN C 1 249 ? -28.834 136.207 -9.258 1.00 137.38 289 ASN C N 1
ATOM 5913 C CA . ASN C 1 249 ? -27.838 136.470 -10.299 1.00 149.26 289 ASN C CA 1
ATOM 5914 C C . ASN C 1 249 ? -26.977 135.234 -10.570 1.00 141.06 289 ASN C C 1
ATOM 5915 O O . ASN C 1 249 ? -25.753 135.245 -10.420 1.00 130.59 289 ASN C O 1
ATOM 5920 N N . ASP C 1 250 ? -27.646 134.156 -10.975 1.00 135.52 290 ASP C N 1
ATOM 5921 C CA . ASP C 1 250 ? -26.942 132.944 -11.373 1.00 115.74 290 ASP C CA 1
ATOM 5922 C C . ASP C 1 250 ? -26.187 133.205 -12.671 1.00 120.79 290 ASP C C 1
ATOM 5923 O O . ASP C 1 250 ? -26.787 133.599 -13.676 1.00 132.63 290 ASP C O 1
ATOM 5928 N N . LEU C 1 251 ? -24.868 132.989 -12.646 1.00 119.14 291 LEU C N 1
ATOM 5929 C CA . LEU C 1 251 ? -24.040 133.283 -13.813 1.00 102.92 291 LEU C CA 1
ATOM 5930 C C . LEU C 1 251 ? -24.379 132.389 -14.998 1.00 113.41 291 LEU C C 1
ATOM 5931 O O . LEU C 1 251 ? -24.139 132.773 -16.148 1.00 106.26 291 LEU C O 1
ATOM 5936 N N . GLY C 1 252 ? -24.924 131.202 -14.746 1.00 109.42 292 GLY C N 1
ATOM 5937 C CA . GLY C 1 252 ? -25.368 130.336 -15.820 1.00 126.57 292 GLY C CA 1
ATOM 5938 C C . GLY C 1 252 ? -24.285 129.452 -16.405 1.00 127.99 292 GLY C C 1
ATOM 5939 O O . GLY C 1 252 ? -24.117 129.390 -17.626 1.00 112.62 292 GLY C O 1
ATOM 5940 N N . GLY C 1 253 ? -23.549 128.757 -15.546 1.00 146.33 293 GLY C N 1
ATOM 5941 C CA . GLY C 1 253 ? -22.525 127.836 -15.988 1.00 112.45 293 GLY C CA 1
ATOM 5942 C C . GLY C 1 253 ? -23.086 126.458 -16.290 1.00 105.07 293 GLY C C 1
ATOM 5943 O O . GLY C 1 253 ? -24.294 126.246 -16.408 1.00 97.19 293 GLY C O 1
ATOM 5944 N N . PHE C 1 254 ? -22.167 125.497 -16.419 1.00 96.59 294 PHE C N 1
ATOM 5945 C CA . PHE C 1 254 ? -22.572 124.120 -16.683 1.00 95.21 294 PHE C CA 1
ATOM 5946 C C . PHE C 1 254 ? -23.233 123.484 -15.468 1.00 102.33 294 PHE C C 1
ATOM 5947 O O . PHE C 1 254 ? -24.111 122.626 -15.619 1.00 92.57 294 PHE C O 1
ATOM 5955 N N . TYR C 1 255 ? -22.822 123.882 -14.262 1.00 94.36 295 TYR C N 1
ATOM 5956 C CA . TYR C 1 255 ? -23.463 123.364 -13.058 1.00 84.40 295 TYR C CA 1
ATOM 5957 C C . TYR C 1 255 ? -24.865 123.935 -12.896 1.00 111.40 295 TYR C C 1
ATOM 5958 O O . TYR C 1 255 ? -25.798 123.210 -12.528 1.00 114.90 295 TYR C O 1
ATOM 5967 N N . ASP C 1 256 ? -25.030 125.234 -13.164 1.00 107.52 296 ASP C N 1
ATOM 5968 C CA . ASP C 1 256 ? -26.355 125.841 -13.107 1.00 97.06 296 ASP C CA 1
ATOM 5969 C C . ASP C 1 256 ? -27.306 125.178 -14.094 1.00 106.42 296 ASP C C 1
ATOM 5970 O O . ASP C 1 256 ? -28.479 124.949 -13.778 1.00 136.42 296 ASP C O 1
ATOM 5975 N N . LEU C 1 257 ? -26.820 124.865 -15.296 1.00 92.37 297 LEU C N 1
ATOM 5976 C CA . LEU C 1 257 ? -27.645 124.143 -16.258 1.00 98.03 297 LEU C CA 1
ATOM 5977 C C . LEU C 1 257 ? -27.919 122.723 -15.784 1.00 103.25 297 LEU C C 1
ATOM 5978 O O . LEU C 1 257 ? -29.015 122.188 -15.995 1.00 123.06 297 LEU C O 1
ATOM 5983 N N . TYR C 1 258 ? -26.932 122.103 -15.134 1.00 106.02 298 TYR C N 1
ATOM 5984 C CA . TYR C 1 258 ? -27.093 120.738 -14.648 1.00 106.11 298 TYR C CA 1
ATOM 5985 C C . TYR C 1 258 ? -28.208 120.654 -13.610 1.00 105.61 298 TYR C C 1
ATOM 5986 O O . TYR C 1 258 ? -29.125 119.831 -13.729 1.00 105.35 298 TYR C O 1
ATOM 5995 N N . HIS C 1 259 ? -28.154 121.512 -12.587 1.00 109.03 299 HIS C N 1
ATOM 5996 C CA . HIS C 1 259 ? -29.173 121.481 -11.544 1.00 114.89 299 HIS C CA 1
ATOM 5997 C C . HIS C 1 259 ? -30.484 122.113 -11.994 1.00 118.63 299 HIS C C 1
ATOM 5998 O O . HIS C 1 259 ? -31.535 121.804 -11.423 1.00 122.47 299 HIS C O 1
ATOM 6005 N N . ALA C 1 260 ? -30.446 122.988 -13.001 1.00 109.79 300 ALA C N 1
ATOM 6006 C CA . ALA C 1 260 ? -31.682 123.507 -13.576 1.00 110.67 300 ALA C CA 1
ATOM 6007 C C . ALA C 1 260 ? -32.443 122.411 -14.310 1.00 118.67 300 ALA C C 1
ATOM 6008 O O . ALA C 1 260 ? -33.665 122.289 -14.166 1.00 143.86 300 ALA C O 1
ATOM 6010 N N . LEU C 1 261 ? -31.735 121.602 -15.103 1.00 103.42 301 LEU C N 1
ATOM 6011 C CA . LEU C 1 261 ? -32.373 120.462 -15.752 1.00 112.44 301 LEU C CA 1
ATOM 6012 C C . LEU C 1 261 ? -32.762 119.390 -14.744 1.00 122.92 301 LEU C C 1
ATOM 6013 O O . LEU C 1 261 ? -33.758 118.685 -14.944 1.00 132.33 301 LEU C O 1
ATOM 6018 N N . LYS C 1 262 ? -31.994 119.251 -13.662 1.00 124.08 302 LYS C N 1
ATOM 6019 C CA . LYS C 1 262 ? -32.277 118.222 -12.670 1.00 108.88 302 LYS C CA 1
ATOM 6020 C C . LYS C 1 262 ? -33.422 118.603 -11.741 1.00 123.04 302 LYS C C 1
ATOM 6021 O O . LYS C 1 262 ? -34.053 117.712 -11.160 1.00 118.48 302 LYS C O 1
ATOM 6027 N N . THR C 1 263 ? -33.709 119.898 -11.591 1.00 124.95 303 THR C N 1
ATOM 6028 C CA . THR C 1 263 ? -34.768 120.368 -10.704 1.00 114.94 303 THR C CA 1
ATOM 6029 C C . THR C 1 263 ? -35.892 121.063 -11.465 1.00 132.03 303 THR C C 1
ATOM 6030 O O . THR C 1 263 ? -36.647 121.841 -10.872 1.00 141.72 303 THR C O 1
ATOM 6034 N N . GLU C 1 264 ? -36.016 120.811 -12.764 1.00 151.77 304 GLU C N 1
ATOM 6035 C CA . GLU C 1 264 ? -37.092 121.422 -13.536 1.00 148.15 304 GLU C CA 1
ATOM 6036 C C . GLU C 1 264 ? -38.422 120.822 -13.099 1.00 167.75 304 GLU C C 1
ATOM 6037 O O . GLU C 1 264 ? -38.546 119.592 -13.032 1.00 156.79 304 GLU C O 1
ATOM 6043 N N . PRO C 1 265 ? -39.429 121.640 -12.778 1.00 151.05 305 PRO C N 1
ATOM 6044 C CA . PRO C 1 265 ? -40.661 121.064 -12.205 1.00 131.81 305 PRO C CA 1
ATOM 6045 C C . PRO C 1 265 ? -41.423 120.173 -13.174 1.00 133.96 305 PRO C C 1
ATOM 6046 O O . PRO C 1 265 ? -41.707 119.015 -12.839 1.00 115.64 305 PRO C O 1
ATOM 6050 N N . VAL C 1 266 ? -41.753 120.668 -14.371 1.00 142.80 306 VAL C N 1
ATOM 6051 C CA . VAL C 1 266 ? -42.522 119.870 -15.326 1.00 148.53 306 VAL C CA 1
ATOM 6052 C C . VAL C 1 266 ? -41.721 118.665 -15.800 1.00 155.45 306 VAL C C 1
ATOM 6053 O O . VAL C 1 266 ? -42.296 117.623 -16.140 1.00 177.31 306 VAL C O 1
ATOM 6057 N N . LEU C 1 267 ? -40.392 118.773 -15.819 1.00 157.77 307 LEU C N 1
ATOM 6058 C CA . LEU C 1 267 ? -39.535 117.703 -16.312 1.00 149.04 307 LEU C CA 1
ATOM 6059 C C . LEU C 1 267 ? -39.458 116.516 -15.358 1.00 131.07 307 LEU C C 1
ATOM 6060 O O . LEU C 1 267 ? -38.877 115.488 -15.722 1.00 146.54 307 LEU C O 1
ATOM 6065 N N . GLY C 1 268 ? -40.027 116.628 -14.162 1.00 119.67 308 GLY C N 1
ATOM 6066 C CA . GLY C 1 268 ? -39.984 115.546 -13.204 1.00 132.26 308 GLY C CA 1
ATOM 6067 C C . GLY C 1 268 ? -38.700 115.542 -12.394 1.00 148.91 308 GLY C C 1
ATOM 6068 O O . GLY C 1 268 ? -37.910 116.490 -12.402 1.00 161.47 308 GLY C O 1
ATOM 6069 N N . ALA C 1 269 ? -38.498 114.437 -11.676 1.00 140.67 309 ALA C N 1
ATOM 6070 C CA . ALA C 1 269 ? -37.310 114.243 -10.855 1.00 129.00 309 ALA C CA 1
ATOM 6071 C C . ALA C 1 269 ? -36.349 113.237 -11.475 1.00 145.72 309 ALA C C 1
ATOM 6072 O O . ALA C 1 269 ? -35.209 113.586 -11.794 1.00 168.51 309 ALA C O 1
ATOM 6074 N N . THR C 1 270 ? -36.781 111.985 -11.652 1.00 164.24 310 THR C N 1
ATOM 6075 C CA . THR C 1 270 ? -35.924 110.991 -12.292 1.00 170.33 310 THR C CA 1
ATOM 6076 C C . THR C 1 270 ? -35.684 111.330 -13.759 1.00 165.68 310 THR C C 1
ATOM 6077 O O . THR C 1 270 ? -34.553 111.224 -14.251 1.00 166.77 310 THR C O 1
ATOM 6081 N N . LEU C 1 271 ? -36.736 111.744 -14.470 1.00 135.07 311 LEU C N 1
ATOM 6082 C CA . LEU C 1 271 ? -36.585 112.125 -15.871 1.00 130.60 311 LEU C CA 1
ATOM 6083 C C . LEU C 1 271 ? -35.614 113.291 -16.012 1.00 127.75 311 LEU C C 1
ATOM 6084 O O . LEU C 1 271 ? -34.712 113.263 -16.858 1.00 132.94 311 LEU C O 1
ATOM 6089 N N . GLY C 1 272 ? -35.776 114.322 -15.179 1.00 132.42 312 GLY C N 1
ATOM 6090 C CA . GLY C 1 272 ? -34.857 115.450 -15.225 1.00 128.36 312 GLY C CA 1
ATOM 6091 C C . GLY C 1 272 ? -33.431 115.052 -14.899 1.00 111.03 312 GLY C C 1
ATOM 6092 O O . GLY C 1 272 ? -32.477 115.617 -15.442 1.00 100.94 312 GLY C O 1
ATOM 6093 N N . GLY C 1 273 ? -33.266 114.073 -14.007 1.00 128.43 313 GLY C N 1
ATOM 6094 C CA . GLY C 1 273 ? -31.941 113.535 -13.755 1.00 125.64 313 GLY C CA 1
ATOM 6095 C C . GLY C 1 273 ? -31.353 112.857 -14.977 1.00 112.48 313 GLY C C 1
ATOM 6096 O O . GLY C 1 273 ? -30.159 112.988 -15.259 1.00 120.63 313 GLY C O 1
ATOM 6097 N N . VAL C 1 274 ? -32.186 112.127 -15.724 1.00 123.00 314 VAL C N 1
ATOM 6098 C CA . VAL C 1 274 ? -31.732 111.543 -16.983 1.00 118.26 314 VAL C CA 1
ATOM 6099 C C . VAL C 1 274 ? -31.302 112.638 -17.953 1.00 114.70 314 VAL C C 1
ATOM 6100 O O . VAL C 1 274 ? -30.267 112.524 -18.622 1.00 120.09 314 VAL C O 1
ATOM 6104 N N . MET C 1 275 ? -32.083 113.718 -18.039 1.00 133.27 315 MET C N 1
ATOM 6105 C CA . MET C 1 275 ? -31.726 114.822 -18.928 1.00 134.75 315 MET C CA 1
ATOM 6106 C C . MET C 1 275 ? -30.377 115.418 -18.544 1.00 124.81 315 MET C C 1
ATOM 6107 O O . MET C 1 275 ? -29.521 115.655 -19.406 1.00 135.97 315 MET C O 1
ATOM 6112 N N . SER C 1 276 ? -30.170 115.664 -17.247 1.00 123.88 316 SER C N 1
ATOM 6113 C CA . SER C 1 276 ? -28.917 116.267 -16.798 1.00 123.05 316 SER C CA 1
ATOM 6114 C C . SER C 1 276 ? -27.733 115.341 -17.050 1.00 116.36 316 SER C C 1
ATOM 6115 O O . SER C 1 276 ? -26.667 115.790 -17.493 1.00 95.54 316 SER C O 1
ATOM 6118 N N . THR C 1 277 ? -27.900 114.044 -16.770 1.00 117.72 317 THR C N 1
ATOM 6119 C CA . THR C 1 277 ? -26.837 113.082 -17.043 1.00 96.09 317 THR C CA 1
ATOM 6120 C C . THR C 1 277 ? -26.481 113.064 -18.525 1.00 109.16 317 THR C C 1
ATOM 6121 O O . THR C 1 277 ? -25.300 113.107 -18.892 1.00 106.16 317 THR C O 1
ATOM 6125 N N . LEU C 1 278 ? -27.496 113.003 -19.393 1.00 123.30 318 LEU C N 1
ATOM 6126 C CA . LEU C 1 278 ? -27.244 113.062 -20.829 1.00 113.28 318 LEU C CA 1
ATOM 6127 C C . LEU C 1 278 ? -26.507 114.340 -21.207 1.00 115.20 318 LEU C C 1
ATOM 6128 O O . LEU C 1 278 ? -25.630 114.323 -22.078 1.00 113.62 318 LEU C O 1
ATOM 6133 N N . PHE C 1 279 ? -26.847 115.458 -20.559 1.00 117.67 319 PHE C N 1
ATOM 6134 C CA . PHE C 1 279 ? -26.139 116.705 -20.828 1.00 122.82 319 PHE C CA 1
ATOM 6135 C C . PHE C 1 279 ? -24.670 116.604 -20.441 1.00 114.89 319 PHE C C 1
ATOM 6136 O O . PHE C 1 279 ? -23.795 117.110 -21.154 1.00 110.32 319 PHE C O 1
ATOM 6144 N N . ALA C 1 280 ? -24.379 115.961 -19.308 1.00 109.28 320 ALA C N 1
ATOM 6145 C CA . ALA C 1 280 ? -22.990 115.816 -18.886 1.00 107.70 320 ALA C CA 1
ATOM 6146 C C . ALA C 1 280 ? -22.211 114.926 -19.848 1.00 103.53 320 ALA C C 1
ATOM 6147 O O . ALA C 1 280 ? -21.079 115.253 -20.228 1.00 95.16 320 ALA C O 1
ATOM 6149 N N . VAL C 1 281 ? -22.804 113.801 -20.258 1.00 102.38 321 VAL C N 1
ATOM 6150 C CA . VAL C 1 281 ? -22.148 112.931 -21.230 1.00 97.01 321 VAL C CA 1
ATOM 6151 C C . VAL C 1 281 ? -21.918 113.677 -22.538 1.00 106.70 321 VAL C C 1
ATOM 6152 O O . VAL C 1 281 ? -20.888 113.499 -23.201 1.00 106.25 321 VAL C O 1
ATOM 6156 N N . ALA C 1 282 ? -22.866 114.535 -22.926 1.00 112.95 322 ALA C N 1
ATOM 6157 C CA . ALA C 1 282 ? -22.671 115.359 -24.113 1.00 125.09 322 ALA C CA 1
ATOM 6158 C C . ALA C 1 282 ? -21.573 116.393 -23.902 1.00 117.74 322 ALA C C 1
ATOM 6159 O O . ALA C 1 282 ? -20.953 116.844 -24.873 1.00 112.41 322 ALA C O 1
ATOM 6161 N N . LEU C 1 283 ? -21.320 116.783 -22.650 1.00 107.97 323 LEU C N 1
ATOM 6162 C CA . LEU C 1 283 ? -20.218 117.698 -22.370 1.00 99.76 323 LEU C CA 1
ATOM 6163 C C . LEU C 1 283 ? -18.876 116.989 -22.492 1.00 101.62 323 LEU C C 1
ATOM 6164 O O . LEU C 1 283 ? -17.911 117.551 -23.028 1.00 105.82 323 LEU C O 1
ATOM 6169 N N . LEU C 1 284 ? -18.796 115.752 -21.998 1.00 100.23 324 LEU C N 1
ATOM 6170 C CA . LEU C 1 284 ? -17.586 114.957 -22.177 1.00 98.27 324 LEU C CA 1
ATOM 6171 C C . LEU C 1 284 ? -17.318 114.706 -23.656 1.00 103.76 324 LEU C C 1
ATOM 6172 O O . LEU C 1 284 ? -16.202 114.926 -24.149 1.00 112.01 324 LEU C O 1
ATOM 6177 N N . ALA C 1 285 ? -18.342 114.248 -24.382 1.00 114.62 325 ALA C N 1
ATOM 6178 C CA . ALA C 1 285 ? -18.210 114.062 -25.822 1.00 105.77 325 ALA C CA 1
ATOM 6179 C C . ALA C 1 285 ? -17.834 115.362 -26.518 1.00 91.09 325 ALA C C 1
ATOM 6180 O O . ALA C 1 285 ? -17.128 115.343 -27.532 1.00 116.89 325 ALA C O 1
ATOM 6182 N N . SER C 1 286 ? -18.296 116.496 -25.987 1.00 102.65 326 SER C N 1
ATOM 6183 C CA . SER C 1 286 ? -17.852 117.788 -26.495 1.00 106.38 326 SER C CA 1
ATOM 6184 C C . SER C 1 286 ? -16.365 118.003 -26.245 1.00 129.96 326 SER C C 1
ATOM 6185 O O . SER C 1 286 ? -15.685 118.616 -27.075 1.00 134.10 326 SER C O 1
ATOM 6188 N N . GLY C 1 287 ? -15.844 117.500 -25.124 1.00 126.59 327 GLY C N 1
ATOM 6189 C CA . GLY C 1 287 ? -14.434 117.652 -24.826 1.00 107.83 327 GLY C CA 1
ATOM 6190 C C . GLY C 1 287 ? -13.524 116.615 -25.441 1.00 109.86 327 GLY C C 1
ATOM 6191 O O . GLY C 1 287 ? -12.304 116.740 -25.314 1.00 105.68 327 GLY C O 1
ATOM 6192 N N . GLN C 1 288 ? -14.079 115.598 -26.103 1.00 142.60 328 GLN C N 1
ATOM 6193 C CA . GLN C 1 288 ? -13.256 114.555 -26.705 1.00 133.51 328 GLN C CA 1
ATOM 6194 C C . GLN C 1 288 ? -13.039 114.715 -28.207 1.00 147.79 328 GLN C C 1
ATOM 6195 O O . GLN C 1 288 ? -12.060 114.173 -28.732 1.00 146.66 328 GLN C O 1
ATOM 6201 N N . ASN C 1 289 ? -13.910 115.436 -28.912 1.00 152.43 329 ASN C N 1
ATOM 6202 C CA . ASN C 1 289 ? -13.851 115.443 -30.370 1.00 167.76 329 ASN C CA 1
ATOM 6203 C C . ASN C 1 289 ? -12.987 116.560 -30.942 1.00 186.48 329 ASN C C 1
ATOM 6204 O O . ASN C 1 289 ? -12.478 116.422 -32.060 1.00 198.83 329 ASN C O 1
ATOM 6209 N N . SER C 1 290 ? -12.804 117.660 -30.209 1.00 164.63 330 SER C N 1
ATOM 6210 C CA . SER C 1 290 ? -12.038 118.791 -30.722 1.00 168.81 330 SER C CA 1
ATOM 6211 C C . SER C 1 290 ? -10.540 118.514 -30.782 1.00 169.04 330 SER C C 1
ATOM 6212 O O . SER C 1 290 ? -9.800 119.297 -31.395 1.00 181.40 330 SER C O 1
ATOM 6215 N N . THR C 1 291 ? -10.085 117.411 -30.184 1.00 186.34 331 THR C N 1
ATOM 6216 C CA . THR C 1 291 ? -8.655 117.194 -29.995 1.00 193.76 331 THR C CA 1
ATOM 6217 C C . THR C 1 291 ? -7.947 116.886 -31.310 1.00 191.36 331 THR C C 1
ATOM 6218 O O . THR C 1 291 ? -6.826 117.354 -31.538 1.00 208.10 331 THR C O 1
ATOM 6222 N N . ILE C 1 292 ? -8.576 116.096 -32.183 1.00 192.87 332 ILE C N 1
ATOM 6223 C CA . ILE C 1 292 ? -7.933 115.735 -33.443 1.00 191.43 332 ILE C CA 1
ATOM 6224 C C . ILE C 1 292 ? -7.797 116.956 -34.346 1.00 195.90 332 ILE C C 1
ATOM 6225 O O . ILE C 1 292 ? -6.741 117.185 -34.951 1.00 180.76 332 ILE C O 1
ATOM 6230 N N . THR C 1 293 ? -8.860 117.759 -34.449 1.00 189.45 333 THR C N 1
ATOM 6231 C CA . THR C 1 293 ? -8.793 118.980 -35.245 1.00 169.11 333 THR C CA 1
ATOM 6232 C C . THR C 1 293 ? -7.766 119.949 -34.675 1.00 171.58 333 THR C C 1
ATOM 62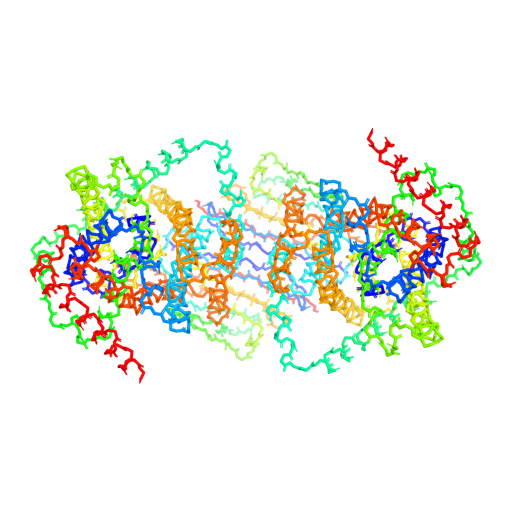33 O O . THR C 1 293 ? -7.025 120.596 -35.428 1.00 158.44 333 THR C O 1
ATOM 6237 N N . GLY C 1 294 ? -7.704 120.062 -33.345 1.00 188.93 334 GLY C N 1
ATOM 6238 C CA . GLY C 1 294 ? -6.671 120.886 -32.737 1.00 189.96 334 GLY C CA 1
ATOM 6239 C C . GLY C 1 294 ? -5.272 120.384 -33.040 1.00 165.17 334 GLY C C 1
ATOM 6240 O O . GLY C 1 294 ? -4.336 121.174 -33.195 1.00 136.09 334 GLY C O 1
ATOM 6241 N N . THR C 1 295 ? -5.111 119.062 -33.137 1.00 182.60 335 THR C N 1
ATOM 6242 C CA . THR C 1 295 ? -3.800 118.492 -33.433 1.00 175.47 335 THR C CA 1
ATOM 6243 C C . THR C 1 295 ? -3.391 118.774 -34.873 1.00 165.39 335 THR C C 1
ATOM 6244 O O . THR C 1 295 ? -2.246 119.161 -35.139 1.00 149.68 335 THR C O 1
ATOM 6248 N N . LEU C 1 296 ? -4.313 118.576 -35.820 1.00 158.88 336 LEU C N 1
ATOM 6249 C CA . LEU C 1 296 ? -4.017 118.895 -37.214 1.00 139.41 336 LEU C CA 1
ATOM 6250 C C . LEU C 1 296 ? -3.701 120.376 -37.382 1.00 143.93 336 LEU C C 1
ATOM 6251 O O . LEU C 1 296 ? -2.738 120.742 -38.071 1.00 162.48 336 LEU C O 1
ATOM 6256 N N . ALA C 1 297 ? -4.497 121.244 -36.749 1.00 121.47 337 ALA C N 1
ATOM 6257 C CA . ALA C 1 297 ? -4.221 122.675 -36.801 1.00 117.28 337 ALA C CA 1
ATOM 6258 C C . ALA C 1 297 ? -2.849 122.995 -36.222 1.00 126.00 337 ALA C C 1
ATOM 6259 O O . ALA C 1 297 ? -2.109 123.815 -36.778 1.00 122.44 337 ALA C O 1
ATOM 6261 N N . GLY C 1 298 ? -2.494 122.358 -35.105 1.00 125.78 338 GLY C N 1
ATOM 6262 C CA . GLY C 1 298 ? -1.180 122.581 -34.528 1.00 124.75 338 GLY C CA 1
ATOM 6263 C C . GLY C 1 298 ? -0.060 122.124 -35.443 1.00 132.07 338 GLY C C 1
ATOM 6264 O O . GLY C 1 298 ? 1.005 122.744 -35.495 1.00 124.41 338 GLY C O 1
ATOM 6265 N N . GLN C 1 299 ? -0.285 121.028 -36.173 1.00 132.30 339 GLN C N 1
ATOM 6266 C CA . GLN C 1 299 ? 0.694 120.574 -37.152 1.00 137.56 339 GLN C CA 1
ATOM 6267 C C . GLN C 1 299 ? 0.872 121.597 -38.263 1.00 132.47 339 GLN C C 1
ATOM 6268 O O . GLN C 1 299 ? 2.001 121.891 -38.671 1.00 129.25 339 GLN C O 1
ATOM 6274 N N . ILE C 1 300 ? -0.236 122.149 -38.766 1.00 123.50 340 ILE C N 1
ATOM 6275 C CA . ILE C 1 300 ? -0.151 123.147 -39.829 1.00 126.58 340 ILE C CA 1
ATOM 6276 C C . ILE C 1 300 ? 0.569 124.396 -39.338 1.00 117.25 340 ILE C C 1
ATOM 6277 O O . ILE C 1 300 ? 1.417 124.961 -40.042 1.00 127.30 340 ILE C O 1
ATOM 6282 N N . VAL C 1 301 ? 0.257 124.840 -38.121 1.00 139.96 341 VAL C N 1
ATOM 6283 C CA . VAL C 1 301 ? 0.871 126.055 -37.594 1.00 144.25 341 VAL C CA 1
ATOM 6284 C C . VAL C 1 301 ? 2.363 125.845 -37.359 1.00 148.14 341 VAL C C 1
ATOM 6285 O O . VAL C 1 301 ? 3.193 126.666 -37.769 1.00 140.10 341 VAL C O 1
ATOM 6289 N N . MET C 1 302 ? 2.726 124.738 -36.706 1.00 156.39 342 MET C N 1
ATOM 6290 C CA . MET C 1 302 ? 4.127 124.507 -36.365 1.00 158.37 342 MET C CA 1
ATOM 6291 C C . MET C 1 302 ? 4.967 124.255 -37.611 1.00 154.16 342 MET C C 1
ATOM 6292 O O . MET C 1 302 ? 6.051 124.830 -37.767 1.00 159.15 342 MET C O 1
ATOM 6297 N N . GLU C 1 303 ? 4.487 123.390 -38.507 1.00 136.05 343 GLU C N 1
ATOM 6298 C CA . GLU C 1 303 ? 5.216 123.127 -39.742 1.00 142.15 343 GLU C CA 1
ATOM 6299 C C . GLU C 1 303 ? 5.225 124.327 -40.679 1.00 157.63 343 GLU C C 1
ATOM 6300 O O . GLU C 1 303 ? 6.107 124.418 -41.539 1.00 174.65 343 GLU C O 1
ATOM 6306 N N . GLY C 1 304 ? 4.272 125.244 -40.535 1.00 152.17 344 GLY C N 1
ATOM 6307 C CA . GLY C 1 304 ? 4.230 126.418 -41.382 1.00 149.13 344 GLY C CA 1
ATOM 6308 C C . GLY C 1 304 ? 5.144 127.532 -40.916 1.00 149.28 344 GLY C C 1
ATOM 6309 O O . GLY C 1 304 ? 5.870 128.122 -41.721 1.00 147.83 344 GLY C O 1
ATOM 6310 N N . PHE C 1 305 ? 5.118 127.831 -39.616 1.00 156.09 345 PHE C N 1
ATOM 6311 C CA . PHE C 1 305 ? 5.938 128.916 -39.086 1.00 156.07 345 PHE C CA 1
ATOM 6312 C C . PHE C 1 305 ? 7.361 128.450 -38.797 1.00 165.36 345 PHE C C 1
ATOM 6313 O O . PHE C 1 305 ? 8.326 128.982 -39.355 1.00 180.95 345 PHE C O 1
ATOM 6321 N N . LEU C 1 306 ? 7.510 127.459 -37.919 1.00 145.94 346 LEU C N 1
ATOM 6322 C CA . LEU C 1 306 ? 8.834 127.012 -37.508 1.00 155.46 346 LEU C CA 1
ATOM 6323 C C . LEU C 1 306 ? 9.467 126.022 -38.478 1.00 157.32 346 LEU C C 1
ATOM 6324 O O . LEU C 1 306 ? 10.671 125.765 -38.367 1.00 163.13 346 LEU C O 1
ATOM 6329 N N . ARG C 1 307 ? 8.694 125.471 -39.417 1.00 152.28 347 ARG C N 1
ATOM 6330 C CA . ARG C 1 307 ? 9.177 124.442 -40.342 1.00 154.90 347 ARG C CA 1
ATOM 6331 C C . ARG C 1 307 ? 9.766 123.256 -39.581 1.00 153.24 347 ARG C C 1
ATOM 6332 O O . ARG C 1 307 ? 10.747 122.644 -40.007 1.00 160.82 347 ARG C O 1
ATOM 6340 N N . LEU C 1 308 ? 9.157 122.935 -38.444 1.00 148.77 348 LEU C N 1
ATOM 6341 C CA . LEU C 1 308 ? 9.570 121.832 -37.591 1.00 142.01 348 LEU C CA 1
ATOM 6342 C C . LEU C 1 308 ? 8.499 120.750 -37.627 1.00 153.97 348 LEU C C 1
ATOM 6343 O O . LEU C 1 308 ? 7.302 121.052 -37.650 1.00 165.41 348 LEU C O 1
ATOM 6348 N N . SER C 1 309 ? 8.927 119.490 -37.638 1.00 157.55 349 SER C N 1
ATOM 6349 C CA . SER C 1 309 ? 8.022 118.358 -37.793 1.00 160.02 349 SER C CA 1
ATOM 6350 C C . SER C 1 309 ? 8.185 117.402 -36.620 1.00 165.59 349 SER C C 1
ATOM 6351 O O . SER C 1 309 ? 9.266 116.836 -36.420 1.00 177.31 349 SER C O 1
ATOM 6354 N N . ILE C 1 310 ? 7.115 117.227 -35.851 1.00 147.96 350 ILE C N 1
ATOM 6355 C CA . ILE C 1 310 ? 7.058 116.211 -34.802 1.00 133.54 350 ILE C CA 1
ATOM 6356 C C . ILE C 1 310 ? 5.758 115.436 -34.973 1.00 137.67 350 ILE C C 1
ATOM 6357 O O . ILE C 1 310 ? 4.789 115.946 -35.559 1.00 156.31 350 ILE C O 1
ATOM 6362 N N . PRO C 1 311 ? 5.708 114.193 -34.490 1.00 119.70 351 PRO C N 1
ATOM 6363 C CA . PRO C 1 311 ? 4.489 113.391 -34.659 1.00 122.47 351 PRO C CA 1
ATOM 6364 C C . PRO C 1 311 ? 3.297 114.008 -33.942 1.00 133.87 351 PRO C C 1
ATOM 6365 O O . PRO C 1 311 ? 3.433 114.823 -33.027 1.00 142.95 351 PRO C O 1
ATOM 6369 N N . ASN C 1 312 ? 2.103 113.599 -34.379 1.00 153.34 352 ASN C N 1
ATOM 6370 C CA . ASN C 1 312 ? 0.877 114.191 -33.852 1.00 157.60 352 ASN C CA 1
ATOM 6371 C C . ASN C 1 312 ? 0.616 113.779 -32.408 1.00 147.41 352 ASN C C 1
ATOM 6372 O O . ASN C 1 312 ? 0.074 114.573 -31.631 1.00 146.95 352 ASN C O 1
ATOM 6377 N N . TRP C 1 313 ? 0.985 112.553 -32.028 1.00 159.30 353 TRP C N 1
ATOM 6378 C CA . TRP C 1 313 ? 0.814 112.138 -30.640 1.00 153.15 353 TRP C CA 1
ATOM 6379 C C . TRP C 1 313 ? 1.707 112.952 -29.711 1.00 139.43 353 TRP C C 1
ATOM 6380 O O . TRP C 1 313 ? 1.295 113.313 -28.601 1.00 158.69 353 TRP C O 1
ATOM 6391 N N . LEU C 1 314 ? 2.927 113.262 -30.154 1.00 115.53 354 LEU C N 1
ATOM 6392 C CA . LEU C 1 314 ? 3.850 114.017 -29.315 1.00 116.43 354 LEU C CA 1
ATOM 6393 C C . LEU C 1 314 ? 3.343 115.434 -29.082 1.00 121.93 354 LEU C C 1
ATOM 6394 O O . LEU C 1 314 ? 3.232 115.880 -27.935 1.00 132.73 354 LEU C O 1
ATOM 6399 N N . ARG C 1 315 ? 3.021 116.156 -30.157 1.00 123.89 355 ARG C N 1
ATOM 6400 C CA . ARG C 1 315 ? 2.513 117.513 -29.989 1.00 124.06 355 ARG C CA 1
ATOM 6401 C C . ARG C 1 315 ? 1.154 117.521 -29.303 1.00 124.31 355 ARG C C 1
ATOM 6402 O O . ARG C 1 315 ? 0.790 118.515 -28.666 1.00 128.53 355 ARG C O 1
ATOM 6410 N N . ARG C 1 316 ? 0.392 116.432 -29.422 1.00 114.10 356 ARG C N 1
ATOM 6411 C CA . ARG C 1 316 ? -0.851 116.312 -28.667 1.00 118.24 356 ARG C CA 1
ATOM 6412 C C . ARG C 1 316 ? -0.566 116.238 -27.173 1.00 105.77 356 ARG C C 1
ATOM 6413 O O . ARG C 1 316 ? -1.235 116.899 -26.366 1.00 121.85 356 ARG C O 1
ATOM 6421 N N . LEU C 1 317 ? 0.445 115.456 -26.790 1.00 122.17 357 LEU C N 1
ATOM 6422 C CA . LEU C 1 317 ? 0.821 115.352 -25.383 1.00 123.01 357 LEU C CA 1
ATOM 6423 C C . LEU C 1 317 ? 1.404 116.661 -24.864 1.00 104.72 357 LEU C C 1
ATOM 6424 O O . LEU C 1 317 ? 1.171 117.036 -23.708 1.00 123.23 357 LEU C O 1
ATOM 6429 N N . ILE C 1 318 ? 2.164 117.371 -25.700 1.00 117.65 358 ILE C N 1
ATOM 6430 C CA . ILE C 1 318 ? 2.752 118.641 -25.283 1.00 118.19 358 ILE C CA 1
ATOM 6431 C C . ILE C 1 318 ? 1.668 119.696 -25.102 1.00 130.66 358 ILE C C 1
ATOM 6432 O O . ILE C 1 318 ? 1.624 120.400 -24.085 1.00 114.88 358 ILE C O 1
ATOM 6437 N N . THR C 1 319 ? 0.787 119.832 -26.095 1.00 120.67 359 THR C N 1
ATOM 6438 C CA . THR C 1 319 ? -0.280 120.820 -26.000 1.00 112.29 359 THR C CA 1
ATOM 6439 C C . THR C 1 319 ? -1.198 120.519 -24.823 1.00 103.81 359 THR C C 1
ATOM 6440 O O . THR C 1 319 ? -1.601 121.434 -24.094 1.00 105.70 359 THR C O 1
ATOM 6444 N N . ARG C 1 320 ? -1.523 119.241 -24.606 1.00 88.17 360 ARG C N 1
ATOM 6445 C CA . ARG C 1 320 ? -2.356 118.887 -23.461 1.00 101.01 360 ARG C CA 1
ATOM 6446 C C . ARG C 1 320 ? -1.650 119.204 -22.147 1.00 89.66 360 ARG C C 1
ATOM 6447 O O . ARG C 1 320 ? -2.259 119.760 -21.225 1.00 87.82 360 ARG C O 1
ATOM 6455 N N . SER C 1 321 ? -0.360 118.870 -22.048 1.00 108.28 361 SER C N 1
ATOM 6456 C CA . SER C 1 321 ? 0.381 119.127 -20.816 1.00 90.99 361 SER C CA 1
ATOM 6457 C C . SER C 1 321 ? 0.457 120.618 -20.516 1.00 89.87 361 SER C C 1
ATOM 6458 O O . SER C 1 321 ? 0.315 121.035 -19.362 1.00 93.32 361 SER C O 1
ATOM 6461 N N . LEU C 1 322 ? 0.685 121.440 -21.542 1.00 103.31 362 LEU C N 1
ATOM 6462 C CA . LEU C 1 322 ? 0.674 122.882 -21.333 1.00 95.88 362 LEU C CA 1
ATOM 6463 C C . LEU C 1 322 ? -0.723 123.390 -21.008 1.00 102.76 362 LEU C C 1
ATOM 6464 O O . LEU C 1 322 ? -0.867 124.401 -20.312 1.00 96.12 362 LEU C O 1
ATOM 6469 N N . ALA C 1 323 ? -1.760 122.710 -21.498 1.00 101.64 363 ALA C N 1
ATOM 6470 C CA . ALA C 1 323 ? -3.121 123.165 -21.250 1.00 97.30 363 ALA C CA 1
ATOM 6471 C C . ALA C 1 323 ? -3.574 122.858 -19.829 1.00 93.29 363 ALA C C 1
ATOM 6472 O O . ALA C 1 323 ? -4.327 123.641 -19.240 1.00 97.54 363 ALA C O 1
ATOM 6474 N N . VAL C 1 324 ? -3.121 121.738 -19.260 1.00 85.95 364 VAL C N 1
ATOM 6475 C CA . VAL C 1 324 ? -3.585 121.347 -17.932 1.00 88.98 364 VAL C CA 1
ATOM 6476 C C . VAL C 1 324 ? -2.958 122.219 -16.848 1.00 87.04 364 VAL C C 1
ATOM 6477 O O . VAL C 1 324 ? -3.546 122.400 -15.773 1.00 79.16 364 VAL C O 1
ATOM 6481 N N . ILE C 1 325 ? -1.778 122.789 -17.106 1.00 86.33 365 ILE C N 1
ATOM 6482 C CA . ILE C 1 325 ? -1.054 123.526 -16.062 1.00 80.59 365 ILE C CA 1
ATOM 6483 C C . ILE C 1 325 ? -1.851 124.726 -15.549 1.00 89.11 365 ILE C C 1
ATOM 6484 O O . ILE C 1 325 ? -2.057 124.828 -14.328 1.00 87.51 365 ILE C O 1
ATOM 6489 N N . PRO C 1 326 ? -2.317 125.657 -16.392 1.00 95.38 366 PRO C N 1
ATOM 6490 C CA . PRO C 1 326 ? -3.114 126.763 -15.845 1.00 89.64 366 PRO C CA 1
ATOM 6491 C C . PRO C 1 326 ? -4.409 126.299 -15.202 1.00 92.11 366 PRO C C 1
ATOM 6492 O O . PRO C 1 326 ? -4.879 126.943 -14.257 1.00 87.38 366 PRO C O 1
ATOM 6496 N N . VAL C 1 327 ? -5.000 125.201 -15.678 1.00 91.74 367 VAL C N 1
ATOM 6497 C CA . VAL C 1 327 ? -6.206 124.673 -15.043 1.00 92.17 367 VAL C CA 1
ATOM 6498 C C . VAL C 1 327 ? -5.899 124.225 -13.619 1.00 99.24 367 VAL C C 1
ATOM 6499 O O . VAL C 1 327 ? -6.637 124.535 -12.675 1.00 96.35 367 VAL C O 1
ATOM 6503 N N . ILE C 1 328 ? -4.793 123.499 -13.442 1.00 85.44 368 ILE C N 1
ATOM 6504 C CA . ILE C 1 328 ? -4.423 123.018 -12.115 1.00 80.39 368 ILE C CA 1
ATOM 6505 C C . ILE C 1 328 ? -4.040 124.180 -11.207 1.00 78.77 368 ILE C C 1
ATOM 6506 O O . ILE C 1 328 ? -4.387 124.194 -10.021 1.00 72.65 368 ILE C O 1
ATOM 6511 N N . ILE C 1 329 ? -3.320 125.170 -11.740 1.00 79.81 369 ILE C N 1
ATOM 6512 C CA . ILE C 1 329 ? -2.964 126.340 -10.939 1.00 85.87 369 ILE C CA 1
ATOM 6513 C C . ILE C 1 329 ? -4.219 127.089 -10.506 1.00 88.11 369 ILE C C 1
ATOM 6514 O O . ILE C 1 329 ? -4.326 127.549 -9.361 1.00 93.19 369 ILE C O 1
ATOM 6519 N N . CYS C 1 330 ? -5.191 127.211 -11.412 1.00 80.60 370 CYS C N 1
ATOM 6520 C CA . CYS C 1 330 ? -6.452 127.863 -11.075 1.00 89.90 370 CYS C CA 1
ATOM 6521 C C . CYS C 1 330 ? -7.196 127.097 -9.990 1.00 93.32 370 CYS C C 1
ATOM 6522 O O . CYS C 1 330 ? -7.746 127.698 -9.060 1.00 78.92 370 CYS C O 1
ATOM 6525 N N . LEU C 1 331 ? -7.223 125.766 -10.090 1.00 87.05 371 LEU C N 1
ATOM 6526 C CA . LEU C 1 331 ? -7.902 124.968 -9.076 1.00 68.50 371 LEU C CA 1
ATOM 6527 C C . LEU C 1 331 ? -7.180 125.024 -7.734 1.00 80.47 371 LEU C C 1
ATOM 6528 O O . LEU C 1 331 ? -7.823 124.926 -6.684 1.00 75.45 371 LEU C O 1
ATOM 6533 N N . ILE C 1 332 ? -5.856 125.185 -7.743 1.00 78.90 372 ILE C N 1
ATOM 6534 C CA . ILE C 1 332 ? -5.120 125.256 -6.486 1.00 83.99 372 ILE C CA 1
ATOM 6535 C C . ILE C 1 332 ? -5.328 126.608 -5.819 1.00 85.24 372 ILE C C 1
ATOM 6536 O O . ILE C 1 332 ? -5.501 126.691 -4.597 1.00 100.42 372 ILE C O 1
ATOM 6541 N N . ILE C 1 333 ? -5.330 127.684 -6.606 1.00 86.40 373 ILE C N 1
ATOM 6542 C CA . ILE C 1 333 ? -5.446 129.022 -6.033 1.00 92.72 373 ILE C CA 1
ATOM 6543 C C . ILE C 1 333 ? -6.813 129.213 -5.385 1.00 86.21 373 ILE C C 1
ATOM 6544 O O . ILE C 1 333 ? -6.914 129.589 -4.212 1.00 95.83 373 ILE C O 1
ATOM 6549 N N . PHE C 1 334 ? -7.884 128.947 -6.133 1.00 96.74 374 PHE C N 1
ATOM 6550 C CA . PHE C 1 334 ? -9.246 129.188 -5.674 1.00 76.94 374 PHE C CA 1
ATOM 6551 C C . PHE C 1 334 ? -9.872 127.976 -4.998 1.00 76.69 374 PHE C C 1
ATOM 6552 O O . PHE C 1 334 ? -11.099 127.928 -4.854 1.00 84.69 374 PHE C O 1
ATOM 6560 N N . LYS C 1 335 ? -9.058 127.001 -4.592 1.00 66.01 375 LYS C N 1
ATOM 6561 C CA . LYS C 1 335 ? -9.521 125.835 -3.837 1.00 78.53 375 LYS C CA 1
ATOM 6562 C C . LYS C 1 335 ? -10.625 125.075 -4.572 1.00 85.95 375 LYS C C 1
ATOM 6563 O O . LYS C 1 335 ? -11.622 124.659 -3.977 1.00 69.02 375 LYS C O 1
ATOM 6569 N N . GLY C 1 336 ? -10.441 124.887 -5.876 1.00 85.22 376 GLY C N 1
ATOM 6570 C CA . GLY C 1 336 ? -11.367 124.089 -6.655 1.00 87.00 376 GLY C CA 1
ATOM 6571 C C . GLY C 1 336 ? -12.730 124.707 -6.858 1.00 71.00 376 GLY C C 1
ATOM 6572 O O . GLY C 1 336 ? -13.717 123.977 -6.983 1.00 105.67 376 GLY C O 1
ATOM 6573 N N . ASN C 1 337 ? -12.815 126.033 -6.899 1.00 86.95 377 ASN C N 1
ATOM 6574 C CA . ASN C 1 337 ? -14.094 126.691 -7.124 1.00 85.61 377 ASN C CA 1
ATOM 6575 C C . ASN C 1 337 ? -14.540 126.480 -8.565 1.00 99.29 377 ASN C C 1
ATOM 6576 O O . ASN C 1 337 ? -13.805 126.794 -9.507 1.00 96.33 377 ASN C O 1
ATOM 6581 N N . SER C 1 338 ? -15.752 125.947 -8.736 1.00 102.91 378 SER C N 1
ATOM 6582 C CA . SER C 1 338 ? -16.243 125.645 -10.077 1.00 109.25 378 SER C CA 1
ATOM 6583 C C . SER C 1 338 ? -16.510 126.917 -10.874 1.00 113.09 378 SER C C 1
ATOM 6584 O O . SER C 1 338 ? -16.200 126.983 -12.071 1.00 102.17 378 SER C O 1
ATOM 6587 N N . GLU C 1 339 ? -17.084 127.938 -10.231 1.00 105.84 379 GLU C N 1
ATOM 6588 C CA . GLU C 1 339 ? -17.340 129.192 -10.930 1.00 108.89 379 GLU C CA 1
ATOM 6589 C C . GLU C 1 339 ? -16.048 129.828 -11.426 1.00 108.62 379 GLU C C 1
ATOM 6590 O O . GLU C 1 339 ? -16.037 130.464 -12.488 1.00 114.53 379 GLU C O 1
ATOM 6596 N N . LYS C 1 340 ? -14.949 129.653 -10.689 1.00 84.72 380 LYS C N 1
ATOM 6597 C CA . LYS C 1 340 ? -13.679 130.231 -11.119 1.00 102.80 380 LYS C CA 1
ATOM 6598 C C . LYS C 1 340 ? -13.101 129.483 -12.315 1.00 90.00 380 LYS C C 1
ATOM 6599 O O . LYS C 1 340 ? -12.572 130.106 -13.246 1.00 88.65 380 LYS C O 1
ATOM 6605 N N . ILE C 1 341 ? -13.192 128.151 -12.316 1.00 85.19 381 ILE C N 1
ATOM 6606 C CA . ILE C 1 341 ? -12.695 127.397 -13.462 1.00 85.87 381 ILE C CA 1
ATOM 6607 C C . ILE C 1 341 ? -13.557 127.670 -14.688 1.00 104.24 381 ILE C C 1
ATOM 6608 O O . ILE C 1 341 ? -13.064 127.638 -15.824 1.00 90.90 381 ILE C O 1
ATOM 6613 N N . GLU C 1 342 ? -14.844 127.969 -14.488 1.00 109.10 382 GLU C N 1
ATOM 6614 C CA . GLU C 1 342 ? -15.664 128.418 -15.608 1.00 108.15 382 GLU C CA 1
ATOM 6615 C C . GLU C 1 342 ? -15.232 129.803 -16.081 1.00 97.99 382 GLU C C 1
ATOM 6616 O O . GLU C 1 342 ? -15.238 130.084 -17.287 1.00 96.34 382 GLU C O 1
ATOM 6622 N N . GLN C 1 343 ? -14.839 130.679 -15.149 1.00 76.24 383 GLN C N 1
ATOM 6623 C CA . GLN C 1 343 ? -14.315 131.983 -15.547 1.00 91.72 383 GLN C CA 1
ATOM 6624 C C . GLN C 1 343 ? -13.068 131.832 -16.408 1.00 95.26 383 GLN C C 1
ATOM 6625 O O . GLN C 1 343 ? -12.887 132.565 -17.390 1.00 98.18 383 GLN C O 1
ATOM 6631 N N . LEU C 1 344 ? -12.195 130.884 -16.055 1.00 104.84 384 LEU C N 1
ATOM 6632 C CA . LEU C 1 344 ? -11.054 130.574 -16.911 1.00 95.84 384 LEU C CA 1
ATOM 6633 C C . LEU C 1 344 ? -11.513 130.027 -18.258 1.00 96.45 384 LEU C C 1
ATOM 6634 O O . LEU C 1 344 ? -10.929 130.345 -19.305 1.00 81.24 384 LEU C O 1
ATOM 6639 N N . LEU C 1 345 ? -12.566 129.204 -18.246 1.00 91.92 385 LEU C N 1
ATOM 6640 C CA . LEU C 1 345 ? -13.110 128.662 -19.487 1.00 86.74 385 LEU C CA 1
ATOM 6641 C C . LEU C 1 345 ? -13.551 129.774 -20.432 1.00 96.67 385 LEU C C 1
ATOM 6642 O O . LEU C 1 345 ? -13.378 129.664 -21.652 1.00 97.64 385 LEU C O 1
ATOM 6647 N N . VAL C 1 346 ? -14.109 130.861 -19.890 1.00 93.83 386 VAL C N 1
ATOM 6648 C CA . VAL C 1 346 ? -14.481 131.998 -20.731 1.00 95.95 386 VAL C CA 1
ATOM 6649 C C . VAL C 1 346 ? -13.242 132.788 -21.145 1.00 102.73 386 VAL C C 1
ATOM 6650 O O . VAL C 1 346 ? -13.130 133.252 -22.291 1.00 100.16 386 VAL C O 1
ATOM 6654 N N . PHE C 1 347 ? -12.289 132.946 -20.221 1.00 97.05 387 PHE C N 1
ATOM 6655 C CA . PHE C 1 347 ? -11.084 133.712 -20.519 1.00 111.34 387 PHE C CA 1
ATOM 6656 C C . PHE C 1 347 ? -10.271 133.084 -21.645 1.00 111.00 387 PHE C C 1
ATOM 6657 O O . PHE C 1 347 ? -9.537 133.792 -22.346 1.00 93.70 387 PHE C O 1
ATOM 6665 N N . SER C 1 348 ? -10.373 131.766 -21.831 1.00 103.13 388 SER C N 1
ATOM 6666 C CA . SER C 1 348 ? -9.711 131.142 -22.974 1.00 110.44 388 SER C CA 1
ATOM 6667 C C . SER C 1 348 ? -10.255 131.693 -24.289 1.00 114.48 388 SER C C 1
ATOM 6668 O O . SER C 1 348 ? -9.489 132.071 -25.185 1.00 117.25 388 SER C O 1
ATOM 6671 N N . GLN C 1 349 ? -11.583 131.757 -24.414 1.00 121.99 389 GLN C N 1
ATOM 6672 C CA . GLN C 1 349 ? -12.191 132.281 -25.633 1.00 114.63 389 GLN C CA 1
ATOM 6673 C C . GLN C 1 349 ? -11.902 133.769 -25.801 1.00 113.15 389 GLN C C 1
ATOM 6674 O O . GLN C 1 349 ? -11.664 134.241 -26.923 1.00 121.20 389 GLN C O 1
ATOM 6680 N N . VAL C 1 350 ? -11.912 134.524 -24.699 1.00 105.81 390 VAL C N 1
ATOM 6681 C CA . VAL C 1 350 ? -11.524 135.931 -24.780 1.00 102.08 390 VAL C CA 1
ATOM 6682 C C . VAL C 1 350 ? -10.100 136.057 -25.308 1.00 110.46 390 VAL C C 1
ATOM 6683 O O . VAL C 1 350 ? -9.791 136.952 -26.107 1.00 136.39 390 VAL C O 1
ATOM 6687 N N . PHE C 1 351 ? -9.213 135.152 -24.884 1.00 126.19 391 PHE C N 1
ATOM 6688 C CA . PHE C 1 351 ? -7.860 135.156 -25.425 1.00 128.88 391 PHE C CA 1
ATOM 6689 C C . PHE C 1 351 ? -7.847 134.807 -26.907 1.00 124.07 391 PHE C C 1
ATOM 6690 O O . PHE C 1 351 ? -7.008 135.324 -27.652 1.00 119.52 391 PHE C O 1
ATOM 6698 N N . LEU C 1 352 ? -8.750 133.927 -27.352 1.00 111.79 392 LEU C N 1
ATOM 6699 C CA . LEU C 1 352 ? -8.891 133.701 -28.788 1.00 118.65 392 LEU C CA 1
ATOM 6700 C C . LEU C 1 352 ? -9.224 135.001 -29.510 1.00 135.78 392 LEU C C 1
ATOM 6701 O O . LEU C 1 352 ? -8.669 135.289 -30.581 1.00 136.43 392 LEU C O 1
ATOM 6706 N N . SER C 1 353 ? -10.119 135.807 -28.929 1.00 140.32 393 SER C N 1
ATOM 6707 C CA . SER C 1 353 ? -10.384 137.131 -29.489 1.00 147.70 393 SER C CA 1
ATOM 6708 C C . SER C 1 353 ? -9.121 137.984 -29.513 1.00 142.40 393 SER C C 1
ATOM 6709 O O . SER C 1 353 ? -8.898 138.747 -30.460 1.00 159.59 393 SER C O 1
ATOM 6712 N N . ILE C 1 354 ? -8.286 137.875 -28.477 1.00 130.55 394 ILE C N 1
ATOM 6713 C CA . ILE C 1 354 ? -7.049 138.654 -28.449 1.00 124.63 394 ILE C CA 1
ATOM 6714 C C . ILE C 1 354 ? -6.113 138.216 -29.571 1.00 120.22 394 ILE C C 1
ATOM 6715 O O . ILE C 1 354 ? -5.403 139.036 -30.165 1.00 106.81 394 ILE C O 1
ATOM 6720 N N . ALA C 1 355 ? -6.110 136.923 -29.890 1.00 134.21 395 ALA C N 1
ATOM 6721 C CA . ALA C 1 355 ? -5.184 136.368 -30.868 1.00 143.88 395 ALA C CA 1
ATOM 6722 C C . ALA C 1 355 ? -5.712 136.410 -32.297 1.00 151.46 395 ALA C C 1
ATOM 6723 O O . ALA C 1 355 ? -4.957 136.097 -33.224 1.00 154.44 395 ALA C O 1
ATOM 6725 N N . LEU C 1 356 ? -6.979 136.782 -32.496 1.00 154.30 396 LEU C N 1
ATOM 6726 C CA . LEU C 1 356 ? -7.537 136.840 -33.848 1.00 146.37 396 LEU C CA 1
ATOM 6727 C C . LEU C 1 356 ? -6.790 137.777 -34.795 1.00 141.08 396 LEU C C 1
ATOM 6728 O O . LEU C 1 356 ? -6.496 137.356 -35.929 1.00 146.98 396 LEU C O 1
ATOM 6733 N N . PRO C 1 357 ? -6.474 139.032 -34.434 1.00 134.91 397 PRO C N 1
ATOM 6734 C CA . PRO C 1 357 ? -5.878 139.938 -35.437 1.00 133.71 397 PRO C CA 1
ATOM 6735 C C . PRO C 1 357 ? -4.589 139.421 -36.056 1.00 133.18 397 PRO C C 1
ATOM 6736 O O . PRO C 1 357 ? -4.386 139.578 -37.267 1.00 136.32 397 PRO C O 1
ATOM 6740 N N . PHE C 1 358 ? -3.713 138.799 -35.261 1.00 139.49 398 PHE C N 1
ATOM 6741 C CA . PHE C 1 358 ? -2.448 138.290 -35.786 1.00 126.84 398 PHE C CA 1
ATOM 6742 C C . PHE C 1 358 ? -2.646 137.266 -36.894 1.00 126.76 398 PHE C C 1
ATOM 6743 O O . PHE C 1 358 ? -1.732 137.053 -37.698 1.00 133.58 398 PHE C O 1
ATOM 6751 N N . SER C 1 359 ? -3.808 136.621 -36.946 1.00 145.59 399 SER C N 1
ATOM 6752 C CA . SER C 1 359 ? -4.165 135.729 -38.042 1.00 156.50 399 SER C CA 1
ATOM 6753 C C . SER C 1 359 ? -5.006 136.404 -39.114 1.00 180.91 399 SER C C 1
ATOM 6754 O O . SER C 1 359 ? -4.968 135.978 -40.272 1.00 192.03 399 SER C O 1
ATOM 6757 N N . LEU C 1 360 ? -5.752 137.448 -38.758 1.00 153.12 400 LEU C N 1
ATOM 6758 C CA . LEU C 1 360 ? -6.596 138.120 -39.739 1.00 155.11 400 LEU C CA 1
ATOM 6759 C C . LEU C 1 360 ? -5.784 139.002 -40.677 1.00 155.54 400 LEU C C 1
ATOM 6760 O O . LEU C 1 360 ? -6.055 139.038 -41.881 1.00 153.26 400 LEU C O 1
ATOM 6765 N N . ILE C 1 361 ? -4.787 139.719 -40.150 1.00 147.00 401 ILE C N 1
ATOM 6766 C CA . ILE C 1 361 ? -4.032 140.658 -40.987 1.00 153.27 401 ILE C CA 1
ATOM 6767 C C . ILE C 1 361 ? -3.291 139.954 -42.133 1.00 159.95 401 ILE C C 1
ATOM 6768 O O . ILE C 1 361 ? -3.475 140.358 -43.286 1.00 159.05 401 ILE C O 1
ATOM 6773 N N . PRO C 1 362 ? -2.481 138.918 -41.884 1.00 144.94 402 PRO C N 1
ATOM 6774 C CA . PRO C 1 362 ? -1.806 138.267 -43.023 1.00 144.27 402 PRO C CA 1
ATOM 6775 C C . PRO C 1 362 ? -2.769 137.618 -43.993 1.00 148.09 402 PRO C C 1
ATOM 6776 O O . PRO C 1 362 ? -2.439 137.492 -45.177 1.00 160.45 402 PRO C O 1
ATOM 6780 N N . LEU C 1 363 ? -3.938 137.176 -43.525 1.00 156.33 403 LEU C N 1
ATOM 6781 C CA . LEU C 1 363 ? -4.959 136.679 -44.440 1.00 160.13 403 LEU C CA 1
ATOM 6782 C C . LEU C 1 363 ? -5.410 137.774 -45.401 1.00 173.99 403 LEU C C 1
ATOM 6783 O O . LEU C 1 363 ? -5.557 137.537 -46.607 1.00 182.13 403 LEU C O 1
ATOM 6788 N N . GLN C 1 364 ? -5.624 138.985 -44.883 1.00 213.62 404 GLN C N 1
ATOM 6789 C CA . GLN C 1 364 ? -6.008 140.101 -45.740 1.00 217.31 404 GLN C CA 1
ATOM 6790 C C . GLN C 1 364 ? -4.887 140.469 -46.703 1.00 218.93 404 GLN C C 1
ATOM 6791 O O . GLN C 1 364 ? -5.136 140.709 -47.891 1.00 239.96 404 GLN C O 1
ATOM 6797 N N . LEU C 1 365 ? -3.646 140.517 -46.209 1.00 178.15 405 LEU C N 1
ATOM 6798 C CA . LEU C 1 365 ? -2.520 140.892 -47.060 1.00 170.24 405 LEU C CA 1
ATOM 6799 C C . LEU C 1 365 ? -2.329 139.890 -48.191 1.00 181.73 405 LEU C C 1
ATOM 6800 O O . LEU C 1 365 ? -2.155 140.274 -49.354 1.00 199.46 405 LEU C O 1
ATOM 6805 N N . ALA C 1 366 ? -2.363 138.595 -47.868 1.00 189.11 406 ALA C N 1
ATOM 6806 C CA . ALA C 1 366 ? -2.156 137.578 -48.893 1.00 199.80 406 ALA C CA 1
ATOM 6807 C C . ALA C 1 366 ? -3.344 137.503 -49.847 1.00 197.09 406 ALA C C 1
ATOM 6808 O O . ALA C 1 366 ? -3.171 137.249 -51.044 1.00 193.98 406 ALA C O 1
ATOM 6810 N N . THR C 1 367 ? -4.559 137.715 -49.336 1.00 217.27 407 THR C N 1
ATOM 6811 C CA . THR C 1 367 ? -5.742 137.594 -50.181 1.00 220.06 407 THR C CA 1
ATOM 6812 C C . THR C 1 367 ? -5.918 138.795 -51.105 1.00 227.58 407 THR C C 1
ATOM 6813 O O . THR C 1 367 ? -6.467 138.651 -52.204 1.00 220.81 407 THR C O 1
ATOM 6817 N N . SER C 1 368 ? -5.460 139.977 -50.688 1.00 204.29 408 SER C N 1
ATOM 6818 C CA . SER C 1 368 ? -5.532 141.168 -51.526 1.00 202.67 408 SER C CA 1
ATOM 6819 C C . SER C 1 368 ? -4.413 141.241 -52.555 1.00 215.66 408 SER C C 1
ATOM 6820 O O . SER C 1 368 ? -4.513 142.039 -53.494 1.00 219.24 408 SER C O 1
ATOM 6823 N N . ASN C 1 369 ? -3.366 140.434 -52.409 1.00 215.74 409 ASN C N 1
ATOM 6824 C CA . ASN C 1 369 ? -2.237 140.483 -53.328 1.00 204.48 409 ASN C CA 1
ATOM 6825 C C . ASN C 1 369 ? -2.651 140.024 -54.721 1.00 216.87 409 ASN C C 1
ATOM 6826 O O . ASN C 1 369 ? -3.365 139.030 -54.880 1.00 209.94 409 ASN C O 1
ATOM 6831 N N . LYS C 1 370 ? -2.189 140.754 -55.738 1.00 203.52 410 LYS C N 1
ATOM 6832 C CA . LYS C 1 370 ? -2.556 140.429 -57.112 1.00 192.14 410 LYS C CA 1
ATOM 6833 C C . LYS C 1 370 ? -1.711 139.290 -57.671 1.00 193.00 410 LYS C C 1
ATOM 6834 O O . LYS C 1 370 ? -2.221 138.445 -58.415 1.00 195.29 410 LYS C O 1
ATOM 6840 N N . LYS C 1 371 ? -0.422 139.250 -57.326 1.00 202.28 411 LYS C N 1
ATOM 6841 C CA . LYS C 1 371 ? 0.459 138.217 -57.863 1.00 197.11 411 LYS C CA 1
ATOM 6842 C C . LYS C 1 371 ? 0.140 136.850 -57.267 1.00 199.40 411 LYS C C 1
ATOM 6843 O O . LYS C 1 371 ? 0.012 135.859 -57.995 1.00 185.50 411 LYS C O 1
ATOM 6849 N N . LEU C 1 372 ? 0.009 136.779 -55.939 1.00 192.42 412 LEU C N 1
ATOM 6850 C CA . LEU C 1 372 ? -0.240 135.498 -55.284 1.00 183.51 412 LEU C CA 1
ATOM 6851 C C . LEU C 1 372 ? -1.590 134.919 -55.685 1.00 196.11 412 LEU C C 1
ATOM 6852 O O . LEU C 1 372 ? -1.707 133.716 -55.947 1.00 182.29 412 LEU C O 1
ATOM 6857 N N . MET C 1 373 ? -2.618 135.762 -55.744 1.00 221.78 413 MET C N 1
ATOM 6858 C CA . MET C 1 373 ? -3.993 135.291 -55.837 1.00 230.07 413 MET C CA 1
ATOM 6859 C C . MET C 1 373 ? -4.489 135.135 -57.269 1.00 232.81 413 MET C C 1
ATOM 6860 O O . MET C 1 373 ? -5.258 134.207 -57.549 1.00 220.46 413 MET C O 1
ATOM 6865 N N . GLY C 1 374 ? -4.078 136.013 -58.181 1.00 243.11 414 GLY C N 1
ATOM 6866 C CA . GLY C 1 374 ? -4.458 135.901 -59.570 1.00 250.81 414 GLY C CA 1
ATOM 6867 C C . GLY C 1 374 ? -5.929 136.180 -59.812 1.00 258.79 414 GLY C C 1
ATOM 6868 O O . GLY C 1 374 ? -6.477 137.188 -59.354 1.00 243.34 414 GLY C O 1
ATOM 6869 N N . PRO C 1 375 ? -6.596 135.288 -60.554 1.00 242.07 415 PRO C N 1
ATOM 6870 C CA . PRO C 1 375 ? -8.030 135.502 -60.829 1.00 227.06 415 PRO C CA 1
ATOM 6871 C C . PRO C 1 375 ? -8.880 135.537 -59.571 1.00 221.76 415 PRO C C 1
ATOM 6872 O O . PRO C 1 375 ? -9.686 136.459 -59.393 1.00 223.52 415 PRO C O 1
ATOM 6876 N N . PHE C 1 376 ? -8.730 134.547 -58.695 1.00 218.10 416 PHE C N 1
ATOM 6877 C CA . PHE C 1 376 ? -9.381 134.589 -57.393 1.00 198.36 416 PHE C CA 1
ATOM 6878 C C . PHE C 1 376 ? -8.758 135.707 -56.569 1.00 200.52 416 PHE C C 1
ATOM 6879 O O . PHE C 1 376 ? -7.574 135.643 -56.232 1.00 206.90 416 PHE C O 1
ATOM 6887 N N . ILE C 1 377 ? -9.541 136.736 -56.253 1.00 187.35 417 ILE C N 1
ATOM 6888 C CA . ILE C 1 377 ? -9.017 137.899 -55.548 1.00 188.25 417 ILE C CA 1
ATOM 6889 C C . ILE C 1 377 ? -10.117 138.473 -54.671 1.00 194.36 417 ILE C C 1
ATOM 6890 O O . ILE C 1 377 ? -11.309 138.294 -54.937 1.00 173.24 417 ILE C O 1
ATOM 6895 N N . ASN C 1 378 ? -9.705 139.153 -53.601 1.00 213.39 418 ASN C N 1
ATOM 6896 C CA . ASN C 1 378 ? -10.637 139.878 -52.752 1.00 212.72 418 ASN C CA 1
ATOM 6897 C C . ASN C 1 378 ? -11.352 140.963 -53.543 1.00 197.45 418 ASN C C 1
ATOM 6898 O O . ASN C 1 378 ? -10.744 141.978 -53.899 1.00 197.10 418 ASN C O 1
ATOM 6903 N N . LYS C 1 379 ? -12.631 140.748 -53.842 1.00 181.60 419 LYS C N 1
ATOM 6904 C CA . LYS C 1 379 ? -13.471 141.845 -54.296 1.00 197.25 419 LYS C CA 1
ATOM 6905 C C . LYS C 1 379 ? -13.398 142.974 -53.277 1.00 205.37 419 LYS C C 1
ATOM 6906 O O . LYS C 1 379 ? -13.428 142.733 -52.067 1.00 211.61 419 LYS C O 1
ATOM 6912 N N . THR C 1 380 ? -13.279 144.212 -53.771 1.00 230.71 420 THR C N 1
ATOM 6913 C CA . THR C 1 380 ? -13.077 145.356 -52.883 1.00 228.45 420 THR C CA 1
ATOM 6914 C C . THR C 1 380 ? -14.139 145.427 -51.791 1.00 233.06 420 THR C C 1
ATOM 6915 O O . THR C 1 380 ? -13.896 146.000 -50.723 1.00 233.35 420 THR C O 1
ATOM 6919 N N . TRP C 1 381 ? -15.317 144.853 -52.043 1.00 197.26 421 TRP C N 1
ATOM 6920 C CA . TRP C 1 381 ? -16.311 144.651 -50.994 1.00 193.48 421 TRP C CA 1
ATOM 6921 C C . TRP C 1 381 ? -15.719 143.874 -49.820 1.00 202.84 421 TRP C C 1
ATOM 6922 O O . TRP C 1 381 ? -15.802 144.305 -48.659 1.00 186.68 421 TRP C O 1
ATOM 6933 N N . VAL C 1 382 ? -15.087 142.733 -50.116 1.00 196.72 422 VAL C N 1
ATOM 6934 C CA . VAL C 1 382 ? -14.490 141.899 -49.074 1.00 181.97 422 VAL C CA 1
ATOM 6935 C C . VAL C 1 382 ? -13.374 142.649 -48.357 1.00 184.73 422 VAL C C 1
ATOM 6936 O O . VAL C 1 382 ? -13.216 142.533 -47.136 1.00 187.71 422 VAL C O 1
ATOM 6940 N N . ASN C 1 383 ? -12.578 143.423 -49.100 1.00 175.96 423 ASN C N 1
ATOM 6941 C CA . ASN C 1 383 ? -11.514 144.202 -48.472 1.00 185.49 423 ASN C CA 1
ATOM 6942 C C . ASN C 1 383 ? -12.084 145.244 -47.518 1.00 172.78 423 ASN C C 1
ATOM 6943 O O . ASN C 1 383 ? -11.536 145.469 -46.431 1.00 170.55 423 ASN C O 1
ATOM 6948 N N . ILE C 1 384 ? -13.192 145.882 -47.902 1.00 224.74 424 ILE C N 1
ATOM 6949 C CA . ILE C 1 384 ? -13.802 146.906 -47.057 1.00 228.84 424 ILE C CA 1
ATOM 6950 C C . ILE C 1 384 ? -14.337 146.287 -45.770 1.00 217.78 424 ILE C C 1
ATOM 6951 O O . ILE C 1 384 ? -13.967 146.698 -44.663 1.00 206.71 424 ILE C O 1
ATOM 6956 N N . ILE C 1 385 ? -15.215 145.285 -45.896 1.00 212.00 425 ILE C N 1
ATOM 6957 C CA . ILE C 1 385 ? -15.839 144.712 -44.703 1.00 196.75 425 ILE C CA 1
ATOM 6958 C C . ILE C 1 385 ? -14.795 144.032 -43.822 1.00 193.73 425 ILE C C 1
ATOM 6959 O O . ILE C 1 385 ? -14.865 144.092 -42.587 1.00 180.17 425 ILE C O 1
ATOM 6964 N N . SER C 1 386 ? -13.795 143.402 -44.442 1.00 196.47 426 SER C N 1
ATOM 6965 C CA . SER C 1 386 ? -12.786 142.668 -43.685 1.00 186.26 426 SER C CA 1
ATOM 6966 C C . SER C 1 386 ? -11.852 143.618 -42.942 1.00 176.51 426 SER C C 1
ATOM 6967 O O . SER C 1 386 ? -11.571 143.419 -41.753 1.00 182.89 426 SER C O 1
ATOM 6970 N N . TRP C 1 387 ? -11.357 144.656 -43.624 1.00 158.25 427 TRP C N 1
ATOM 6971 C CA . TRP C 1 387 ? -10.538 145.650 -42.935 1.00 167.70 427 TRP C CA 1
ATOM 6972 C C . TRP C 1 387 ? -11.326 146.344 -41.833 1.00 161.93 427 TRP C C 1
ATOM 6973 O O . TRP C 1 387 ? -10.772 146.673 -40.777 1.00 145.38 427 TRP C O 1
ATOM 6984 N N . THR C 1 388 ? -12.622 146.574 -42.061 1.00 150.78 428 THR C N 1
ATOM 6985 C CA . THR C 1 388 ? -13.471 147.101 -40.999 1.00 159.91 428 THR C CA 1
ATOM 6986 C C . THR C 1 388 ? -13.489 146.162 -39.798 1.00 153.03 428 THR C C 1
ATOM 6987 O O . THR C 1 388 ? -13.350 146.606 -38.651 1.00 137.34 428 THR C O 1
ATOM 6991 N N . LEU C 1 389 ? -13.640 144.858 -40.048 1.00 184.79 429 LEU C N 1
ATOM 6992 C CA . LEU C 1 389 ? -13.662 143.887 -38.958 1.00 178.57 429 LEU C CA 1
ATOM 6993 C C . LEU C 1 389 ? -12.343 143.871 -38.192 1.00 180.17 429 LEU C C 1
ATOM 6994 O O . LEU C 1 389 ? -12.337 143.804 -36.957 1.00 175.18 429 LEU C O 1
ATOM 6999 N N . ILE C 1 390 ? -11.215 143.926 -38.906 1.00 148.00 430 ILE C N 1
ATOM 7000 C CA . ILE C 1 390 ? -9.917 143.931 -38.235 1.00 138.62 430 ILE C CA 1
ATOM 7001 C C . ILE C 1 390 ? -9.762 145.185 -37.383 1.00 153.68 430 ILE C C 1
ATOM 7002 O O . ILE C 1 390 ? -9.320 145.120 -36.227 1.00 149.96 430 ILE C O 1
ATOM 7007 N N . VAL C 1 391 ? -10.134 146.344 -37.935 1.00 156.87 431 VAL C N 1
ATOM 7008 C CA . VAL C 1 391 ? -9.964 147.603 -37.209 1.00 161.05 431 VAL C CA 1
ATOM 7009 C C . VAL C 1 391 ? -10.826 147.617 -35.953 1.00 153.00 431 VAL C C 1
ATOM 7010 O O . VAL C 1 391 ? -10.342 147.900 -34.848 1.00 146.00 431 VAL C O 1
ATOM 7014 N N . ILE C 1 392 ? -12.117 147.309 -36.099 1.00 161.60 432 ILE C N 1
ATOM 7015 C CA . ILE C 1 392 ? -13.009 147.389 -34.947 1.00 178.82 432 ILE C CA 1
ATOM 7016 C C . ILE C 1 392 ? -12.671 146.309 -33.922 1.00 176.79 432 ILE C C 1
ATOM 7017 O O . ILE C 1 392 ? -12.776 146.542 -32.711 1.00 166.07 432 ILE C O 1
ATOM 7022 N N . LEU C 1 393 ? -12.231 145.132 -34.377 1.00 167.46 433 LEU C N 1
ATOM 7023 C CA . LEU C 1 393 ? -11.899 144.058 -33.445 1.00 153.77 433 LEU C CA 1
ATOM 7024 C C . LEU C 1 393 ? -10.648 144.394 -32.644 1.00 140.22 433 LEU C C 1
ATOM 7025 O O . LEU C 1 393 ? -10.637 144.275 -31.413 1.00 131.75 433 LEU C O 1
ATOM 7030 N N . SER C 1 394 ? -9.579 144.812 -33.329 1.00 130.67 434 SER C N 1
ATOM 7031 C CA . SER C 1 394 ? -8.371 145.223 -32.620 1.00 140.68 434 SER C CA 1
ATOM 7032 C C . SER C 1 394 ? -8.659 146.386 -31.679 1.00 142.92 434 SER C C 1
ATOM 7033 O O . SER C 1 394 ? -8.112 146.449 -30.570 1.00 124.18 434 SER C O 1
ATOM 7036 N N . GLY C 1 395 ? -9.528 147.308 -32.100 1.00 167.63 435 GLY C N 1
ATOM 7037 C CA . GLY C 1 395 ? -9.899 148.411 -31.229 1.00 172.42 435 GLY C CA 1
ATOM 7038 C C . GLY C 1 395 ? -10.621 147.950 -29.977 1.00 161.40 435 GLY C C 1
ATOM 7039 O O . GLY C 1 395 ? -10.382 148.469 -28.884 1.00 158.44 435 GLY C O 1
ATOM 7040 N N . LEU C 1 396 ? -11.514 146.966 -30.117 1.00 141.19 436 LEU C N 1
ATOM 7041 C CA . LEU C 1 396 ? -12.220 146.450 -28.949 1.00 148.46 436 LEU C CA 1
ATOM 7042 C C . LEU C 1 396 ? -11.278 145.691 -28.022 1.00 158.02 436 LEU C C 1
ATOM 7043 O O . LEU C 1 396 ? -11.384 145.804 -26.794 1.00 152.25 436 LEU C O 1
ATOM 7048 N N . ASN C 1 397 ? -10.347 144.918 -28.589 1.00 159.23 437 ASN C N 1
ATOM 7049 C CA . ASN C 1 397 ? -9.386 144.190 -27.764 1.00 133.31 437 ASN C CA 1
ATOM 7050 C C . ASN C 1 397 ? -8.501 145.150 -26.979 1.00 142.62 437 ASN C C 1
ATOM 7051 O O . ASN C 1 397 ? -8.376 145.037 -25.754 1.00 138.33 437 ASN C O 1
ATOM 7056 N N . VAL C 1 398 ? -7.879 146.109 -27.673 1.00 149.39 438 VAL C N 1
ATOM 7057 C CA . VAL C 1 398 ? -7.025 147.082 -26.995 1.00 148.31 438 VAL C CA 1
ATOM 7058 C C . VAL C 1 398 ? -7.827 147.874 -25.970 1.00 154.78 438 VAL C C 1
ATOM 7059 O O . VAL C 1 398 ? -7.343 148.163 -24.869 1.00 149.97 438 VAL C O 1
ATOM 7063 N N . TYR C 1 399 ? -9.069 148.226 -26.310 1.00 158.24 439 TYR C N 1
ATOM 7064 C CA . TYR C 1 399 ? -9.896 148.996 -25.387 1.00 170.97 439 TYR C CA 1
ATOM 7065 C C . TYR C 1 399 ? -10.182 148.211 -24.112 1.00 170.54 439 TYR C C 1
ATOM 7066 O O . TYR C 1 399 ? -10.092 148.757 -23.005 1.00 164.04 439 TYR C O 1
ATOM 7075 N N . LEU C 1 400 ? -10.519 146.925 -24.246 1.00 152.35 440 LEU C N 1
ATOM 7076 C CA . LEU C 1 400 ? -10.799 146.109 -23.067 1.00 146.74 440 LEU C CA 1
ATOM 7077 C C . LEU C 1 400 ? -9.543 145.889 -22.232 1.00 147.13 440 LEU C C 1
ATOM 7078 O O . LEU C 1 400 ? -9.588 145.979 -20.998 1.00 131.79 440 LEU C O 1
ATOM 7083 N N . ILE C 1 401 ? -8.414 145.598 -22.886 1.00 136.90 441 ILE C N 1
ATOM 7084 C CA . ILE C 1 401 ? -7.164 145.383 -22.162 1.00 130.26 441 ILE C CA 1
ATOM 7085 C C . ILE C 1 401 ? -6.764 146.637 -21.395 1.00 141.73 441 ILE C C 1
ATOM 7086 O O . ILE C 1 401 ? -6.335 146.565 -20.237 1.00 126.49 441 ILE C O 1
ATOM 7091 N N . ILE C 1 402 ? -6.905 147.805 -22.023 1.00 171.43 442 ILE C N 1
ATOM 7092 C CA . ILE C 1 402 ? -6.512 149.047 -21.365 1.00 179.31 442 ILE C CA 1
ATOM 7093 C C . ILE C 1 402 ? -7.478 149.386 -20.236 1.00 173.20 442 ILE C C 1
ATOM 7094 O O . ILE C 1 402 ? -7.063 149.850 -19.167 1.00 180.95 442 ILE C O 1
ATOM 7099 N N . GLN C 1 403 ? -8.775 149.149 -20.444 1.00 171.91 443 GLN C N 1
ATOM 7100 C CA . GLN C 1 403 ? -9.752 149.480 -19.410 1.00 190.05 443 GLN C CA 1
ATOM 7101 C C . GLN C 1 403 ? -9.578 148.596 -18.180 1.00 196.82 443 GLN C C 1
ATOM 7102 O O . GLN C 1 403 ? -9.582 149.089 -17.045 1.00 192.09 443 GLN C O 1
ATOM 7108 N N . THR C 1 404 ? -9.423 147.284 -18.384 1.00 190.83 444 THR C N 1
ATOM 7109 C CA . THR C 1 404 ? -9.262 146.386 -17.244 1.00 188.45 444 THR C CA 1
ATOM 7110 C C . THR C 1 404 ? -7.950 146.632 -16.510 1.00 176.70 444 THR C C 1
ATOM 7111 O O . THR C 1 404 ? -7.862 146.390 -15.301 1.00 171.16 444 THR C O 1
ATOM 7115 N N . PHE C 1 405 ? -6.930 147.115 -17.212 1.00 192.33 445 PHE C N 1
ATOM 7116 C CA . PHE C 1 405 ? -5.644 147.407 -16.591 1.00 201.75 445 PHE C CA 1
ATOM 7117 C C . PHE C 1 405 ? -5.464 148.909 -16.391 1.00 214.59 445 PHE C C 1
ATOM 7118 O O . PHE C 1 405 ? -4.587 149.526 -16.996 1.00 215.71 445 PHE C O 1
ATOM 7126 N N . VAL D 2 4 ? -38.697 118.509 1.687 1.00 107.87 2 VAL D N 1
ATOM 7127 C CA . VAL D 2 4 ? -37.241 118.591 1.615 1.00 129.25 2 VAL D CA 1
ATOM 7128 C C . VAL D 2 4 ? -36.631 118.778 3.004 1.00 118.85 2 VAL D C 1
ATOM 7129 O O . VAL D 2 4 ? -36.902 119.762 3.693 1.00 124.15 2 VAL D O 1
ATOM 7133 N N . GLN D 2 5 ? -35.803 117.820 3.410 1.00 139.86 3 GLN D N 1
ATOM 7134 C CA . GLN D 2 5 ? -35.163 117.831 4.716 1.00 134.92 3 GLN D CA 1
ATOM 7135 C C . GLN D 2 5 ? -33.650 117.838 4.550 1.00 135.10 3 GLN D C 1
ATOM 7136 O O . GLN D 2 5 ? -33.111 117.272 3.594 1.00 128.60 3 GLN D O 1
ATOM 7142 N N . LEU D 2 6 ? -32.968 118.490 5.489 1.00 122.66 4 LEU D N 1
ATOM 7143 C CA . LEU D 2 6 ? -31.513 118.558 5.491 1.00 97.78 4 LEU D CA 1
ATOM 7144 C C . LEU D 2 6 ? -30.950 117.373 6.268 1.00 109.02 4 LEU D C 1
ATOM 7145 O O . LEU D 2 6 ? -31.313 117.153 7.428 1.00 123.03 4 LEU D O 1
ATOM 7150 N N . GLN D 2 7 ? -30.064 116.615 5.625 1.00 120.24 5 GLN D N 1
ATOM 7151 C CA . GLN D 2 7 ? -29.513 115.386 6.180 1.00 109.90 5 GLN D CA 1
ATOM 7152 C C . GLN D 2 7 ? -28.012 115.527 6.396 1.00 102.29 5 GLN D C 1
ATOM 7153 O O . GLN D 2 7 ? -27.299 116.085 5.553 1.00 108.04 5 GLN D O 1
ATOM 7159 N N . GLU D 2 8 ? -27.539 115.012 7.532 1.00 99.48 6 GLU D N 1
ATOM 7160 C CA . GLU D 2 8 ? -26.145 115.107 7.938 1.00 117.23 6 GLU D CA 1
ATOM 7161 C C . GLU D 2 8 ? -25.579 113.715 8.193 1.00 107.36 6 GLU D C 1
ATOM 7162 O O . GLU D 2 8 ? -26.291 112.809 8.638 1.00 97.19 6 GLU D O 1
ATOM 7168 N N . SER D 2 9 ? -24.288 113.553 7.920 1.00 106.81 7 SER D N 1
ATOM 7169 C CA . SER D 2 9 ? -23.622 112.273 8.124 1.00 103.67 7 SER D CA 1
ATOM 7170 C C . SER D 2 9 ? -22.131 112.526 8.299 1.00 107.39 7 SER D C 1
ATOM 7171 O O . SER D 2 9 ? -21.672 113.671 8.325 1.00 97.89 7 SER D O 1
ATOM 7174 N N . GLY D 2 10 ? -21.375 111.436 8.421 1.00 94.91 8 GLY D N 1
ATOM 7175 C CA . GLY D 2 10 ? -19.933 111.507 8.479 1.00 103.83 8 GLY D CA 1
ATOM 7176 C C . GLY D 2 10 ? -19.345 111.597 9.868 1.00 103.58 8 GLY D C 1
ATOM 7177 O O . GLY D 2 10 ? -18.120 111.490 10.010 1.00 107.13 8 GLY D O 1
ATOM 7178 N N . GLY D 2 11 ? -20.168 111.789 10.894 1.00 108.21 9 GLY D N 1
ATOM 7179 C CA . GLY D 2 11 ? -19.686 111.879 12.256 1.00 118.95 9 GLY D CA 1
ATOM 7180 C C . GLY D 2 11 ? -19.317 110.524 12.826 1.00 113.27 9 GLY D C 1
ATOM 7181 O O . GLY D 2 11 ? -19.102 109.546 12.105 1.00 107.46 9 GLY D O 1
ATOM 7182 N N . GLY D 2 12 ? -19.244 110.472 14.153 1.00 91.59 10 GLY D N 1
ATOM 7183 C CA . GLY D 2 12 ? -18.940 109.226 14.823 1.00 95.34 10 GLY D CA 1
ATOM 7184 C C . GLY D 2 12 ? -17.859 109.348 15.875 1.00 94.23 10 GLY D C 1
ATOM 7185 O O . GLY D 2 12 ? -17.623 110.431 16.419 1.00 105.05 10 GLY D O 1
ATOM 7186 N N . LEU D 2 13 ? -17.199 108.233 16.167 1.00 106.69 11 LEU D N 1
ATOM 7187 C CA . LEU D 2 13 ? -16.156 108.171 17.180 1.00 126.62 11 LEU D CA 1
ATOM 7188 C C . LEU D 2 13 ? -14.785 108.225 16.518 1.00 100.38 11 LEU D C 1
ATOM 7189 O O . LEU D 2 13 ? -14.579 107.653 15.443 1.00 96.97 11 LEU D O 1
ATOM 7194 N N . VAL D 2 14 ? -13.846 108.916 17.166 1.00 107.45 12 VAL D N 1
ATOM 7195 C CA . VAL D 2 14 ? -12.486 109.033 16.651 1.00 114.11 12 VAL D CA 1
ATOM 7196 C C . VAL D 2 14 ? -11.565 109.365 17.816 1.00 127.11 12 VAL D C 1
ATOM 7197 O O . VAL D 2 14 ? -11.998 109.898 18.839 1.00 139.40 12 VAL D O 1
ATOM 7201 N N . GLN D 2 15 ? -10.286 109.033 17.665 1.00 115.96 13 GLN D N 1
ATOM 7202 C CA . GLN D 2 15 ? -9.277 109.324 18.673 1.00 123.91 13 GLN D CA 1
ATOM 7203 C C . GLN D 2 15 ? -8.692 110.712 18.445 1.00 121.42 13 GLN D C 1
ATOM 7204 O O . GLN D 2 15 ? -8.645 111.207 17.316 1.00 115.09 13 GLN D O 1
ATOM 7210 N N . ALA D 2 16 ? -8.260 111.344 19.538 1.00 132.11 14 ALA D N 1
ATOM 7211 C CA . ALA D 2 16 ? -7.625 112.653 19.449 1.00 116.36 14 ALA D CA 1
ATOM 7212 C C . ALA D 2 16 ? -6.446 112.604 18.484 1.00 125.73 14 ALA D C 1
ATOM 7213 O O . ALA D 2 16 ? -5.606 111.700 18.550 1.00 131.86 14 ALA D O 1
ATOM 7215 N N . GLY D 2 17 ? -6.391 113.580 17.583 1.00 124.45 15 GLY D N 1
ATOM 7216 C CA . GLY D 2 17 ? -5.437 113.595 16.501 1.00 128.41 15 GLY D CA 1
ATOM 7217 C C . GLY D 2 17 ? -5.993 113.110 15.179 1.00 123.98 15 GLY D C 1
ATOM 7218 O O . GLY D 2 17 ? -5.453 113.469 14.127 1.00 121.27 15 GLY D O 1
ATOM 7219 N N . GLY D 2 18 ? -7.061 112.312 15.208 1.00 129.22 16 GLY D N 1
ATOM 7220 C CA . GLY D 2 18 ? -7.697 111.838 13.999 1.00 134.47 16 GLY D CA 1
ATOM 7221 C C . GLY D 2 18 ? -8.505 112.921 13.312 1.00 125.72 16 GLY D C 1
ATOM 7222 O O . GLY D 2 18 ? -8.559 114.074 13.739 1.00 140.79 16 GLY D O 1
ATOM 7223 N N . SER D 2 19 ? -9.156 112.529 12.219 1.00 114.61 17 SER D N 1
ATOM 7224 C CA . SER D 2 19 ? -9.925 113.466 11.414 1.00 107.19 17 SER D CA 1
ATOM 7225 C C . SER D 2 19 ? -11.274 112.858 11.056 1.00 101.49 17 SER D C 1
ATOM 7226 O O . SER D 2 19 ? -11.457 111.638 11.070 1.00 95.60 17 SER D O 1
ATOM 7229 N N . LEU D 2 20 ? -12.222 113.738 10.743 1.00 111.40 18 LEU D N 1
ATOM 7230 C CA . LEU D 2 20 ? -13.547 113.352 10.283 1.00 107.51 18 LEU D CA 1
ATOM 7231 C C . LEU D 2 20 ? -13.962 114.285 9.155 1.00 101.67 18 LEU D C 1
ATOM 7232 O O . LEU D 2 20 ? -13.336 115.319 8.913 1.00 96.18 18 LEU D O 1
ATOM 7237 N N . ARG D 2 21 ? -15.028 113.908 8.454 1.00 105.09 19 ARG D N 1
ATOM 7238 C CA . ARG D 2 21 ? -15.566 114.720 7.365 1.00 93.84 19 ARG D CA 1
ATOM 7239 C C . ARG D 2 21 ? -17.084 114.676 7.448 1.00 100.91 19 ARG D C 1
ATOM 7240 O O . ARG D 2 21 ? -17.694 113.632 7.194 1.00 101.27 19 ARG D O 1
ATOM 7248 N N . LEU D 2 22 ? -17.685 115.803 7.810 1.00 82.41 20 LEU D N 1
ATOM 7249 C CA . LEU D 2 22 ? -19.128 115.904 7.946 1.00 91.23 20 LEU D CA 1
ATOM 7250 C C . LEU D 2 22 ? -19.758 116.236 6.602 1.00 85.72 20 LEU D C 1
ATOM 7251 O O . LEU D 2 22 ? -19.239 117.059 5.844 1.00 80.19 20 LEU D O 1
ATOM 7256 N N . SER D 2 23 ? -20.879 115.586 6.309 1.00 93.40 21 SER D N 1
ATOM 7257 C CA . SER D 2 23 ? -21.597 115.785 5.059 1.00 96.53 21 SER D CA 1
ATOM 7258 C C . SER D 2 23 ? -22.971 116.363 5.354 1.00 114.19 21 SER D C 1
ATOM 7259 O O . SER D 2 23 ? -23.718 115.817 6.174 1.00 122.60 21 SER D O 1
ATOM 7262 N N . CYS D 2 24 ? -23.297 117.464 4.682 1.00 118.46 22 CYS D N 1
ATOM 7263 C CA . CYS D 2 24 ? -24.592 118.128 4.803 1.00 91.49 22 CYS D CA 1
ATOM 7264 C C . CYS D 2 24 ? -25.210 118.190 3.409 1.00 116.27 22 CYS D C 1
ATOM 7265 O O . CYS D 2 24 ? -24.800 119.005 2.575 1.00 104.01 22 CYS D O 1
ATOM 7268 N N . ALA D 2 25 ? -26.181 117.318 3.156 1.00 96.41 23 ALA D N 1
ATOM 7269 C CA . ALA D 2 25 ? -26.882 117.246 1.881 1.00 98.73 23 ALA D CA 1
ATOM 7270 C C . ALA D 2 25 ? -28.379 117.427 2.114 1.00 115.87 23 ALA D C 1
ATOM 7271 O O . ALA D 2 25 ? -28.832 117.639 3.239 1.00 113.08 23 ALA D O 1
ATOM 7273 N N . ALA D 2 26 ? -29.152 117.345 1.034 1.00 118.01 24 ALA D N 1
ATOM 7274 C CA . ALA D 2 26 ? -30.595 117.511 1.096 1.00 96.25 24 ALA D CA 1
ATOM 7275 C C . ALA D 2 26 ? -31.294 116.230 0.663 1.00 95.06 24 ALA D C 1
ATOM 7276 O O . ALA D 2 26 ? -30.728 115.400 -0.052 1.00 116.93 24 ALA D O 1
ATOM 7278 N N . SER D 2 27 ? -32.544 116.083 1.109 1.00 115.69 25 SER D N 1
ATOM 7279 C CA . SER D 2 27 ? -33.276 114.841 0.879 1.00 107.72 25 SER D CA 1
ATOM 7280 C C . SER D 2 27 ? -33.536 114.619 -0.606 1.00 111.93 25 SER D C 1
ATOM 7281 O O . SER D 2 27 ? -33.347 113.512 -1.122 1.00 123.32 25 SER D O 1
ATOM 7284 N N . ARG D 2 28 ? -33.973 115.655 -1.311 1.00 86.78 26 ARG D N 1
ATOM 7285 C CA . ARG D 2 28 ? -34.259 115.553 -2.733 1.00 90.18 26 ARG D CA 1
ATOM 7286 C C . ARG D 2 28 ? -33.328 116.474 -3.515 1.00 101.91 26 ARG D C 1
ATOM 7287 O O . ARG D 2 28 ? -32.430 117.113 -2.960 1.00 96.88 26 ARG D O 1
ATOM 7295 N N . SER D 2 29 ? -33.552 116.527 -4.825 1.00 79.68 27 SER D N 1
ATOM 7296 C CA . SER D 2 29 ? -32.701 117.314 -5.707 1.00 70.57 27 SER D CA 1
ATOM 7297 C C . SER D 2 29 ? -32.927 118.803 -5.477 1.00 89.60 27 SER D C 1
ATOM 7298 O O . SER D 2 29 ? -34.066 119.279 -5.468 1.00 113.68 27 SER D O 1
ATOM 7301 N N . ILE D 2 30 ? -31.833 119.534 -5.294 1.00 89.85 28 ILE D N 1
ATOM 7302 C CA . ILE D 2 30 ? -31.851 120.960 -5.000 1.00 71.51 28 ILE D CA 1
ATOM 7303 C C . ILE D 2 30 ? -30.999 121.670 -6.042 1.00 95.60 28 ILE D C 1
ATOM 7304 O O . ILE D 2 30 ? -30.032 121.107 -6.565 1.00 134.00 28 ILE D O 1
ATOM 7309 N N . PHE D 2 31 ? -31.367 122.914 -6.351 1.00 84.28 29 PHE D N 1
ATOM 7310 C CA . PHE D 2 31 ? -30.585 123.689 -7.308 1.00 95.58 29 PHE D CA 1
ATOM 7311 C C . PHE D 2 31 ? -29.291 124.210 -6.690 1.00 106.72 29 PHE D C 1
ATOM 7312 O O . PHE D 2 31 ? -28.209 124.024 -7.258 1.00 99.89 29 PHE D O 1
ATOM 7320 N N . SER D 2 32 ? -29.376 124.869 -5.535 1.00 99.34 30 SER D N 1
ATOM 7321 C CA . SER D 2 32 ? -28.202 125.517 -4.967 1.00 99.21 30 SER D CA 1
ATOM 7322 C C . SER D 2 32 ? -28.296 125.570 -3.450 1.00 97.67 30 SER D C 1
ATOM 7323 O O . SER D 2 32 ? -29.387 125.638 -2.880 1.00 113.06 30 SER D O 1
ATOM 7326 N N . ILE D 2 33 ? -27.131 125.531 -2.807 1.00 103.29 31 ILE D N 1
ATOM 7327 C CA . ILE D 2 33 ? -26.977 125.857 -1.393 1.00 101.12 31 ILE D CA 1
ATOM 7328 C C . ILE D 2 33 ? -26.238 127.188 -1.345 1.00 112.23 31 ILE D C 1
ATOM 7329 O O . ILE D 2 33 ? -25.006 127.232 -1.444 1.00 121.16 31 ILE D O 1
ATOM 7334 N N . ASP D 2 34 ? -26.985 128.282 -1.191 1.00 101.51 32 ASP D N 1
ATOM 7335 C CA . ASP D 2 34 ? -26.386 129.605 -1.325 1.00 102.77 32 ASP D CA 1
ATOM 7336 C C . ASP D 2 34 ? -25.478 129.939 -0.148 1.00 98.33 32 ASP D C 1
ATOM 7337 O O . ASP D 2 34 ? -24.435 130.577 -0.327 1.00 88.86 32 ASP D O 1
ATOM 7342 N N . THR D 2 35 ? -25.853 129.524 1.059 1.00 107.41 33 THR D N 1
ATOM 7343 C CA . THR D 2 35 ? -25.075 129.818 2.253 1.00 101.34 33 THR D CA 1
ATOM 7344 C C . THR D 2 35 ? -25.156 128.627 3.195 1.00 114.33 33 THR D C 1
ATOM 7345 O O . THR D 2 35 ? -26.169 127.923 3.238 1.00 120.85 33 THR D O 1
ATOM 7349 N N . ALA D 2 36 ? -24.081 128.400 3.950 1.00 96.52 34 ALA D N 1
ATOM 7350 C CA . ALA D 2 36 ? -24.060 127.298 4.899 1.00 86.64 34 ALA D CA 1
ATOM 7351 C C . ALA D 2 36 ? -23.306 127.700 6.158 1.00 104.86 34 ALA D C 1
ATOM 7352 O O . ALA D 2 36 ? -22.340 128.466 6.112 1.00 85.82 34 ALA D O 1
ATOM 7354 N N . ASN D 2 37 ? -23.768 127.165 7.286 1.00 95.25 35 ASN D N 1
ATOM 7355 C CA . ASN D 2 37 ? -23.179 127.386 8.598 1.00 106.53 35 ASN D CA 1
ATOM 7356 C C . ASN D 2 37 ? -23.116 126.053 9.323 1.00 106.34 35 ASN D C 1
ATOM 7357 O O . ASN D 2 37 ? -24.110 125.320 9.370 1.00 106.48 35 ASN D O 1
ATOM 7362 N N . TRP D 2 38 ? -21.952 125.742 9.883 1.00 81.41 36 TRP D N 1
ATOM 7363 C CA . TRP D 2 38 ? -21.788 124.587 10.753 1.00 101.16 36 TRP D CA 1
ATOM 7364 C C . TRP D 2 38 ? -21.762 125.067 12.200 1.00 113.06 36 TRP D C 1
ATOM 7365 O O . TRP D 2 38 ? -20.888 125.854 12.583 1.00 106.00 36 TRP D O 1
ATOM 7376 N N . TYR D 2 39 ? -22.738 124.614 12.984 1.00 101.50 37 TYR D N 1
ATOM 7377 C CA . TYR D 2 39 ? -22.802 124.852 14.418 1.00 115.95 37 TYR D CA 1
ATOM 7378 C C . TYR D 2 39 ? -22.425 123.585 15.175 1.00 102.34 37 TYR D C 1
ATOM 7379 O O . TYR D 2 39 ? -22.398 122.486 14.618 1.00 107.30 37 TYR D O 1
ATOM 7388 N N . ARG D 2 40 ? -22.135 123.752 16.463 1.00 118.68 38 ARG D N 1
ATOM 7389 C CA . ARG D 2 40 ? -21.859 122.615 17.329 1.00 127.29 38 ARG D CA 1
ATOM 7390 C C . ARG D 2 40 ? -22.264 122.964 18.752 1.00 124.76 38 ARG D C 1
ATOM 7391 O O . ARG D 2 40 ? -22.350 124.136 19.127 1.00 136.29 38 ARG D O 1
ATOM 7399 N N . GLN D 2 41 ? -22.512 121.926 19.542 1.00 134.26 39 GLN D N 1
ATOM 7400 C CA . GLN D 2 41 ? -22.867 122.096 20.942 1.00 122.02 39 GLN D CA 1
ATOM 7401 C C . GLN D 2 41 ? -22.187 121.018 21.776 1.00 120.35 39 GLN D C 1
ATOM 7402 O O . GLN D 2 41 ? -22.530 119.831 21.665 1.00 127.10 39 GLN D O 1
ATOM 7408 N N . PRO D 2 42 ? -21.197 121.387 22.583 1.00 128.56 40 PRO D N 1
ATOM 7409 C CA . PRO D 2 42 ? -20.585 120.425 23.502 1.00 136.73 40 PRO D CA 1
ATOM 7410 C C . PRO D 2 42 ? -21.523 120.127 24.657 1.00 150.35 40 PRO D C 1
ATOM 7411 O O . PRO D 2 42 ? -22.452 120.903 24.926 1.00 166.21 40 PRO D O 1
ATOM 7415 N N . PRO D 2 43 ? -21.325 119.010 25.357 1.00 126.41 41 PRO D N 1
ATOM 7416 C CA . PRO D 2 43 ? -22.201 118.691 26.496 1.00 130.10 41 PRO D CA 1
ATOM 7417 C C . PRO D 2 43 ? -22.064 119.727 27.602 1.00 150.70 41 PRO D C 1
ATOM 7418 O O . PRO D 2 43 ? -20.982 119.931 28.158 1.00 159.72 41 PRO D O 1
ATOM 7422 N N . GLY D 2 44 ? -23.175 120.391 27.911 1.00 146.66 42 GLY D N 1
ATOM 7423 C CA . GLY D 2 44 ? -23.191 121.367 28.981 1.00 153.79 42 GLY D CA 1
ATOM 7424 C C . GLY D 2 44 ? -22.716 122.750 28.606 1.00 153.98 42 GLY D C 1
ATOM 7425 O O . GLY D 2 44 ? -22.406 123.546 29.498 1.00 176.57 42 GLY D O 1
ATOM 7426 N N . MET D 2 45 ? -22.644 123.067 27.316 1.00 147.16 43 MET D N 1
ATOM 7427 C CA . MET D 2 45 ? -22.215 124.380 26.855 1.00 151.01 43 MET D CA 1
ATOM 7428 C C . MET D 2 45 ? -23.239 124.918 25.860 1.00 145.18 43 MET D C 1
ATOM 7429 O O . MET D 2 45 ? -24.257 124.280 25.574 1.00 148.35 43 MET D O 1
ATOM 7434 N N . GLN D 2 46 ? -22.962 126.105 25.332 1.00 141.42 44 GLN D N 1
ATOM 7435 C CA . GLN D 2 46 ? -23.875 126.787 24.429 1.00 160.57 44 GLN D CA 1
ATOM 7436 C C . GLN D 2 46 ? -23.651 126.343 22.986 1.00 157.12 44 GLN D C 1
ATOM 7437 O O . GLN D 2 46 ? -22.599 125.807 22.628 1.00 163.16 44 GLN D O 1
ATOM 7443 N N . ARG D 2 47 ? -24.663 126.580 22.153 1.00 162.86 45 ARG D N 1
ATOM 7444 C CA . ARG D 2 47 ? -24.546 126.325 20.723 1.00 149.86 45 ARG D CA 1
ATOM 7445 C C . ARG D 2 47 ? -23.590 127.338 20.101 1.00 147.68 45 ARG D C 1
ATOM 7446 O O . ARG D 2 47 ? -23.851 128.545 20.126 1.00 160.91 45 ARG D O 1
ATOM 7454 N N . GLU D 2 48 ? -22.487 126.846 19.544 1.00 138.21 46 GLU D N 1
ATOM 7455 C CA . GLU D 2 48 ? -21.406 127.685 19.044 1.00 138.96 46 GLU D CA 1
ATOM 7456 C C . GLU D 2 48 ? -21.343 127.611 17.525 1.00 123.65 46 GLU D C 1
ATOM 7457 O O . GLU D 2 48 ? -21.385 126.519 16.949 1.00 143.89 46 GLU D O 1
ATOM 7463 N N . LEU D 2 49 ? -21.239 128.773 16.884 1.00 109.65 47 LEU D N 1
ATOM 7464 C CA . LEU D 2 49 ? -21.037 128.828 15.441 1.00 104.71 47 LEU D CA 1
ATOM 7465 C C . LEU D 2 49 ? -19.595 128.450 15.121 1.00 116.28 47 LEU D C 1
ATOM 7466 O O . LEU D 2 49 ? -18.656 129.061 15.643 1.00 101.40 47 LEU D O 1
ATOM 7471 N N . VAL D 2 50 ? -19.419 127.443 14.268 1.00 123.04 48 VAL D N 1
ATOM 7472 C CA . VAL D 2 50 ? -18.102 126.898 13.946 1.00 109.99 48 VAL D CA 1
ATOM 7473 C C . VAL D 2 50 ? -17.641 127.338 12.561 1.00 107.55 48 VAL D C 1
ATOM 7474 O O . VAL D 2 50 ? -16.571 127.931 12.414 1.00 112.54 48 VAL D O 1
ATOM 7478 N N . ALA D 2 51 ? -18.432 127.053 11.529 1.00 108.64 49 ALA D N 1
ATOM 7479 C CA . ALA D 2 51 ? -18.019 127.320 10.160 1.00 115.12 49 ALA D CA 1
ATOM 7480 C C . ALA D 2 51 ? -19.087 128.125 9.433 1.00 113.98 49 ALA D C 1
ATOM 7481 O O . ALA D 2 51 ? -20.268 128.097 9.787 1.00 110.73 49 ALA D O 1
ATOM 7483 N N . THR D 2 52 ? -18.652 128.841 8.396 1.00 114.91 50 THR D N 1
ATOM 7484 C CA . THR D 2 52 ? -19.568 129.615 7.562 1.00 111.17 50 THR D CA 1
ATOM 7485 C C . THR D 2 52 ? -18.993 129.722 6.158 1.00 116.43 50 THR D C 1
ATOM 7486 O O . THR D 2 52 ? -17.892 130.251 5.982 1.00 112.09 50 THR D O 1
ATOM 7490 N N . ILE D 2 53 ? -19.728 129.227 5.163 1.00 102.27 51 ILE D N 1
ATOM 7491 C CA . ILE D 2 53 ? -19.360 129.391 3.762 1.00 99.68 51 ILE D CA 1
ATOM 7492 C C . ILE D 2 53 ? -20.464 130.168 3.058 1.00 100.77 51 ILE D C 1
ATOM 7493 O O . ILE D 2 53 ? -21.657 129.963 3.322 1.00 105.07 51 ILE D O 1
ATOM 7498 N N . THR D 2 54 ? -20.058 131.068 2.167 1.00 94.03 52 THR D N 1
ATOM 7499 C CA . THR D 2 54 ? -20.953 132.010 1.523 1.00 100.63 52 THR D CA 1
ATOM 7500 C C . THR D 2 54 ? -21.211 131.596 0.075 1.00 92.29 52 THR D C 1
ATOM 7501 O O . THR D 2 54 ? -20.806 130.519 -0.376 1.00 80.43 52 THR D O 1
ATOM 7505 N N . ARG D 2 55 ? -21.890 132.470 -0.671 1.00 138.33 53 ARG D N 1
ATOM 7506 C CA . ARG D 2 55 ? -22.271 132.155 -2.043 1.00 120.27 53 ARG D CA 1
ATOM 7507 C C . ARG D 2 55 ? -21.050 132.035 -2.946 1.00 123.14 53 ARG D C 1
ATOM 7508 O O . ARG D 2 55 ? -20.886 131.037 -3.658 1.00 122.99 53 ARG D O 1
ATOM 7516 N N . ASP D 2 56 ? -20.176 133.043 -2.927 1.00 145.22 54 ASP D N 1
ATOM 7517 C CA . ASP D 2 56 ? -19.020 133.060 -3.815 1.00 144.48 54 ASP D CA 1
ATOM 7518 C C . ASP D 2 56 ? -17.957 132.036 -3.436 1.00 141.57 54 ASP D C 1
ATOM 7519 O O . ASP D 2 56 ? -17.003 131.851 -4.200 1.00 137.33 54 ASP D O 1
ATOM 7524 N N . GLY D 2 57 ? -18.094 131.372 -2.291 1.00 122.17 55 GLY D N 1
ATOM 7525 C CA . GLY D 2 57 ? -17.171 130.337 -1.875 1.00 93.15 55 GLY D CA 1
ATOM 7526 C C . GLY D 2 57 ? -16.323 130.686 -0.673 1.00 107.46 55 GLY D C 1
ATOM 7527 O O . GLY D 2 57 ? -15.715 129.782 -0.086 1.00 104.10 55 GLY D O 1
ATOM 7528 N N . ASN D 2 58 ? -16.257 131.958 -0.287 1.00 122.37 56 ASN D N 1
ATOM 7529 C CA . ASN D 2 58 ? -15.447 132.349 0.858 1.00 111.44 56 ASN D CA 1
ATOM 7530 C C . ASN D 2 58 ? -16.017 131.769 2.147 1.00 110.90 56 ASN D C 1
ATOM 7531 O O . ASN D 2 58 ? -17.220 131.523 2.270 1.00 107.17 56 ASN D O 1
ATOM 7536 N N . ALA D 2 59 ? -15.134 131.553 3.119 1.00 101.40 57 ALA D N 1
ATOM 7537 C CA . ALA D 2 59 ? -15.511 130.909 4.365 1.00 94.62 57 ALA D CA 1
ATOM 7538 C C . ALA D 2 59 ? -14.807 131.584 5.532 1.00 103.22 57 ALA D C 1
ATOM 7539 O O . ALA D 2 59 ? -13.830 132.317 5.360 1.00 122.36 57 ALA D O 1
ATOM 7541 N N . ASN D 2 60 ? -15.326 131.322 6.729 1.00 118.67 58 ASN D N 1
ATOM 7542 C CA . ASN D 2 60 ? -14.750 131.822 7.966 1.00 121.43 58 ASN D CA 1
ATOM 7543 C C . ASN D 2 60 ? -15.075 130.839 9.082 1.00 124.66 58 ASN D C 1
ATOM 7544 O O . ASN D 2 60 ? -16.117 130.171 9.059 1.00 112.96 58 ASN D O 1
ATOM 7549 N N . TYR D 2 61 ? -14.169 130.753 10.055 1.00 114.29 59 TYR D N 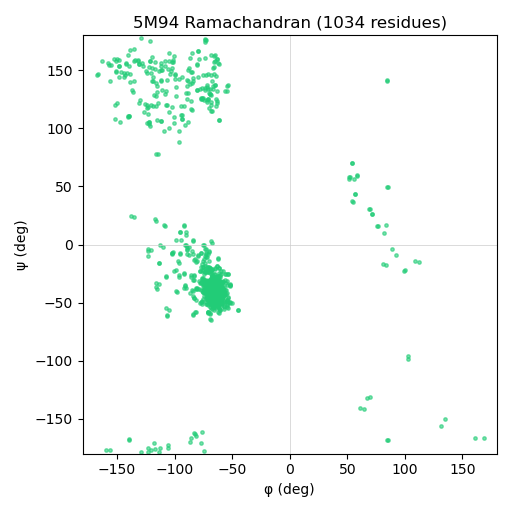1
ATOM 7550 C CA . TYR D 2 61 ? -14.275 129.791 11.141 1.00 117.89 59 TYR D CA 1
ATOM 7551 C C . TYR D 2 61 ? -14.049 130.483 12.478 1.00 111.81 59 TYR D C 1
ATOM 7552 O O . TYR D 2 61 ? -13.453 131.560 12.553 1.00 128.79 59 TYR D O 1
ATOM 7561 N N . ALA D 2 62 ? -14.534 129.841 13.538 1.00 114.85 60 ALA D N 1
ATOM 7562 C CA . ALA D 2 62 ? -14.279 130.316 14.887 1.00 108.42 60 ALA D CA 1
ATOM 7563 C C . ALA D 2 62 ? -12.793 130.211 15.214 1.00 127.26 60 ALA D C 1
ATOM 7564 O O . ALA D 2 62 ? -12.052 129.425 14.617 1.00 140.26 60 ALA D O 1
ATOM 7566 N N . ASP D 2 63 ? -12.359 131.022 16.181 1.00 157.73 61 ASP D N 1
ATOM 7567 C CA . ASP D 2 63 ? -10.949 131.022 16.557 1.00 162.06 61 ASP D CA 1
ATOM 7568 C C . ASP D 2 63 ? -10.526 129.686 17.157 1.00 158.57 61 ASP D C 1
ATOM 7569 O O . ASP D 2 63 ? -9.364 129.287 17.019 1.00 152.51 61 ASP D O 1
ATOM 7574 N N . SER D 2 64 ? -11.448 128.978 17.811 1.00 139.69 62 SER D N 1
ATOM 7575 C CA . SER D 2 64 ? -11.118 127.688 18.403 1.00 128.02 62 SER D CA 1
ATOM 7576 C C . SER D 2 64 ? -10.988 126.578 17.370 1.00 136.31 62 SER D C 1
ATOM 7577 O O . SER D 2 64 ? -10.461 125.511 17.700 1.00 142.20 62 SER D O 1
ATOM 7580 N N . VAL D 2 65 ? -11.452 126.795 16.141 1.00 157.40 63 VAL D N 1
ATOM 7581 C CA . VAL D 2 65 ? -11.404 125.770 15.103 1.00 132.78 63 VAL D CA 1
ATOM 7582 C C . VAL D 2 65 ? -10.663 126.218 13.855 1.00 136.28 63 VAL D C 1
ATOM 7583 O O . VAL D 2 65 ? -10.411 125.380 12.976 1.00 138.02 63 VAL D O 1
ATOM 7587 N N . LYS D 2 66 ? -10.314 127.497 13.730 1.00 129.44 64 LYS D N 1
ATOM 7588 C CA . LYS D 2 66 ? -9.629 127.953 12.529 1.00 127.68 64 LYS D CA 1
ATOM 7589 C C . LYS D 2 66 ? -8.268 127.278 12.412 1.00 126.31 64 LYS D C 1
ATOM 7590 O O . LYS D 2 66 ? -7.602 126.988 13.409 1.00 136.63 64 LYS D O 1
ATOM 7596 N N . GLY D 2 67 ? -7.865 127.005 11.170 1.00 142.49 65 GLY D N 1
ATOM 7597 C CA . GLY D 2 67 ? -6.653 126.265 10.901 1.00 139.90 65 GLY D CA 1
ATOM 7598 C C . GLY D 2 67 ? -6.777 124.762 11.020 1.00 125.26 65 GLY D C 1
ATOM 7599 O O . GLY D 2 67 ? -5.909 124.042 10.512 1.00 120.41 65 GLY D O 1
ATOM 7600 N N . ARG D 2 68 ? -7.824 124.260 11.674 1.00 104.52 66 ARG D N 1
ATOM 7601 C CA . ARG D 2 68 ? -8.052 122.827 11.798 1.00 108.22 66 ARG D CA 1
ATOM 7602 C C . ARG D 2 68 ? -9.289 122.343 11.061 1.00 102.60 66 ARG D C 1
ATOM 7603 O O . ARG D 2 68 ? -9.286 121.221 10.552 1.00 105.66 66 ARG D O 1
ATOM 7611 N N . PHE D 2 69 ? -10.339 123.154 10.987 1.00 118.27 67 PHE D N 1
ATOM 7612 C CA . PHE D 2 69 ? -11.549 122.803 10.260 1.00 106.09 67 PHE D CA 1
ATOM 7613 C C . PHE D 2 69 ? -11.574 123.516 8.913 1.00 102.48 67 PHE D C 1
ATOM 7614 O O . PHE D 2 69 ? -10.923 124.545 8.716 1.00 109.37 67 PHE D O 1
ATOM 7622 N N . THR D 2 70 ? -12.341 122.953 7.980 1.00 104.70 68 THR D N 1
ATOM 7623 C CA . THR D 2 70 ? -12.407 123.484 6.620 1.00 96.65 68 THR D CA 1
ATOM 7624 C C . THR D 2 70 ? -13.774 123.156 6.037 1.00 101.09 68 THR D C 1
ATOM 7625 O O . THR D 2 70 ? -14.044 122.000 5.702 1.00 104.10 68 THR D O 1
ATOM 7629 N N . ILE D 2 71 ? -14.623 124.166 5.901 1.00 109.38 69 ILE D N 1
ATOM 7630 C CA . ILE D 2 71 ? -15.935 124.004 5.284 1.00 108.86 69 ILE D CA 1
ATOM 7631 C C . ILE D 2 71 ? -15.800 124.232 3.784 1.00 96.76 69 ILE D C 1
ATOM 7632 O O . ILE D 2 71 ? -15.034 125.096 3.339 1.00 102.05 69 ILE D O 1
ATOM 7637 N N . SER D 2 72 ? -16.526 123.443 2.992 1.00 106.39 70 SER D N 1
ATOM 7638 C CA . SER D 2 72 ? -16.427 123.537 1.542 1.00 88.13 70 SER D CA 1
ATOM 7639 C C . SER D 2 72 ? -17.757 123.148 0.913 1.00 97.31 70 SER D C 1
ATOM 7640 O O . SER D 2 72 ? -18.587 122.477 1.533 1.00 97.63 70 SER D O 1
ATOM 7643 N N . ARG D 2 73 ? -17.952 123.580 -0.333 1.00 79.93 71 ARG D N 1
ATOM 7644 C CA . ARG D 2 73 ? -19.182 123.319 -1.073 1.00 109.21 71 ARG D CA 1
ATOM 7645 C C . ARG D 2 73 ? -18.878 122.448 -2.282 1.00 98.48 71 ARG D C 1
ATOM 7646 O O . ARG D 2 73 ? -18.109 122.845 -3.164 1.00 96.41 71 ARG D O 1
ATOM 7654 N N . ASP D 2 74 ? -19.488 121.269 -2.325 1.00 89.01 72 ASP D N 1
ATOM 7655 C CA . ASP D 2 74 ? -19.460 120.418 -3.509 1.00 86.58 72 ASP D CA 1
ATOM 7656 C C . ASP D 2 74 ? -20.638 120.835 -4.376 1.00 86.05 72 ASP D C 1
ATOM 7657 O O . ASP D 2 74 ? -21.797 120.540 -4.060 1.00 98.89 72 ASP D O 1
ATOM 7662 N N . ARG D 2 75 ? -20.335 121.540 -5.467 1.00 104.07 73 ARG D N 1
ATOM 7663 C CA . ARG D 2 75 ? -21.387 122.100 -6.304 1.00 89.19 73 ARG D CA 1
ATOM 7664 C C . ARG D 2 75 ? -22.026 121.037 -7.189 1.00 92.02 73 ARG D C 1
ATOM 7665 O O . ARG D 2 75 ? -23.226 121.113 -7.478 1.00 114.65 73 ARG D O 1
ATOM 7673 N N . ALA D 2 76 ? -21.253 120.035 -7.616 1.00 120.13 74 ALA D N 1
ATOM 7674 C CA . ALA D 2 76 ? -21.812 118.977 -8.452 1.00 111.80 74 ALA D CA 1
ATOM 7675 C C . ALA D 2 76 ? -22.897 118.188 -7.727 1.00 122.30 74 ALA D C 1
ATOM 7676 O O . ALA D 2 76 ? -23.870 117.758 -8.355 1.00 124.43 74 ALA D O 1
ATOM 7678 N N . ARG D 2 77 ? -22.765 118.005 -6.415 1.00 111.36 75 ARG D N 1
ATOM 7679 C CA . ARG D 2 77 ? -23.737 117.261 -5.627 1.00 111.58 75 ARG D CA 1
ATOM 7680 C C . ARG D 2 77 ? -24.498 118.136 -4.643 1.00 115.25 75 ARG D C 1
ATOM 7681 O O . ARG D 2 77 ? -25.358 117.620 -3.922 1.00 134.02 75 ARG D O 1
ATOM 7689 N N . ASN D 2 78 ? -24.211 119.437 -4.599 1.00 114.78 76 ASN D N 1
ATOM 7690 C CA . ASN D 2 78 ? -24.825 120.371 -3.653 1.00 103.47 76 ASN D CA 1
ATOM 7691 C C . ASN D 2 78 ? -24.716 119.844 -2.223 1.00 102.77 76 ASN D C 1
ATOM 7692 O O . ASN D 2 78 ? -25.709 119.672 -1.515 1.00 108.27 76 ASN D O 1
ATOM 7697 N N . THR D 2 79 ? -23.479 119.582 -1.804 1.00 106.50 77 THR D N 1
ATOM 7698 C CA . THR D 2 79 ? -23.223 119.006 -0.488 1.00 102.72 77 THR D CA 1
ATOM 7699 C C . THR D 2 79 ? -22.159 119.829 0.219 1.00 115.55 77 THR D C 1
ATOM 7700 O O . THR D 2 79 ? -21.064 120.014 -0.315 1.00 113.33 77 THR D O 1
ATOM 7704 N N . VAL D 2 80 ? -22.471 120.311 1.417 1.00 124.07 78 VAL D N 1
ATOM 7705 C CA . VAL D 2 80 ? -21.533 121.114 2.197 1.00 124.52 78 VAL D CA 1
ATOM 7706 C C . VAL D 2 80 ? -20.790 120.199 3.162 1.00 106.63 78 VAL D C 1
ATOM 7707 O O . VAL D 2 80 ? -21.403 119.566 4.029 1.00 105.56 78 VAL D O 1
ATOM 7711 N N . TYR D 2 81 ? -19.468 120.136 3.016 1.00 109.76 79 TYR D N 1
ATOM 7712 C CA . TYR D 2 81 ? -18.622 119.277 3.831 1.00 102.83 79 TYR D CA 1
ATOM 7713 C C . TYR D 2 81 ? -17.875 120.088 4.883 1.00 91.83 79 TYR D C 1
ATOM 7714 O O . TYR D 2 81 ? -17.493 121.240 4.655 1.00 104.91 79 TYR D O 1
ATOM 7723 N N . LEU D 2 82 ? -17.660 119.463 6.038 1.00 89.51 80 LEU D N 1
ATOM 7724 C CA . LEU D 2 82 ? -16.879 120.040 7.131 1.00 102.82 80 LEU D CA 1
ATOM 7725 C C . LEU D 2 82 ? -15.714 119.097 7.420 1.00 102.05 80 LEU D C 1
ATOM 7726 O O . LEU D 2 82 ? -15.891 118.055 8.059 1.00 87.07 80 LEU D O 1
ATOM 7731 N N . GLN D 2 83 ? -14.525 119.459 6.945 1.00 89.29 81 GLN D N 1
ATOM 7732 C CA . GLN D 2 83 ? -13.329 118.653 7.165 1.00 97.47 81 GLN D CA 1
ATOM 7733 C C . GLN D 2 83 ? -12.736 119.033 8.515 1.00 110.01 81 GLN D C 1
ATOM 7734 O O . GLN D 2 83 ? -12.287 120.166 8.709 1.00 128.44 81 GLN D O 1
ATOM 7740 N N . MET D 2 84 ? -12.727 118.090 9.446 1.00 110.71 82 MET D N 1
ATOM 7741 C CA . MET D 2 84 ? -12.254 118.325 10.804 1.00 110.61 82 MET D CA 1
ATOM 7742 C C . MET D 2 84 ? -10.962 117.545 11.009 1.00 114.49 82 MET D C 1
ATOM 7743 O O . MET D 2 84 ? -10.985 116.318 11.139 1.00 118.75 82 MET D O 1
ATOM 7748 N N . ASN D 2 85 ? -9.840 118.258 11.028 1.00 116.85 83 ASN D N 1
ATOM 7749 C CA . ASN D 2 85 ? -8.525 117.663 11.194 1.00 114.55 83 ASN D CA 1
ATOM 7750 C C . ASN D 2 85 ? -7.934 118.064 12.540 1.00 116.60 83 ASN D C 1
ATOM 7751 O O . ASN D 2 85 ? -8.261 119.121 13.089 1.00 139.16 83 ASN D O 1
ATOM 7756 N N . SER D 2 86 ? -7.053 117.210 13.060 1.00 109.31 84 SER D N 1
ATOM 7757 C CA . SER D 2 86 ? -6.385 117.427 14.343 1.00 112.04 84 SER D CA 1
ATOM 7758 C C . SER D 2 86 ? -7.409 117.644 15.456 1.00 108.67 84 SER D C 1
ATOM 7759 O O . SER D 2 86 ? -7.405 118.653 16.164 1.00 128.01 84 SER D O 1
ATOM 7762 N N . LEU D 2 87 ? -8.296 116.664 15.599 1.00 98.40 85 LEU D N 1
ATOM 7763 C CA . LEU D 2 87 ? -9.409 116.791 16.527 1.00 122.62 85 LEU D CA 1
ATOM 7764 C C . LEU D 2 87 ? -8.935 116.711 17.972 1.00 119.34 85 LEU D C 1
ATOM 7765 O O . LEU D 2 87 ? -8.094 115.881 18.328 1.00 117.67 85 LEU D O 1
ATOM 7770 N N . LYS D 2 88 ? -9.483 117.587 18.802 1.00 131.57 86 LYS D N 1
ATOM 7771 C CA . LYS D 2 88 ? -9.208 117.652 20.224 1.00 114.69 86 LYS D CA 1
ATOM 7772 C C . LYS D 2 88 ? -10.411 117.151 21.013 1.00 120.71 86 LYS D C 1
ATOM 7773 O O . LYS D 2 88 ? -11.536 117.136 20.504 1.00 128.10 86 LYS D O 1
ATOM 7779 N N . PRO D 2 89 ? -10.208 116.713 22.259 1.00 138.28 87 PRO D N 1
ATOM 7780 C CA . PRO D 2 89 ? -11.346 116.205 23.044 1.00 142.58 87 PRO D CA 1
ATOM 7781 C C . PRO D 2 89 ? -12.463 117.218 23.234 1.00 144.81 87 PRO D C 1
ATOM 7782 O O . PRO D 2 89 ? -13.634 116.823 23.307 1.00 120.69 87 PRO D O 1
ATOM 7786 N N . GLU D 2 90 ? -12.147 118.513 23.311 1.00 132.82 88 GLU D N 1
ATOM 7787 C CA . GLU D 2 90 ? -13.192 119.514 23.488 1.00 129.69 88 GLU D CA 1
ATOM 7788 C C . GLU D 2 90 ? -14.060 119.683 22.250 1.00 149.68 88 GLU D C 1
ATOM 7789 O O . GLU D 2 90 ? -15.131 120.292 22.347 1.00 169.18 88 GLU D O 1
ATOM 7795 N N . ASP D 2 91 ? -13.633 119.165 21.097 1.00 133.85 89 ASP D N 1
ATOM 7796 C CA . ASP D 2 91 ? -14.469 119.194 19.902 1.00 126.26 89 ASP D CA 1
ATOM 7797 C C . ASP D 2 91 ? -15.627 118.208 19.971 1.00 118.59 89 ASP D C 1
ATOM 7798 O O . ASP D 2 91 ? -16.455 118.186 19.052 1.00 106.74 89 ASP D O 1
ATOM 7803 N N . THR D 2 92 ? -15.701 117.400 21.025 1.00 108.48 90 THR D N 1
ATOM 7804 C CA . THR D 2 92 ? -16.808 116.469 21.187 1.00 114.67 90 THR D CA 1
ATOM 7805 C C . THR D 2 92 ? -18.113 117.229 21.380 1.00 122.59 90 THR D C 1
ATOM 7806 O O . THR D 2 92 ? -18.170 118.226 22.104 1.00 135.15 90 THR D O 1
ATOM 7810 N N . GLY D 2 93 ? -19.162 116.758 20.723 1.00 114.84 91 GLY D N 1
ATOM 7811 C CA . GLY D 2 93 ? -20.463 117.375 20.861 1.00 119.85 91 GLY D CA 1
ATOM 7812 C C . GLY D 2 93 ? -21.367 116.980 19.711 1.00 111.94 91 GLY D C 1
ATOM 7813 O O . GLY D 2 93 ? -21.078 116.050 18.955 1.00 121.02 91 GLY D O 1
ATOM 7814 N N . VAL D 2 94 ? -22.474 117.711 19.602 1.00 115.15 92 VAL D N 1
ATOM 7815 C CA . VAL D 2 94 ? -23.465 117.481 18.556 1.00 120.93 92 VAL D CA 1
ATOM 7816 C C . VAL D 2 94 ? -23.362 118.617 17.550 1.00 122.04 92 VAL D C 1
ATOM 7817 O O . VAL D 2 94 ? -23.544 119.789 17.902 1.00 112.06 92 VAL D O 1
ATOM 7821 N N . TYR D 2 95 ? -23.071 118.270 16.299 1.00 130.61 93 TYR D N 1
ATOM 7822 C CA . TYR D 2 95 ? -22.885 119.244 15.235 1.00 103.63 93 TYR D CA 1
ATOM 7823 C C . TYR D 2 95 ? -24.156 119.371 14.406 1.00 118.14 93 TYR D C 1
ATOM 7824 O O . TYR D 2 95 ? -24.785 118.369 14.054 1.00 104.83 93 TYR D O 1
ATOM 7833 N N . TYR D 2 96 ? -24.528 120.611 14.100 1.00 110.73 94 TYR D N 1
ATOM 7834 C CA . TYR D 2 96 ? -25.718 120.923 13.325 1.00 116.18 94 TYR D CA 1
ATOM 7835 C C . TYR D 2 96 ? -25.322 121.671 12.059 1.00 123.62 94 TYR D C 1
ATOM 7836 O O . TYR D 2 96 ? -24.303 122.369 12.024 1.00 110.67 94 TYR D O 1
ATOM 7845 N N . CYS D 2 97 ? -26.137 121.522 11.017 1.00 121.81 95 CYS D N 1
ATOM 7846 C CA . CYS D 2 97 ? -25.912 122.184 9.737 1.00 116.90 95 CYS D CA 1
ATOM 7847 C C . CYS D 2 97 ? -27.111 123.063 9.411 1.00 134.26 95 CYS D C 1
ATOM 7848 O O . CYS D 2 97 ? -28.238 122.567 9.308 1.00 118.64 95 CYS D O 1
ATOM 7851 N N . ASN D 2 98 ? -26.868 124.362 9.256 1.00 116.14 96 ASN D N 1
ATOM 7852 C CA . ASN D 2 98 ? -27.872 125.315 8.802 1.00 120.82 96 ASN D CA 1
ATOM 7853 C C . ASN D 2 98 ? -27.529 125.737 7.380 1.00 129.67 96 ASN D C 1
ATOM 7854 O O . ASN D 2 98 ? -26.390 126.122 7.107 1.00 115.74 96 ASN D O 1
ATOM 7859 N N . ALA D 2 99 ? -28.500 125.661 6.472 1.00 102.72 97 ALA D N 1
ATOM 7860 C CA . ALA D 2 99 ? -28.203 125.933 5.072 1.00 98.28 97 ALA D CA 1
ATOM 7861 C C . ALA D 2 99 ? -29.370 126.638 4.399 1.00 100.25 97 ALA D C 1
ATOM 7862 O O . ALA D 2 99 ? -30.532 126.354 4.695 1.00 104.21 97 ALA D O 1
ATOM 7864 N N . ALA D 2 100 ? -29.048 127.546 3.479 1.00 137.62 98 ALA D N 1
ATOM 7865 C CA . ALA D 2 100 ? -30.044 128.289 2.706 1.00 123.73 98 ALA D CA 1
ATOM 7866 C C . ALA D 2 100 ? -30.234 127.576 1.371 1.00 133.39 98 ALA D C 1
ATOM 7867 O O . ALA D 2 100 ? -29.578 127.890 0.377 1.00 129.94 98 ALA D O 1
ATOM 7869 N N . ILE D 2 101 ? -31.148 126.609 1.352 1.00 131.12 99 ILE D N 1
ATOM 7870 C CA . ILE D 2 101 ? -31.392 125.796 0.165 1.00 113.79 99 ILE D CA 1
ATOM 7871 C C . ILE D 2 101 ? -32.276 126.565 -0.808 1.00 115.40 99 ILE D C 1
ATOM 7872 O O . ILE D 2 101 ? -33.163 127.327 -0.403 1.00 141.61 99 ILE D O 1
ATOM 7877 N N . ARG D 2 102 ? -32.022 126.378 -2.102 1.00 103.75 100 ARG D N 1
ATOM 7878 C CA . ARG D 2 102 ? -32.842 126.942 -3.171 1.00 102.16 100 ARG D CA 1
ATOM 7879 C C . ARG D 2 102 ? -33.332 125.767 -4.015 1.00 104.37 100 ARG D C 1
ATOM 7880 O O . ARG D 2 102 ? -32.562 125.193 -4.792 1.00 89.02 100 ARG D O 1
ATOM 7888 N N . THR D 2 103 ? -34.616 125.422 -3.869 1.00 124.82 101 THR D N 1
ATOM 7889 C CA . THR D 2 103 ? -35.144 124.199 -4.473 1.00 112.84 101 THR D CA 1
ATOM 7890 C C . THR D 2 103 ? -35.039 124.234 -5.993 1.00 110.94 101 THR D C 1
ATOM 7891 O O . THR D 2 103 ? -34.555 123.281 -6.616 1.00 122.17 101 THR D O 1
ATOM 7895 N N . THR D 2 104 ? -35.502 125.312 -6.610 1.00 100.06 102 THR D N 1
ATOM 7896 C CA . THR D 2 104 ? -35.358 125.508 -8.044 1.00 102.42 102 THR D CA 1
ATOM 7897 C C . THR D 2 104 ? -34.573 126.792 -8.298 1.00 103.22 102 THR D C 1
ATOM 7898 O O . THR D 2 104 ? -34.110 127.460 -7.368 1.00 95.17 102 THR D O 1
ATOM 7902 N N . VAL D 2 105 ? -34.427 127.133 -9.578 1.00 99.32 103 VAL D N 1
ATOM 7903 C CA . VAL D 2 105 ? -33.621 128.289 -9.957 1.00 105.32 103 VAL D CA 1
ATOM 7904 C C . VAL D 2 105 ? -34.252 129.575 -9.440 1.00 127.55 103 VAL D C 1
ATOM 7905 O O . VAL D 2 105 ? -33.600 130.378 -8.762 1.00 122.77 103 VAL D O 1
ATOM 7909 N N . ARG D 2 106 ? -35.529 129.788 -9.749 1.00 140.35 104 ARG D N 1
ATOM 7910 C CA . ARG D 2 106 ? -36.210 131.038 -9.442 1.00 116.16 104 ARG D CA 1
ATOM 7911 C C . ARG D 2 106 ? -36.969 130.998 -8.122 1.00 118.73 104 ARG D C 1
ATOM 7912 O O . ARG D 2 106 ? -37.644 131.975 -7.783 1.00 157.68 104 ARG D O 1
ATOM 7920 N N . THR D 2 107 ? -36.879 129.903 -7.376 1.00 111.02 105 THR D N 1
ATOM 7921 C CA . THR D 2 107 ? -37.444 129.856 -6.036 1.00 113.17 105 THR D CA 1
ATOM 7922 C C . THR D 2 107 ? -36.590 130.686 -5.080 1.00 121.82 105 THR D C 1
ATOM 7923 O O . THR D 2 107 ? -35.371 130.787 -5.230 1.00 133.24 105 THR D O 1
ATOM 7927 N N . SER D 2 108 ? -37.247 131.310 -4.107 1.00 135.42 106 SER D N 1
ATOM 7928 C CA . SER D 2 108 ? -36.529 132.084 -3.106 1.00 134.05 106 SER D CA 1
ATOM 7929 C C . SER D 2 108 ? -35.768 131.156 -2.165 1.00 126.93 106 SER D C 1
ATOM 7930 O O . SER D 2 108 ? -36.207 130.044 -1.862 1.00 136.96 106 SER D O 1
ATOM 7933 N N . ALA D 2 109 ? -34.609 131.624 -1.705 1.00 98.07 107 ALA D N 1
ATOM 7934 C CA . ALA D 2 109 ? -33.756 130.815 -0.842 1.00 109.06 107 ALA D CA 1
ATOM 7935 C C . ALA D 2 109 ? -34.378 130.685 0.543 1.00 103.76 107 ALA D C 1
ATOM 7936 O O . ALA D 2 109 ? -34.663 131.692 1.200 1.00 134.30 107 ALA D O 1
ATOM 7938 N N . GLN D 2 110 ? -34.581 129.447 0.989 1.00 104.54 108 GLN D N 1
ATOM 7939 C CA . GLN D 2 110 ? -35.171 129.162 2.289 1.00 110.84 108 GLN D CA 1
ATOM 7940 C C . GLN D 2 110 ? -34.111 128.685 3.273 1.00 119.86 108 GLN D C 1
ATOM 7941 O O . GLN D 2 110 ? -33.109 128.076 2.891 1.00 132.77 108 GLN D O 1
ATOM 7947 N N . GLU D 2 111 ? -34.348 128.965 4.552 1.00 132.96 109 GLU D N 1
ATOM 7948 C CA . GLU D 2 111 ? -33.464 128.522 5.620 1.00 121.32 109 GLU D CA 1
ATOM 7949 C C . GLU D 2 111 ? -33.888 127.145 6.112 1.00 115.76 109 GLU D C 1
ATOM 7950 O O . GLU D 2 111 ? -35.078 126.878 6.303 1.00 125.88 109 GLU D O 1
ATOM 7956 N N . TYR D 2 112 ? -32.907 126.273 6.315 1.00 121.98 110 TYR D N 1
ATOM 7957 C CA . TYR D 2 112 ? -33.151 124.915 6.776 1.00 123.02 110 TYR D CA 1
ATOM 7958 C C . TYR D 2 112 ? -32.159 124.559 7.871 1.00 131.80 110 TYR D C 1
ATOM 7959 O O . TYR D 2 112 ? -30.983 124.931 7.807 1.00 138.33 110 TYR D O 1
ATOM 7968 N N . TRP D 2 113 ? -32.648 123.845 8.876 1.00 110.02 111 TRP D N 1
ATOM 7969 C CA . TRP D 2 113 ? -31.830 123.225 9.902 1.00 114.80 111 TRP D CA 1
ATOM 7970 C C . TRP D 2 113 ? -31.923 121.710 9.746 1.00 118.79 111 TRP D C 1
ATOM 7971 O O . TRP D 2 113 ? -32.533 121.195 8.803 1.00 125.23 111 TRP D O 1
ATOM 7982 N N . GLY D 2 114 ? -31.314 120.986 10.679 1.00 120.67 112 GLY D N 1
ATOM 7983 C CA . GLY D 2 114 ? -31.355 119.539 10.624 1.00 118.62 112 GLY D CA 1
ATOM 7984 C C . GLY D 2 114 ? -30.978 118.925 11.950 1.00 132.62 112 GLY D C 1
ATOM 7985 O O . GLY D 2 114 ? -30.321 119.553 12.786 1.00 144.39 112 GLY D O 1
ATOM 7986 N N . GLN D 2 115 ? -31.413 117.682 12.136 1.00 141.39 113 GLN D N 1
ATOM 7987 C CA . GLN D 2 115 ? -31.039 116.926 13.323 1.00 140.16 113 GLN D CA 1
ATOM 7988 C C . GLN D 2 115 ? -29.530 116.715 13.342 1.00 154.91 113 GLN D C 1
ATOM 7989 O O . GLN D 2 115 ? -28.960 116.141 12.408 1.00 157.35 113 GLN D O 1
ATOM 7995 N N . GLY D 2 116 ? -28.884 117.190 14.403 1.00 139.89 114 GLY D N 1
ATOM 7996 C CA . GLY D 2 116 ? -27.439 117.139 14.468 1.00 138.84 114 GLY D CA 1
ATOM 7997 C C . GLY D 2 116 ? -26.903 115.722 14.514 1.00 116.87 114 GLY D C 1
ATOM 7998 O O . GLY D 2 116 ? -27.616 114.756 14.792 1.00 136.73 114 GLY D O 1
ATOM 7999 N N . THR D 2 117 ? -25.611 115.604 14.229 1.00 101.79 115 THR D N 1
ATOM 8000 C CA . THR D 2 117 ? -24.906 114.335 14.278 1.00 109.64 115 THR D CA 1
ATOM 8001 C C . THR D 2 117 ? -23.873 114.367 15.398 1.00 107.93 115 THR D C 1
ATOM 8002 O O . THR D 2 117 ? -23.330 115.423 15.738 1.00 94.71 115 THR D O 1
ATOM 8006 N N . GLN D 2 118 ? -23.616 113.197 15.977 1.00 85.57 116 GLN D N 1
ATOM 8007 C CA . GLN D 2 118 ? -22.750 113.083 17.142 1.00 89.01 116 GLN D CA 1
ATOM 8008 C C . GLN D 2 118 ? -21.297 112.914 16.715 1.00 100.29 116 GLN D C 1
ATOM 8009 O O . GLN D 2 118 ? -20.983 112.075 15.862 1.00 103.93 116 GLN D O 1
ATOM 8015 N N . VAL D 2 119 ? -20.415 113.715 17.309 1.00 92.59 117 VAL D N 1
ATOM 8016 C CA . VAL D 2 119 ? -18.975 113.606 17.099 1.00 88.14 117 VAL D CA 1
ATOM 8017 C C . VAL D 2 119 ? -18.322 113.427 18.461 1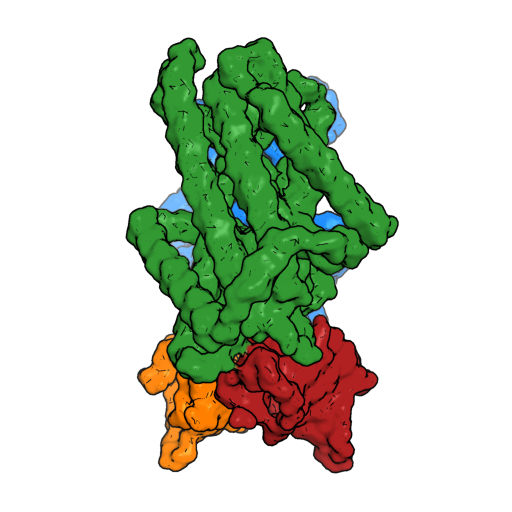.00 88.72 117 VAL D C 1
ATOM 8018 O O . VAL D 2 119 ? -18.453 114.293 19.337 1.00 120.82 117 VAL D O 1
ATOM 8022 N N . THR D 2 120 ? -17.625 112.307 18.642 1.00 99.11 118 THR D N 1
ATOM 8023 C CA . THR D 2 120 ? -17.003 111.958 19.916 1.00 114.07 118 THR D CA 1
ATOM 8024 C C . THR D 2 120 ? -15.511 111.736 19.695 1.00 124.50 118 THR D C 1
ATOM 8025 O O . THR D 2 120 ? -15.110 110.772 19.032 1.00 127.92 118 THR D O 1
ATOM 8029 N N . VAL D 2 121 ? -14.696 112.626 20.252 1.00 113.19 119 VAL D N 1
ATOM 8030 C CA . VAL D 2 121 ? -13.242 112.508 20.209 1.00 113.57 119 VAL D CA 1
ATOM 8031 C C . VAL D 2 121 ? -12.810 111.960 21.565 1.00 140.87 119 VAL D C 1
ATOM 8032 O O . VAL D 2 121 ? -12.797 112.681 22.568 1.00 163.51 119 VAL D O 1
ATOM 8036 N N . SER D 2 122 ? -12.456 110.678 21.602 1.00 121.20 120 SER D N 1
ATOM 8037 C CA . SER D 2 122 ? -12.181 109.990 22.855 1.00 146.24 120 SER D CA 1
ATOM 8038 C C . SER D 2 122 ? -10.698 110.037 23.193 1.00 165.60 120 SER D C 1
ATOM 8039 O O . SER D 2 122 ? -9.844 109.971 22.304 1.00 155.52 120 SER D O 1
ATOM 8042 N N . SER D 2 123 ? -10.406 110.158 24.488 1.00 206.78 121 SER D N 1
ATOM 8043 C CA . SER D 2 123 ? -9.042 110.127 25.015 1.00 196.07 121 SER D CA 1
ATOM 8044 C C . SER D 2 123 ? -8.131 111.156 24.351 1.00 195.17 121 SER D C 1
ATOM 8045 O O . SER D 2 123 ? -6.915 110.978 24.289 1.00 201.77 121 SER D O 1
#

B-factor: mean 131.3, std 37.38, range [46.06, 291.96]

Nearest PDB structures (foldseek):
  5m95-assembly2_C  TM=9.429E-01  e=1.504E-44  Staphylococcus capitis
  7phq-assembly1_B  TM=9.328E-01  e=6.341E-38  Staphylococcus capitis
  6tl2-assembly1_A  TM=8.606E-01  e=6.400E-25  Eremococcus coleocola ACS-139-V-Col8
  8e6h-assembly1_A  TM=9.201E-01  e=6.312E-21  Deinococcus radiodurans
  9f6q-assembly1_A  TM=8.684E-01  e=1.223E-19  Homo sapiens

Foldseek 3Di:
DQLLQVLLLLLLLLLCLFPNLQLLLLLVVLLVVLLLLLLLLLLLLQQFPHGQLQLVQVVDDQVVLVVLLVLLLLLLLLSLLLLLLLLLVLCCVQVVDASLVSLVVVLCVVVVVVVVVVVPDPVVVVVLVVLVVVLLVVLVVLLVVLPDDVVVNVVSSDHDPVCLVDLVSVLSSLSNSLSLNFLLVSLLSSHVLNPDDDDSPDPVSSVVSSVVSSVVSSVSSVVSSVSSSSSSSSSNSQNHPDPVSDSRGLVSVLVCLCPPVVCDHVSSNVSSNSVSVSSNVSSSPCLVSSLSSSQSNCCNRVVDDDDSSVVSSVSSVSSSVVLSVQCVVVVRDSVSSSVSSSVSSSSSLVSNLSSLVSSLVQQQDCVRSPPRHDDVVSNVVSVVCSVVSNVSNVVSVVVVD/DAKDKDFADEAAQQAKTKMKIAGPDDFQAFAKKWKWWDFPPDDIDTAKIAGNVGDIDGDPVQPPAWDWGADNVRRMIMIIGGRDDQRRWTWMKMWIFTHRDDPRDTDIHIHGTDGHGHDD/DQLLQVLLLLLLLLLCLFPNLQLLLLLVVLLVVLLLLLLLLLLLLQQFPHGQLQLLQVVDDQVVLVVLLVLLLLLLLLSLLLLLLLQLVLCCVQVVDASLVSLVVVLCVVVVVVVVVVVPDPVVVVVLVVLVVVLLVVLVVLLVVLPDDVVVNVVSSDHDPVCLVDLPSVLSSLSNSLSLNPLLVSLLSSHVLNPDDDDSPDPVSSVVSSVVSSVVSSVSSVVSSVSSSSSSSSSNSQNHPDPVSDSRGLVSVLVCLCPPVVCDHVSSNVSSNSVSVSSNVSSSPCLVSSLSSSQSNCCNRVVDDDDSSVVSSVSSVSSSVVLSVQCVVVVRDSVSSSVSSSVSSSSSLVSNLSSLVSSLVQQQDCVRSPPRHDDVVSNVVSVVCSVVSNVSNVVSVVVVD/DAWDKDFADEAAQQAKTKMKIADPDDFQAFAKKWKWWDAVPGDIGTAKIAHRVGDIDGDPVQPPAWDWGADNVRRMIMIIGGRDDQRRWTWMKMWTQTHRDDPRGTHIHIHGTDGHGHDD

Secondary structure (DSSP, 8-state):
--SS-HHHHHHHHHHHHHHTTTTHHHHHHHHHHHHHHHHHHHHHHHHSSS-HHHHHHHHS-HHHHHHHHHHHHHHHHHHHHHHHHHHHHHHHHHT---HHHHHHHTTSHHHHHHHHHTT-HHHHHHHHHHHHHHHHHHHHHHHHHT---HHHHHHHHS--THHHHSHHHHHHHHHHHHHHS-HHHHHHHHHHGGGSS--SS-HHHHHHHHHHHHHHHHHHHHHHHHHHHHHHHHHHHHHTT-TT-----HHHHHHHHHT-STT-SHHHHHHHHHHHHHHHHHHHHHHHHHHHHHHHHHHHHT-----HHHHHHHHHHHHHHHHHHHHHHTTT-HHHHHHHHHHHHHHHHHHHHHHHHHHHHHHH-HHHHTTS---HHHHHHHHHHHHHHHHHHHHHHHHH-/--EEEE--EEEETT--EEEEEEESS--SEEEEEEEEEE-TTS--EEEEEE-SSS-EEE-TTTTTTEEEEEETTTTEEEEEE-S--GGG-EEEEEEEEEESSSSSPPEEE----EEEEEE-/--SS-HHHHHHHHHHHHHHTTTTHHHHHHHHHHHHHHHHHHHHHHHTSSS-HHHHHHHHS-HHHHHHHHHHHHHHHHHHHHHHHHHHHHHHHHHT---HHHHHHHTTSHHHHHHHHHTT-HHHHHHHHHHHHHHHHHHHHHHHHHT---HHHHHHHTS--THHHHSHHHHHHHHHHHHHHS-HHHHHHHHHHGGGSS--SS-HHHHHHHHHHHHHHHHHHHHHHHHHHHHHHHHHHHHHTT-TT-----HHHHHHHHHT-STT-SHHHHHHHHHHHHHHHHHHHHHHHHHHHHHHHHHHHHT-----HHHHHHHHHHHHHHHHHHHHHHTTT-HHHHHHHHHHHHHHHHHHHHHHHHHHHHHHH-HHHHTTS---HHHHHHHHHHHHHHHHHHHHHHHHH-/--EEEE--EEEETT--EEEEEEESS--SEEEEEEEEEE-TTS--EEEEEE-SSS-EEE-TTTTTTEEEEEETTTTEEEEEE-S--GGG-EEEEEEEEEESSSSSPPEEE----EEEEEE-

CATH classification: 2.60.40.10

Radius of gyration: 33.05 Å; Cα contacts (8 Å, |Δi|>4): 1904; chains: 4; bounding box: 92×74×93 Å

Solvent-accessible surface area: 43849 Å² total; per-residue (Å²): 75,19,56,45,6,0,0,2,12,0,0,0,1,10,0,0,5,52,58,3,44,27,0,0,49,5,0,55,67,2,5,89,8,2,40,20,5,13,22,1,0,0,36,0,0,0,6,7,44,111,8,0,0,72,21,3,43,136,101,50,67,114,88,57,1,65,92,41,42,73,33,6,19,76,1,5,18,5,16,12,17,0,9,0,0,0,4,0,0,0,20,16,4,48,128,41,48,70,11,61,22,0,0,10,43,4,4,24,7,32,72,87,45,72,133,77,118,204,111,35,154,193,118,34,86,59,92,36,25,94,17,12,157,45,2,43,60,8,2,79,82,2,18,153,68,40,89,54,113,122,97,68,35,105,84,4,47,83,71,59,174,91,14,58,92,62,78,24,14,2,62,11,3,0,0,0,25,0,2,21,7,9,2,16,23,0,3,16,29,0,28,78,2,39,90,89,197,34,86,110,150,76,57,126,59,6,32,84,6,16,140,119,0,31,103,71,2,45,112,76,26,43,73,10,41,92,11,1,18,31,3,0,10,0,0,8,21,16,1,87,65,18,178,48,109,3,55,0,2,0,7,17,2,14,4,1,0,60,16,23,102,99,16,36,74,119,85,0,14,78,25,0,62,50,0,0,53,0,0,44,14,0,1,42,50,22,9,84,34,14,12,65,0,0,56,17,0,8,71,2,3,41,162,90,89,39,65,62,135,12,11,25,19,26,14,11,8,83,0,0,42,44,0,25,70,15,6,116,113,90,181,38,35,16,55,59,1,8,76,32,0,3,108,4,0,4,46,0,0,44,1,0,14,78,3,4,65,16,1,1,86,0,0,39,52,172,192,58,4,33,106,28,49,7,136,101,172,15,26,121,62,1,103,77,30,5,104,97,10,34,39,34,6,90,93,12,67,119,73,68,198,60,72,2,6,6,8,9,4,17,34,18,37,40,60,27,59,13,115,0,23,0,29,19,25,123,33,7,0,7,1,13,50,1,30,0,46,10,65,17,111,91,132,154,118,59,61,0,0,22,6,41,70,81,27,106,41,76,57,22,112,63,0,118,84,35,3,57,6,41,56,36,31,3,99,8,8,0,47,0,46,0,58,63,3,93,70,110,1,25,2,47,0,45,0,8,0,13,1,0,32,34,16,123,57,60,50,96,118,45,117,14,139,26,20,88,0,44,7,27,114,77,19,54,45,6,0,0,3,12,0,1,0,2,10,0,0,4,53,59,4,43,28,0,0,49,6,0,54,67,3,4,89,7,1,39,19,4,12,21,0,0,0,34,0,1,0,6,7,44,111,9,0,0,71,19,3,43,134,98,50,68,116,88,58,1,65,93,41,44,75,33,6,19,74,0,5,19,5,17,13,18,0,10,0,0,0,4,1,0,0,20,14,4,46,132,38,45,70,13,61,20,0,0,10,43,4,4,24,7,31,74,86,44,72,135,78,117,203,110,34,153,192,119,34,86,58,94,36,26,94,18,13,160,45,2,44,59,8,2,80,81,1,18,153,68,38,88,52,112,123,97,68,33,104,83,4,47,82,70,58,175,91,15,59,92,61,79,24,14,2,60,10,3,0,0,1,24,0,2,20,6,9,1,15,21,0,3,16,30,0,29,80,2,38,91,91,199,34,87,109,150,75,58,123,61,7,32,84,6,15,140,118,0,28,103,71,2,44,113,76,25,44,73,9,42,93,10,1,19,29,3,0,10,0,0,7,19,15,1,88,66,17,172,42,111,4,56,0,1,0,6,19,2,15,6,1,0,62,14,23,104,100,16,36,76,119,86,0,15,77,25,0,62,50,0,0,53,0,0,43,14,0,1,42,51,21,8,86,35,13,13,64,0,0,54,16,0,9,70,2,3,41,160,90,87,40,66,63,139,12,11,25,20,25,14,9,8,81,0,0,42,45,0,24,70,16,6,116,115,91,180,37,34,13,56,58,0,8,77,33,0,3,109,5,0,4,46,0,0,44,2,0,14,78,3,4,67,15,0,1,86,0,0,39,53,168,193,57,4,33,103,29,50,7,138,103,169,15,26,119,62,2,103,78,32,6,102,98,13,33,38,34,6,90,92,13,68,118,71,70,196,60,74,3,8,6,7,9,3,17,33,19,38,41,58,26,58,14,116,0,22,0,30,17,24,125,31,7,0,7,1,12,50,0,29,0,45,10,64,15,110,89,128,154,119,60,60,0,0,23,5,45,76,85,26,100,42,79,57,22,115,61,0,117,84,34,3,55,7,42,54,41,31,2,105,9,8,0,51,0,43,0,58,66,3,90,72,107,0,27,1,47,0,42,0,8,0,10,1,0,29,34,13,118,57,58,45,101,115,47,114,16,143,27,19,84,0,45,7,29,115